Protein AF-0000000084366871 (afdb_homodimer)

Radius of gyration: 40.98 Å; Cα contacts (8 Å, |Δi|>4): 743; chains: 2; bounding box: 101×142×108 Å

Organism: Wickerhamomyces anomalus (strain ATCC 58044 / CBS 1984 / NCYC 433 / NRRL Y-366-8) (NCBI:txid683960)

pLDDT: mean 71.23, std 25.78, range [16.23, 96.81]

Nearest PDB structures (foldseek):
  8j7t-assembly1_B  TM=6.999E-01  e=4.103E-05  Homo sapiens
  8xn1-assembly1_A  TM=6.955E-01  e=6.854E-05  Homo sapiens
  8j7v-assembly1_A  TM=6.905E-01  e=1.093E-04  Homo sapiens
  8xn1-assembly1_B  TM=6.663E-01  e=1.093E-04  Homo sapiens
  8f6k-assembly1_D  TM=4.991E-01  e=4.637E-04  Shewanella oneidensis

InterPro domains:
  IPR027469 Cation efflux transmembrane domain superfamily [G3DSA:1.20.1510.10] (106-323)
  IPR058533 Cation efflux protein, transmembrane domain [PF01545] (113-322)

Solvent-accessible surface area (backbone atoms only — not comparable to full-atom values): 46893 Å² total; per-residue (Å²): 136,76,73,77,77,77,79,77,74,82,72,80,71,74,84,78,74,82,76,76,79,73,78,76,73,89,82,76,86,80,74,93,86,78,90,84,87,90,75,89,81,90,83,90,83,90,76,82,77,72,80,82,72,79,75,70,78,71,73,69,72,74,70,70,70,73,66,70,74,56,70,73,73,75,73,75,73,80,83,59,50,58,68,60,76,76,75,50,73,68,53,51,63,67,68,45,51,72,69,53,48,49,45,46,52,47,24,51,49,39,37,47,49,16,52,50,39,31,51,51,15,57,77,46,69,35,68,68,32,47,56,50,17,52,46,38,36,51,49,17,49,52,44,42,48,51,48,50,51,59,55,43,59,75,37,62,36,28,75,38,53,16,64,61,30,68,70,20,50,44,42,53,54,47,51,52,53,32,46,51,22,43,39,39,28,48,51,16,51,49,46,41,49,51,48,50,50,54,50,48,50,54,54,51,49,60,67,63,64,82,75,86,72,74,75,75,66,69,74,68,61,81,59,67,75,47,60,62,70,61,53,49,48,56,42,50,49,50,48,50,50,50,53,48,45,29,60,69,58,47,52,52,80,72,36,44,73,63,40,65,77,36,66,85,40,71,83,47,87,53,56,37,76,68,51,51,54,48,46,53,51,40,54,49,58,67,46,40,71,66,51,47,70,73,50,78,81,58,65,54,66,58,52,49,46,45,52,50,18,51,50,38,30,50,55,19,47,55,49,33,53,36,40,48,24,23,69,64,44,24,57,53,66,52,70,68,56,50,50,50,51,51,49,48,52,53,51,55,51,60,68,35,88,74,45,53,90,68,44,46,81,45,74,74,38,61,25,24,62,37,90,88,42,76,47,76,45,69,43,70,48,60,68,90,58,51,72,66,50,50,54,53,38,51,52,53,49,53,58,66,74,99,129,83,80,81,80,82,79,82,77,80,79,76,79,80,78,80,75,78,79,78,81,75,82,81,76,92,84,76,93,81,74,93,83,84,82,84,81,52,51,78,22,109,51,68,96,52,79,63,78,65,75,77,69,76,72,70,75,71,71,68,73,72,70,69,70,73,63,71,73,55,68,73,73,75,74,74,72,78,82,59,50,58,69,60,75,76,78,49,74,67,53,52,62,67,68,46,51,72,68,56,50,50,45,46,52,49,26,51,49,39,37,48,49,16,52,51,39,32,51,50,15,58,75,46,69,36,70,68,31,46,55,48,17,53,46,38,37,50,47,18,51,51,44,42,48,52,46,50,50,58,54,44,60,77,37,62,35,28,75,38,53,15,64,61,30,67,70,20,49,44,42,52,56,47,50,51,53,30,46,52,23,43,38,39,28,49,51,15,51,50,47,43,48,52,49,49,49,52,49,47,49,54,53,52,48,60,68,64,59,81,77,84,72,72,74,75,66,69,73,68,62,81,59,67,76,48,60,62,70,59,55,49,48,56,42,50,48,51,48,50,51,50,52,48,45,28,60,70,57,47,52,50,81,70,36,42,73,61,42,65,77,36,67,86,40,72,85,45,86,53,55,38,75,67,52,49,53,49,45,54,52,38,53,48,59,66,46,40,70,67,51,46,69,73,48,77,81,58,65,53,66,57,52,49,48,46,51,51,20,50,50,38,32,50,54,19,48,56,48,32,52,35,38,48,25,24,69,65,44,24,57,52,65,52,69,66,56,50,50,52,53,52,50,50,51,53,51,56,50,60,68,35,88,74,45,53,92,70,45,44,80,44,74,73,39,62,24,24,63,37,89,87,40,75,47,77,45,67,44,70,49,60,68,91,58,51,73,68,51,51,54,52,39,51,52,51,50,54,58,69,74,100

Foldseek 3Di:
DPPPDDPPDPPDDDPDDDDPDPPDDDDDDPDDDDDDDDDDDDDDDDPPCPDPPPPPPPPPPCPCPCVVPPVPDPPDPPCFAAAFDDDDPVRLVVLDDPLLVVLQVLLVVLQVLLVVLCVLCVVQVPPLSVLLSVLSNLLSLVLNLLSSLVSSVSGCQACPAHNVRRRGCQLVSLVSLLVSLVVLLVSLVVLVVVLVVVVVCVVVVVVVPDPDPPPPCPVPVPPRSDDPVVQLVSLVVNLVSLLCSQQSRDDLVLCVVVCVLVVVCVPDSGSDPSSVLSNVSSVCSNCVVVVCVVPVPDPVVSVSSNVSSVVSNVSSVLSNQQSVQLCVQAHRDDPVVVVVVQVVLVVVLCPDPLDDPPKDKDDWGWGHNHSPDIDIDIDIDDPPDDPVSVVVSVVVSVVSVD/DPDDDDPDDDPDDPDDPDPDDPPDDDDDDDDDDDDDDDDPCCHDSDDPHPPPPPPPPPPPPCPVPCVVPPVPDPPDPPPFAAAFDDDDPVRLVVLDDPLLVVLQVLLVVLQVLLVVLCVLCVVQVPPLSVLLSVLSNLLSQVLNLLSSLVSSVSGCQACPAHNVRRRGCQLVSLVSLLVSLVVLLVSLVVLVVVLVVVVVCVVVVVVVPDPDPPPPCPVPVPPRSDDLVVQLVSLVVNLVSLLCSQQSRDDLVLCVVVCVLVVVCPPPSGSDPSSVLSNVSSVCSNCVVVVCVVPVPDPVVSVSSNVSSVVSNVSSVLSNQQSVQLCVQAHRDDPVVVVVVQVVLVVVLCPDPLDDPPKDKDDWGWGHNHSPDIDIDIDIDDPPDDPVSVVVSVVVSVVSVD

Structure (mmCIF, N/CA/C/O backbone):
data_AF-0000000084366871-model_v1
#
loop_
_entity.id
_entity.type
_entity.pdbx_description
1 polymer 'Cation efflux protein cytoplasmic domain-containing protein'
#
loop_
_atom_site.group_PDB
_atom_site.id
_atom_site.type_symbol
_atom_site.label_atom_id
_atom_site.label_alt_id
_atom_site.label_comp_id
_atom_site.label_asym_id
_atom_site.label_entity_id
_atom_site.label_seq_id
_atom_site.pdbx_PDB_ins_code
_atom_site.Cartn_x
_atom_site.Cartn_y
_atom_site.Cartn_z
_atom_site.occupancy
_atom_site.B_iso_or_equiv
_atom_site.auth_seq_id
_atom_site.auth_comp_id
_atom_site.auth_asym_id
_atom_site.auth_atom_id
_atom_site.pdbx_PDB_model_num
ATOM 1 N N . TYR A 1 1 ? -26.156 22.266 -25.75 1 22.5 1 TYR A N 1
ATOM 2 C CA . TYR A 1 1 ? -26.969 23.438 -26.016 1 22.5 1 TYR A CA 1
ATOM 3 C C . TYR A 1 1 ? -28.141 23.531 -25.062 1 22.5 1 TYR A C 1
ATOM 5 O O . TYR A 1 1 ? -29.156 22.844 -25.25 1 22.5 1 TYR A O 1
ATOM 13 N N . VAL A 1 2 ? -27.781 23.609 -23.75 1 26.06 2 VAL A N 1
ATOM 14 C CA . VAL A 1 2 ? -28.516 23.859 -22.531 1 26.06 2 VAL A CA 1
ATOM 15 C C . VAL A 1 2 ? -29.266 25.188 -22.641 1 26.06 2 VAL A C 1
ATOM 17 O O . VAL A 1 2 ? -28.641 26.25 -22.812 1 26.06 2 VAL A O 1
ATOM 20 N N . PRO A 1 3 ? -30.406 25.047 -23.328 1 27.62 3 PRO A N 1
ATOM 21 C CA . PRO A 1 3 ? -31.094 26.328 -23.578 1 27.62 3 PRO A CA 1
ATOM 22 C C . PRO A 1 3 ? -31.188 27.203 -22.344 1 27.62 3 PRO A C 1
ATOM 24 O O . PRO A 1 3 ? -31.25 26.688 -21.219 1 27.62 3 PRO A O 1
ATOM 27 N N . PRO A 1 4 ? -30.578 28.406 -22.406 1 28.27 4 PRO A N 1
ATOM 28 C CA . PRO A 1 4 ? -30.391 29.328 -21.281 1 28.27 4 PRO A CA 1
ATOM 29 C C . PRO A 1 4 ? -31.703 29.781 -20.656 1 28.27 4 PRO A C 1
ATOM 31 O O . PRO A 1 4 ? -32.656 30.141 -21.375 1 28.27 4 PRO A O 1
ATOM 34 N N . PRO A 1 5 ? -32.156 29.016 -19.625 1 28.72 5 PRO A N 1
ATOM 35 C CA . PRO A 1 5 ? -33.5 29.203 -19.125 1 28.72 5 PRO A CA 1
ATOM 36 C C . PRO A 1 5 ? -33.906 30.672 -19.016 1 28.72 5 PRO A C 1
ATOM 38 O O . PRO A 1 5 ? -33.031 31.547 -18.953 1 28.72 5 PRO A O 1
ATOM 41 N N . SER A 1 6 ? -35.156 30.984 -19.328 1 26.25 6 SER A N 1
ATOM 42 C CA . SER A 1 6 ? -36 32.156 -19.578 1 26.25 6 SER A CA 1
ATOM 43 C C . SER A 1 6 ? -35.938 33.125 -18.422 1 26.25 6 SER A C 1
ATOM 45 O O . SER A 1 6 ? -35.812 32.75 -17.266 1 26.25 6 SER A O 1
ATOM 47 N N . ILE A 1 7 ? -35.594 34.406 -18.688 1 28.19 7 ILE A N 1
ATOM 48 C CA . ILE A 1 7 ? -35.281 35.625 -17.953 1 28.19 7 ILE A CA 1
ATOM 49 C C . ILE A 1 7 ? -36.469 36.031 -17.109 1 28.19 7 ILE A C 1
ATOM 51 O O . ILE A 1 7 ? -37.531 36.406 -17.656 1 28.19 7 ILE A O 1
ATOM 55 N N . PRO A 1 8 ? -36.906 35.094 -16.172 1 26.17 8 PRO A N 1
ATOM 56 C CA . PRO A 1 8 ? -38.219 35.438 -15.672 1 26.17 8 PRO A CA 1
ATOM 57 C C . PRO A 1 8 ? -38.375 36.938 -15.359 1 26.17 8 PRO A C 1
ATOM 59 O O . PRO A 1 8 ? -37.344 37.625 -15.141 1 26.17 8 PRO A O 1
ATOM 62 N N . MET A 1 9 ? -39.5 37.469 -15.742 1 23.47 9 MET A N 1
ATOM 63 C CA . MET A 1 9 ? -40.094 38.781 -15.828 1 23.47 9 MET A CA 1
ATOM 64 C C . MET A 1 9 ? -40 39.531 -14.492 1 23.47 9 MET A C 1
ATOM 66 O O . MET A 1 9 ? -40.094 38.906 -13.43 1 23.47 9 MET A O 1
ATOM 70 N N . ARG A 1 10 ? -39.594 40.781 -14.508 1 24.06 10 ARG A N 1
ATOM 71 C CA . ARG A 1 10 ? -39.188 41.812 -13.562 1 24.06 10 ARG A CA 1
ATOM 72 C C . ARG A 1 10 ? -40.344 42.156 -12.625 1 24.06 10 ARG A C 1
ATOM 74 O O . ARG A 1 10 ? -41.375 42.688 -13.055 1 24.06 10 ARG A O 1
ATOM 81 N N . ASN A 1 11 ? -40.688 41.062 -11.805 1 20.61 11 ASN A N 1
ATOM 82 C CA . ASN A 1 11 ? -41.844 41.312 -10.992 1 20.61 11 ASN A CA 1
ATOM 83 C C . ASN A 1 11 ? -41.875 42.75 -10.438 1 20.61 11 ASN A C 1
ATOM 85 O O . ASN A 1 11 ? -40.812 43.344 -10.211 1 20.61 11 ASN A O 1
ATOM 89 N N . LYS A 1 12 ? -43 43.375 -10.609 1 23.5 12 LYS A N 1
ATOM 90 C CA . LYS A 1 12 ? -43.531 44.719 -10.43 1 23.5 12 LYS A CA 1
ATOM 91 C C . LYS A 1 12 ? -43.406 45.188 -8.977 1 23.5 12 LYS A C 1
ATOM 93 O O . LYS A 1 12 ? -43.938 44.562 -8.07 1 23.5 12 LYS A O 1
ATOM 98 N N . SER A 1 13 ? -42.062 45.625 -8.742 1 21.17 13 SER A N 1
ATOM 99 C CA . SER A 1 13 ? -41.781 45.938 -7.348 1 21.17 13 SER A CA 1
ATOM 100 C C . SER A 1 13 ? -42.906 46.781 -6.719 1 21.17 13 SER A C 1
ATOM 102 O O . SER A 1 13 ? -43.75 47.344 -7.43 1 21.17 13 SER A O 1
ATOM 104 N N . PRO A 1 14 ? -42.625 47.438 -5.73 1 23.05 14 PRO A N 1
ATOM 105 C CA . PRO A 1 14 ? -43.156 47.531 -4.375 1 23.05 14 PRO A CA 1
ATOM 106 C C . PRO A 1 14 ? -44.094 48.75 -4.203 1 23.05 14 PRO A C 1
ATOM 108 O O . PRO A 1 14 ? -43.75 49.844 -4.613 1 23.05 14 PRO A O 1
ATOM 111 N N . VAL A 1 15 ? -45.406 48.594 -4.762 1 21.42 15 VAL A N 1
ATOM 112 C CA . VAL A 1 15 ? -46.219 49.812 -4.637 1 21.42 15 VAL A CA 1
ATOM 113 C C . VAL A 1 15 ? -45.875 50.531 -3.322 1 21.42 15 VAL A C 1
ATOM 115 O O . VAL A 1 15 ? -45.719 49.875 -2.285 1 21.42 15 VAL A O 1
ATOM 118 N N . ARG A 1 16 ? -45.594 51.812 -3.406 1 22.27 16 ARG A N 1
ATOM 119 C CA . ARG A 1 16 ? -44.906 52.75 -2.529 1 22.27 16 ARG A CA 1
ATOM 120 C C . ARG A 1 16 ? -45.688 53 -1.242 1 22.27 16 ARG A C 1
ATOM 122 O O . ARG A 1 16 ? -45.125 53.094 -0.164 1 22.27 16 ARG A O 1
ATOM 129 N N . SER A 1 17 ? -47.062 53 -1.399 1 19.09 17 SER A N 1
ATOM 130 C CA . SER A 1 17 ? -47.5 54.312 -0.878 1 19.09 17 SER A CA 1
ATOM 131 C C . SER A 1 17 ? -47.406 54.344 0.643 1 19.09 17 SER A C 1
ATOM 133 O O . SER A 1 17 ? -46.781 55.25 1.205 1 19.09 17 SER A O 1
ATOM 135 N N . SER A 1 18 ? -48.625 54.312 1.368 1 19.11 18 SER A N 1
ATOM 136 C CA . SER A 1 18 ? -49.188 55.438 2.117 1 19.11 18 SER A CA 1
ATOM 137 C C . SER A 1 18 ? -48.844 55.344 3.598 1 19.11 18 SER A C 1
ATOM 139 O O . SER A 1 18 ? -48.812 54.25 4.172 1 19.11 18 SER A O 1
ATOM 141 N N . SER A 1 19 ? -47.906 56.25 4.07 1 19.83 19 SER A N 1
ATOM 142 C CA . SER A 1 19 ? -47.281 56.469 5.379 1 19.83 19 SER A CA 1
ATOM 143 C C . SER A 1 19 ? -48.344 56.375 6.492 1 19.83 19 SER A C 1
ATOM 145 O O . SER A 1 19 ? -49.406 56.969 6.395 1 19.83 19 SER A O 1
ATOM 147 N N . PRO A 1 20 ? -48.469 55.156 7.043 1 20.03 20 PRO A N 1
ATOM 148 C CA . PRO A 1 20 ? -49.5 54.969 8.062 1 20.03 20 PRO A CA 1
ATOM 149 C C . PRO A 1 20 ? -49.625 56.125 9.016 1 20.03 20 PRO A C 1
ATOM 151 O O . PRO A 1 20 ? -48.688 56.906 9.203 1 20.03 20 PRO A O 1
ATOM 154 N N . ILE A 1 21 ? -50.875 56.531 9.195 1 19.83 21 ILE A N 1
ATOM 155 C CA . ILE A 1 21 ? -51.469 57.625 9.984 1 19.83 21 ILE A CA 1
ATOM 156 C C . ILE A 1 21 ? -50.906 57.594 11.406 1 19.83 21 ILE A C 1
ATOM 158 O O . ILE A 1 21 ? -50.969 56.531 12.07 1 19.83 21 ILE A O 1
ATOM 162 N N . ARG A 1 22 ? -50.031 58.562 11.703 1 22.14 22 ARG A N 1
ATOM 163 C CA . ARG A 1 22 ? -49.312 58.906 12.945 1 22.14 22 ARG A CA 1
ATOM 164 C C . ARG A 1 22 ? -50.312 59.062 14.094 1 22.14 22 ARG A C 1
ATOM 166 O O . ARG A 1 22 ? -50.906 60.125 14.25 1 22.14 22 ARG A O 1
ATOM 173 N N . SER A 1 23 ? -51.406 58.094 14.07 1 17.58 23 SER A N 1
ATOM 174 C CA . SER A 1 23 ? -52.312 58.594 15.07 1 17.58 23 SER A CA 1
ATOM 175 C C . SER A 1 23 ? -51.594 59.031 16.344 1 17.58 23 SER A C 1
ATOM 177 O O . SER A 1 23 ? -50.719 58.312 16.828 1 17.58 23 SER A O 1
ATOM 179 N N . ARG A 1 24 ? -51.688 60.406 16.578 1 19.83 24 ARG A N 1
ATOM 180 C CA . ARG A 1 24 ? -51.031 61.281 17.547 1 19.83 24 ARG A CA 1
ATOM 181 C C . ARG A 1 24 ? -51.25 60.75 18.969 1 19.83 24 ARG A C 1
ATOM 183 O O . ARG A 1 24 ? -50.312 60.781 19.797 1 19.83 24 ARG A O 1
ATOM 190 N N . SER A 1 25 ? -52.562 60.469 19.344 1 17.67 25 SER A N 1
ATOM 191 C CA . SER A 1 25 ? -52.875 61.375 20.438 1 17.67 25 SER A CA 1
ATOM 192 C C . SER A 1 25 ? -52.156 60.969 21.734 1 17.67 25 SER A C 1
ATOM 194 O O . SER A 1 25 ? -51.5 61.781 22.375 1 17.67 25 SER A O 1
ATOM 196 N N . PRO A 1 26 ? -52.906 60 22.578 1 17.81 26 PRO A N 1
ATOM 197 C CA . PRO A 1 26 ? -53.375 60.562 23.844 1 17.81 26 PRO A CA 1
ATOM 198 C C . PRO A 1 26 ? -52.312 60.594 24.922 1 17.81 26 PRO A C 1
ATOM 200 O O . PRO A 1 26 ? -51.344 59.844 24.859 1 17.81 26 PRO A O 1
ATOM 203 N N . SER A 1 27 ? -52.281 61.719 25.781 1 18.09 27 SER A N 1
ATOM 204 C CA . SER A 1 27 ? -51.406 62.281 26.797 1 18.09 27 SER A CA 1
ATOM 205 C C . SER A 1 27 ? -51.156 61.281 27.938 1 18.09 27 SER A C 1
ATOM 207 O O . SER A 1 27 ? -50.031 61.156 28.422 1 18.09 27 SER A O 1
ATOM 209 N N . PRO A 1 28 ? -52.25 60.781 28.469 1 18.41 28 PRO A N 1
ATOM 210 C CA . PRO A 1 28 ? -52.375 61.312 29.828 1 18.41 28 PRO A CA 1
ATOM 211 C C . PRO A 1 28 ? -51.531 60.5 30.844 1 18.41 28 PRO A C 1
ATOM 213 O O . PRO A 1 28 ? -50.781 61.062 31.594 1 18.41 28 PRO A O 1
ATOM 216 N N . ARG A 1 29 ? -52.188 59.312 31.359 1 19.92 29 ARG A N 1
ATOM 217 C CA . ARG A 1 29 ? -52.5 59.219 32.781 1 19.92 29 ARG A CA 1
ATOM 218 C C . ARG A 1 29 ? -51.375 58.5 33.531 1 19.92 29 ARG A C 1
ATOM 220 O O . ARG A 1 29 ? -50.969 57.406 33.156 1 19.92 29 ARG A O 1
ATOM 227 N N . ARG A 1 30 ? -50.688 59.25 34.344 1 19.97 30 ARG A N 1
ATOM 228 C CA . ARG A 1 30 ? -49.688 59.188 35.406 1 19.97 30 ARG A CA 1
ATOM 229 C C . ARG A 1 30 ? -50.125 58.219 36.5 1 19.97 30 ARG A C 1
ATOM 231 O O . ARG A 1 30 ? -49.531 58.188 37.594 1 19.97 30 ARG A O 1
ATOM 238 N N . TYR A 1 31 ? -50.969 57.25 36.25 1 16.48 31 TYR A N 1
ATOM 239 C CA . TYR A 1 31 ? -51.75 56.781 37.406 1 16.48 31 TYR A CA 1
ATOM 240 C C . TYR A 1 31 ? -50.875 56.375 38.562 1 16.48 31 TYR A C 1
ATOM 242 O O . TYR A 1 31 ? -49.688 56.031 38.344 1 16.48 31 TYR A O 1
ATOM 250 N N . GLN A 1 32 ? -51.438 55.469 39.531 1 16.23 32 GLN A N 1
ATOM 251 C CA . GLN A 1 32 ? -51.969 55.719 40.875 1 16.23 32 GLN A CA 1
ATOM 252 C C . GLN A 1 32 ? -50.906 55.344 41.938 1 16.23 32 GLN A C 1
ATOM 254 O O . GLN A 1 32 ? -49.906 54.688 41.594 1 16.23 32 GLN A O 1
ATOM 259 N N . PRO A 1 33 ? -51.469 54.594 43.125 1 17.48 33 PRO A N 1
ATOM 260 C CA . PRO A 1 33 ? -51.812 54.844 44.531 1 17.48 33 PRO A CA 1
ATOM 261 C C . PRO A 1 33 ? -50.812 54.25 45.531 1 17.48 33 PRO A C 1
ATOM 263 O O . PRO A 1 33 ? -50.281 54.938 46.406 1 17.48 33 PRO A O 1
ATOM 266 N N . PHE A 1 34 ? -51.062 52.969 46.281 1 17.45 34 PHE A N 1
ATOM 267 C CA . PHE A 1 34 ? -51.344 52.969 47.719 1 17.45 34 PHE A CA 1
ATOM 268 C C . PHE A 1 34 ? -50.125 52.5 48.5 1 17.45 34 PHE A C 1
ATOM 270 O O . PHE A 1 34 ? -49.75 53.156 49.469 1 17.45 34 PHE A O 1
ATOM 277 N N . ASN A 1 35 ? -49.844 51.156 48.719 1 18.44 35 ASN A N 1
ATOM 278 C CA . ASN A 1 35 ? -50.062 50.719 50.094 1 18.44 35 ASN A CA 1
ATOM 279 C C . ASN A 1 35 ? -49 51.188 51.031 1 18.44 35 ASN A C 1
ATOM 281 O O . ASN A 1 35 ? -47.875 51.5 50.625 1 18.44 35 ASN A O 1
ATOM 285 N N . PHE A 1 36 ? -48.906 50.656 52.438 1 17.86 36 PHE A N 1
ATOM 286 C CA . PHE A 1 36 ? -49.312 50.969 53.812 1 17.86 36 PHE A CA 1
ATOM 287 C C . PHE A 1 36 ? -48.062 51.312 54.656 1 17.86 36 PHE A C 1
ATOM 289 O O . PHE A 1 36 ? -46.938 51.062 54.25 1 17.86 36 PHE A O 1
ATOM 296 N N . ARG A 1 37 ? -47.781 50.5 55.844 1 19.41 37 ARG A N 1
ATOM 297 C CA . ARG A 1 37 ? -47.875 51.031 57.188 1 19.41 37 ARG A CA 1
ATOM 298 C C . ARG A 1 37 ? -46.625 51.844 57.531 1 19.41 37 ARG A C 1
ATOM 300 O O . ARG A 1 37 ? -45.562 51.656 56.938 1 19.41 37 ARG A O 1
ATOM 307 N N . SER A 1 38 ? -46.594 52.062 59.031 1 17.64 38 SER A N 1
ATOM 308 C CA . SER A 1 38 ? -46.625 53.219 59.906 1 17.64 38 SER A CA 1
ATOM 309 C C . SER A 1 38 ? -45.219 53.812 60.094 1 17.64 38 SER A C 1
ATOM 311 O O . SER A 1 38 ? -44.219 53.125 59.906 1 17.64 38 SER A O 1
ATOM 313 N N . THR A 1 39 ? -45.281 54.875 60.844 1 18.25 39 THR A N 1
ATOM 314 C CA . THR A 1 39 ? -44.688 56.219 61.062 1 18.25 39 THR A CA 1
ATOM 315 C C . THR A 1 39 ? -43.531 56.156 62.031 1 18.25 39 THR A C 1
ATOM 317 O O . THR A 1 39 ? -42.594 56.938 61.906 1 18.25 39 THR A O 1
ATOM 320 N N . ASN A 1 40 ? -43.406 55.438 63.188 1 18.23 40 ASN A N 1
ATOM 321 C CA . ASN A 1 40 ? -43.438 56.438 64.25 1 18.23 40 ASN A CA 1
ATOM 322 C C . ASN A 1 40 ? -42.156 57.281 64.25 1 18.23 40 ASN A C 1
ATOM 324 O O . ASN A 1 40 ? -41.094 56.781 63.844 1 18.23 40 ASN A O 1
ATOM 328 N N . LEU A 1 41 ? -42.094 58.406 65.125 1 18.75 41 LEU A N 1
ATOM 329 C CA . LEU A 1 41 ? -41.719 59.812 65.188 1 18.75 41 LEU A CA 1
ATOM 330 C C . LEU A 1 41 ? -40.25 59.969 65.562 1 18.75 41 LEU A C 1
ATOM 332 O O . LEU A 1 41 ? -39.5 60.688 64.875 1 18.75 41 LEU A O 1
ATOM 336 N N . SER A 1 42 ? -39.688 60.094 66.938 1 19.73 42 SER A N 1
ATOM 337 C CA . SER A 1 42 ? -39.625 61.438 67.438 1 19.73 42 SER A CA 1
ATOM 338 C C . SER A 1 42 ? -38.219 62.031 67.25 1 19.73 42 SER A C 1
ATOM 340 O O . SER A 1 42 ? -37.25 61.312 67.062 1 19.73 42 SER A O 1
ATOM 342 N N . THR A 1 43 ? -37.844 63.188 68.062 1 19.91 43 THR A N 1
ATOM 343 C CA . THR A 1 43 ? -37.312 64.562 67.938 1 19.91 43 THR A CA 1
ATOM 344 C C . THR A 1 43 ? -35.781 64.562 68.062 1 19.91 43 THR A C 1
ATOM 346 O O . THR A 1 43 ? -35.125 65.312 67.312 1 19.91 43 THR A O 1
ATOM 349 N N . PRO A 1 44 ? -34.938 64.25 69.125 1 22.59 44 PRO A N 1
ATOM 350 C CA . PRO A 1 44 ? -34.375 65.375 69.812 1 22.59 44 PRO A CA 1
ATOM 351 C C . PRO A 1 44 ? -33 65.812 69.25 1 22.59 44 PRO A C 1
ATOM 353 O O . PRO A 1 44 ? -32.344 65.062 68.562 1 22.59 44 PRO A O 1
ATOM 356 N N . SER A 1 45 ? -31.859 66.812 70 1 22.84 45 SER A N 1
ATOM 357 C CA . SER A 1 45 ? -31.844 68.25 70.188 1 22.84 45 SER A CA 1
ATOM 358 C C . SER A 1 45 ? -30.844 68.875 69.188 1 22.84 45 SER A C 1
ATOM 360 O O . SER A 1 45 ? -31.125 69.938 68.625 1 22.84 45 SER A O 1
ATOM 362 N N . LEU A 1 46 ? -29.312 68.688 69.25 1 25.69 46 LEU A N 1
ATOM 363 C CA . LEU A 1 46 ? -28.516 69.875 69 1 25.69 46 LEU A CA 1
ATOM 364 C C . LEU A 1 46 ? -28.453 70.188 67.5 1 25.69 46 LEU A C 1
ATOM 366 O O . LEU A 1 46 ? -28.25 69.312 66.688 1 25.69 46 LEU A O 1
ATOM 370 N N . ASN A 1 47 ? -28.984 71.375 66.875 1 25.86 47 ASN A N 1
ATOM 371 C CA . ASN A 1 47 ? -29.391 71.812 65.562 1 25.86 47 ASN A CA 1
ATOM 372 C C . ASN A 1 47 ? -28.219 71.875 64.562 1 25.86 47 ASN A C 1
ATOM 374 O O . ASN A 1 47 ? -28.312 72.5 63.5 1 25.86 47 ASN A O 1
ATOM 378 N N . ASN A 1 48 ? -26.828 71.562 64.875 1 25.52 48 ASN A N 1
ATOM 379 C CA . ASN A 1 48 ? -25.734 72.375 64.312 1 25.52 48 ASN A CA 1
ATOM 380 C C . ASN A 1 48 ? -25.75 72.312 62.781 1 25.52 48 ASN A C 1
ATOM 382 O O . ASN A 1 48 ? -25.75 71.188 62.188 1 25.52 48 ASN A O 1
ATOM 386 N N . ALA A 1 49 ? -26.188 73.438 61.969 1 26.81 49 ALA A N 1
ATOM 387 C CA . ALA A 1 49 ? -26.469 73.75 60.562 1 26.81 49 ALA A CA 1
ATOM 388 C C . ALA A 1 49 ? -25.266 73.438 59.656 1 26.81 49 ALA A C 1
ATOM 390 O O . ALA A 1 49 ? -24.266 74.125 59.688 1 26.81 49 ALA A O 1
ATOM 391 N N . ARG A 1 50 ? -24.703 72.312 59.562 1 28.38 50 ARG A N 1
ATOM 392 C CA . ARG A 1 50 ? -23.438 72.25 58.875 1 28.38 50 ARG A CA 1
ATOM 393 C C . ARG A 1 50 ? -23.578 72.688 57.406 1 28.38 50 ARG A C 1
ATOM 395 O O . ARG A 1 50 ? -24.562 72.375 56.75 1 28.38 50 ARG A O 1
ATOM 402 N N . ALA A 1 51 ? -22.922 73.75 56.938 1 26.84 51 ALA A N 1
ATOM 403 C CA . ALA A 1 51 ? -22.969 74.562 55.719 1 26.84 51 ALA A CA 1
ATOM 404 C C . ALA A 1 51 ? -22.969 73.688 54.469 1 26.84 51 ALA A C 1
ATOM 406 O O . ALA A 1 51 ? -22.422 72.562 54.469 1 26.84 51 ALA A O 1
ATOM 407 N N . SER A 1 52 ? -23.875 73.875 53.438 1 25.02 52 SER A N 1
ATOM 408 C CA . SER A 1 52 ? -24.25 73.188 52.219 1 25.02 52 SER A CA 1
ATOM 409 C C . SER A 1 52 ? -23.078 73.125 51.219 1 25.02 52 SER A C 1
ATOM 411 O O . SER A 1 52 ? -22.625 74.188 50.75 1 25.02 52 SER A O 1
ATOM 413 N N . HIS A 1 53 ? -21.953 72.625 51.438 1 25.19 53 HIS A N 1
ATOM 414 C CA . HIS A 1 53 ? -20.812 72.688 50.562 1 25.19 53 HIS A CA 1
ATOM 415 C C . HIS A 1 53 ? -21.203 72.312 49.125 1 25.19 53 HIS A C 1
ATOM 417 O O . HIS A 1 53 ? -21.953 71.375 48.906 1 25.19 53 HIS A O 1
ATOM 423 N N . ARG A 1 54 ? -21.234 73.312 48.219 1 26.41 54 ARG A N 1
ATOM 424 C CA . ARG A 1 54 ? -21.656 73.188 46.812 1 26.41 54 ARG A CA 1
ATOM 425 C C . ARG A 1 54 ? -21 72 46.125 1 26.41 54 ARG A C 1
ATOM 427 O O . ARG A 1 54 ? -19.797 71.812 46.281 1 26.41 54 ARG A O 1
ATOM 434 N N . LYS A 1 55 ? -21.672 70.938 45.906 1 29.41 55 LYS A N 1
ATOM 435 C CA . LYS A 1 55 ? -21.25 69.75 45.219 1 29.41 55 LYS A CA 1
ATOM 436 C C . LYS A 1 55 ? -20.703 70.062 43.844 1 29.41 55 LYS A C 1
ATOM 438 O O . LYS A 1 55 ? -21.391 70.625 43 1 29.41 55 LYS A O 1
ATOM 443 N N . GLY A 1 56 ? -19.531 70.625 43.75 1 26.09 56 GLY A N 1
ATOM 444 C CA . GLY A 1 56 ? -19 70.875 42.438 1 26.09 56 GLY A CA 1
ATOM 445 C C . GLY A 1 56 ? -19.188 69.688 41.469 1 26.09 56 GLY A C 1
ATOM 446 O O . GLY A 1 56 ? -19.172 68.562 41.875 1 26.09 56 GLY A O 1
ATOM 447 N N . HIS A 1 57 ? -20.078 69.938 40.5 1 27.86 57 HIS A N 1
ATOM 448 C CA . HIS A 1 57 ? -20.375 68.938 39.469 1 27.86 57 HIS A CA 1
ATOM 449 C C . HIS A 1 57 ? -19.094 68.312 38.906 1 27.86 57 HIS A C 1
ATOM 451 O O . HIS A 1 57 ? -18.203 69.062 38.469 1 27.86 57 HIS A O 1
ATOM 457 N N . ARG A 1 58 ? -18.438 67.5 39.562 1 30.16 58 ARG A N 1
ATOM 458 C CA . ARG A 1 58 ? -17.312 66.812 38.906 1 30.16 58 ARG A CA 1
ATOM 459 C C . ARG A 1 58 ? -17.688 66.312 37.531 1 30.16 58 ARG A C 1
ATOM 461 O O . ARG A 1 58 ? -18.672 65.562 37.375 1 30.16 58 ARG A O 1
ATOM 468 N N . TYR A 1 59 ? -17.531 67.188 36.562 1 26.45 59 TYR A N 1
ATOM 469 C CA . TYR A 1 59 ? -17.656 66.75 35.188 1 26.45 59 TYR A CA 1
ATOM 470 C C . TYR A 1 59 ? -16.875 65.438 34.969 1 26.45 59 TYR A C 1
ATOM 472 O O . TYR A 1 59 ? -15.688 65.375 35.312 1 26.45 59 TYR A O 1
ATOM 480 N N . LYS A 1 60 ? -17.5 64.375 35.375 1 29.88 60 LYS A N 1
ATOM 481 C CA . LYS A 1 60 ? -16.953 63.094 34.938 1 29.88 60 LYS A CA 1
ATOM 482 C C . LYS A 1 60 ? -16.375 63.156 33.531 1 29.88 60 LYS A C 1
ATOM 484 O O . LYS A 1 60 ? -17.062 63.562 32.594 1 29.88 60 LYS A O 1
ATOM 489 N N . HIS A 1 61 ? -15.203 63.719 33.469 1 27.77 61 HIS A N 1
ATOM 490 C CA . HIS A 1 61 ? -14.586 63.562 32.156 1 27.77 61 HIS A CA 1
ATOM 491 C C . HIS A 1 61 ? -14.852 62.188 31.578 1 27.77 61 HIS A C 1
ATOM 493 O O . HIS A 1 61 ? -14.57 61.188 32.25 1 27.77 61 HIS A O 1
ATOM 499 N N . SER A 1 62 ? -16.047 61.906 30.984 1 30.83 62 SER A N 1
ATOM 500 C CA . SER A 1 62 ? -16.25 60.781 30.078 1 30.83 62 SER A CA 1
ATOM 501 C C . SER A 1 62 ? -15.023 60.531 29.203 1 30.83 62 SER A C 1
ATOM 503 O O . SER A 1 62 ? -14.734 61.312 28.297 1 30.83 62 SER A O 1
ATOM 505 N N . SER A 1 63 ? -13.844 60.438 29.828 1 28.58 63 SER A N 1
ATOM 506 C CA . SER A 1 63 ? -12.805 59.938 28.938 1 28.58 63 SER A CA 1
ATOM 507 C C . SER A 1 63 ? -13.32 58.781 28.078 1 28.58 63 SER A C 1
ATOM 509 O O . SER A 1 63 ? -13.555 57.688 28.578 1 28.58 63 SER A O 1
ATOM 511 N N . VAL A 1 64 ? -14.312 59.031 27.219 1 31.34 64 VAL A N 1
ATOM 512 C CA . VAL A 1 64 ? -14.547 58.125 26.109 1 31.34 64 VAL A CA 1
ATOM 513 C C . VAL A 1 64 ? -13.211 57.625 25.562 1 31.34 64 VAL A C 1
ATOM 515 O O . VAL A 1 64 ? -12.445 58.375 24.984 1 31.34 64 VAL A O 1
ATOM 518 N N . SER A 1 65 ? -12.336 57.062 26.359 1 30 65 SER A N 1
ATOM 519 C CA . SER A 1 65 ? -11.328 56.25 25.688 1 30 65 SER A CA 1
ATOM 520 C C . SER A 1 65 ? -11.922 55.469 24.516 1 30 65 SER A C 1
ATOM 522 O O . SER A 1 65 ? -12.789 54.625 24.703 1 30 65 SER A O 1
ATOM 524 N N . MET A 1 66 ? -12.359 56.125 23.453 1 29.47 66 MET A N 1
ATOM 525 C CA . MET A 1 66 ? -12.602 55.438 22.188 1 29.47 66 MET A CA 1
ATOM 526 C C . MET A 1 66 ? -11.586 54.312 21.969 1 29.47 66 MET A C 1
ATOM 528 O O . MET A 1 66 ? -10.422 54.594 21.656 1 29.47 66 MET A O 1
ATOM 532 N N . ASN A 1 67 ? -11.453 53.406 22.875 1 32.09 67 ASN A N 1
ATOM 533 C CA . ASN A 1 67 ? -10.773 52.156 22.547 1 32.09 67 ASN A CA 1
ATOM 534 C C . ASN A 1 67 ? -11.117 51.719 21.125 1 32.09 67 ASN A C 1
ATOM 536 O O . ASN A 1 67 ? -12.141 51.062 20.906 1 32.09 67 ASN A O 1
ATOM 540 N N . PHE A 1 68 ? -10.977 52.594 20.141 1 33.88 68 PHE A N 1
ATOM 541 C CA . PHE A 1 68 ? -11.18 52.219 18.734 1 33.88 68 PHE A CA 1
ATOM 542 C C . PHE A 1 68 ? -10.602 50.844 18.438 1 33.88 68 PHE A C 1
ATOM 544 O O . PHE A 1 68 ? -10.953 50.25 17.422 1 33.88 68 PHE A O 1
ATOM 551 N N . PHE A 1 69 ? -9.328 50.75 18.891 1 35.72 69 PHE A N 1
ATOM 552 C CA . PHE A 1 69 ? -8.797 49.469 18.422 1 35.72 69 PHE A CA 1
ATOM 553 C C . PHE A 1 69 ? -9.422 48.312 19.172 1 35.72 69 PHE A C 1
ATOM 555 O O . PHE A 1 69 ? -9.094 48.062 20.328 1 35.72 69 PHE A O 1
ATOM 562 N N . GLN A 1 70 ? -10.695 48.25 19.172 1 33.84 70 GLN A N 1
ATOM 563 C CA . GLN A 1 70 ? -11.297 47 19.656 1 33.84 70 GLN A CA 1
ATOM 564 C C . GLN A 1 70 ? -10.391 45.812 19.344 1 33.84 70 GLN A C 1
ATOM 566 O O . GLN A 1 70 ? -9.867 45.688 18.234 1 33.84 70 GLN A O 1
ATOM 571 N N . GLU A 1 71 ? -9.625 45.406 20.281 1 37.88 71 GLU A N 1
ATOM 572 C CA . GLU A 1 71 ? -8.945 44.125 20.047 1 37.88 71 GLU A CA 1
ATOM 573 C C . GLU A 1 71 ? -9.797 43.188 19.219 1 37.88 71 GLU A C 1
ATOM 575 O O . GLU A 1 71 ? -11.016 43.125 19.391 1 37.88 71 GLU A O 1
ATOM 580 N N . PRO A 1 72 ? -9.5 42.969 17.969 1 40.25 72 PRO A N 1
ATOM 581 C CA . PRO A 1 72 ? -10.336 42.031 17.219 1 40.25 72 PRO A CA 1
ATOM 582 C C . PRO A 1 72 ? -10.883 40.906 18.094 1 40.25 72 PRO A C 1
ATOM 584 O O . PRO A 1 72 ? -10.258 40.531 19.078 1 40.25 72 PRO A O 1
ATOM 587 N N . LYS A 1 73 ? -12.172 40.812 18.297 1 41.84 73 LYS A N 1
ATOM 588 C CA . LYS A 1 73 ? -12.828 39.719 18.984 1 41.84 73 LYS A CA 1
ATOM 589 C C . LYS A 1 73 ? -12.055 38.406 18.797 1 41.84 73 LYS A C 1
ATOM 591 O O . LYS A 1 73 ? -11.57 38.125 17.703 1 41.84 73 LYS A O 1
ATOM 596 N N . ALA A 1 74 ? -11.484 37.906 19.812 1 44.75 74 ALA A N 1
ATOM 597 C CA . ALA A 1 74 ? -10.82 36.594 19.766 1 44.75 74 ALA A CA 1
ATOM 598 C C . ALA A 1 74 ? -11.594 35.594 18.906 1 44.75 74 ALA A C 1
ATOM 600 O O . ALA A 1 74 ? -12.812 35.469 19.062 1 44.75 74 ALA A O 1
ATOM 601 N N . ARG A 1 75 ? -11.258 35.406 17.719 1 45.81 75 ARG A N 1
ATOM 602 C CA . ARG A 1 75 ? -11.891 34.406 16.859 1 45.81 75 ARG A CA 1
ATOM 603 C C . ARG A 1 75 ? -12.297 33.188 17.672 1 45.81 75 ARG A C 1
ATOM 605 O O . ARG A 1 75 ? -11.586 32.75 18.594 1 45.81 75 ARG A O 1
ATOM 612 N N . ALA A 1 76 ? -13.633 32.875 17.812 1 44.75 76 ALA A N 1
ATOM 613 C CA . ALA A 1 76 ? -14.102 31.672 18.484 1 44.75 76 ALA A CA 1
ATOM 614 C C . ALA A 1 76 ? -13.297 30.453 18.062 1 44.75 76 ALA A C 1
ATOM 616 O O . ALA A 1 76 ? -13.016 30.266 16.875 1 44.75 76 ALA A O 1
ATOM 617 N N . PRO A 1 77 ? -12.625 29.734 18.922 1 48.38 77 PRO A N 1
ATOM 618 C CA . PRO A 1 77 ? -11.836 28.562 18.547 1 48.38 77 PRO A CA 1
ATOM 619 C C . PRO A 1 77 ? -12.648 27.531 17.75 1 48.38 77 PRO A C 1
ATOM 621 O O . PRO A 1 77 ? -13.852 27.406 17.953 1 48.38 77 PRO A O 1
ATOM 624 N N . LEU A 1 78 ? -12.391 27.375 16.516 1 53.03 78 LEU A N 1
ATOM 625 C CA . LEU A 1 78 ? -13.039 26.328 15.727 1 53.03 78 LEU A CA 1
ATOM 626 C C . LEU A 1 78 ? -13.312 25.094 16.578 1 53.03 78 LEU A C 1
ATOM 628 O O . LEU A 1 78 ? -12.398 24.562 17.219 1 53.03 78 LEU A O 1
ATOM 632 N N . LYS A 1 79 ? -14.555 24.984 17.047 1 60.16 79 LYS A N 1
ATOM 633 C CA . LYS A 1 79 ? -14.945 23.812 17.844 1 60.16 79 LYS A CA 1
ATOM 634 C C . LYS A 1 79 ? -14.789 22.531 17.031 1 60.16 79 LYS A C 1
ATOM 636 O O . LYS A 1 79 ? -15.664 22.172 16.234 1 60.16 79 LYS A O 1
ATOM 641 N N . ILE A 1 80 ? -13.641 22.031 16.859 1 65.94 80 ILE A N 1
ATOM 642 C CA . ILE A 1 80 ? -13.438 20.719 16.25 1 65.94 80 ILE A CA 1
ATOM 643 C C . ILE A 1 80 ? -13.656 19.641 17.297 1 65.94 80 ILE A C 1
ATOM 645 O O . ILE A 1 80 ? -13.023 19.656 18.359 1 65.94 80 ILE A O 1
ATOM 649 N N . PRO A 1 81 ? -14.773 18.891 17.031 1 69.88 81 PRO A N 1
ATOM 650 C CA . PRO A 1 81 ? -15 17.812 17.984 1 69.88 81 PRO A CA 1
ATOM 651 C C . PRO A 1 81 ? -13.773 16.922 18.172 1 69.88 81 PRO A C 1
ATOM 653 O O . PRO A 1 81 ? -12.93 16.828 17.281 1 69.88 81 PRO A O 1
ATOM 656 N N . ALA A 1 82 ? -13.719 16.422 19.297 1 70.31 82 ALA A N 1
ATOM 657 C CA . ALA A 1 82 ? -12.602 15.539 19.625 1 70.31 82 ALA A CA 1
ATOM 658 C C . ALA A 1 82 ? -12.594 14.297 18.734 1 70.31 82 ALA A C 1
ATOM 660 O O . ALA A 1 82 ? -11.555 13.906 18.219 1 70.31 82 ALA A O 1
ATOM 661 N N . SER A 1 83 ? -13.75 13.586 18.75 1 72.94 83 SER A N 1
ATOM 662 C CA . SER A 1 83 ? -13.836 12.406 17.891 1 72.94 83 SER A CA 1
ATOM 663 C C . SER A 1 83 ? -15.281 12.133 17.484 1 72.94 83 SER A C 1
ATOM 665 O O . SER A 1 83 ? -16.219 12.516 18.172 1 72.94 83 SER A O 1
ATOM 667 N N . PHE A 1 84 ? -15.453 11.734 16.312 1 79.06 84 PHE A N 1
ATOM 668 C CA . PHE A 1 84 ? -16.75 11.234 15.852 1 79.06 84 PHE A CA 1
ATOM 669 C C . PHE A 1 84 ? -16.828 9.719 16.031 1 79.06 84 PHE A C 1
ATOM 671 O O . PHE A 1 84 ? -15.82 9.016 15.906 1 79.06 84 PHE A O 1
ATOM 678 N N . PRO A 1 85 ? -17.984 9.305 16.406 1 81.25 85 PRO A N 1
ATOM 679 C CA . PRO A 1 85 ? -18.109 7.855 16.609 1 81.25 85 PRO A CA 1
ATOM 680 C C . PRO A 1 85 ? -17.938 7.07 15.305 1 81.25 85 PRO A C 1
ATOM 682 O O . PRO A 1 85 ? -18.406 7.512 14.25 1 81.25 85 PRO A O 1
ATOM 685 N N . ILE A 1 86 ? -17.266 6 15.383 1 82.56 86 ILE A N 1
ATOM 686 C CA . ILE A 1 86 ? -17.141 5.059 14.273 1 82.56 86 ILE A CA 1
ATOM 687 C C . ILE A 1 86 ? -18.344 4.117 14.258 1 82.56 86 ILE A C 1
ATOM 689 O O . ILE A 1 86 ? -18.688 3.525 15.281 1 82.56 86 ILE A O 1
ATOM 693 N N . PRO A 1 87 ? -19.016 4.039 13.133 1 87.56 87 PRO A N 1
ATOM 694 C CA . PRO A 1 87 ? -20.219 3.211 13.078 1 87.56 87 PRO A CA 1
ATOM 695 C C . PRO A 1 87 ? -19.922 1.731 13.32 1 87.56 87 PRO A C 1
ATOM 697 O O . PRO A 1 87 ? -18.844 1.245 12.984 1 87.56 87 PRO A O 1
ATOM 700 N N . THR A 1 88 ? -20.875 1.074 13.914 1 88.25 88 THR A N 1
ATOM 701 C CA . THR A 1 88 ? -20.828 -0.378 14.047 1 88.25 88 THR A CA 1
ATOM 702 C C . THR A 1 88 ? -21.281 -1.054 12.75 1 88.25 88 THR A C 1
ATOM 704 O O . THR A 1 88 ? -21.766 -0.39 11.836 1 88.25 88 THR A O 1
ATOM 707 N N . ILE A 1 89 ? -21.094 -2.293 12.719 1 90.5 89 ILE A N 1
ATOM 708 C CA . ILE A 1 89 ? -21.469 -3.039 11.523 1 90.5 89 ILE A CA 1
ATOM 709 C C . ILE A 1 89 ? -22.969 -2.918 11.297 1 90.5 89 ILE A C 1
ATOM 711 O O . ILE A 1 89 ? -23.422 -2.756 10.156 1 90.5 89 ILE A O 1
ATOM 715 N N . ASN A 1 90 ? -23.719 -2.988 12.367 1 91.62 90 ASN A N 1
ATOM 716 C CA . ASN A 1 90 ? -25.172 -2.857 12.234 1 91.62 90 ASN A CA 1
ATOM 717 C C . ASN A 1 90 ? -25.562 -1.468 11.742 1 91.62 90 ASN A C 1
ATOM 719 O O . ASN A 1 90 ? -26.438 -1.334 10.883 1 91.62 90 ASN A O 1
ATOM 723 N N . GLU A 1 91 ? -24.922 -0.467 12.289 1 92.5 91 GLU A N 1
ATOM 724 C CA . GLU A 1 91 ? -25.188 0.903 11.859 1 92.5 91 GLU A CA 1
ATOM 725 C C . GLU A 1 91 ? -24.797 1.111 10.406 1 92.5 91 GLU A C 1
ATOM 727 O O . GLU A 1 91 ? -25.453 1.865 9.68 1 92.5 91 GLU A O 1
ATOM 732 N N . PHE A 1 92 ? -23.797 0.454 10 1 92.62 92 PHE A N 1
ATOM 733 C CA . PHE A 1 92 ? -23.312 0.509 8.625 1 92.62 92 PHE A CA 1
ATOM 734 C C . PHE A 1 92 ? -24.391 0.022 7.656 1 92.62 92 PHE A C 1
ATOM 736 O O . PHE A 1 92 ? -24.75 0.729 6.715 1 92.62 92 PHE A O 1
ATOM 743 N N . PHE A 1 93 ? -25 -1.071 7.969 1 92.5 93 PHE A N 1
ATOM 744 C CA . PHE A 1 93 ? -25.969 -1.665 7.055 1 92.5 93 PHE A CA 1
ATOM 745 C C . PHE A 1 93 ? -27.312 -0.96 7.156 1 92.5 93 PHE A C 1
ATOM 747 O O . PHE A 1 93 ? -28.031 -0.837 6.164 1 92.5 93 PHE A O 1
ATOM 754 N N . THR A 1 94 ? -27.594 -0.43 8.297 1 92.38 94 THR A N 1
ATOM 755 C CA . THR A 1 94 ? -28.875 0.252 8.484 1 92.38 94 THR A CA 1
ATOM 756 C C . THR A 1 94 ? -28.844 1.636 7.844 1 92.38 94 THR A C 1
ATOM 758 O O . THR A 1 94 ? -29.891 2.166 7.453 1 92.38 94 THR A O 1
ATOM 761 N N . SER A 1 95 ? -27.703 2.188 7.734 1 92.5 95 SER A N 1
ATOM 762 C CA . SER A 1 95 ? -27.578 3.523 7.164 1 92.5 95 SER A CA 1
ATOM 763 C C . SER A 1 95 ? -27.688 3.488 5.645 1 92.5 95 SER A C 1
ATOM 765 O O . SER A 1 95 ? -27.859 4.527 5.004 1 92.5 95 SER A O 1
ATOM 767 N N . CYS A 1 96 ? -27.625 2.342 5.062 1 93.94 96 CYS A N 1
ATOM 768 C CA . CYS A 1 96 ? -27.578 2.199 3.611 1 93.94 96 CYS A CA 1
ATOM 769 C C . CYS A 1 96 ? -28.922 2.572 2.986 1 93.94 96 CYS A C 1
ATOM 771 O O . CYS A 1 96 ? -29.969 2.156 3.471 1 93.94 96 CYS A O 1
ATOM 773 N N . ASN A 1 97 ? -28.875 3.377 1.953 1 94 97 ASN A N 1
ATOM 774 C CA . ASN A 1 97 ? -30.047 3.586 1.107 1 94 97 ASN A CA 1
ATOM 775 C C . ASN A 1 97 ? -30.234 2.439 0.12 1 94 97 ASN A C 1
ATOM 777 O O . ASN A 1 97 ? -29.438 1.512 0.075 1 94 97 ASN A O 1
ATOM 781 N N . THR A 1 98 ? -31.281 2.426 -0.558 1 93.94 98 THR A N 1
ATOM 782 C CA . THR A 1 98 ? -31.625 1.332 -1.458 1 93.94 98 THR A CA 1
ATOM 783 C C . THR A 1 98 ? -30.594 1.197 -2.568 1 93.94 98 THR A C 1
ATOM 785 O O . THR A 1 98 ? -30.203 0.084 -2.934 1 93.94 98 THR A O 1
ATOM 788 N N . LEU A 1 99 ? -30.172 2.289 -3.146 1 92.88 99 LEU A N 1
ATOM 789 C CA . LEU A 1 99 ? -29.172 2.258 -4.211 1 92.88 99 LEU A CA 1
ATOM 790 C C . LEU A 1 99 ? -27.844 1.688 -3.705 1 92.88 99 LEU A C 1
ATOM 792 O O . LEU A 1 99 ? -27.203 0.899 -4.398 1 92.88 99 LEU A O 1
ATOM 796 N N . GLN A 1 100 ? -27.469 2.074 -2.516 1 94.25 100 GLN A N 1
ATOM 797 C CA . GLN A 1 100 ? -26.234 1.574 -1.911 1 94.25 100 GLN A CA 1
ATOM 798 C C . GLN A 1 100 ? -26.312 0.071 -1.663 1 94.25 100 GLN A C 1
ATOM 800 O O . GLN A 1 100 ? -25.328 -0.648 -1.854 1 94.25 100 GLN A O 1
ATOM 805 N N . LYS A 1 101 ? -27.438 -0.359 -1.253 1 94.94 101 LYS A N 1
ATOM 806 C CA . LYS A 1 101 ? -27.641 -1.791 -1.041 1 94.94 101 LYS A CA 1
ATOM 807 C C . LYS A 1 101 ? -27.5 -2.562 -2.35 1 94.94 101 LYS A C 1
ATOM 809 O O . LYS A 1 101 ? -26.922 -3.648 -2.381 1 94.94 101 LYS A O 1
ATOM 814 N N . GLN A 1 102 ? -28.016 -2.055 -3.377 1 95.06 102 GLN A N 1
ATOM 815 C CA . GLN A 1 102 ? -27.906 -2.688 -4.688 1 95.06 102 GLN A CA 1
ATOM 816 C C . GLN A 1 102 ? -26.453 -2.742 -5.16 1 95.06 102 GLN A C 1
ATOM 818 O O . GLN A 1 102 ? -26.016 -3.76 -5.695 1 95.06 102 GLN A O 1
ATOM 823 N N . LYS A 1 103 ? -25.828 -1.666 -5.027 1 95.19 103 LYS A N 1
ATOM 824 C CA . LYS A 1 103 ? -24.422 -1.62 -5.418 1 95.19 103 LYS A CA 1
ATOM 825 C C . LYS A 1 103 ? -23.594 -2.629 -4.625 1 95.19 103 LYS A C 1
ATOM 827 O O . LYS A 1 103 ? -22.703 -3.277 -5.172 1 95.19 103 LYS A O 1
ATOM 832 N N . LEU A 1 104 ? -23.922 -2.691 -3.367 1 95.31 104 LEU A N 1
ATOM 833 C CA . LEU A 1 104 ? -23.234 -3.637 -2.504 1 95.31 104 LEU A CA 1
ATOM 834 C C . LEU A 1 104 ? -23.5 -5.074 -2.943 1 95.31 104 LEU A C 1
ATOM 836 O O . LEU A 1 104 ? -22.562 -5.871 -3.072 1 95.31 104 LEU A O 1
ATOM 840 N N . ALA A 1 105 ? -24.719 -5.379 -3.164 1 95.81 105 ALA A N 1
ATOM 841 C CA . ALA A 1 105 ? -25.094 -6.711 -3.635 1 95.81 105 ALA A CA 1
ATOM 842 C C . ALA A 1 105 ? -24.406 -7.031 -4.961 1 95.81 105 ALA A C 1
ATOM 844 O O . ALA A 1 105 ? -23.906 -8.148 -5.156 1 95.81 105 ALA A O 1
ATOM 845 N N . TRP A 1 106 ? -24.391 -6.098 -5.812 1 96.06 106 TRP A N 1
ATOM 846 C CA . TRP A 1 106 ? -23.75 -6.301 -7.109 1 96.06 106 TRP A CA 1
ATOM 847 C C . TRP A 1 106 ? -22.25 -6.535 -6.949 1 96.06 106 TRP A C 1
ATOM 849 O O . TRP A 1 106 ? -21.672 -7.355 -7.66 1 96.06 106 TRP A O 1
ATOM 859 N N . SER A 1 107 ? -21.672 -5.785 -6.113 1 95.31 107 SER A N 1
ATOM 860 C CA . SER A 1 107 ? -20.234 -5.941 -5.895 1 95.31 107 SER A CA 1
ATOM 861 C C . SER A 1 107 ? -19.922 -7.328 -5.348 1 95.31 107 SER A C 1
ATOM 863 O O . SER A 1 107 ? -18.891 -7.918 -5.707 1 95.31 107 SER A O 1
ATOM 865 N N . PHE A 1 108 ? -20.797 -7.824 -4.551 1 96.25 108 PHE A N 1
ATOM 866 C CA . PHE A 1 108 ? -20.594 -9.18 -4.059 1 96.25 108 PHE A CA 1
ATOM 867 C C . PHE A 1 108 ? -20.797 -10.195 -5.176 1 96.25 108 PHE A C 1
ATOM 869 O O . PHE A 1 108 ? -20.109 -11.219 -5.23 1 96.25 108 PHE A O 1
ATOM 876 N N . PHE A 1 109 ? -21.719 -9.891 -5.984 1 96.75 109 PHE A N 1
ATOM 877 C CA . PHE A 1 109 ? -21.922 -10.75 -7.152 1 96.75 109 PHE A CA 1
ATOM 878 C C . PHE A 1 109 ? -20.688 -10.727 -8.047 1 96.75 109 PHE A C 1
ATOM 880 O O . PHE A 1 109 ? -20.297 -11.758 -8.594 1 96.75 109 PHE A O 1
ATOM 887 N N . HIS A 1 110 ? -20.141 -9.562 -8.227 1 96.19 110 HIS A N 1
ATOM 888 C CA . HIS A 1 110 ? -18.906 -9.414 -8.977 1 96.19 110 HIS A CA 1
ATOM 889 C C . HIS A 1 110 ? -17.781 -10.258 -8.375 1 96.19 110 HIS A C 1
ATOM 891 O O . HIS A 1 110 ? -17.047 -10.93 -9.102 1 96.19 110 HIS A O 1
ATOM 897 N N . LEU A 1 111 ? -17.703 -10.289 -7.082 1 96.12 111 LEU A N 1
ATOM 898 C CA . LEU A 1 111 ? -16.719 -11.102 -6.383 1 96.12 111 LEU A CA 1
ATOM 899 C C . LEU A 1 111 ? -17 -12.586 -6.582 1 96.12 111 LEU A C 1
ATOM 901 O O . LEU A 1 111 ? -16.078 -13.367 -6.824 1 96.12 111 LEU A O 1
ATOM 905 N N . LEU A 1 112 ? -18.234 -12.945 -6.535 1 96.56 112 LEU A N 1
ATOM 906 C CA . LEU A 1 112 ? -18.625 -14.336 -6.746 1 96.56 112 LEU A CA 1
ATOM 907 C C . LEU A 1 112 ? -18.266 -14.797 -8.148 1 96.56 112 LEU A C 1
ATOM 909 O O . LEU A 1 112 ? -17.875 -15.953 -8.344 1 96.56 112 LEU A O 1
ATOM 913 N N . THR A 1 113 ? -18.422 -13.914 -9.07 1 96.75 113 THR A N 1
ATOM 914 C CA . THR A 1 113 ? -18.047 -14.242 -10.445 1 96.75 113 THR A CA 1
ATOM 915 C C . THR A 1 113 ? -16.578 -14.617 -10.539 1 96.75 113 THR A C 1
ATOM 917 O O . THR A 1 113 ? -16.203 -15.539 -11.273 1 96.75 113 THR A O 1
ATOM 920 N N . SER A 1 114 ? -15.68 -13.922 -9.82 1 95 114 SER A N 1
ATOM 921 C CA . SER A 1 114 ? -14.258 -14.258 -9.82 1 95 114 SER A CA 1
ATOM 922 C C . SER A 1 114 ? -14.023 -15.672 -9.297 1 95 114 SER A C 1
ATOM 924 O O . SER A 1 114 ? -13.211 -16.422 -9.844 1 95 114 SER A O 1
ATOM 926 N N . ILE A 1 115 ? -14.789 -16.094 -8.297 1 90.62 115 ILE A N 1
ATOM 927 C CA . ILE A 1 115 ? -14.656 -17.406 -7.707 1 90.62 115 ILE A CA 1
ATOM 928 C C . ILE A 1 115 ? -15.156 -18.469 -8.688 1 90.62 115 ILE A C 1
ATOM 930 O O . ILE A 1 115 ? -14.516 -19.5 -8.875 1 90.62 115 ILE A O 1
ATOM 934 N N . ILE A 1 116 ? -16.234 -18.188 -9.328 1 94.31 116 ILE A N 1
ATOM 935 C CA . ILE A 1 116 ? -16.828 -19.109 -10.289 1 94.31 116 ILE A CA 1
ATOM 936 C C . ILE A 1 116 ? -15.844 -19.344 -11.438 1 94.31 116 ILE A C 1
ATOM 938 O O . ILE A 1 116 ? -15.586 -20.484 -11.82 1 94.31 116 ILE A O 1
ATOM 942 N N . ILE A 1 117 ? -15.297 -18.266 -11.961 1 94.5 117 ILE A N 1
ATOM 943 C CA . ILE A 1 117 ? -14.375 -18.375 -13.078 1 94.5 117 ILE A CA 1
ATOM 944 C C . ILE A 1 117 ? -13.125 -19.141 -12.648 1 94.5 117 ILE A C 1
ATOM 946 O O . ILE A 1 117 ? -12.578 -19.922 -13.422 1 94.5 117 ILE A O 1
ATOM 950 N N . PHE A 1 118 ? -12.695 -18.891 -11.469 1 89.56 118 PHE A N 1
ATOM 951 C CA . PHE A 1 118 ? -11.539 -19.594 -10.93 1 89.56 118 PHE A CA 1
ATOM 952 C C . PHE A 1 118 ? -11.805 -21.094 -10.859 1 89.56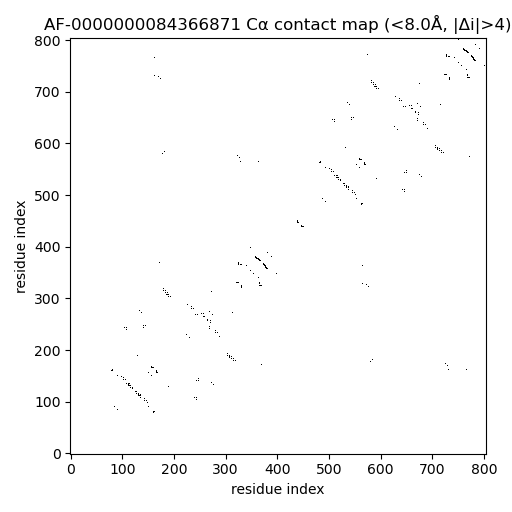 118 PHE A C 1
ATOM 954 O O . PHE A 1 118 ? -10.977 -21.906 -11.289 1 89.56 118 PHE A O 1
ATOM 961 N N . LEU A 1 119 ? -12.984 -21.5 -10.383 1 87.75 119 LEU A N 1
ATOM 962 C CA . LEU A 1 119 ? -13.352 -22.906 -10.219 1 87.75 119 LEU A CA 1
ATOM 963 C C . LEU A 1 119 ? -13.539 -23.578 -11.578 1 87.75 119 LEU A C 1
ATOM 965 O O . LEU A 1 119 ? -13.141 -24.734 -11.766 1 87.75 119 LEU A O 1
ATOM 969 N N . VAL A 1 120 ? -14.109 -22.875 -12.469 1 89.69 120 VAL A N 1
ATOM 970 C CA . VAL A 1 120 ? -14.281 -23.406 -13.812 1 89.69 120 VAL A CA 1
ATOM 971 C C . VAL A 1 120 ? -12.922 -23.609 -14.469 1 89.69 120 VAL A C 1
ATOM 973 O O . VAL A 1 120 ? -12.688 -24.641 -15.117 1 89.69 120 VAL A O 1
ATOM 976 N N . GLY A 1 121 ? -12.07 -22.609 -14.305 1 86.56 121 GLY A N 1
ATOM 977 C CA . GLY A 1 121 ? -10.719 -22.75 -14.82 1 86.56 121 GLY A CA 1
ATOM 978 C C . GLY A 1 121 ? -9.984 -23.938 -14.242 1 86.56 121 GLY A C 1
ATOM 979 O O . GLY A 1 121 ? -9.266 -24.641 -14.961 1 86.56 121 GLY A O 1
ATOM 980 N N . PHE A 1 122 ? -10.234 -24.172 -13.039 1 79.31 122 PHE A N 1
ATOM 981 C CA . PHE A 1 122 ? -9.594 -25.281 -12.359 1 79.31 122 PHE A CA 1
ATOM 982 C C . PHE A 1 122 ? -10.18 -26.609 -12.836 1 79.31 122 PHE A C 1
ATOM 984 O O . PHE A 1 122 ? -9.438 -27.547 -13.117 1 79.31 122 PHE A O 1
ATOM 991 N N . LYS A 1 123 ? -11.438 -26.719 -12.906 1 83.56 123 LYS A N 1
ATOM 992 C CA . LYS A 1 123 ? -12.125 -27.938 -13.297 1 83.56 123 LYS A CA 1
ATOM 993 C C . LYS A 1 123 ? -11.719 -28.375 -14.703 1 83.56 123 LYS A C 1
ATOM 995 O O . LYS A 1 123 ? -11.492 -29.562 -14.945 1 83.56 123 LYS A O 1
ATOM 1000 N N . TYR A 1 124 ? -11.555 -27.406 -15.594 1 84.56 124 TYR A N 1
ATOM 1001 C CA . TYR A 1 124 ? -11.297 -27.75 -16.984 1 84.56 124 TYR A CA 1
ATOM 1002 C C . TYR A 1 124 ? -9.844 -27.484 -17.359 1 84.56 124 TYR A C 1
ATOM 1004 O O . TYR A 1 124 ? -9.484 -27.484 -18.531 1 84.56 124 TYR A O 1
ATOM 1012 N N . SER A 1 125 ? -8.992 -27.109 -16.297 1 79.38 125 SER A N 1
ATOM 1013 C CA . SER A 1 125 ? -7.562 -26.891 -16.469 1 79.38 125 SER A CA 1
ATOM 1014 C C . SER A 1 125 ? -7.277 -25.812 -17.516 1 79.38 125 SER A C 1
ATOM 1016 O O . SER A 1 125 ? -6.465 -26.016 -18.422 1 79.38 125 SER A O 1
ATOM 1018 N N . ILE A 1 126 ? -8.062 -24.781 -17.453 1 82.69 126 ILE A N 1
ATOM 1019 C CA . ILE A 1 126 ? -7.852 -23.609 -18.312 1 82.69 126 ILE A CA 1
ATOM 1020 C C . ILE A 1 126 ? -6.996 -22.578 -17.578 1 82.69 126 ILE A C 1
ATOM 1022 O O . ILE A 1 126 ? -7.496 -21.844 -16.734 1 82.69 126 ILE A O 1
ATOM 1026 N N . SER A 1 127 ? -5.734 -22.438 -17.938 1 77.62 127 SER A N 1
ATOM 1027 C CA . SER A 1 127 ? -4.793 -21.547 -17.266 1 77.62 127 SER A CA 1
ATOM 1028 C C . SER A 1 127 ? -5.184 -20.094 -17.438 1 77.62 127 SER A C 1
ATOM 1030 O O . SER A 1 127 ? -4.992 -19.281 -16.516 1 77.62 127 SER A O 1
ATOM 1032 N N . SER A 1 128 ? -5.758 -19.734 -18.594 1 83.88 128 SER A N 1
ATOM 1033 C CA . SER A 1 128 ? -6.133 -18.344 -18.859 1 83.88 128 SER A CA 1
ATOM 1034 C C . SER A 1 128 ? -7.258 -17.891 -17.938 1 83.88 128 SER A C 1
ATOM 1036 O O . SER A 1 128 ? -7.348 -16.703 -17.609 1 83.88 128 SER A O 1
ATOM 1038 N N . PHE A 1 129 ? -8.062 -18.828 -17.469 1 89 129 PHE A N 1
ATOM 1039 C CA . PHE A 1 129 ? -9.156 -18.469 -16.562 1 89 129 PHE A CA 1
ATOM 1040 C C . PHE A 1 129 ? -8.625 -18.172 -15.164 1 89 129 PHE A C 1
ATOM 1042 O O . PHE A 1 129 ? -9.25 -17.438 -14.398 1 89 129 PHE A O 1
ATOM 1049 N N . SER A 1 130 ? -7.492 -18.703 -14.844 1 82.31 130 SER A N 1
ATOM 1050 C CA . SER A 1 130 ? -6.855 -18.344 -13.578 1 82.31 130 SER A CA 1
ATOM 1051 C C . SER A 1 130 ? -6.434 -16.875 -13.578 1 82.31 130 SER A C 1
ATOM 1053 O O . SER A 1 130 ? -6.703 -16.141 -12.617 1 82.31 130 SER A O 1
ATOM 1055 N N . THR A 1 131 ? -5.871 -16.484 -14.656 1 81.94 131 THR A N 1
ATOM 1056 C CA . THR A 1 131 ? -5.484 -15.086 -14.805 1 81.94 131 THR A CA 1
ATOM 1057 C C . THR A 1 131 ? -6.711 -14.18 -14.805 1 81.94 131 THR A C 1
ATOM 1059 O O . THR A 1 131 ? -6.734 -13.156 -14.109 1 81.94 131 THR A O 1
ATOM 1062 N N . LEU A 1 132 ? -7.648 -14.633 -15.555 1 90.19 132 LEU A N 1
ATOM 1063 C CA . LEU A 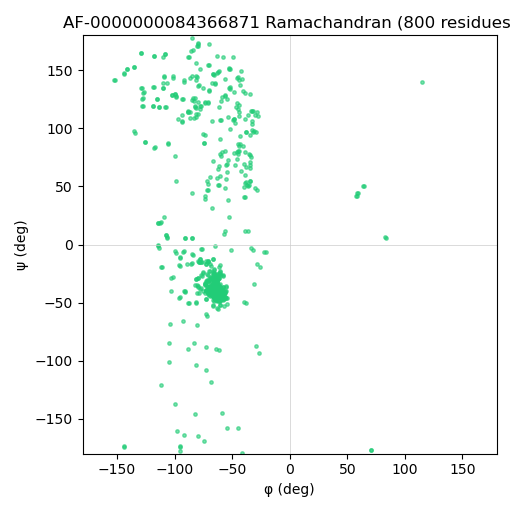1 132 ? -8.883 -13.859 -15.648 1 90.19 132 LEU A CA 1
ATOM 1064 C C . LEU A 1 132 ? -9.531 -13.711 -14.273 1 90.19 132 LEU A C 1
ATOM 1066 O O . LEU A 1 132 ? -9.984 -12.625 -13.914 1 90.19 132 LEU A O 1
ATOM 1070 N N . SER A 1 133 ? -9.562 -14.781 -13.555 1 90.56 133 SER A N 1
ATOM 1071 C CA . SER A 1 133 ? -10.188 -14.75 -12.234 1 90.56 133 SER A CA 1
ATOM 1072 C C . SER A 1 133 ? -9.469 -13.773 -11.305 1 90.56 133 SER A C 1
ATOM 1074 O O . SER A 1 133 ? -10.102 -13.094 -10.492 1 90.56 133 SER A O 1
ATOM 1076 N N . HIS A 1 134 ? -8.172 -13.641 -11.367 1 84.69 134 HIS A N 1
ATOM 1077 C CA . HIS A 1 134 ? -7.43 -12.68 -10.562 1 84.69 134 HIS A CA 1
ATOM 1078 C C . HIS A 1 134 ? -7.793 -11.25 -10.938 1 84.69 134 HIS A C 1
ATOM 1080 O O . HIS A 1 134 ? -7.941 -10.391 -10.055 1 84.69 134 HIS A O 1
ATOM 1086 N N . LEU A 1 135 ? -7.938 -11.047 -12.172 1 88.56 135 LEU A N 1
ATOM 1087 C CA . LEU A 1 135 ? -8.305 -9.711 -12.625 1 88.56 135 LEU A CA 1
ATOM 1088 C C . LEU A 1 135 ? -9.695 -9.328 -12.125 1 88.56 135 LEU A C 1
ATOM 1090 O O . LEU A 1 135 ? -9.891 -8.219 -11.625 1 88.56 135 LEU A O 1
ATOM 1094 N N . ILE A 1 136 ? -10.609 -10.266 -12.289 1 94 136 ILE A N 1
ATOM 1095 C CA . ILE A 1 136 ? -11.977 -10.016 -11.836 1 94 136 ILE A CA 1
ATOM 1096 C C . ILE A 1 136 ? -11.977 -9.805 -10.32 1 94 136 ILE A C 1
ATOM 1098 O O . ILE A 1 136 ? -12.719 -8.953 -9.812 1 94 136 ILE A O 1
ATOM 1102 N N . PHE A 1 137 ? -11.227 -10.57 -9.68 1 89.38 137 PHE A N 1
ATOM 1103 C CA . PHE A 1 137 ? -11.133 -10.445 -8.227 1 89.38 137 PHE A CA 1
ATOM 1104 C C . PHE A 1 137 ? -10.695 -9.047 -7.828 1 89.38 137 PHE A C 1
ATOM 1106 O O . PHE A 1 137 ? -11.305 -8.422 -6.961 1 89.38 137 PHE A O 1
ATOM 1113 N N . TYR A 1 138 ? -9.711 -8.57 -8.469 1 85.81 138 TYR A N 1
ATOM 1114 C CA . TYR A 1 138 ? -9.203 -7.23 -8.188 1 85.81 138 TYR A CA 1
ATOM 1115 C C . TYR A 1 138 ? -10.266 -6.176 -8.492 1 85.81 138 TYR A C 1
ATOM 1117 O O . TYR A 1 138 ? -10.461 -5.242 -7.711 1 85.81 138 TYR A O 1
ATOM 1125 N N . ASP A 1 139 ? -10.844 -6.309 -9.594 1 90.19 139 ASP A N 1
ATOM 1126 C CA . ASP A 1 139 ? -11.906 -5.379 -9.969 1 90.19 139 ASP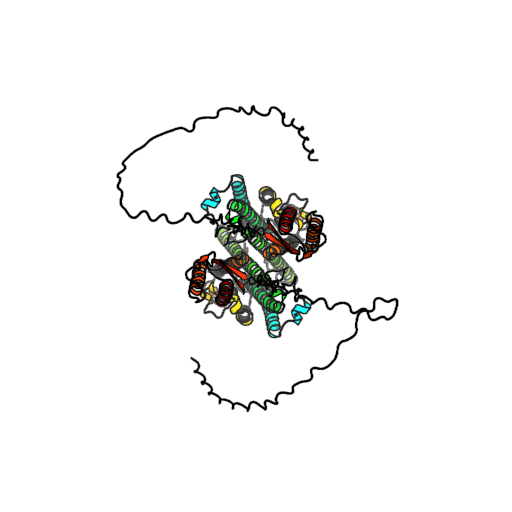 A CA 1
ATOM 1127 C C . ASP A 1 139 ? -13.023 -5.379 -8.938 1 90.19 139 ASP A C 1
ATOM 1129 O O . ASP A 1 139 ? -13.555 -4.324 -8.586 1 90.19 139 ASP A O 1
ATOM 1133 N N . SER A 1 140 ? -13.359 -6.562 -8.5 1 93.62 140 SER A N 1
ATOM 1134 C CA . SER A 1 140 ? -14.453 -6.672 -7.539 1 93.62 140 SER A CA 1
ATOM 1135 C C . SER A 1 140 ? -14.078 -6.039 -6.203 1 93.62 140 SER A C 1
ATOM 1137 O O . SER A 1 140 ? -14.922 -5.422 -5.547 1 93.62 140 SER A O 1
ATOM 1139 N N . LEU A 1 141 ? -12.844 -6.18 -5.84 1 89.88 141 LEU A N 1
ATOM 1140 C CA . LEU A 1 141 ? -12.391 -5.535 -4.613 1 89.88 141 LEU A CA 1
ATOM 1141 C C . LEU A 1 141 ? -12.43 -4.016 -4.754 1 89.88 141 LEU A C 1
ATOM 1143 O O . LEU A 1 141 ? -12.766 -3.309 -3.801 1 89.88 141 LEU A O 1
ATOM 1147 N N . GLY A 1 142 ? -12.023 -3.59 -5.91 1 88.38 142 GLY A N 1
ATOM 1148 C CA . GLY A 1 142 ? -12.148 -2.166 -6.184 1 88.38 142 GLY A CA 1
ATOM 1149 C C . GLY A 1 142 ? -13.578 -1.664 -6.082 1 88.38 142 GLY A C 1
ATOM 1150 O O . GLY A 1 142 ? -13.836 -0.63 -5.461 1 88.38 142 GLY A O 1
ATOM 1151 N N . SER A 1 143 ? -14.453 -2.389 -6.621 1 91.25 143 SER A N 1
ATOM 1152 C CA . SER A 1 143 ? -15.867 -2.025 -6.562 1 91.25 143 SER A CA 1
ATOM 1153 C C . SER A 1 143 ? -16.391 -2.047 -5.129 1 91.25 143 SER A C 1
ATOM 1155 O O . SER A 1 143 ? -17.109 -1.146 -4.715 1 91.25 143 SER A O 1
ATOM 1157 N N . LEU A 1 144 ? -16.016 -3 -4.418 1 92.5 144 LEU A N 1
ATOM 1158 C CA . LEU A 1 144 ? -16.438 -3.098 -3.023 1 92.5 144 LEU A CA 1
ATOM 1159 C C . LEU A 1 144 ? -15.922 -1.908 -2.219 1 92.5 144 LEU A C 1
ATOM 1161 O O . LEU A 1 144 ? -16.625 -1.386 -1.355 1 92.5 144 LEU A O 1
ATOM 1165 N N . THR A 1 145 ? -14.75 -1.505 -2.549 1 87.69 145 THR A N 1
ATOM 1166 C CA . THR A 1 145 ? -14.164 -0.364 -1.854 1 87.69 145 THR A CA 1
ATOM 1167 C C . THR A 1 145 ? -14.945 0.913 -2.162 1 87.69 145 THR A C 1
ATOM 1169 O O . THR A 1 145 ? -15.211 1.713 -1.265 1 87.69 145 THR A O 1
ATOM 1172 N N . VAL A 1 146 ? -15.258 1.082 -3.393 1 86.06 146 VAL A N 1
ATOM 1173 C CA . VAL A 1 146 ? -16 2.271 -3.791 1 86.06 146 VAL A CA 1
ATOM 1174 C C . VAL A 1 146 ? -17.344 2.311 -3.061 1 86.06 146 VAL A C 1
ATOM 1176 O O . VAL A 1 146 ? -17.75 3.357 -2.551 1 86.06 146 VAL A O 1
ATOM 1179 N N . VAL A 1 147 ? -17.984 1.2 -2.996 1 91.44 147 VAL A N 1
ATOM 1180 C CA . VAL A 1 147 ? -19.281 1.132 -2.334 1 91.44 147 VAL A CA 1
ATOM 1181 C C . VAL A 1 147 ? -19.109 1.349 -0.832 1 91.44 147 VAL A C 1
ATOM 1183 O O . VAL A 1 147 ? -19.906 2.043 -0.201 1 91.44 147 VAL A O 1
ATOM 1186 N N . PHE A 1 148 ? -18.125 0.788 -0.287 1 90.94 148 PHE A N 1
ATOM 1187 C CA . PHE A 1 148 ? -17.812 0.972 1.126 1 90.94 148 PHE A CA 1
ATOM 1188 C C . PHE A 1 148 ? -17.625 2.449 1.452 1 90.94 148 PHE A C 1
ATOM 1190 O O . PHE A 1 148 ? -18.172 2.945 2.436 1 90.94 148 PHE A O 1
ATOM 1197 N N . VAL A 1 149 ? -16.891 3.131 0.654 1 84.5 149 VAL A N 1
ATOM 1198 C CA . VAL A 1 149 ? -16.641 4.555 0.841 1 84.5 149 VAL A CA 1
ATOM 1199 C C . VAL A 1 149 ? -17.953 5.328 0.739 1 84.5 149 VAL A C 1
ATOM 1201 O O . VAL A 1 149 ? -18.203 6.246 1.527 1 84.5 149 VAL A O 1
ATOM 1204 N N . ASP A 1 150 ? -18.719 4.977 -0.231 1 86.75 150 ASP A N 1
ATOM 1205 C CA . ASP A 1 150 ? -20 5.625 -0.428 1 86.75 150 ASP A CA 1
ATOM 1206 C C . ASP A 1 150 ? -20.891 5.477 0.81 1 86.75 150 ASP A C 1
ATOM 1208 O O . ASP A 1 150 ? -21.516 6.441 1.257 1 86.75 150 ASP A O 1
ATOM 1212 N N . ILE A 1 151 ? -20.922 4.371 1.368 1 91.56 151 ILE A N 1
ATOM 1213 C CA . ILE A 1 151 ? -21.75 4.105 2.547 1 91.56 151 ILE A CA 1
ATOM 1214 C C . ILE A 1 151 ? -21.156 4.828 3.756 1 91.56 151 ILE A C 1
ATOM 1216 O O . ILE A 1 151 ? -21.891 5.406 4.562 1 91.56 151 ILE A O 1
ATOM 1220 N N . MET A 1 152 ? -19.859 4.828 3.873 1 89 152 MET A N 1
ATOM 1221 C CA . MET A 1 152 ? -19.188 5.477 5 1 89 152 MET A CA 1
ATOM 1222 C C . MET A 1 152 ? -19.391 6.988 4.949 1 89 152 MET A C 1
ATOM 1224 O O . MET A 1 152 ? -19.312 7.664 5.977 1 89 152 MET A O 1
ATOM 1228 N N . SER A 1 153 ? -19.625 7.469 3.791 1 85.44 153 SER A N 1
ATOM 1229 C CA . SER A 1 153 ? -19.859 8.906 3.629 1 85.44 153 SER A CA 1
ATOM 1230 C C . SER A 1 153 ? -21.156 9.336 4.293 1 85.44 153 SER A C 1
ATOM 1232 O O . SER A 1 153 ? -21.391 10.531 4.48 1 85.44 153 SER A O 1
ATOM 1234 N N . ASN A 1 154 ? -21.953 8.344 4.652 1 90.69 154 ASN A N 1
ATOM 1235 C CA . ASN A 1 154 ? -23.172 8.648 5.391 1 90.69 154 ASN A CA 1
ATOM 1236 C C . ASN A 1 154 ? -22.875 9.102 6.816 1 90.69 154 ASN A C 1
ATOM 1238 O O . ASN A 1 154 ? -23.734 9.656 7.496 1 90.69 154 ASN A O 1
ATOM 1242 N N . PHE A 1 155 ? -21.672 8.891 7.285 1 89.25 155 PHE A N 1
ATOM 1243 C CA . PHE A 1 155 ? -21.312 9.172 8.664 1 89.25 155 PHE A CA 1
ATOM 1244 C C . PHE A 1 155 ? -20.375 10.383 8.742 1 89.25 155 PHE A C 1
ATOM 1246 O O . PHE A 1 155 ? -19.469 10.516 7.922 1 89.25 155 PHE A O 1
ATOM 1253 N N . ASP A 1 156 ? -20.484 11.156 9.742 1 84.75 156 ASP A N 1
ATOM 1254 C CA . ASP A 1 156 ? -19.703 12.383 9.93 1 84.75 156 ASP A CA 1
ATOM 1255 C C . ASP A 1 156 ? -18.219 12.07 10.117 1 84.75 156 ASP A C 1
ATOM 1257 O O . ASP A 1 156 ? -17.359 12.867 9.734 1 84.75 156 ASP A O 1
ATOM 1261 N N . VAL A 1 157 ? -17.969 10.969 10.586 1 83.75 157 VAL A N 1
ATOM 1262 C CA . VAL A 1 157 ? -16.594 10.602 10.883 1 83.75 157 VAL A CA 1
ATOM 1263 C C . VAL A 1 157 ? -15.797 10.508 9.586 1 83.75 157 VAL A C 1
ATOM 1265 O O . VAL A 1 157 ? -14.57 10.664 9.594 1 83.75 157 VAL A O 1
ATOM 1268 N N . TRP A 1 158 ? -16.516 10.25 8.484 1 83.12 158 TRP A N 1
ATOM 1269 C CA . TRP A 1 158 ? -15.844 10.078 7.203 1 83.12 158 TRP A CA 1
ATOM 1270 C C . TRP A 1 158 ? -15.445 11.43 6.621 1 83.12 158 TRP A C 1
ATOM 1272 O O . TRP A 1 158 ? -14.328 11.586 6.117 1 83.12 158 TRP A O 1
ATOM 1282 N N . SER A 1 159 ? -16.234 12.445 6.75 1 78.56 159 SER A N 1
ATOM 1283 C CA . SER A 1 159 ? -16.062 13.68 5.992 1 78.56 159 SER A CA 1
ATOM 1284 C C . SER A 1 159 ? -15.633 14.828 6.898 1 78.56 159 SER A C 1
ATOM 1286 O O . SER A 1 159 ? -15.055 15.812 6.434 1 78.56 159 SER A O 1
ATOM 1288 N N . LYS A 1 160 ? -15.891 14.609 8.148 1 78.94 160 LYS A N 1
ATOM 1289 C CA . LYS A 1 160 ? -15.625 15.734 9.039 1 78.94 160 LYS A CA 1
ATOM 1290 C C . LYS A 1 160 ? -14.312 15.539 9.789 1 78.94 160 LYS A C 1
ATOM 1292 O O . LYS A 1 160 ? -13.938 14.414 10.117 1 78.94 160 LYS A O 1
ATOM 1297 N N . SER A 1 161 ? -13.695 16.609 9.977 1 73.88 161 SER A N 1
ATOM 1298 C CA . SER A 1 161 ? -12.43 16.609 10.695 1 73.88 161 SER A CA 1
ATOM 1299 C C . SER A 1 161 ? -12.648 16.547 12.203 1 73.88 161 SER A C 1
ATOM 1301 O O . SER A 1 161 ? -13.656 17.047 12.711 1 73.88 161 SER A O 1
ATOM 1303 N N . SER A 1 162 ? -11.898 15.758 12.828 1 73.25 162 SER A N 1
ATOM 1304 C CA . SER A 1 162 ? -11.859 15.672 14.281 1 73.25 162 SER A CA 1
ATOM 1305 C C . SER A 1 162 ? -10.43 15.766 14.805 1 73.25 162 SER A C 1
ATOM 1307 O O . SER A 1 162 ? -9.477 15.766 14.023 1 73.25 162 SER A O 1
ATOM 1309 N N . ILE A 1 163 ? -10.305 16 16 1 66.81 163 ILE A N 1
ATOM 1310 C CA . ILE A 1 163 ? -8.977 16.078 16.609 1 66.81 163 ILE A CA 1
ATOM 1311 C C . ILE A 1 163 ? -8.242 14.75 16.438 1 66.81 163 ILE A C 1
ATOM 1313 O O . ILE A 1 163 ? -7.047 14.727 16.141 1 66.81 163 ILE A O 1
ATOM 1317 N N . LYS A 1 164 ? -8.969 13.711 16.578 1 70.38 164 LYS A N 1
ATOM 1318 C CA . LYS A 1 164 ? -8.383 12.383 16.438 1 70.38 164 LYS A CA 1
ATOM 1319 C C . LYS A 1 164 ? -7.98 12.117 14.984 1 70.38 164 LYS A C 1
ATOM 1321 O O . LYS A 1 164 ? -6.934 11.516 14.727 1 70.38 164 LYS A O 1
ATOM 1326 N N . PHE A 1 165 ? -8.891 12.57 14.117 1 72.31 165 PHE A N 1
ATOM 1327 C CA . PHE A 1 165 ? -8.664 12.445 12.68 1 72.31 165 PHE A CA 1
ATOM 1328 C C . PHE A 1 165 ? -8.789 13.797 11.992 1 72.31 165 PHE A C 1
ATOM 1330 O O . PHE A 1 165 ? -9.859 14.156 11.508 1 72.31 165 PHE A O 1
ATOM 1337 N N . PRO A 1 166 ? -7.633 14.477 11.961 1 70.88 166 PRO A N 1
ATOM 1338 C CA . PRO A 1 166 ? -7.68 15.867 11.492 1 70.88 166 PRO A CA 1
ATOM 1339 C C . PRO A 1 166 ? -8.242 15.992 10.078 1 70.88 166 PRO A C 1
ATOM 1341 O O . PRO A 1 166 ? -8.805 17.031 9.727 1 70.88 166 PRO A O 1
ATOM 1344 N N . PHE A 1 167 ? -8.086 14.938 9.305 1 70.69 167 PHE A N 1
ATOM 1345 C CA . PHE A 1 167 ? -8.602 15.039 7.941 1 70.69 167 PHE A CA 1
ATOM 1346 C C . PHE A 1 167 ? -9.75 14.062 7.723 1 70.69 167 PHE A C 1
ATOM 1348 O O . PHE A 1 167 ? -10.133 13.797 6.582 1 70.69 167 PHE A O 1
ATOM 1355 N N . GLY A 1 168 ? -10.312 13.602 8.805 1 70.25 168 GLY A N 1
ATOM 1356 C CA . GLY A 1 168 ? -11.352 12.602 8.68 1 70.25 168 GLY A CA 1
ATOM 1357 C C . GLY A 1 168 ? -10.828 11.25 8.234 1 70.25 168 GLY A C 1
ATOM 1358 O O . GLY A 1 168 ? -9.617 11.07 8.07 1 70.25 168 GLY A O 1
ATOM 1359 N N . LEU A 1 169 ? -11.742 10.367 8.055 1 77.5 169 LEU A N 1
ATOM 1360 C CA . LEU A 1 169 ? -11.383 9.016 7.648 1 77.5 169 LEU A CA 1
ATOM 1361 C C . LEU A 1 169 ? -11.367 8.891 6.129 1 77.5 169 LEU A C 1
ATOM 1363 O O . LEU A 1 169 ? -11.125 7.809 5.59 1 77.5 169 LEU A O 1
ATOM 1367 N N . GLY A 1 170 ? -11.555 9.984 5.457 1 78.38 170 GLY A N 1
ATOM 1368 C CA . GLY A 1 170 ? -11.555 9.984 4.004 1 78.38 170 GLY A CA 1
ATOM 1369 C C . GLY A 1 170 ? -10.242 9.523 3.402 1 78.38 170 GLY A C 1
ATOM 1370 O O . GLY A 1 170 ? -10.219 8.992 2.291 1 78.38 170 GLY A O 1
ATOM 1371 N N . ARG A 1 171 ? -9.219 9.648 4.164 1 84.69 171 ARG A N 1
ATOM 1372 C CA . ARG A 1 171 ? -7.898 9.258 3.686 1 84.69 171 ARG A CA 1
ATOM 1373 C C . ARG A 1 171 ? -7.777 7.738 3.605 1 84.69 171 ARG A C 1
ATOM 1375 O O . ARG A 1 171 ? -6.895 7.215 2.92 1 84.69 171 ARG A O 1
ATOM 1382 N N . VAL A 1 172 ? -8.656 7.055 4.254 1 85.94 172 VAL A N 1
ATOM 1383 C CA . VAL A 1 172 ? -8.648 5.594 4.219 1 85.94 172 VAL A CA 1
ATOM 1384 C C . VAL A 1 172 ? -8.969 5.109 2.805 1 85.94 172 VAL A C 1
ATOM 1386 O O . VAL A 1 172 ? -8.477 4.062 2.375 1 85.94 172 VAL A O 1
ATOM 1389 N N . GLU A 1 173 ? -9.781 5.961 2.127 1 84.94 173 GLU A N 1
ATOM 1390 C CA . GLU A 1 173 ? -10.086 5.621 0.742 1 84.94 173 GLU A CA 1
ATOM 1391 C C . GLU A 1 173 ? -8.828 5.602 -0.116 1 84.94 173 GLU A C 1
ATOM 1393 O O . GLU A 1 173 ? -8.625 4.684 -0.916 1 84.94 173 GLU A O 1
ATOM 1398 N N . VAL A 1 174 ? -8.039 6.586 0.049 1 88 174 VAL A N 1
ATOM 1399 C CA . VAL A 1 174 ? -6.797 6.699 -0.71 1 88 174 VAL A CA 1
ATOM 1400 C C . VAL A 1 174 ? -5.852 5.559 -0.334 1 88 174 VAL A C 1
ATOM 1402 O O . VAL A 1 174 ? -5.207 4.969 -1.202 1 88 174 VAL A O 1
ATOM 1405 N N . LEU A 1 175 ? -5.863 5.25 0.892 1 88.69 175 LEU A N 1
ATOM 1406 C CA . LEU A 1 175 ? -5.008 4.176 1.385 1 88.69 175 LEU A CA 1
ATOM 1407 C C . LEU A 1 175 ? -5.434 2.834 0.804 1 88.69 175 LEU A C 1
ATOM 1409 O O . LEU A 1 175 ? -4.59 2.049 0.362 1 88.69 175 LEU A O 1
ATOM 1413 N N . PHE A 1 176 ? -6.703 2.539 0.759 1 87.81 176 PHE A N 1
ATOM 1414 C CA . PHE A 1 176 ? -7.223 1.305 0.183 1 87.81 176 PHE A CA 1
ATOM 1415 C C . PHE A 1 176 ? -6.922 1.235 -1.31 1 87.81 176 PHE A C 1
ATOM 1417 O O . PHE A 1 176 ? -6.531 0.184 -1.821 1 87.81 176 PHE A O 1
ATOM 1424 N N . GLY A 1 177 ? -7.211 2.391 -1.949 1 86.94 177 GLY A N 1
ATOM 1425 C CA . GLY A 1 177 ? -6.875 2.434 -3.363 1 86.94 177 GLY A CA 1
ATOM 1426 C C . GLY A 1 177 ? -5.41 2.154 -3.639 1 86.94 177 GLY A C 1
ATOM 1427 O O . GLY A 1 177 ? -5.074 1.43 -4.578 1 86.94 177 GLY A O 1
ATOM 1428 N N . PHE A 1 178 ? -4.566 2.705 -2.836 1 91.31 178 PHE A N 1
ATOM 1429 C CA . PHE A 1 178 ? -3.127 2.486 -2.949 1 91.31 178 PHE A CA 1
ATOM 1430 C C . PHE A 1 178 ? -2.787 1.016 -2.742 1 91.31 178 PHE A C 1
ATOM 1432 O O . PHE A 1 178 ? -2.021 0.437 -3.518 1 91.31 178 PHE A O 1
ATOM 1439 N N . ALA A 1 179 ? -3.322 0.444 -1.732 1 90.81 179 ALA A N 1
ATOM 1440 C CA . ALA A 1 179 ? -3.082 -0.965 -1.433 1 90.81 179 ALA A CA 1
ATOM 1441 C C . ALA A 1 179 ? -3.506 -1.854 -2.598 1 90.81 179 ALA A C 1
ATOM 1443 O O . ALA A 1 179 ? -2.777 -2.77 -2.988 1 90.81 179 ALA A O 1
ATOM 1444 N N . LEU A 1 180 ? -4.641 -1.582 -3.113 1 88.38 180 LEU A N 1
ATOM 1445 C CA . LEU A 1 180 ? -5.152 -2.373 -4.227 1 88.38 180 LEU A CA 1
ATOM 1446 C C . LEU A 1 180 ? -4.266 -2.219 -5.457 1 88.38 180 LEU A C 1
ATOM 1448 O O . LEU A 1 180 ? -4.039 -3.184 -6.191 1 88.38 180 LEU A O 1
ATOM 1452 N N . SER A 1 181 ? -3.801 -1.032 -5.684 1 90.5 181 SER A N 1
ATOM 1453 C CA . SER A 1 181 ? -2.947 -0.798 -6.844 1 90.5 181 SER A CA 1
ATOM 1454 C C . SER A 1 181 ? -1.601 -1.496 -6.691 1 90.5 181 SER A C 1
ATOM 1456 O O . SER A 1 181 ? -1.058 -2.029 -7.66 1 90.5 181 SER A O 1
ATOM 1458 N N . VAL A 1 182 ? -1.101 -1.471 -5.527 1 91.19 182 VAL A N 1
ATOM 1459 C CA . VAL A 1 182 ? 0.141 -2.189 -5.262 1 91.19 182 VAL A CA 1
ATOM 1460 C C . VAL A 1 182 ? -0.062 -3.682 -5.516 1 91.19 182 VAL A C 1
ATOM 1462 O O . VAL A 1 182 ? 0.774 -4.328 -6.152 1 91.19 182 VAL A O 1
ATOM 1465 N N . SER A 1 183 ? -1.107 -4.164 -5.02 1 87.62 183 SER A N 1
ATOM 1466 C CA . SER A 1 183 ? -1.421 -5.57 -5.23 1 87.62 183 SER A CA 1
ATOM 1467 C C . SER A 1 183 ? -1.559 -5.891 -6.715 1 87.62 183 SER A C 1
ATOM 1469 O O . SER A 1 183 ? -1.177 -6.977 -7.16 1 87.62 183 SER A O 1
ATOM 1471 N N . LEU A 1 184 ? -2.127 -4.973 -7.383 1 87.12 184 LEU A N 1
ATOM 1472 C CA . LEU A 1 184 ? -2.271 -5.148 -8.82 1 87.12 184 LEU A CA 1
ATOM 1473 C C . LEU A 1 184 ? -0.91 -5.289 -9.492 1 87.12 184 LEU A C 1
ATOM 1475 O O . LEU A 1 184 ? -0.721 -6.156 -10.352 1 87.12 184 LEU A O 1
ATOM 1479 N N . ILE A 1 185 ? -0.005 -4.492 -9.117 1 89.56 185 ILE A N 1
ATOM 1480 C CA . ILE A 1 185 ? 1.348 -4.555 -9.656 1 89.56 185 ILE A CA 1
ATOM 1481 C C . ILE A 1 185 ? 1.975 -5.906 -9.336 1 89.56 185 ILE A C 1
ATOM 1483 O O . ILE A 1 185 ? 2.615 -6.523 -10.188 1 89.56 185 ILE A O 1
ATOM 1487 N N . PHE A 1 186 ? 1.734 -6.348 -8.227 1 84.44 186 PHE A N 1
ATOM 1488 C CA . PHE A 1 186 ? 2.301 -7.625 -7.812 1 84.44 186 PHE A CA 1
ATOM 1489 C C . PHE A 1 186 ? 1.726 -8.766 -8.641 1 84.44 186 PHE A C 1
ATOM 1491 O O . PHE A 1 186 ? 2.447 -9.695 -9.016 1 84.44 186 PHE A O 1
ATOM 1498 N N . VAL A 1 187 ? 0.486 -8.703 -8.82 1 83.19 187 VAL A N 1
ATOM 1499 C CA . VAL A 1 187 ? -0.136 -9.711 -9.672 1 83.19 187 VAL A CA 1
ATOM 1500 C C . VAL A 1 187 ? 0.491 -9.664 -11.062 1 83.19 187 VAL A C 1
ATOM 1502 O O . VAL A 1 187 ? 0.77 -10.711 -11.656 1 83.19 187 VAL A O 1
ATOM 1505 N N . GLY A 1 188 ? 0.645 -8.438 -11.586 1 86.62 188 GLY A N 1
ATOM 1506 C CA . GLY A 1 188 ? 1.304 -8.297 -12.875 1 86.62 188 GLY A CA 1
ATOM 1507 C C . GLY A 1 188 ? 2.699 -8.891 -12.906 1 86.62 188 GLY A C 1
ATOM 1508 O O . GLY A 1 188 ? 3.057 -9.609 -13.844 1 86.62 188 GLY A O 1
ATOM 1509 N N . CYS A 1 189 ? 3.418 -8.68 -11.891 1 85.12 189 CYS A N 1
ATOM 1510 C CA . CYS A 1 189 ? 4.77 -9.211 -11.797 1 85.12 189 CYS A CA 1
ATOM 1511 C C . CYS A 1 189 ? 4.746 -10.734 -11.664 1 85.12 189 CYS A C 1
ATOM 1513 O O . CYS A 1 189 ? 5.598 -11.422 -12.234 1 85.12 189 CYS A O 1
ATOM 1515 N N . ASP A 1 190 ? 3.838 -11.211 -10.945 1 81.19 190 ASP A N 1
ATOM 1516 C CA . ASP A 1 190 ? 3.686 -12.656 -10.805 1 81.19 190 ASP A CA 1
ATOM 1517 C C . ASP A 1 190 ? 3.387 -13.312 -12.148 1 81.19 190 ASP A C 1
ATOM 1519 O O . ASP A 1 190 ? 3.941 -14.359 -12.469 1 81.19 190 ASP A O 1
ATOM 1523 N N . LEU A 1 191 ? 2.512 -12.688 -12.883 1 81.31 191 LEU A N 1
ATOM 1524 C CA . LEU A 1 191 ? 2.178 -13.195 -14.211 1 81.31 191 LEU A CA 1
ATOM 1525 C C . LEU A 1 191 ? 3.393 -13.156 -15.125 1 81.31 191 LEU A C 1
ATOM 1527 O O . LEU A 1 191 ? 3.596 -14.07 -15.938 1 81.31 191 LEU A O 1
ATOM 1531 N N . ILE A 1 192 ? 4.156 -12.18 -14.977 1 84.38 192 ILE A N 1
ATOM 1532 C CA . ILE A 1 192 ? 5.383 -12.078 -15.758 1 84.38 192 ILE A CA 1
ATOM 1533 C C . ILE A 1 192 ? 6.34 -13.203 -15.367 1 84.38 192 ILE A C 1
ATOM 1535 O O . ILE A 1 192 ? 6.988 -13.805 -16.219 1 84.38 192 ILE A O 1
ATOM 1539 N N . SER A 1 193 ? 6.402 -13.492 -14.109 1 77.5 193 SER A N 1
ATOM 1540 C CA . SER A 1 193 ? 7.266 -14.57 -13.633 1 77.5 193 SER A CA 1
ATOM 1541 C C . SER A 1 193 ? 6.82 -15.914 -14.195 1 77.5 193 SER A C 1
ATOM 1543 O O . SER A 1 193 ? 7.656 -16.75 -14.562 1 77.5 193 SER A O 1
ATOM 1545 N N . HIS A 1 194 ? 5.562 -16.109 -14.203 1 74.19 194 HIS A N 1
ATOM 1546 C CA . HIS A 1 194 ? 5.035 -17.344 -14.781 1 74.19 194 HIS A CA 1
ATOM 1547 C C . HIS A 1 194 ? 5.371 -17.438 -16.266 1 74.19 194 HIS A C 1
ATOM 1549 O O . HIS A 1 194 ? 5.695 -18.516 -16.766 1 74.19 194 HIS A O 1
ATOM 1555 N N . PHE A 1 195 ? 5.258 -16.344 -16.906 1 76.56 195 PHE A N 1
ATOM 1556 C CA . PHE A 1 195 ? 5.645 -16.297 -18.312 1 76.56 195 PHE A CA 1
ATOM 1557 C C . PHE A 1 195 ? 7.117 -16.656 -18.484 1 76.56 195 PHE A C 1
ATOM 1559 O O . PHE A 1 195 ? 7.48 -17.438 -19.375 1 76.56 195 PHE A O 1
ATOM 1566 N N . ALA A 1 196 ? 7.91 -16.141 -17.625 1 76.38 196 ALA A N 1
ATOM 1567 C CA . ALA A 1 196 ? 9.344 -16.422 -17.672 1 76.38 196 ALA A CA 1
ATOM 1568 C C . ALA A 1 196 ? 9.625 -17.891 -17.422 1 76.38 196 ALA A C 1
ATOM 1570 O O . ALA A 1 196 ? 10.492 -18.484 -18.062 1 76.38 196 ALA A O 1
ATOM 1571 N N . GLU A 1 197 ? 8.914 -18.453 -16.531 1 74.5 197 GLU A N 1
ATOM 1572 C CA . GLU A 1 197 ? 9.047 -19.875 -16.25 1 74.5 197 GLU A CA 1
ATOM 1573 C C . GLU A 1 197 ? 8.703 -20.719 -17.469 1 74.5 197 GLU A C 1
ATOM 1575 O O . GLU A 1 197 ? 9.445 -21.641 -17.828 1 74.5 197 GLU A O 1
ATOM 1580 N N . GLU A 1 198 ? 7.598 -20.391 -18.047 1 73.38 198 GLU A N 1
ATOM 1581 C CA . GLU A 1 198 ? 7.172 -21.141 -19.234 1 73.38 198 GLU A CA 1
ATOM 1582 C C . GLU A 1 198 ? 8.164 -20.969 -20.375 1 73.38 198 GLU A C 1
ATOM 1584 O O . GLU A 1 198 ? 8.422 -21.906 -21.125 1 73.38 198 GLU A O 1
ATOM 1589 N N . PHE A 1 199 ? 8.648 -19.812 -20.469 1 74.5 199 PHE A N 1
ATOM 1590 C CA . PHE A 1 199 ? 9.641 -19.531 -21.5 1 74.5 199 PHE A CA 1
ATOM 1591 C C . PHE A 1 199 ? 10.906 -20.344 -21.266 1 74.5 199 PHE A C 1
ATOM 1593 O O . PHE A 1 199 ? 11.5 -20.859 -22.219 1 74.5 199 PHE A O 1
ATOM 1600 N N . MET A 1 200 ? 11.289 -20.484 -20.031 1 74.56 200 MET A N 1
ATOM 1601 C CA . MET A 1 200 ? 12.484 -21.266 -19.688 1 74.56 200 MET A CA 1
ATOM 1602 C C . MET A 1 200 ? 12.266 -22.75 -19.938 1 74.56 200 MET A C 1
ATOM 1604 O O . MET A 1 200 ? 13.164 -23.438 -20.438 1 74.56 200 MET A O 1
ATOM 1608 N N . VAL A 1 201 ? 11.125 -23.234 -19.656 1 73 201 VAL A N 1
ATOM 1609 C CA . VAL A 1 201 ? 10.797 -24.625 -19.922 1 73 201 VAL A CA 1
ATOM 1610 C C . VAL A 1 201 ? 10.867 -24.906 -21.422 1 73 201 VAL A C 1
ATOM 1612 O O . VAL A 1 201 ? 11.43 -25.906 -21.844 1 73 201 VAL A O 1
ATOM 1615 N N . SER A 1 202 ? 10.305 -24.016 -22.156 1 73.19 202 SER A N 1
ATOM 1616 C CA . SER A 1 202 ? 10.312 -24.188 -23.609 1 73.19 202 SER A CA 1
ATOM 1617 C C . SER A 1 202 ? 11.727 -24.125 -24.156 1 73.19 202 SER A C 1
ATOM 1619 O O . SER A 1 202 ? 12.062 -24.844 -25.094 1 73.19 202 SER A O 1
ATOM 1621 N N . PHE A 1 203 ? 12.445 -23.266 -23.484 1 69.56 203 PHE A N 1
ATOM 1622 C CA . PHE A 1 203 ? 13.82 -23.062 -23.938 1 69.56 203 PHE A CA 1
ATOM 1623 C C . PHE A 1 203 ? 14.68 -24.266 -23.594 1 69.56 203 PHE A C 1
ATOM 1625 O O . PHE A 1 203 ? 15.484 -24.719 -24.406 1 69.56 203 PHE A O 1
ATOM 1632 N N . PHE A 1 204 ? 14.5 -24.844 -22.438 1 66.69 204 PHE A N 1
ATOM 1633 C CA . PHE A 1 204 ? 15.305 -25.969 -21.984 1 66.69 204 PHE A CA 1
ATOM 1634 C C . PHE A 1 204 ? 14.82 -27.266 -22.609 1 66.69 204 PHE A C 1
ATOM 1636 O O . PHE A 1 204 ? 15.609 -28.188 -22.828 1 66.69 204 PHE A O 1
ATOM 1643 N N . ASN A 1 205 ? 13.562 -27.375 -22.781 1 63.69 205 ASN A N 1
ATOM 1644 C CA . ASN A 1 205 ? 13.047 -28.562 -23.469 1 63.69 205 ASN A CA 1
ATOM 1645 C C . ASN A 1 205 ? 13.477 -28.578 -24.938 1 63.69 205 ASN A C 1
ATOM 1647 O O . ASN A 1 205 ? 13.695 -29.656 -25.5 1 63.69 205 ASN A O 1
ATOM 1651 N N . ASP A 1 206 ? 13.477 -27.484 -25.547 1 58.72 206 ASP A N 1
ATOM 1652 C CA . ASP A 1 206 ? 13.953 -27.438 -26.938 1 58.72 206 ASP A CA 1
ATOM 1653 C C . ASP A 1 206 ? 15.43 -27.812 -27.016 1 58.72 206 ASP A C 1
ATOM 1655 O O . ASP A 1 206 ? 15.867 -28.422 -27.984 1 58.72 206 ASP A O 1
ATOM 1659 N N . GLU A 1 207 ? 16.172 -27.484 -26.062 1 54.09 207 GLU A N 1
ATOM 1660 C CA . GLU A 1 207 ? 17.578 -27.859 -26.078 1 54.09 207 GLU A CA 1
ATOM 1661 C C . GLU A 1 207 ? 17.75 -29.344 -25.797 1 54.09 207 GLU A C 1
ATOM 1663 O O . GLU A 1 207 ? 18.734 -29.953 -26.234 1 54.09 207 GLU A O 1
ATOM 1668 N N . GLU A 1 208 ? 17.062 -29.953 -24.891 1 49.09 208 GLU A N 1
ATOM 1669 C CA . GLU A 1 208 ? 17.062 -31.406 -24.75 1 49.09 208 GLU A CA 1
ATOM 1670 C C . GLU A 1 208 ? 16.297 -32.062 -25.891 1 49.09 208 GLU A C 1
ATOM 1672 O O . GLU A 1 208 ? 15.07 -32.062 -25.906 1 49.09 208 GLU A O 1
ATOM 1677 N N . GLY A 1 209 ? 16.469 -31.75 -27.078 1 38.28 209 GLY A N 1
ATOM 1678 C CA . GLY A 1 209 ? 15.953 -32.375 -28.281 1 38.28 209 GLY A CA 1
ATOM 1679 C C . GLY A 1 209 ? 15.656 -33.844 -28.125 1 38.28 209 GLY A C 1
ATOM 1680 O O . GLY A 1 209 ? 14.586 -34.312 -28.516 1 38.28 209 GLY A O 1
ATOM 1681 N N . HIS A 1 210 ? 16.844 -34.812 -28.547 1 36.31 210 HIS A N 1
ATOM 1682 C CA . HIS A 1 210 ? 16.828 -36.094 -29.219 1 36.31 210 HIS A CA 1
ATOM 1683 C C . HIS A 1 210 ? 16.109 -37.156 -28.375 1 36.31 210 HIS A C 1
ATOM 1685 O O . HIS A 1 210 ? 15.289 -37.906 -28.906 1 36.31 210 HIS A O 1
ATOM 1691 N N . ASP A 1 211 ? 16.859 -37.938 -27.438 1 33.31 211 ASP A N 1
ATOM 1692 C CA . ASP A 1 211 ? 16.469 -39.312 -27.125 1 33.31 211 ASP A CA 1
ATOM 1693 C C . ASP A 1 211 ? 15.211 -39.344 -26.266 1 33.31 211 ASP A C 1
ATOM 1695 O O . ASP A 1 211 ? 14.492 -40.344 -26.25 1 33.31 211 ASP A O 1
ATOM 1699 N N . HIS A 1 212 ? 15.25 -38.719 -25.062 1 30.64 212 HIS A N 1
ATOM 1700 C CA . HIS A 1 212 ? 14.234 -39.312 -24.188 1 30.64 212 HIS A CA 1
ATOM 1701 C C . HIS A 1 212 ? 12.844 -38.844 -24.594 1 30.64 212 HIS A C 1
ATOM 1703 O O . HIS A 1 212 ? 12.57 -37.625 -24.609 1 30.64 212 HIS A O 1
ATOM 1709 N N . THR A 1 213 ? 12.172 -39.531 -25.547 1 29.73 213 THR A N 1
ATOM 1710 C CA . THR A 1 213 ? 10.789 -39.75 -25.938 1 29.73 213 THR A CA 1
ATOM 1711 C C . THR A 1 213 ? 9.859 -39.625 -24.734 1 29.73 213 THR A C 1
ATOM 1713 O O . THR A 1 213 ? 8.68 -39.969 -24.812 1 29.73 213 THR A O 1
ATOM 1716 N N . SER A 1 214 ? 10.414 -39.688 -23.484 1 28.03 214 SER A N 1
ATOM 1717 C CA . SER A 1 214 ? 9.383 -39.938 -22.484 1 28.03 214 SER A CA 1
ATOM 1718 C C . SER A 1 214 ? 8.281 -38.906 -22.531 1 28.03 214 SER A C 1
ATOM 1720 O O . SER A 1 214 ? 8.523 -37.75 -22.922 1 28.03 214 SER A O 1
ATOM 1722 N N . GLY A 1 215 ? 7.012 -39.281 -22.625 1 26.66 215 GLY A N 1
ATOM 1723 C CA . GLY A 1 215 ? 5.609 -38.906 -22.656 1 26.66 215 GLY A CA 1
ATOM 1724 C C . GLY A 1 215 ? 5.266 -37.781 -21.688 1 26.66 215 GLY A C 1
ATOM 1725 O O . GLY A 1 215 ? 4.473 -37.969 -20.766 1 26.66 215 GLY A O 1
ATOM 1726 N N . HIS A 1 216 ? 6.266 -37.156 -21.156 1 28.53 216 HIS A N 1
ATOM 1727 C CA . HIS A 1 216 ? 5.613 -36.219 -20.25 1 28.53 216 HIS A CA 1
ATOM 1728 C C . HIS A 1 216 ? 4.609 -35.344 -20.984 1 28.53 216 HIS A C 1
ATOM 1730 O O . HIS A 1 216 ? 4.988 -34.562 -21.875 1 28.53 216 HIS A O 1
ATOM 1736 N N . ASN A 1 217 ? 3.537 -35.875 -21.453 1 25.86 217 ASN A N 1
ATOM 1737 C CA . ASN A 1 217 ? 2.338 -35.188 -21.922 1 25.86 217 ASN A CA 1
ATOM 1738 C C . ASN A 1 217 ? 1.992 -34 -21.047 1 25.86 217 ASN A C 1
ATOM 1740 O O . ASN A 1 217 ? 1.468 -34.156 -19.938 1 25.86 217 ASN A O 1
ATOM 1744 N N . HIS A 1 218 ? 2.922 -33.25 -20.625 1 31.97 218 HIS A N 1
ATOM 1745 C CA . HIS A 1 218 ? 2.289 -32 -20.234 1 31.97 218 HIS A CA 1
ATOM 1746 C C . HIS A 1 218 ? 1.121 -31.672 -21.156 1 31.97 218 HIS A C 1
ATOM 1748 O O . HIS A 1 218 ? 1.298 -31.547 -22.375 1 31.97 218 HIS A O 1
ATOM 1754 N N . HIS A 1 219 ? 0.083 -32.344 -21.094 1 28.69 219 HIS A N 1
ATOM 1755 C CA . HIS A 1 219 ? -1.132 -31.953 -21.812 1 28.69 219 HIS A CA 1
ATOM 1756 C C . HIS A 1 219 ? -1.219 -30.438 -21.969 1 28.69 219 HIS A C 1
ATOM 1758 O O . HIS A 1 219 ? -1.554 -29.719 -21.016 1 28.69 219 HIS A O 1
ATOM 1764 N N . ASN A 1 220 ? -0.317 -29.766 -22.359 1 33.94 220 ASN A N 1
ATOM 1765 C CA . ASN A 1 220 ? -0.518 -28.562 -23.172 1 33.94 220 ASN A CA 1
ATOM 1766 C C . ASN A 1 220 ? -1.752 -28.688 -24.062 1 33.94 220 ASN A C 1
ATOM 1768 O O . ASN A 1 220 ? -1.756 -28.203 -25.203 1 33.94 220 ASN A O 1
ATOM 1772 N N . SER A 1 221 ? -2.402 -29.797 -24.094 1 35.22 221 SER A N 1
ATOM 1773 C CA . SER A 1 221 ? -3.535 -29.766 -25.016 1 35.22 221 SER A CA 1
ATOM 1774 C C . SER A 1 221 ? -4.336 -28.469 -24.859 1 35.22 221 SER A C 1
ATOM 1776 O O . SER A 1 221 ? -4.887 -28.203 -23.797 1 35.22 221 SER A O 1
ATOM 1778 N N . ASN A 1 222 ? -3.898 -27.391 -25.438 1 43.09 222 ASN A N 1
ATOM 1779 C CA . ASN A 1 222 ? -4.738 -26.266 -25.859 1 43.09 222 ASN A CA 1
ATOM 1780 C C . ASN A 1 222 ? -6.195 -26.688 -26.016 1 43.09 222 ASN A C 1
ATOM 1782 O O . ASN A 1 222 ? -6.969 -26 -26.688 1 43.09 222 ASN A O 1
ATOM 1786 N N . SER A 1 223 ? -6.422 -27.922 -25.891 1 49.44 223 SER A N 1
ATOM 1787 C CA . SER A 1 223 ? -7.816 -28.297 -26.109 1 49.44 223 SER A CA 1
ATOM 1788 C C . SER A 1 223 ? -8.688 -27.906 -24.922 1 49.44 223 SER A C 1
ATOM 1790 O O . SER A 1 223 ? -8.375 -28.234 -23.781 1 49.44 223 SER A O 1
ATOM 1792 N N . ILE A 1 224 ? -9.258 -26.781 -25.062 1 58.56 224 ILE A N 1
ATOM 1793 C CA . ILE A 1 224 ? -10.305 -26.375 -24.141 1 58.56 224 ILE A CA 1
ATOM 1794 C C . ILE A 1 224 ? -11.258 -27.531 -23.891 1 58.56 224 ILE A C 1
ATOM 1796 O O . ILE A 1 224 ? -11.977 -27.953 -24.797 1 58.56 224 ILE A O 1
ATOM 1800 N N . ASP A 1 225 ? -10.859 -28.438 -22.875 1 68.88 225 ASP A N 1
ATOM 1801 C CA . ASP A 1 225 ? -11.719 -29.578 -22.531 1 68.88 225 ASP A CA 1
ATOM 1802 C C . ASP A 1 225 ? -13.117 -29.109 -22.141 1 68.88 225 ASP A C 1
ATOM 1804 O O . ASP A 1 225 ? -13.867 -29.844 -21.5 1 68.88 225 ASP A O 1
ATOM 1808 N N . ILE A 1 226 ? -13.312 -27.891 -22.422 1 76.38 226 ILE A N 1
ATOM 1809 C CA . ILE A 1 226 ? -14.633 -27.359 -22.125 1 76.38 226 ILE A CA 1
ATOM 1810 C C . ILE A 1 226 ? -15.375 -27.094 -23.438 1 76.38 226 ILE A C 1
ATOM 1812 O O . ILE A 1 226 ? -14.758 -26.766 -24.453 1 76.38 226 ILE A O 1
ATOM 1816 N N . ASN A 1 227 ? -16.703 -27.469 -23.391 1 88.75 227 ASN A N 1
ATOM 1817 C CA . ASN A 1 227 ? -17.531 -27.109 -24.531 1 88.75 227 ASN A CA 1
ATOM 1818 C C . ASN A 1 227 ? -17.453 -25.625 -24.859 1 88.75 227 ASN A C 1
ATOM 1820 O O . ASN A 1 227 ? -17.453 -24.781 -23.953 1 88.75 227 ASN A O 1
ATOM 1824 N N . LEU A 1 228 ? -17.312 -25.328 -26.094 1 88.75 228 LEU A N 1
ATOM 1825 C CA . LEU A 1 228 ? -17.094 -23.969 -26.578 1 88.75 228 LEU A CA 1
ATOM 1826 C C . LEU A 1 228 ? -18.203 -23.031 -26.125 1 88.75 228 LEU A C 1
ATOM 1828 O O . LEU A 1 228 ? -17.938 -21.922 -25.641 1 88.75 228 LEU A O 1
ATOM 1832 N N . PRO A 1 229 ? -19.453 -23.453 -26.25 1 90.88 229 PRO A N 1
ATOM 1833 C CA . PRO A 1 229 ? -20.516 -22.547 -25.797 1 90.88 229 PRO A CA 1
ATOM 1834 C C . PRO A 1 229 ? -20.406 -22.219 -24.297 1 90.88 229 PRO A C 1
ATOM 1836 O O . PRO A 1 229 ? -20.703 -21.094 -23.891 1 90.88 229 PRO A O 1
ATOM 1839 N N . LEU A 1 230 ? -20.031 -23.172 -23.531 1 91.88 230 LEU A N 1
ATOM 1840 C CA . LEU A 1 230 ? -19.875 -22.938 -22.094 1 91.88 230 LEU A CA 1
ATOM 1841 C C . LEU A 1 230 ? -18.688 -22 -21.828 1 91.88 230 LEU A C 1
ATOM 1843 O O . LEU A 1 230 ? -18.781 -21.125 -20.969 1 91.88 230 LEU A O 1
ATOM 1847 N N . TYR A 1 231 ? -17.594 -22.234 -22.531 1 93.06 231 TYR A N 1
ATOM 1848 C CA . TYR A 1 231 ? -16.438 -21.375 -22.469 1 93.06 231 TYR A CA 1
ATOM 1849 C C . TYR A 1 231 ? -16.812 -19.922 -22.781 1 93.06 231 TYR A C 1
ATOM 1851 O O . TYR A 1 231 ? -16.5 -19.016 -22.016 1 93.06 231 TYR A O 1
ATOM 1859 N N . GLU A 1 232 ? -17.594 -19.766 -23.844 1 93.81 232 GLU A N 1
ATOM 1860 C CA . GLU A 1 232 ? -17.984 -18.438 -24.281 1 93.81 232 GLU A CA 1
ATOM 1861 C C . GLU A 1 232 ? -18.984 -17.812 -23.312 1 93.81 232 GLU A C 1
ATOM 1863 O O . GLU A 1 232 ? -18.984 -16.594 -23.109 1 93.81 232 GLU A O 1
ATOM 1868 N N . PHE A 1 233 ? -19.75 -18.625 -22.734 1 95.06 233 PHE A N 1
ATOM 1869 C CA . PHE A 1 233 ? -20.719 -18.141 -21.75 1 95.06 233 PHE A CA 1
ATOM 1870 C C . PHE A 1 233 ? -20 -17.453 -20.578 1 95.06 233 PHE A C 1
ATOM 1872 O O . PHE A 1 233 ? -20.391 -16.359 -20.172 1 95.06 233 PHE A O 1
ATOM 1879 N N . PHE A 1 234 ? -18.969 -18.094 -20.062 1 95.69 234 PHE A N 1
ATOM 1880 C CA . PHE A 1 234 ? -18.281 -17.547 -18.906 1 95.69 234 PHE A CA 1
ATOM 1881 C C . PHE A 1 234 ? -17.516 -16.281 -19.281 1 95.69 234 PHE A C 1
ATOM 1883 O O . PHE A 1 234 ? -17.391 -15.359 -18.469 1 95.69 234 PHE A O 1
ATOM 1890 N N . VAL A 1 235 ? -16.969 -16.234 -20.469 1 96 235 VAL A N 1
ATOM 1891 C CA . VAL A 1 235 ? -16.281 -15.031 -20.922 1 96 235 VAL A CA 1
ATOM 1892 C C . VAL A 1 235 ? -17.281 -13.875 -21.047 1 96 235 VAL A C 1
ATOM 1894 O O . VAL A 1 235 ? -17 -12.766 -20.594 1 96 235 VAL A O 1
ATOM 1897 N N . LEU A 1 236 ? -18.422 -14.18 -21.609 1 95.94 236 LEU A N 1
ATOM 1898 C CA . LEU A 1 236 ? -19.453 -13.164 -21.766 1 95.94 236 LEU A CA 1
ATOM 1899 C C . LEU A 1 236 ? -19.969 -12.703 -20.406 1 95.94 236 LEU A C 1
ATOM 1901 O O . LEU A 1 236 ? -20.297 -11.531 -20.219 1 95.94 236 LEU A O 1
ATOM 1905 N N . LEU A 1 237 ? -20.109 -13.633 -19.531 1 96.56 237 LEU A N 1
ATOM 1906 C CA . LEU A 1 237 ? -20.5 -13.289 -18.172 1 96.56 237 LEU A CA 1
ATOM 1907 C C . LEU A 1 237 ? -19.531 -12.289 -17.547 1 96.56 237 LEU A C 1
ATOM 1909 O O . LEU A 1 237 ? -19.953 -11.305 -16.938 1 96.56 237 LEU A O 1
ATOM 1913 N N . THR A 1 238 ? -18.281 -12.508 -17.703 1 96.12 238 THR A N 1
ATOM 1914 C CA . THR A 1 238 ? -17.234 -11.625 -17.188 1 96.12 238 THR A CA 1
ATOM 1915 C C . THR A 1 238 ? -17.359 -10.234 -17.781 1 96.12 238 THR A C 1
ATOM 1917 O O . THR A 1 238 ? -17.297 -9.234 -17.078 1 96.12 238 THR A O 1
ATOM 1920 N N . VAL A 1 239 ? -17.578 -10.18 -19.078 1 95.56 239 VAL A N 1
ATOM 1921 C CA . VAL A 1 239 ? -17.688 -8.906 -19.781 1 95.56 239 VAL A CA 1
ATOM 1922 C C . VAL A 1 239 ? -18.906 -8.133 -19.266 1 95.56 239 VAL A C 1
ATOM 1924 O O . VAL A 1 239 ? -18.812 -6.949 -18.938 1 95.56 239 VAL A O 1
ATOM 1927 N N . THR A 1 240 ? -19.938 -8.836 -19.125 1 95.31 240 THR A N 1
ATOM 1928 C CA . THR A 1 240 ? -21.188 -8.195 -18.688 1 95.31 240 THR A CA 1
ATOM 1929 C C . THR A 1 240 ? -21.047 -7.68 -17.25 1 95.31 240 THR A C 1
ATOM 1931 O O . THR A 1 240 ? -21.391 -6.527 -16.969 1 95.31 240 THR A O 1
ATOM 1934 N N . VAL A 1 241 ? -20.547 -8.5 -16.406 1 95.75 241 VAL A N 1
ATOM 1935 C CA . VAL A 1 241 ? -20.438 -8.133 -15 1 95.75 241 VAL A CA 1
ATOM 1936 C C . VAL A 1 241 ? -19.469 -6.961 -14.852 1 95.75 241 VAL A C 1
ATOM 1938 O O . VAL A 1 241 ? -19.719 -6.023 -14.094 1 95.75 241 VAL A O 1
ATOM 1941 N N . THR A 1 242 ? -18.359 -6.957 -15.547 1 94.25 242 THR A N 1
ATOM 1942 C CA . THR A 1 242 ? -17.359 -5.902 -15.469 1 94.25 242 THR A CA 1
ATOM 1943 C C . THR A 1 242 ? -17.922 -4.59 -16.016 1 94.25 242 THR A C 1
ATOM 1945 O O . THR A 1 242 ? -17.688 -3.525 -15.438 1 94.25 242 THR A O 1
ATOM 1948 N N . LEU A 1 243 ? -18.672 -4.68 -17.094 1 92.31 243 LEU A N 1
ATOM 1949 C CA . LEU A 1 243 ? -19.25 -3.482 -17.688 1 92.31 243 LEU A CA 1
ATOM 1950 C C . LEU A 1 243 ? -20.297 -2.865 -16.766 1 92.31 243 LEU A C 1
ATOM 1952 O O . LEU A 1 243 ? -20.328 -1.647 -16.578 1 92.31 243 LEU A O 1
ATOM 1956 N N . VAL A 1 244 ? -21.094 -3.662 -16.234 1 92.12 244 VAL A N 1
ATOM 1957 C CA . VAL A 1 244 ? -22.125 -3.164 -15.328 1 92.12 244 VAL A CA 1
ATOM 1958 C C . VAL A 1 244 ? -21.484 -2.559 -14.086 1 92.12 244 VAL A C 1
ATOM 1960 O O . VAL A 1 244 ? -21.906 -1.496 -13.617 1 92.12 244 VAL A O 1
ATOM 1963 N N . SER A 1 245 ? -20.5 -3.232 -13.523 1 92.5 245 SER A N 1
ATOM 1964 C CA . SER A 1 245 ? -19.812 -2.705 -12.359 1 92.5 245 SER A CA 1
ATOM 1965 C C . SER A 1 245 ? -19.156 -1.361 -12.664 1 92.5 245 SER A C 1
ATOM 1967 O O . SER A 1 245 ? -19.188 -0.448 -11.836 1 92.5 245 SER A O 1
ATOM 1969 N N . SER A 1 246 ? -18.609 -1.188 -13.812 1 87.56 246 SER A N 1
ATOM 1970 C CA . SER A 1 246 ? -17.922 0.041 -14.211 1 87.56 246 SER A CA 1
ATOM 1971 C C . SER A 1 246 ? -18.906 1.205 -14.32 1 87.56 246 SER A C 1
ATOM 1973 O O . SER A 1 246 ? -18.562 2.346 -14.008 1 87.56 246 SER A O 1
ATOM 1975 N N . ASN A 1 247 ? -20.094 0.918 -14.625 1 86.12 247 ASN A N 1
ATOM 1976 C CA . ASN A 1 247 ? -21.047 1.991 -14.875 1 86.12 247 ASN A CA 1
ATOM 1977 C C . ASN A 1 247 ? -21.984 2.193 -13.688 1 86.12 247 ASN A C 1
ATOM 1979 O O . ASN A 1 247 ? -22.453 3.307 -13.445 1 86.12 247 ASN A O 1
ATOM 1983 N N . MET A 1 248 ? -22.188 1.198 -13.023 1 85.69 248 MET A N 1
ATOM 1984 C CA . MET A 1 248 ? -23.141 1.299 -11.93 1 85.69 248 MET A CA 1
ATOM 1985 C C . MET A 1 248 ? -22.453 1.688 -10.625 1 85.69 248 MET A C 1
ATOM 1987 O O . MET A 1 248 ? -22.969 2.502 -9.859 1 85.69 248 MET A O 1
ATOM 1991 N N . VAL A 1 249 ? -21.359 1.186 -10.375 1 85.94 249 VAL A N 1
ATOM 1992 C CA . VAL A 1 249 ? -20.734 1.327 -9.062 1 85.94 249 VAL A CA 1
ATOM 1993 C C . VAL A 1 249 ? -19.75 2.498 -9.086 1 85.94 249 VAL A C 1
ATOM 1995 O O . VAL A 1 249 ? -19.766 3.336 -8.18 1 85.94 249 VAL A O 1
ATOM 1998 N N . VAL A 1 250 ? -18.984 2.549 -10.078 1 78 250 VAL A N 1
ATOM 1999 C CA . VAL A 1 250 ? -17.906 3.535 -10.117 1 78 250 VAL A CA 1
ATOM 2000 C C . VAL A 1 250 ? -18.453 4.879 -10.586 1 78 250 VAL A C 1
ATOM 2002 O O . VAL A 1 250 ? -19.125 4.957 -11.625 1 78 250 VAL A O 1
ATOM 2005 N N . ASN A 1 251 ? -18.312 5.766 -9.703 1 71.56 251 ASN A N 1
ATOM 2006 C CA . ASN A 1 251 ? -18.734 7.129 -10.023 1 71.56 251 ASN A CA 1
ATOM 2007 C C . ASN A 1 251 ? -17.625 7.887 -10.758 1 71.56 251 ASN A C 1
ATOM 2009 O O . ASN A 1 251 ? -16.531 8.086 -10.211 1 71.56 251 ASN A O 1
ATOM 2013 N N . LYS A 1 252 ? -17.984 8.344 -11.836 1 70.19 252 LYS A N 1
ATOM 2014 C CA . LYS A 1 252 ? -17.016 9.039 -12.664 1 70.19 252 LYS A CA 1
ATOM 2015 C C . LYS A 1 252 ? -16.484 10.297 -11.969 1 70.19 252 LYS A C 1
ATOM 2017 O O . LYS A 1 252 ? -15.312 10.633 -12.094 1 70.19 252 LYS A O 1
ATOM 2022 N N . GLU A 1 253 ? -17.281 10.898 -11.203 1 68.12 253 GLU A N 1
ATOM 2023 C CA . GLU A 1 253 ? -16.875 12.133 -10.547 1 68.12 253 GLU A CA 1
ATOM 2024 C C . GLU A 1 253 ? -15.789 11.875 -9.508 1 68.12 253 GLU A C 1
ATOM 2026 O O . GLU A 1 253 ? -14.93 12.727 -9.273 1 68.12 253 GLU A O 1
ATOM 2031 N N . ARG A 1 254 ? -15.828 10.734 -9 1 67.75 254 ARG A N 1
ATOM 2032 C CA . ARG A 1 254 ? -14.883 10.414 -7.938 1 67.75 254 ARG A CA 1
ATOM 2033 C C . ARG A 1 254 ? -13.531 10.023 -8.508 1 67.75 254 ARG A C 1
ATOM 2035 O O . ARG A 1 254 ? -12.492 10.273 -7.891 1 67.75 254 ARG A O 1
ATOM 2042 N N . VAL A 1 255 ? -13.688 9.461 -9.703 1 69.44 255 VAL A N 1
ATOM 2043 C CA . VAL A 1 255 ? -12.438 8.938 -10.234 1 69.44 255 VAL A CA 1
ATOM 2044 C C . VAL A 1 255 ? -11.945 9.828 -11.375 1 69.44 255 VAL A C 1
ATOM 2046 O O . VAL A 1 255 ? -10.969 9.508 -12.055 1 69.44 255 VAL A O 1
ATOM 2049 N N . ASN A 1 256 ? -12.578 10.961 -11.578 1 68.06 256 ASN A N 1
ATOM 2050 C CA . ASN A 1 256 ? -12.297 11.844 -12.703 1 68.06 256 ASN A CA 1
ATOM 2051 C C . ASN A 1 256 ? -10.836 12.281 -12.727 1 68.06 256 ASN A C 1
ATOM 2053 O O . ASN A 1 256 ? -10.195 12.281 -13.773 1 68.06 256 ASN A O 1
ATOM 2057 N N . ASN A 1 257 ? -10.344 12.531 -11.555 1 69.81 257 ASN A N 1
ATOM 2058 C CA . ASN A 1 257 ? -8.969 13.008 -11.531 1 69.81 257 ASN A CA 1
ATOM 2059 C C . ASN A 1 257 ? -7.98 11.898 -11.875 1 69.81 257 ASN A C 1
ATOM 2061 O O . ASN A 1 257 ? -6.957 12.148 -12.516 1 69.81 257 ASN A O 1
ATOM 2065 N N . MET A 1 258 ? -8.367 10.766 -11.531 1 73 258 MET A N 1
ATOM 2066 C CA . MET A 1 258 ? -7.512 9.625 -11.852 1 73 258 MET A CA 1
ATOM 2067 C C . MET A 1 258 ? -7.566 9.297 -13.336 1 73 258 MET A C 1
ATOM 2069 O O . MET A 1 258 ? -6.551 8.953 -13.938 1 73 258 MET A O 1
ATOM 2073 N N . ILE A 1 259 ? -8.719 9.523 -13.906 1 72.94 259 ILE A N 1
ATOM 2074 C CA . ILE A 1 259 ? -8.961 9.203 -15.312 1 72.94 259 ILE A CA 1
ATOM 2075 C C . ILE A 1 259 ? -8.164 10.156 -16.203 1 72.94 259 ILE A C 1
ATOM 2077 O O . ILE A 1 259 ? -7.672 9.758 -17.266 1 72.94 259 ILE A O 1
ATOM 2081 N N . THR A 1 260 ? -7.953 11.328 -15.711 1 71.62 260 THR A N 1
ATOM 2082 C CA . THR A 1 260 ? -7.188 12.305 -16.469 1 71.62 260 THR A CA 1
ATOM 2083 C C . THR A 1 260 ? -5.766 11.805 -16.719 1 71.62 260 THR A C 1
ATOM 2085 O O . THR A 1 260 ? -5.141 12.148 -17.719 1 71.62 260 THR A O 1
ATOM 2088 N N . ASN A 1 261 ? -5.375 10.992 -15.875 1 74.44 261 ASN A N 1
ATOM 2089 C CA . ASN A 1 261 ? -4.039 10.414 -16 1 74.44 261 ASN A CA 1
ATOM 2090 C C . ASN A 1 261 ? -4.008 9.297 -17.047 1 74.44 261 ASN A C 1
ATOM 2092 O O . ASN A 1 261 ? -2.936 8.875 -17.484 1 74.44 261 ASN A O 1
ATOM 2096 N N . PHE A 1 262 ? -5.281 8.93 -17.328 1 77.12 262 PHE A N 1
ATOM 2097 C CA . PHE A 1 262 ? -5.449 7.906 -18.359 1 77.12 262 PHE A CA 1
ATOM 2098 C C . PHE A 1 262 ? -6.23 8.461 -19.547 1 77.12 262 PHE A C 1
ATOM 2100 O O . PHE A 1 262 ? -7.422 8.172 -19.703 1 77.12 262 PHE A O 1
ATOM 2107 N N . SER A 1 263 ? -5.559 9.141 -20.453 1 77.06 263 SER A N 1
ATOM 2108 C CA . SER A 1 263 ? -6.191 9.906 -21.531 1 77.06 263 SER A CA 1
ATOM 2109 C C . SER A 1 263 ? -6.988 8.992 -22.453 1 77.06 263 SER A C 1
ATOM 2111 O O . SER A 1 263 ? -8.023 9.398 -22.984 1 77.06 263 SER A O 1
ATOM 2113 N N . PHE A 1 264 ? -6.574 7.758 -22.594 1 74.44 264 PHE A N 1
ATOM 2114 C CA . PHE A 1 264 ? -7.223 6.836 -23.516 1 74.44 264 PHE A CA 1
ATOM 2115 C C . PHE A 1 264 ? -8.602 6.426 -23 1 74.44 264 PHE A C 1
ATOM 2117 O O . PHE A 1 264 ? -9.43 5.934 -23.766 1 74.44 264 PHE A O 1
ATOM 2124 N N . LEU A 1 265 ? -8.891 6.68 -21.75 1 74.88 265 LEU A N 1
ATOM 2125 C CA . LEU A 1 265 ? -10.156 6.266 -21.141 1 74.88 265 LEU A CA 1
ATOM 2126 C C . LEU A 1 265 ? -11.172 7.402 -21.188 1 74.88 265 LEU A C 1
ATOM 2128 O O . LEU A 1 265 ? -12.367 7.184 -20.969 1 74.88 265 LEU A O 1
ATOM 2132 N N . LYS A 1 266 ? -10.812 8.656 -21.516 1 74.5 266 LYS A N 1
ATOM 2133 C CA . LYS A 1 266 ? -11.656 9.836 -21.391 1 74.5 266 LYS A CA 1
ATOM 2134 C C . LYS A 1 266 ? -12.906 9.719 -22.25 1 74.5 266 LYS A C 1
ATOM 2136 O O . LYS A 1 266 ? -13.992 10.133 -21.844 1 74.5 266 LYS A O 1
ATOM 2141 N N . ASN A 1 267 ? -12.75 8.984 -23.312 1 73.94 267 ASN A N 1
ATOM 2142 C CA . ASN A 1 267 ? -13.867 8.93 -24.234 1 73.94 267 ASN A CA 1
ATOM 2143 C C . ASN A 1 267 ? -14.508 7.539 -24.25 1 73.94 267 ASN A C 1
ATOM 2145 O O . ASN A 1 267 ? -15.234 7.199 -25.188 1 73.94 267 ASN A O 1
ATOM 2149 N N . THR A 1 268 ? -14.25 6.801 -23.234 1 73.94 268 THR A N 1
ATOM 2150 C CA . THR A 1 268 ? -14.805 5.453 -23.203 1 73.94 268 THR A CA 1
ATOM 2151 C C . THR A 1 268 ? -15.914 5.344 -22.172 1 73.94 268 THR A C 1
ATOM 2153 O O . THR A 1 268 ? -16.078 6.23 -21.312 1 73.94 268 THR A O 1
ATOM 2156 N N . ILE A 1 269 ? -16.656 4.297 -22.328 1 74.25 269 ILE A N 1
ATOM 2157 C CA . ILE A 1 269 ? -17.734 4.012 -21.391 1 74.25 269 ILE A CA 1
ATOM 2158 C C . ILE A 1 269 ? -17.156 3.455 -20.094 1 74.25 269 ILE A C 1
ATOM 2160 O O . ILE A 1 269 ? -17.859 3.395 -19.078 1 74.25 269 ILE A O 1
ATOM 2164 N N . ILE A 1 270 ? -15.914 3.266 -20.062 1 75.19 270 ILE A N 1
ATOM 2165 C CA . ILE A 1 270 ? -15.273 2.648 -18.906 1 75.19 270 ILE A CA 1
ATOM 2166 C C . ILE A 1 270 ? -14.781 3.732 -17.953 1 75.19 270 ILE A C 1
ATOM 2168 O O . ILE A 1 270 ? -14.008 4.609 -18.344 1 75.19 270 ILE A O 1
ATOM 2172 N N . ASN A 1 271 ? -15.219 3.629 -16.719 1 76.12 271 ASN A N 1
ATOM 2173 C CA . ASN A 1 271 ? -14.906 4.664 -15.734 1 76.12 271 ASN A CA 1
ATOM 2174 C C . ASN A 1 271 ? -13.742 4.25 -14.836 1 76.12 271 ASN A C 1
ATOM 2176 O O . ASN A 1 271 ? -13.281 5.039 -14.008 1 76.12 271 ASN A O 1
ATOM 2180 N N . ASN A 1 272 ? -13.312 3.027 -15.023 1 79.62 272 ASN A N 1
ATOM 2181 C CA . ASN A 1 272 ? -12.227 2.527 -14.188 1 79.62 272 ASN A CA 1
ATOM 2182 C C . ASN A 1 272 ? -11.102 1.927 -15.031 1 79.62 272 ASN A C 1
ATOM 2184 O O . ASN A 1 272 ? -11.336 1.012 -15.828 1 79.62 272 ASN A O 1
ATOM 2188 N N . PRO A 1 273 ? -9.984 2.387 -14.836 1 79.62 273 PRO A N 1
ATOM 2189 C CA . PRO A 1 273 ? -8.875 1.901 -15.648 1 79.62 273 PRO A CA 1
ATOM 2190 C C . PRO A 1 273 ? -8.633 0.402 -15.492 1 79.62 273 PRO A C 1
ATOM 2192 O O . PRO A 1 273 ? -8.25 -0.273 -16.453 1 79.62 273 PRO A O 1
ATOM 2195 N N . THR A 1 274 ? -8.852 -0.112 -14.359 1 82.5 274 THR A N 1
ATOM 2196 C CA . THR A 1 274 ? -8.586 -1.532 -14.156 1 82.5 274 THR A CA 1
ATOM 2197 C C . THR A 1 274 ? -9.633 -2.385 -14.859 1 82.5 274 THR A C 1
ATOM 2199 O O . THR A 1 274 ? -9.344 -3.496 -15.312 1 82.5 274 THR A O 1
ATOM 2202 N N . HIS A 1 275 ? -10.812 -1.838 -14.922 1 88.62 275 HIS A N 1
ATOM 2203 C CA . HIS A 1 275 ? -11.852 -2.549 -15.656 1 88.62 275 HIS A CA 1
ATOM 2204 C C . HIS A 1 275 ? -11.508 -2.654 -17.141 1 88.62 275 HIS A C 1
ATOM 2206 O O . HIS A 1 275 ? -11.883 -3.627 -17.797 1 88.62 275 HIS A O 1
ATOM 2212 N N . PHE A 1 276 ? -10.828 -1.754 -17.562 1 88 276 PHE A N 1
ATOM 2213 C CA . PHE A 1 276 ? -10.414 -1.732 -18.969 1 88 276 PHE A CA 1
ATOM 2214 C C . PHE A 1 276 ? -9.523 -2.926 -19.281 1 88 276 PHE A C 1
ATOM 2216 O O . PHE A 1 276 ? -9.672 -3.559 -20.328 1 88 276 PHE A O 1
ATOM 2223 N N . ILE A 1 277 ? -8.633 -3.279 -18.438 1 89 277 ILE A N 1
ATOM 2224 C CA . ILE A 1 277 ? -7.711 -4.398 -18.625 1 89 277 ILE A CA 1
ATOM 2225 C C . ILE A 1 277 ? -8.492 -5.707 -18.672 1 89 277 ILE A C 1
ATOM 2227 O O . ILE A 1 277 ? -8.25 -6.559 -19.516 1 89 277 ILE A O 1
ATOM 2231 N N . THR A 1 278 ? -9.375 -5.805 -17.734 1 92.44 278 THR A N 1
ATOM 2232 C CA . THR A 1 278 ? -10.188 -7.016 -17.672 1 92.44 278 THR A CA 1
ATOM 2233 C C . THR A 1 278 ? -11.016 -7.172 -18.953 1 92.44 278 THR A C 1
ATOM 2235 O O . THR A 1 278 ? -11.125 -8.273 -19.5 1 92.44 278 THR A O 1
ATOM 2238 N N . LEU A 1 279 ? -11.516 -6.086 -19.484 1 93.19 279 LEU A N 1
ATOM 2239 C CA . LEU A 1 279 ? -12.328 -6.129 -20.688 1 93.19 279 LEU A CA 1
ATOM 2240 C C . LEU A 1 279 ? -11.469 -6.465 -21.906 1 93.19 279 LEU A C 1
ATOM 2242 O O . LEU A 1 279 ? -11.891 -7.23 -22.781 1 93.19 279 LEU A O 1
ATOM 2246 N N . ILE A 1 280 ? -10.297 -5.953 -21.984 1 91.06 280 ILE A N 1
ATOM 2247 C CA . ILE A 1 280 ? -9.375 -6.25 -23.078 1 91.06 280 ILE A CA 1
ATOM 2248 C C . ILE A 1 280 ? -9 -7.73 -23.047 1 91.06 280 ILE A C 1
ATOM 2250 O O . ILE A 1 280 ? -9.016 -8.398 -24.078 1 91.06 280 ILE A O 1
ATOM 2254 N N . PHE A 1 281 ? -8.68 -8.242 -21.891 1 91 281 PHE A N 1
ATOM 2255 C CA . PHE A 1 281 ? -8.297 -9.641 -21.766 1 91 281 PHE A CA 1
ATOM 2256 C C . PHE A 1 281 ? -9.477 -10.555 -22.094 1 91 281 PHE A C 1
ATOM 2258 O O . PHE A 1 281 ? -9.297 -11.602 -22.719 1 91 281 PHE A O 1
ATOM 2265 N N . SER A 1 282 ? -10.641 -10.148 -21.656 1 93.44 282 SER A N 1
ATOM 2266 C CA . SER A 1 282 ? -11.828 -10.93 -21.969 1 93.44 282 SER A CA 1
ATOM 2267 C C . SER A 1 282 ? -12.109 -10.938 -23.469 1 93.44 282 SER A C 1
ATOM 2269 O O . SER A 1 282 ? -12.539 -11.953 -24.031 1 93.44 282 SER A O 1
ATOM 2271 N N . ALA A 1 283 ? -11.906 -9.836 -24.125 1 91.44 283 ALA A N 1
ATOM 2272 C CA . ALA A 1 283 ? -12.062 -9.766 -25.578 1 91.44 283 ALA A CA 1
ATOM 2273 C C . ALA A 1 283 ? -11.094 -10.719 -26.281 1 91.44 283 ALA A C 1
ATOM 2275 O O . ALA A 1 283 ? -11.469 -11.406 -27.234 1 91.44 283 ALA A O 1
ATOM 2276 N N . TYR A 1 284 ? -9.906 -10.781 -25.781 1 90.31 284 TYR A N 1
ATOM 2277 C CA . TYR A 1 284 ? -8.922 -11.719 -26.328 1 90.31 284 TYR A CA 1
ATOM 2278 C C . TYR A 1 284 ? -9.383 -13.156 -26.141 1 90.31 284 TYR A C 1
ATOM 2280 O O . TYR A 1 284 ? -9.297 -13.969 -27.062 1 90.31 284 TYR A O 1
ATOM 2288 N N . LEU A 1 285 ? -9.836 -13.453 -24.922 1 91.12 285 LEU A N 1
ATOM 2289 C CA . LEU A 1 285 ? -10.266 -14.812 -24.641 1 91.12 285 LEU A CA 1
ATOM 2290 C C . LEU A 1 285 ? -11.469 -15.203 -25.484 1 91.12 285 LEU A C 1
ATOM 2292 O O . LEU A 1 285 ? -11.625 -16.375 -25.844 1 91.12 285 LEU A O 1
ATOM 2296 N N . PHE A 1 286 ? -12.297 -14.227 -25.812 1 90.94 286 PHE A N 1
ATOM 2297 C CA . PHE A 1 286 ? -13.469 -14.469 -26.641 1 90.94 286 PHE A CA 1
ATOM 2298 C C . PHE A 1 286 ? -13.062 -14.906 -28.047 1 90.94 286 PHE A C 1
ATOM 2300 O O . PHE A 1 286 ? -13.711 -15.758 -28.641 1 90.94 286 PHE A O 1
ATOM 2307 N N . VAL A 1 287 ? -11.961 -14.438 -28.578 1 88.75 287 VAL A N 1
ATOM 2308 C CA . VAL A 1 287 ? -11.531 -14.688 -29.953 1 88.75 287 VAL A CA 1
ATOM 2309 C C . VAL A 1 287 ? -10.555 -15.859 -29.984 1 88.75 287 VAL A C 1
ATOM 2311 O O . VAL A 1 287 ? -10.367 -16.484 -31.031 1 88.75 287 VAL A O 1
ATOM 2314 N N . TYR A 1 288 ? -9.984 -16.203 -28.828 1 85.88 288 TYR A N 1
ATOM 2315 C CA . TYR A 1 288 ? -8.883 -17.156 -28.734 1 85.88 288 TYR A CA 1
ATOM 2316 C C . TYR A 1 288 ? -9.273 -18.5 -29.328 1 85.88 288 TYR A C 1
ATOM 2318 O O . TYR A 1 288 ? -8.539 -19.078 -30.125 1 85.88 288 TYR A O 1
ATOM 2326 N N . PRO A 1 289 ? -10.406 -19.078 -29.016 1 83 289 PRO A N 1
ATOM 2327 C CA . PRO A 1 289 ? -10.758 -20.391 -29.562 1 83 289 PRO A CA 1
ATOM 2328 C C . PRO A 1 289 ? -10.875 -20.391 -31.078 1 83 289 PRO A C 1
ATOM 2330 O O . PRO A 1 289 ? -10.602 -21.406 -31.734 1 83 289 PRO A O 1
ATOM 2333 N N . PHE A 1 290 ? -11.18 -19.281 -31.625 1 80.88 290 PHE A N 1
ATOM 2334 C CA . PHE A 1 290 ? -11.328 -19.172 -33.094 1 80.88 290 PHE A CA 1
ATOM 2335 C C . PHE A 1 290 ? -9.969 -19.031 -33.75 1 80.88 290 PHE A C 1
ATOM 2337 O O . PHE A 1 290 ? -9.758 -19.547 -34.844 1 80.88 290 PHE A O 1
ATOM 2344 N N . VAL A 1 291 ? -9.094 -18.391 -33.156 1 77.12 291 VAL A N 1
ATOM 2345 C CA . VAL A 1 291 ? -7.762 -18.156 -33.719 1 77.12 291 VAL A CA 1
ATOM 2346 C C . VAL A 1 291 ? -6.898 -19.406 -33.5 1 77.12 291 VAL A C 1
ATOM 2348 O O . VAL A 1 291 ? -6.09 -19.75 -34.375 1 77.12 291 VAL A O 1
ATOM 2351 N N . ALA A 1 292 ? -6.977 -20.047 -32.312 1 72.75 292 ALA A N 1
ATOM 2352 C CA . ALA A 1 292 ? -6.199 -21.25 -31.984 1 72.75 292 ALA A CA 1
ATOM 2353 C C . ALA A 1 292 ? -6.52 -22.375 -32.938 1 72.75 292 ALA A C 1
ATOM 2355 O O . ALA A 1 292 ? -5.684 -23.25 -33.188 1 72.75 292 ALA A O 1
ATOM 2356 N N . SER A 1 293 ? -7.672 -22.344 -33.5 1 68.06 293 SER A N 1
ATOM 2357 C CA . SER A 1 293 ? -8.047 -23.375 -34.469 1 68.06 293 SER A CA 1
ATOM 2358 C C . SER A 1 293 ? -7.281 -23.203 -35.781 1 68.06 293 SER A C 1
ATOM 2360 O O . SER A 1 293 ? -7.074 -24.172 -36.5 1 68.06 293 SER A O 1
ATOM 2362 N N . PHE A 1 294 ? -6.891 -22 -36 1 63.12 294 PHE A N 1
ATOM 2363 C CA . PHE A 1 294 ? -6.215 -21.766 -37.281 1 63.12 294 PHE A CA 1
ATOM 2364 C C . PHE A 1 294 ? -4.75 -22.172 -37.219 1 63.12 294 PHE A C 1
ATOM 2366 O O . PHE A 1 294 ? -4.203 -22.734 -38.156 1 63.12 294 PHE A O 1
ATOM 2373 N N . ASP A 1 295 ? -3.918 -21.703 -36.156 1 59.28 295 ASP A N 1
ATOM 2374 C CA . ASP A 1 295 ? -2.496 -22.016 -36.062 1 59.28 295 ASP A CA 1
ATOM 2375 C C . ASP A 1 295 ? -2.133 -22.438 -34.625 1 59.28 295 ASP A C 1
ATOM 2377 O O . ASP A 1 295 ? -2.043 -21.594 -33.75 1 59.28 295 ASP A O 1
ATOM 2381 N N . SER A 1 296 ? -2.117 -23.781 -34.406 1 58.12 296 SER A N 1
ATOM 2382 C CA . SER A 1 296 ? -1.92 -24.453 -33.125 1 58.12 296 SER A CA 1
ATOM 2383 C C . SER A 1 296 ? -0.562 -24.109 -32.531 1 58.12 296 SER A C 1
ATOM 2385 O O . SER A 1 296 ? -0.377 -24.188 -31.297 1 58.12 296 SER A O 1
ATOM 2387 N N . ASP A 1 297 ? 0.405 -23.562 -33.406 1 52.19 297 ASP A N 1
ATOM 2388 C CA . ASP A 1 297 ? 1.79 -23.469 -32.969 1 52.19 297 ASP A CA 1
ATOM 2389 C C . ASP A 1 297 ? 2.029 -22.172 -32.188 1 52.19 297 ASP A C 1
ATOM 2391 O O . ASP A 1 297 ? 3.074 -22 -31.562 1 52.19 297 ASP A O 1
ATOM 2395 N N . LEU A 1 298 ? 1.108 -21.312 -32.375 1 52.72 298 LEU A N 1
ATOM 2396 C CA . LEU A 1 298 ? 1.398 -19.984 -31.859 1 52.72 298 LEU A CA 1
ATOM 2397 C C . LEU A 1 298 ? 1.07 -19.906 -30.359 1 52.72 298 LEU A C 1
ATOM 2399 O O . LEU A 1 298 ? -0.01 -20.328 -29.938 1 52.72 298 LEU A O 1
ATOM 2403 N N . LYS A 1 299 ? 2.221 -19.828 -29.578 1 66.75 299 LYS A N 1
ATOM 2404 C CA . LYS A 1 299 ? 2.094 -19.609 -28.141 1 66.75 299 LYS A CA 1
ATOM 2405 C C . LYS A 1 299 ? 1.414 -18.266 -27.859 1 66.75 299 LYS A C 1
ATOM 2407 O O . LYS A 1 299 ? 1.981 -17.406 -27.172 1 66.75 299 LYS A O 1
ATOM 2412 N N . ILE A 1 300 ? 0.206 -18.078 -28.547 1 69.88 300 ILE A N 1
ATOM 2413 C CA . ILE A 1 300 ? -0.53 -16.812 -28.469 1 69.88 300 ILE A CA 1
ATOM 2414 C C . ILE A 1 300 ? -0.994 -16.578 -27.031 1 69.88 300 ILE A C 1
ATOM 2416 O O . ILE A 1 300 ? -1.032 -15.438 -26.562 1 69.88 300 ILE A O 1
ATOM 2420 N N . ASN A 1 301 ? -1.176 -17.641 -26.344 1 72.69 301 ASN A N 1
ATOM 2421 C CA . ASN A 1 301 ? -1.646 -17.5 -24.969 1 72.69 301 ASN A CA 1
ATOM 2422 C C . ASN A 1 301 ? -0.577 -16.891 -24.078 1 72.69 301 ASN A C 1
ATOM 2424 O O . ASN A 1 301 ? -0.874 -16.016 -23.25 1 72.69 301 ASN A O 1
ATOM 2428 N N . GLU A 1 302 ? 0.614 -17.328 -24.359 1 75.12 302 GLU A N 1
ATOM 2429 C CA . GLU A 1 302 ? 1.701 -16.812 -23.531 1 75.12 302 GLU A CA 1
ATOM 2430 C C . GLU A 1 302 ? 1.991 -15.352 -23.844 1 75.12 302 GLU A C 1
ATOM 2432 O O . GLU A 1 302 ? 2.203 -14.547 -22.938 1 75.12 302 GLU A O 1
ATOM 2437 N N . ALA A 1 303 ? 1.929 -15.062 -25.094 1 78.19 303 ALA A N 1
ATOM 2438 C CA . ALA A 1 303 ? 2.178 -13.68 -25.5 1 78.19 303 ALA A CA 1
ATOM 2439 C C . ALA A 1 303 ? 1.086 -12.75 -24.969 1 78.19 303 ALA A C 1
ATOM 2441 O O . ALA A 1 303 ? 1.366 -11.625 -24.562 1 78.19 303 ALA A O 1
ATOM 2442 N N . SER A 1 304 ? -0.116 -13.242 -25.031 1 81.12 304 SER A N 1
ATOM 2443 C CA . SER A 1 304 ? -1.224 -12.438 -24.531 1 81.12 304 SER A CA 1
ATOM 2444 C C . SER A 1 304 ? -1.111 -12.219 -23.031 1 81.12 304 SER A C 1
ATOM 2446 O O . SER A 1 304 ? -1.398 -11.133 -22.531 1 81.12 304 SER A O 1
ATOM 2448 N N . THR A 1 305 ? -0.665 -13.219 -22.359 1 81.12 305 THR A N 1
ATOM 2449 C CA . THR A 1 305 ? -0.494 -13.094 -20.922 1 81.12 305 THR A CA 1
ATOM 2450 C C . THR A 1 305 ? 0.609 -12.094 -20.578 1 81.12 305 THR A C 1
ATOM 2452 O O . THR A 1 305 ? 0.472 -11.297 -19.656 1 81.12 305 THR A O 1
ATOM 2455 N N . LEU A 1 306 ? 1.641 -12.141 -21.328 1 87 306 LEU A N 1
ATOM 2456 C CA . LEU A 1 306 ? 2.725 -11.188 -21.109 1 87 306 LEU A CA 1
ATOM 2457 C C . LEU A 1 306 ? 2.26 -9.766 -21.391 1 87 306 LEU A C 1
ATOM 2459 O O . LEU A 1 306 ? 2.566 -8.844 -20.625 1 87 306 LEU A O 1
ATOM 2463 N N . PHE A 1 307 ? 1.521 -9.656 -22.469 1 88.94 307 PHE A N 1
ATOM 2464 C CA . PHE A 1 307 ? 1.01 -8.344 -22.828 1 88.94 307 PHE A CA 1
ATOM 2465 C C . PHE A 1 307 ? 0.119 -7.785 -21.719 1 88.94 307 PHE A C 1
ATOM 2467 O O . PHE A 1 307 ? 0.295 -6.645 -21.297 1 88.94 307 PHE A O 1
ATOM 2474 N N . ILE A 1 308 ? -0.774 -8.57 -21.234 1 87.38 308 ILE A N 1
ATOM 2475 C CA . ILE A 1 308 ? -1.713 -8.125 -20.219 1 87.38 308 ILE A CA 1
ATOM 2476 C C . ILE A 1 308 ? -0.963 -7.84 -18.922 1 87.38 308 ILE A C 1
ATOM 2478 O O . ILE A 1 308 ? -1.29 -6.891 -18.203 1 87.38 308 ILE A O 1
ATOM 2482 N N . SER A 1 309 ? -0.009 -8.688 -18.672 1 90.75 309 SER A N 1
ATOM 2483 C CA . SER A 1 309 ? 0.747 -8.5 -17.438 1 90.75 309 SER A CA 1
ATOM 2484 C C . SER A 1 309 ? 1.505 -7.18 -17.453 1 90.75 309 SER A C 1
ATOM 2486 O O . SER A 1 309 ? 1.554 -6.477 -16.438 1 90.75 309 SER A O 1
ATOM 2488 N N . VAL A 1 310 ? 2.014 -6.789 -18.547 1 92.62 310 VAL A N 1
ATOM 2489 C CA . VAL A 1 310 ? 2.727 -5.523 -18.672 1 92.62 310 VAL A CA 1
ATOM 2490 C C . VAL A 1 310 ? 1.744 -4.363 -18.547 1 92.62 310 VAL A C 1
ATOM 2492 O O . VAL A 1 310 ? 2.041 -3.355 -17.891 1 92.62 310 VAL A O 1
ATOM 2495 N N . MET A 1 311 ? 0.619 -4.512 -19.125 1 90.62 311 MET A N 1
ATOM 2496 C CA . MET A 1 311 ? -0.413 -3.484 -19.016 1 90.62 311 MET A CA 1
ATOM 2497 C C . MET A 1 311 ? -0.859 -3.303 -17.578 1 90.62 311 MET A C 1
ATOM 2499 O O . MET A 1 311 ? -1.057 -2.176 -17.109 1 90.62 311 MET A O 1
ATOM 2503 N N . ILE A 1 312 ? -1.016 -4.418 -16.906 1 91.06 312 ILE A N 1
ATOM 2504 C CA . ILE A 1 312 ? -1.412 -4.395 -15.5 1 91.06 312 ILE A CA 1
ATOM 2505 C C . ILE A 1 312 ? -0.36 -3.652 -14.68 1 91.06 312 ILE A C 1
ATOM 2507 O O . ILE A 1 312 ? -0.695 -2.805 -13.852 1 91.06 312 ILE A O 1
ATOM 2511 N N . CYS A 1 313 ? 0.86 -3.906 -14.938 1 92.25 313 CYS A N 1
ATOM 2512 C CA . CYS A 1 313 ? 1.944 -3.258 -14.203 1 92.25 313 CYS A CA 1
ATOM 2513 C C . CYS A 1 313 ? 1.99 -1.766 -14.508 1 92.25 313 CYS A C 1
ATOM 2515 O O . CYS A 1 313 ? 2.195 -0.951 -13.609 1 92.25 313 CYS A O 1
ATOM 2517 N N . TYR A 1 314 ? 1.731 -1.438 -15.75 1 92.25 314 TYR A N 1
ATOM 2518 C CA . TYR A 1 314 ? 1.758 -0.038 -16.156 1 92.25 314 TYR A CA 1
ATOM 2519 C C . TYR A 1 314 ? 0.634 0.746 -15.492 1 92.25 314 TYR A C 1
ATOM 2521 O O . TYR A 1 314 ? 0.875 1.783 -14.875 1 92.25 314 TYR A O 1
ATOM 2529 N N . ILE A 1 315 ? -0.543 0.265 -15.617 1 89 315 ILE A N 1
ATOM 2530 C CA . ILE A 1 315 ? -1.7 0.941 -15.047 1 89 315 ILE A CA 1
ATOM 2531 C C . ILE A 1 315 ? -1.565 0.994 -13.523 1 89 315 ILE A C 1
ATOM 2533 O O . ILE A 1 315 ? -1.835 2.025 -12.906 1 89 315 ILE A O 1
ATOM 2537 N N . GLY A 1 316 ? -1.194 -0.158 -12.969 1 90.5 316 GLY A N 1
ATOM 2538 C CA . GLY A 1 316 ? -0.958 -0.183 -11.531 1 90.5 316 GLY A CA 1
ATOM 2539 C C . GLY A 1 316 ? 0.055 0.85 -11.078 1 90.5 316 GLY A C 1
ATOM 2540 O O . GLY A 1 316 ? -0.151 1.525 -10.07 1 90.5 316 GLY A O 1
ATOM 2541 N N . TRP A 1 317 ? 1.084 1.004 -11.852 1 91.62 317 TRP A N 1
ATOM 2542 C CA . TRP A 1 317 ? 2.135 1.956 -11.508 1 91.62 317 TRP A CA 1
ATOM 2543 C C . TRP A 1 317 ? 1.612 3.387 -11.562 1 91.62 317 TRP A C 1
ATOM 2545 O O . TRP A 1 317 ? 1.91 4.199 -10.688 1 91.62 317 TRP A O 1
ATOM 2555 N N . LYS A 1 318 ? 0.869 3.707 -12.539 1 90.12 318 LYS A N 1
ATOM 2556 C CA . LYS A 1 318 ? 0.307 5.051 -12.672 1 90.12 318 LYS A CA 1
ATOM 2557 C C . LYS A 1 318 ? -0.625 5.371 -11.508 1 90.12 318 LYS A C 1
ATOM 2559 O O . LYS A 1 318 ? -0.603 6.484 -10.977 1 90.12 318 LYS A O 1
ATOM 2564 N N . ILE A 1 319 ? -1.376 4.395 -11.125 1 89.56 319 ILE A N 1
ATOM 2565 C CA . ILE A 1 319 ? -2.314 4.609 -10.031 1 89.56 319 ILE A CA 1
ATOM 2566 C C . ILE A 1 319 ? -1.549 4.73 -8.711 1 89.56 319 ILE A C 1
ATOM 2568 O O . ILE A 1 319 ? -1.86 5.59 -7.883 1 89.56 319 ILE A O 1
ATOM 2572 N N . VAL A 1 320 ? -0.539 3.934 -8.516 1 91.44 320 VAL A N 1
ATOM 2573 C CA . VAL A 1 320 ? 0.268 3.963 -7.297 1 91.44 320 VAL A CA 1
ATOM 2574 C C . VAL A 1 320 ? 0.947 5.324 -7.16 1 91.44 320 VAL A C 1
ATOM 2576 O O . VAL A 1 320 ? 0.982 5.898 -6.07 1 91.44 320 VAL A O 1
ATOM 2579 N N . ARG A 1 321 ? 1.457 5.82 -8.211 1 88.56 321 ARG A N 1
ATOM 2580 C CA . ARG A 1 321 ? 2.123 7.121 -8.18 1 88.56 321 ARG A CA 1
ATOM 2581 C C . ARG A 1 321 ? 1.139 8.234 -7.828 1 88.56 321 ARG A C 1
ATOM 2583 O O . ARG A 1 321 ? 1.437 9.094 -7.004 1 88.56 321 ARG A O 1
ATOM 2590 N N . TYR A 1 322 ? 0.021 8.203 -8.453 1 88.62 322 TYR A N 1
ATOM 2591 C CA . TYR A 1 322 ? -1.012 9.203 -8.219 1 88.62 322 TYR A CA 1
ATOM 2592 C C . TYR A 1 322 ? -1.47 9.195 -6.766 1 88.62 322 TYR A C 1
ATOM 2594 O O . TYR A 1 322 ? -1.466 10.227 -6.098 1 88.62 322 TYR A O 1
ATOM 2602 N N . LEU A 1 323 ? -1.828 8.062 -6.246 1 88.75 323 LEU A N 1
ATOM 2603 C CA . LEU A 1 323 ? -2.336 7.941 -4.883 1 88.75 323 LEU A CA 1
ATOM 2604 C C . LEU A 1 323 ? -1.216 8.133 -3.865 1 88.75 323 LEU A C 1
ATOM 2606 O O . LEU A 1 323 ? -1.447 8.664 -2.775 1 88.75 323 LEU A O 1
ATOM 2610 N N . GLY A 1 324 ? -0.04 7.668 -4.203 1 88 324 GLY A N 1
ATOM 2611 C CA . GLY A 1 324 ? 1.1 7.891 -3.326 1 88 324 GLY A CA 1
ATOM 2612 C C . GLY A 1 324 ? 1.395 9.359 -3.088 1 88 324 GLY A C 1
ATOM 2613 O O . GLY A 1 324 ? 1.691 9.758 -1.961 1 88 324 GLY A O 1
ATOM 2614 N N . CYS A 1 325 ? 1.268 10.117 -4.086 1 85.06 325 CYS A N 1
ATOM 2615 C CA . CYS A 1 325 ? 1.471 11.555 -3.951 1 85.06 325 CYS A CA 1
ATOM 2616 C C . CYS A 1 325 ? 0.427 12.172 -3.025 1 85.06 325 CYS A C 1
ATOM 2618 O O . CYS A 1 325 ? 0.745 13.047 -2.221 1 85.06 325 CYS A O 1
ATOM 2620 N N . ILE A 1 326 ? -0.746 11.711 -3.146 1 85.94 326 ILE A N 1
ATOM 2621 C CA . ILE A 1 326 ? -1.817 12.219 -2.295 1 85.94 326 ILE A CA 1
ATOM 2622 C C . ILE A 1 326 ? -1.528 11.859 -0.838 1 85.94 326 ILE A C 1
ATOM 2624 O O . ILE A 1 326 ? -1.706 12.695 0.055 1 85.94 326 ILE A O 1
ATOM 2628 N N . ILE A 1 327 ? -1.062 10.695 -0.665 1 85.56 327 ILE A N 1
ATOM 2629 C CA . ILE A 1 327 ? -0.765 10.227 0.686 1 85.56 327 ILE A CA 1
ATOM 2630 C C . ILE A 1 327 ? 0.369 11.055 1.28 1 85.56 327 ILE A C 1
ATOM 2632 O O . ILE A 1 327 ? 0.36 11.367 2.475 1 85.56 327 ILE A O 1
ATOM 2636 N N . LEU A 1 328 ? 1.303 11.492 0.469 1 81.12 328 LEU A N 1
ATOM 2637 C CA . LEU A 1 328 ? 2.438 12.297 0.915 1 81.12 328 LEU A CA 1
ATOM 2638 C C . LEU A 1 328 ? 2.07 13.773 0.976 1 81.12 328 LEU A C 1
ATOM 2640 O O . LEU A 1 328 ? 2.934 14.625 1.206 1 81.12 328 LEU A O 1
ATOM 2644 N N . LEU A 1 329 ? 0.867 14.031 0.756 1 80.94 329 LEU A N 1
ATOM 2645 C CA . LEU A 1 329 ? 0.375 15.406 0.773 1 80.94 329 LEU A CA 1
ATOM 2646 C C . LEU A 1 329 ? 1.111 16.266 -0.253 1 80.94 329 LEU A C 1
ATOM 2648 O O . LEU A 1 329 ? 1.608 17.344 0.073 1 80.94 329 LEU A O 1
ATOM 2652 N N . SER A 1 330 ? 1.28 15.75 -1.406 1 78.5 330 SER A N 1
ATOM 2653 C CA . SER A 1 330 ? 1.852 16.438 -2.559 1 78.5 330 SER A CA 1
ATOM 2654 C C . SER A 1 330 ? 0.845 16.531 -3.699 1 78.5 330 SER A C 1
ATOM 2656 O O . SER A 1 330 ? -0.219 15.914 -3.65 1 78.5 330 SER A O 1
ATOM 2658 N N . TYR A 1 331 ? 1.107 17.406 -4.594 1 78.5 331 TYR A N 1
ATOM 2659 C CA . TYR A 1 331 ? 0.252 17.5 -5.77 1 78.5 331 TYR A CA 1
ATOM 2660 C C . TYR A 1 331 ? 0.444 16.312 -6.691 1 78.5 331 TYR A C 1
ATOM 2662 O O . TYR A 1 331 ? 1.561 16.031 -7.137 1 78.5 331 TYR A O 1
ATOM 2670 N N . PRO A 1 332 ? -0.636 15.547 -7.012 1 76.12 332 PRO A N 1
ATOM 2671 C CA . PRO A 1 332 ? -0.492 14.242 -7.664 1 76.12 332 PRO A CA 1
ATOM 2672 C C . PRO A 1 332 ? -0.238 14.359 -9.164 1 76.12 332 PRO A C 1
ATOM 2674 O O . PRO A 1 332 ? 0.208 13.398 -9.797 1 76.12 332 PRO A O 1
ATOM 2677 N N . ASN A 1 333 ? -0.44 15.445 -9.789 1 77.25 333 ASN A N 1
ATOM 2678 C CA . ASN A 1 333 ? -0.301 15.539 -11.234 1 77.25 333 ASN A CA 1
ATOM 2679 C C . ASN A 1 333 ? 1.081 16.047 -11.633 1 77.25 333 ASN A C 1
ATOM 2681 O O . ASN A 1 333 ? 1.998 16.078 -10.812 1 77.25 333 ASN A O 1
ATOM 2685 N N . THR A 1 334 ? 1.297 16.281 -12.82 1 76.69 334 THR A N 1
ATOM 2686 C CA . THR A 1 334 ? 2.598 16.641 -13.375 1 76.69 334 THR A CA 1
ATOM 2687 C C . THR A 1 334 ? 3.01 18.047 -12.922 1 76.69 334 THR A C 1
ATOM 2689 O O . THR A 1 334 ? 2.172 18.828 -12.477 1 76.69 334 THR A O 1
ATOM 2692 N N . LYS A 1 335 ? 4.305 18.266 -12.906 1 77.88 335 LYS A N 1
ATOM 2693 C CA . LYS A 1 335 ? 4.836 19.578 -12.57 1 77.88 335 LYS A CA 1
ATOM 2694 C C . LYS A 1 335 ? 4.242 20.656 -13.484 1 77.88 335 LYS A C 1
ATOM 2696 O O . LYS A 1 335 ? 3.975 21.781 -13.031 1 77.88 335 LYS A O 1
ATOM 2701 N N . LYS A 1 336 ? 4.043 20.234 -14.734 1 80.38 336 LYS A N 1
ATOM 2702 C CA . LYS A 1 336 ? 3.451 21.172 -15.68 1 80.38 336 LYS A CA 1
ATOM 2703 C C . LYS A 1 336 ? 2.041 21.578 -15.258 1 80.38 336 LYS A C 1
ATOM 2705 O O . LYS A 1 336 ? 1.687 22.75 -15.297 1 80.38 336 LYS A O 1
ATOM 2710 N N . SER A 1 337 ? 1.305 20.547 -14.82 1 82 337 SER A N 1
ATOM 2711 C CA . SER A 1 337 ? -0.053 20.812 -14.359 1 82 337 SER A CA 1
ATOM 2712 C C . SER A 1 337 ? -0.045 21.641 -13.078 1 82 337 SER A C 1
ATOM 2714 O O . SER A 1 337 ? -0.881 22.531 -12.906 1 82 337 SER A O 1
ATOM 2716 N N . TYR A 1 338 ? 0.88 21.375 -12.227 1 84.19 338 TYR A N 1
ATOM 2717 C CA . TYR A 1 338 ? 1.033 22.125 -10.984 1 84.19 338 TYR A CA 1
ATOM 2718 C C . TYR A 1 338 ? 1.311 23.594 -11.273 1 84.19 338 TYR A C 1
ATOM 2720 O O . TYR A 1 338 ? 0.667 24.484 -10.703 1 84.19 338 TYR A O 1
ATOM 2728 N N . ASN A 1 339 ? 2.254 23.844 -12.164 1 86.25 339 ASN A N 1
ATOM 2729 C CA . ASN A 1 339 ? 2.623 25.219 -12.5 1 86.25 339 ASN A CA 1
ATOM 2730 C C . ASN A 1 339 ? 1.477 25.953 -13.195 1 86.25 339 ASN A C 1
ATOM 2732 O O . ASN A 1 339 ? 1.25 27.141 -12.945 1 86.25 339 ASN A O 1
ATOM 2736 N N . ALA A 1 340 ? 0.829 25.25 -13.977 1 88.12 340 ALA A N 1
ATOM 2737 C CA . ALA A 1 340 ? -0.297 25.859 -14.688 1 88.12 340 ALA A CA 1
ATOM 2738 C C . ALA A 1 340 ? -1.384 26.297 -13.711 1 88.12 340 ALA A C 1
ATOM 2740 O O . ALA A 1 340 ? -1.876 27.438 -13.789 1 88.12 340 ALA A O 1
ATOM 2741 N N . ILE A 1 341 ? -1.705 25.438 -12.82 1 87.38 341 ILE A N 1
ATOM 2742 C CA . ILE A 1 341 ? -2.768 25.75 -11.859 1 87.38 341 ILE A CA 1
ATOM 2743 C C . ILE A 1 341 ? -2.295 26.828 -10.891 1 87.38 341 ILE A C 1
ATOM 2745 O O . ILE A 1 341 ? -3.059 27.734 -10.539 1 87.38 341 ILE A O 1
ATOM 2749 N N . SER A 1 342 ? -1.078 26.703 -10.414 1 89 342 SER A N 1
ATOM 2750 C CA . SER A 1 342 ? -0.519 27.703 -9.5 1 89 342 SER A CA 1
ATOM 2751 C C . SER A 1 342 ? -0.5 29.078 -10.141 1 89 342 SER A C 1
ATOM 2753 O O . SER A 1 342 ? -0.899 30.062 -9.508 1 89 342 SER A O 1
ATOM 2755 N N . ASN A 1 343 ? -0.102 29.141 -11.344 1 90.81 343 ASN A N 1
ATOM 2756 C CA . ASN A 1 343 ? -0.06 30.422 -12.047 1 90.81 343 ASN A CA 1
ATOM 2757 C C . ASN A 1 343 ? -1.46 30.969 -12.281 1 90.81 343 ASN A C 1
ATOM 2759 O O . ASN A 1 343 ? -1.675 32.188 -12.195 1 90.81 343 ASN A O 1
ATOM 2763 N N . ALA A 1 344 ? -2.354 30.125 -12.578 1 92.06 344 ALA A N 1
ATOM 2764 C CA . ALA A 1 344 ? -3.734 30.547 -12.789 1 92.06 344 ALA A CA 1
ATOM 2765 C C . ALA A 1 344 ? -4.316 31.156 -11.516 1 92.06 344 ALA A C 1
ATOM 2767 O O . ALA A 1 344 ? -4.988 32.188 -11.562 1 92.06 344 ALA A O 1
ATOM 2768 N N . ILE A 1 345 ? -4.062 30.562 -10.398 1 92.44 345 ILE A N 1
ATOM 2769 C CA . ILE A 1 345 ? -4.562 31.031 -9.117 1 92.44 345 ILE A CA 1
ATOM 2770 C C . ILE A 1 345 ? -3.936 32.375 -8.789 1 92.44 345 ILE A C 1
ATOM 2772 O O . ILE A 1 345 ? -4.629 33.312 -8.375 1 92.44 345 ILE A O 1
ATOM 2776 N N . VAL A 1 346 ? -2.658 32.5 -8.977 1 92.88 346 VAL A N 1
ATOM 2777 C CA . VAL A 1 346 ? -1.946 33.75 -8.68 1 92.88 346 VAL A CA 1
ATOM 2778 C C . VAL A 1 346 ? -2.471 34.875 -9.57 1 92.88 346 VAL A C 1
ATOM 2780 O O . VAL A 1 346 ? -2.707 35.969 -9.094 1 92.88 346 VAL A O 1
ATOM 2783 N N . LYS A 1 347 ? -2.662 34.562 -10.836 1 93.44 347 LYS A N 1
ATOM 2784 C CA . LYS A 1 347 ? -3.189 35.531 -11.766 1 93.44 347 LYS A CA 1
ATOM 2785 C C . LYS A 1 347 ? -4.59 36 -11.359 1 93.44 347 LYS A C 1
ATOM 2787 O O . LYS A 1 347 ? -4.891 37.188 -11.359 1 93.44 347 LYS A O 1
ATOM 2792 N N . ASP A 1 348 ? -5.41 35.031 -11 1 94.44 348 ASP A N 1
ATOM 2793 C CA . ASP A 1 348 ? -6.781 35.344 -10.602 1 94.44 348 ASP A CA 1
ATOM 2794 C C . ASP A 1 348 ? -6.801 36.188 -9.32 1 94.44 348 ASP A C 1
ATOM 2796 O O . ASP A 1 348 ? -7.656 37.062 -9.156 1 94.44 348 ASP A O 1
ATOM 2800 N N . ILE A 1 349 ? -5.891 35.938 -8.414 1 94.19 349 ILE A N 1
ATOM 2801 C CA . ILE A 1 349 ? -5.812 36.688 -7.164 1 94.19 349 ILE A CA 1
ATOM 2802 C C . ILE A 1 349 ? -5.336 38.094 -7.445 1 94.19 349 ILE A C 1
ATOM 2804 O O . ILE A 1 349 ? -5.871 39.062 -6.891 1 94.19 349 ILE A O 1
ATOM 2808 N N . LYS A 1 350 ? -4.41 38.25 -8.328 1 93.5 350 LYS A N 1
ATOM 2809 C CA . LYS A 1 350 ? -3.867 39.562 -8.656 1 93.5 350 LYS A CA 1
ATOM 2810 C C . LYS A 1 350 ? -4.891 40.406 -9.406 1 93.5 350 LYS A C 1
ATOM 2812 O O . LYS A 1 350 ? -4.836 41.625 -9.367 1 93.5 350 LYS A O 1
ATOM 2817 N N . ASP A 1 351 ? -5.844 39.75 -10.031 1 93.38 351 ASP A N 1
ATOM 2818 C CA . ASP A 1 351 ? -6.867 40.438 -10.797 1 93.38 351 ASP A CA 1
ATOM 2819 C C . ASP A 1 351 ? -8.016 40.906 -9.898 1 93.38 351 ASP A C 1
ATOM 2821 O O . ASP A 1 351 ? -8.914 41.625 -10.344 1 93.38 351 ASP A O 1
ATOM 2825 N N . LEU A 1 352 ? -7.988 40.469 -8.664 1 93.44 352 LEU A N 1
ATOM 2826 C CA . LEU A 1 352 ? -9.016 40.906 -7.73 1 93.44 352 LEU A CA 1
ATOM 2827 C C . LEU A 1 352 ? -8.898 42.406 -7.441 1 93.44 352 LEU A C 1
ATOM 2829 O O . LEU A 1 352 ? -7.789 42.938 -7.344 1 93.44 352 LEU A O 1
ATOM 2833 N N . ASP A 1 353 ? -10.008 43.125 -7.199 1 91.69 353 ASP A N 1
ATOM 2834 C CA . ASP A 1 353 ? -10.023 44.562 -6.871 1 91.69 353 ASP A CA 1
ATOM 2835 C C . ASP A 1 353 ? -9.398 44.812 -5.504 1 91.69 353 ASP A C 1
ATOM 2837 O O . ASP A 1 353 ? -8.812 45.875 -5.273 1 91.69 353 ASP A O 1
ATOM 2841 N N . GLN A 1 354 ? -9.562 43.812 -4.66 1 91.19 354 GLN A N 1
ATOM 2842 C CA . GLN A 1 354 ? -9.094 43.938 -3.285 1 91.19 354 GLN A CA 1
ATOM 2843 C C . GLN A 1 354 ? -7.582 43.781 -3.199 1 91.19 354 GLN A C 1
ATOM 2845 O O . GLN A 1 354 ? -6.973 44.094 -2.18 1 91.19 354 GLN A O 1
ATOM 2850 N N . PHE A 1 355 ? -6.949 43.281 -4.215 1 93.56 355 PHE A N 1
ATOM 2851 C CA . PHE A 1 355 ? -5.508 43.094 -4.211 1 93.56 355 PHE A CA 1
ATOM 2852 C C . PHE A 1 355 ? -4.785 44.344 -4.699 1 93.56 355 PHE A C 1
ATOM 2854 O O . PHE A 1 355 ? -4.852 44.688 -5.883 1 93.56 355 PHE A O 1
ATOM 2861 N N . LYS A 1 356 ? -4.078 44.906 -3.844 1 91.19 356 LYS A N 1
ATOM 2862 C CA . LYS A 1 356 ? -3.369 46.125 -4.176 1 91.19 356 LYS A CA 1
ATOM 2863 C C . LYS A 1 356 ? -1.996 45.844 -4.773 1 91.19 356 LYS A C 1
ATOM 2865 O O . LYS A 1 356 ? -1.468 44.719 -4.609 1 91.19 356 LYS A O 1
ATOM 2870 N N . SER A 1 357 ? -1.412 46.812 -5.445 1 89.19 357 SER A N 1
ATOM 2871 C CA . SER A 1 357 ? -0.165 46.656 -6.184 1 89.19 357 SER A CA 1
ATOM 2872 C C . SER A 1 357 ? 1.012 46.438 -5.238 1 89.19 357 SER A C 1
ATOM 2874 O O . SER A 1 357 ? 2.025 45.844 -5.621 1 89.19 357 SER A O 1
ATOM 2876 N N . ASN A 1 358 ? 0.853 46.781 -3.961 1 90.62 358 ASN A N 1
ATOM 2877 C CA . ASN A 1 358 ? 1.944 46.656 -3 1 90.62 358 ASN A CA 1
ATOM 2878 C C . ASN A 1 358 ? 1.913 45.312 -2.297 1 90.62 358 ASN A C 1
ATOM 2880 O O . ASN A 1 358 ? 2.803 45 -1.503 1 90.62 358 ASN A O 1
ATOM 2884 N N . TYR A 1 359 ? 0.824 44.562 -2.607 1 93.06 359 TYR A N 1
ATOM 2885 C CA . TYR A 1 359 ? 0.737 43.25 -1.991 1 93.06 359 TYR A CA 1
ATOM 2886 C C . TYR A 1 359 ? 1.581 42.25 -2.752 1 93.06 359 TYR A C 1
ATOM 2888 O O . TYR A 1 359 ? 1.769 42.375 -3.965 1 93.06 359 TYR A O 1
ATOM 2896 N N . THR A 1 360 ? 2.205 41.281 -2.018 1 92.44 360 THR A N 1
ATOM 2897 C CA . THR A 1 360 ? 3.008 40.219 -2.65 1 92.44 360 THR A CA 1
ATOM 2898 C C . THR A 1 360 ? 2.578 38.844 -2.168 1 92.44 360 THR A C 1
ATOM 2900 O O . THR A 1 360 ? 2.252 38.656 -0.992 1 92.44 360 THR A O 1
ATOM 2903 N N . ILE A 1 361 ? 2.457 38 -3.137 1 92.19 361 ILE A N 1
ATOM 2904 C CA . ILE A 1 361 ? 2.125 36.594 -2.836 1 92.19 361 ILE A CA 1
ATOM 2905 C C . ILE A 1 361 ? 3.391 35.75 -2.871 1 92.19 361 ILE A C 1
ATOM 2907 O O . ILE A 1 361 ? 4.18 35.844 -3.814 1 92.19 361 ILE A O 1
ATOM 2911 N N . SER A 1 362 ? 3.58 34.969 -1.773 1 86.44 362 SER A N 1
ATOM 2912 C CA . SER A 1 362 ? 4.738 34.094 -1.74 1 86.44 362 SER A CA 1
ATOM 2913 C C . SER A 1 362 ? 4.355 32.688 -1.241 1 86.44 362 SER A C 1
ATOM 2915 O O . SER A 1 362 ? 3.338 32.531 -0.562 1 86.44 362 SER A O 1
ATOM 2917 N N . ASN A 1 363 ? 5.023 31.656 -1.59 1 81.88 363 ASN A N 1
ATOM 2918 C CA . ASN A 1 363 ? 4.969 30.297 -1.062 1 81.88 363 ASN A CA 1
ATOM 2919 C C . ASN A 1 363 ? 3.604 29.656 -1.31 1 81.88 363 ASN A C 1
ATOM 2921 O O . ASN A 1 363 ? 2.98 29.141 -0.382 1 81.88 363 ASN A O 1
ATOM 2925 N N . LEU A 1 364 ? 3.182 29.734 -2.525 1 86.19 364 LEU A N 1
ATOM 2926 C CA . LEU A 1 364 ? 1.938 29.047 -2.863 1 86.19 364 LEU A CA 1
ATOM 2927 C C . LEU A 1 364 ? 2.166 27.547 -3.021 1 86.19 364 LEU A C 1
ATOM 2929 O O . LEU A 1 364 ? 3.021 27.125 -3.805 1 86.19 364 LEU A O 1
ATOM 2933 N N . ILE A 1 365 ? 1.47 26.781 -2.182 1 85.06 365 ILE A N 1
ATOM 2934 C CA . ILE A 1 365 ? 1.597 25.328 -2.229 1 85.06 365 ILE A CA 1
ATOM 2935 C C . ILE A 1 365 ? 0.214 24.688 -2.352 1 85.06 365 ILE A C 1
ATOM 2937 O O . ILE A 1 365 ? -0.715 25.062 -1.633 1 85.06 365 ILE A O 1
ATOM 2941 N N . ILE A 1 366 ? 0.175 23.844 -3.279 1 85.5 366 ILE A N 1
ATOM 2942 C CA . ILE A 1 366 ? -1.07 23.125 -3.494 1 85.5 366 ILE A CA 1
ATOM 2943 C C . ILE A 1 366 ? -0.854 21.641 -3.207 1 85.5 366 ILE A C 1
ATOM 2945 O O . ILE A 1 366 ? 0.106 21.031 -3.697 1 85.5 366 ILE A O 1
ATOM 2949 N N . PHE A 1 367 ? -1.601 21.062 -2.383 1 82.5 367 PHE A N 1
ATOM 2950 C CA . PHE A 1 367 ? -1.506 19.625 -2.16 1 82.5 367 PHE A CA 1
ATOM 2951 C C . PHE A 1 367 ? -2.889 19.016 -1.966 1 82.5 367 PHE A C 1
ATOM 2953 O O . PHE A 1 367 ? -3.842 19.719 -1.632 1 82.5 367 PHE A O 1
ATOM 2960 N N . ARG A 1 368 ? -3.002 17.844 -2.318 1 81.69 368 ARG A N 1
ATOM 2961 C CA . ARG A 1 368 ? -4.246 17.094 -2.176 1 81.69 368 ARG A CA 1
ATOM 2962 C C . ARG A 1 368 ? -4.215 16.203 -0.931 1 81.69 368 ARG A C 1
ATOM 2964 O O . ARG A 1 368 ? -3.26 15.461 -0.717 1 81.69 368 ARG A O 1
ATOM 2971 N N . VAL A 1 369 ? -5.234 16.328 -0.073 1 77.69 369 VAL A N 1
ATOM 2972 C CA . VAL A 1 369 ? -5.293 15.562 1.172 1 77.69 369 VAL A CA 1
ATOM 2973 C C . VAL A 1 369 ? -5.957 14.211 0.921 1 77.69 369 VAL A C 1
ATOM 2975 O O . VAL A 1 369 ? -5.477 13.18 1.392 1 77.69 369 VAL A O 1
ATOM 2978 N N . HIS A 1 370 ? -7.098 14.164 0.288 1 77.38 370 HIS A N 1
ATOM 2979 C CA . HIS A 1 370 ? -7.773 12.961 -0.189 1 77.38 370 HIS A CA 1
ATOM 2980 C C . HIS A 1 370 ? -8.477 13.211 -1.52 1 77.38 370 HIS A C 1
ATOM 2982 O O . HIS A 1 370 ? -8.25 14.242 -2.16 1 77.38 370 HIS A O 1
ATOM 2988 N N . LEU A 1 371 ? -9.18 12.352 -2.016 1 73.94 371 LEU A N 1
ATOM 2989 C CA . LEU A 1 371 ? -9.641 12.391 -3.398 1 73.94 371 LEU A CA 1
ATOM 2990 C C . LEU A 1 371 ? -10.586 13.57 -3.619 1 73.94 371 LEU A C 1
ATOM 2992 O O . LEU A 1 371 ? -10.68 14.102 -4.73 1 73.94 371 LEU A O 1
ATOM 2996 N N . LYS A 1 372 ? -11.203 14.094 -2.621 1 74.56 372 LYS A N 1
ATOM 2997 C CA . LYS A 1 372 ? -12.211 15.141 -2.805 1 74.56 372 LYS A CA 1
ATOM 2998 C C . LYS A 1 372 ? -11.734 16.469 -2.217 1 74.56 372 LYS A C 1
ATOM 3000 O O . LYS A 1 372 ? -12.438 17.469 -2.303 1 74.56 372 LYS A O 1
ATOM 3005 N N . LEU A 1 373 ? -10.602 16.469 -1.626 1 76.94 373 LEU A N 1
ATOM 3006 C CA . LEU A 1 373 ? -10.188 17.688 -0.921 1 76.94 373 LEU A CA 1
ATOM 3007 C C . LEU A 1 373 ? -8.805 18.125 -1.372 1 76.94 373 LEU A C 1
ATOM 3009 O O . LEU A 1 373 ? -7.844 17.359 -1.297 1 76.94 373 LEU A O 1
ATOM 3013 N N . LEU A 1 374 ? -8.844 19.344 -1.921 1 83 374 LEU A N 1
ATOM 3014 C CA . LEU A 1 374 ? -7.605 20.031 -2.281 1 83 374 LEU A CA 1
ATOM 3015 C C . LEU A 1 374 ? -7.355 21.219 -1.355 1 83 374 LEU A C 1
ATOM 3017 O O . LEU A 1 374 ? -8.289 21.938 -0.996 1 83 374 LEU A O 1
ATOM 3021 N N . THR A 1 375 ? -6.137 21.359 -0.888 1 83 375 THR A N 1
ATOM 3022 C CA . THR A 1 375 ? -5.781 22.453 0.004 1 83 375 THR A CA 1
ATOM 3023 C C . THR A 1 375 ? -4.703 23.328 -0.622 1 83 375 THR A C 1
ATOM 3025 O O . THR A 1 375 ? -3.758 22.812 -1.23 1 83 375 THR A O 1
ATOM 3028 N N . VAL A 1 376 ? -4.918 24.609 -0.507 1 88.31 376 VAL A N 1
ATOM 3029 C CA . VAL A 1 376 ? -3.975 25.594 -1.035 1 88.31 376 VAL A CA 1
ATOM 3030 C C . VAL A 1 376 ? -3.434 26.453 0.102 1 88.31 376 VAL A C 1
ATOM 3032 O O . VAL A 1 376 ? -4.207 27.047 0.861 1 88.31 376 VAL A O 1
ATOM 3035 N N . PHE A 1 377 ? -2.102 26.375 0.25 1 85.56 377 PHE A N 1
ATOM 3036 C CA . PHE A 1 377 ? -1.419 27.25 1.2 1 85.56 377 PHE A CA 1
ATOM 3037 C C . PHE A 1 377 ? -0.724 28.406 0.48 1 85.56 377 PHE A C 1
ATOM 3039 O O . PHE A 1 377 ? -0.093 28.203 -0.559 1 85.56 377 PHE A O 1
ATOM 3046 N N . MET A 1 378 ? -0.985 29.609 0.943 1 88.5 378 MET A N 1
ATOM 3047 C CA . MET A 1 378 ? -0.278 30.75 0.369 1 88.5 378 MET A CA 1
ATOM 3048 C C . MET A 1 378 ? 0.031 31.797 1.438 1 88.5 378 MET A C 1
ATOM 3050 O O . MET A 1 378 ? -0.651 31.859 2.463 1 88.5 378 MET A O 1
ATOM 3054 N N . ASN A 1 379 ? 1.124 32.469 1.308 1 88.88 379 ASN A N 1
ATOM 3055 C CA . ASN A 1 379 ? 1.512 33.594 2.15 1 88.88 379 ASN A CA 1
ATOM 3056 C C . ASN A 1 379 ? 1.405 34.938 1.401 1 88.88 379 ASN A C 1
ATOM 3058 O O . ASN A 1 379 ? 2.01 35.094 0.341 1 88.88 379 ASN A O 1
ATOM 3062 N N . ILE A 1 380 ? 0.569 35.812 1.869 1 91.88 380 ILE A N 1
ATOM 3063 C CA . ILE A 1 380 ? 0.4 37.125 1.242 1 91.88 380 ILE A CA 1
ATOM 3064 C C . ILE A 1 380 ? 0.901 38.219 2.184 1 91.88 380 ILE A C 1
ATOM 3066 O O . ILE A 1 380 ? 0.427 38.344 3.316 1 91.88 380 ILE A O 1
ATOM 3070 N N . LYS A 1 381 ? 1.863 38.938 1.794 1 91.81 381 LYS A N 1
ATOM 3071 C CA . LYS A 1 381 ? 2.344 40.094 2.52 1 91.81 381 LYS A CA 1
ATOM 3072 C C . LYS A 1 381 ? 1.588 41.344 2.096 1 91.81 381 LYS A C 1
ATOM 3074 O O . LYS A 1 381 ? 1.644 41.75 0.931 1 91.81 381 LYS A O 1
ATOM 3079 N N . MET A 1 382 ? 0.842 41.875 3.031 1 92.44 382 MET A N 1
ATOM 3080 C CA . MET A 1 382 ? 0.039 43.062 2.766 1 92.44 382 MET A CA 1
ATOM 3081 C C . MET A 1 382 ? 0.657 44.312 3.418 1 92.44 382 MET A C 1
ATOM 3083 O O . MET A 1 382 ? 0.242 44.719 4.504 1 92.44 382 MET A O 1
ATOM 3087 N N . VAL A 1 383 ? 1.543 44.906 2.691 1 89.56 383 VAL A N 1
ATOM 3088 C CA . VAL A 1 383 ? 2.184 46.125 3.213 1 89.56 383 VAL A CA 1
ATOM 3089 C C . VAL A 1 383 ? 1.206 47.281 3.156 1 89.56 383 VAL A C 1
ATOM 3091 O O . VAL A 1 383 ? 0.679 47.625 2.09 1 89.56 383 VAL A O 1
ATOM 3094 N N . GLY A 1 384 ? 0.912 47.938 4.27 1 86.38 384 GLY A N 1
ATOM 3095 C CA . GLY A 1 384 ? 0.04 49.094 4.32 1 86.38 384 GLY A CA 1
ATOM 3096 C C . GLY A 1 384 ? -1.433 48.75 4.379 1 86.38 384 GLY A C 1
ATOM 3097 O O . GLY A 1 384 ? -2.295 49.625 4.309 1 86.38 384 GLY A O 1
ATOM 3098 N N . GLY A 1 385 ? -1.698 47.531 4.488 1 84.06 385 GLY A N 1
ATOM 3099 C CA . GLY A 1 385 ? -3.084 47.094 4.523 1 84.06 385 GLY A CA 1
ATOM 3100 C C . GLY A 1 385 ? -3.689 47.125 5.914 1 84.06 385 GLY A C 1
ATOM 3101 O O . GLY A 1 385 ? -2.982 46.969 6.914 1 84.06 385 GLY A O 1
ATOM 3102 N N . SER A 1 386 ? -4.973 47.5 5.949 1 85.06 386 SER A N 1
ATOM 3103 C CA . SER A 1 386 ? -5.715 47.5 7.207 1 85.06 386 SER A CA 1
ATOM 3104 C C . SER A 1 386 ? -6.27 46.094 7.527 1 85.06 386 SER A C 1
ATOM 3106 O O . SER A 1 386 ? -6.211 45.188 6.691 1 85.06 386 SER A O 1
ATOM 3108 N N . ASP A 1 387 ? -6.711 45.906 8.695 1 88 387 ASP A N 1
ATOM 3109 C CA . ASP A 1 387 ? -7.328 44.625 9.102 1 88 387 ASP A CA 1
ATOM 3110 C C . ASP A 1 387 ? -8.57 44.344 8.273 1 88 387 ASP A C 1
ATOM 3112 O O . ASP A 1 387 ? -8.852 43.188 7.973 1 88 387 ASP A O 1
ATOM 3116 N N . ASP A 1 388 ? -9.25 45.375 7.961 1 87 388 ASP A N 1
ATOM 3117 C CA . ASP A 1 388 ? -10.43 45.188 7.121 1 87 388 ASP A CA 1
ATOM 3118 C C . ASP A 1 388 ? -10.039 44.75 5.719 1 87 388 ASP A C 1
ATOM 3120 O O . ASP A 1 388 ? -10.734 43.906 5.109 1 87 388 ASP A O 1
ATOM 3124 N N . ASP A 1 389 ? -8.914 45.25 5.293 1 90.38 389 ASP A N 1
ATOM 3125 C CA . ASP A 1 389 ? -8.414 44.844 3.982 1 90.38 389 ASP A CA 1
ATOM 3126 C C . ASP A 1 389 ? -8.055 43.344 3.977 1 90.38 389 ASP A C 1
ATOM 3128 O O . ASP A 1 389 ? -8.32 42.656 3.002 1 90.38 389 ASP A O 1
ATOM 3132 N N . GLU A 1 390 ? -7.418 42.938 5.02 1 91.88 390 GLU A N 1
ATOM 3133 C CA . GLU A 1 390 ? -7.016 41.531 5.137 1 91.88 390 GLU A CA 1
ATOM 3134 C C . GLU A 1 390 ? -8.227 40.594 5.113 1 91.88 390 GLU A C 1
ATOM 3136 O O . GLU A 1 390 ? -8.219 39.594 4.418 1 91.88 390 GLU A O 1
ATOM 3141 N N . LEU A 1 391 ? -9.242 40.938 5.887 1 90.62 391 LEU A N 1
ATOM 3142 C CA . LEU A 1 391 ? -10.438 40.125 5.969 1 90.62 391 LEU A CA 1
ATOM 3143 C C . LEU A 1 391 ? -11.141 40.031 4.617 1 90.62 391 LEU A C 1
ATOM 3145 O O . LEU A 1 391 ? -11.578 38.969 4.199 1 90.62 391 LEU A O 1
ATOM 3149 N N . ASN A 1 392 ? -11.227 41.156 3.988 1 91.25 392 ASN A N 1
ATOM 3150 C CA . ASN A 1 392 ? -11.883 41.188 2.688 1 91.25 392 ASN A CA 1
ATOM 3151 C C . ASN A 1 392 ? -11.117 40.375 1.646 1 91.25 392 ASN A C 1
ATOM 3153 O O . ASN A 1 392 ? -11.711 39.625 0.873 1 91.25 392 ASN A O 1
ATOM 3157 N N . LEU A 1 393 ? -9.844 40.562 1.611 1 92.5 393 LEU A N 1
ATOM 3158 C CA . LEU A 1 393 ? -9.016 39.844 0.662 1 92.5 393 LEU A CA 1
ATOM 3159 C C . LEU A 1 393 ? -9.055 38.344 0.943 1 92.5 393 LEU A C 1
ATOM 3161 O O . LEU A 1 393 ? -9.141 37.531 0.016 1 92.5 393 LEU A O 1
ATOM 3165 N N . ARG A 1 394 ? -9 37.969 2.168 1 92.69 394 ARG A N 1
ATOM 3166 C CA . ARG A 1 394 ? -9.047 36.562 2.564 1 92.69 394 ARG A CA 1
ATOM 3167 C C . ARG A 1 394 ? -10.359 35.938 2.117 1 92.69 394 ARG A C 1
ATOM 3169 O O . ARG A 1 394 ? -10.359 34.781 1.642 1 92.69 394 ARG A O 1
ATOM 3176 N N . TYR A 1 395 ? -11.406 36.594 2.281 1 90.81 395 TYR A N 1
ATOM 3177 C CA . TYR A 1 395 ? -12.711 36.094 1.88 1 90.81 395 TYR A CA 1
ATOM 3178 C C . TYR A 1 395 ? -12.773 35.875 0.371 1 90.81 395 TYR A C 1
ATOM 3180 O O . TYR A 1 395 ? -13.25 34.844 -0.101 1 90.81 395 TYR A O 1
ATOM 3188 N N . GLN A 1 396 ? -12.297 36.844 -0.357 1 91.88 396 GLN A N 1
ATOM 3189 C CA . GLN A 1 396 ? -12.344 36.75 -1.812 1 91.88 396 GLN A CA 1
ATOM 3190 C C . GLN A 1 396 ? -11.438 35.625 -2.314 1 91.88 396 GLN A C 1
ATOM 3192 O O . GLN A 1 396 ? -11.797 34.906 -3.252 1 91.88 396 GLN A O 1
ATOM 3197 N N . ILE A 1 397 ? -10.312 35.438 -1.674 1 92.25 397 ILE A N 1
ATOM 3198 C CA . ILE A 1 397 ? -9.375 34.375 -2.076 1 92.25 397 ILE A CA 1
ATOM 3199 C C . ILE A 1 397 ? -9.984 33.031 -1.791 1 92.25 397 ILE A C 1
ATOM 3201 O O . ILE A 1 397 ? -9.867 32.094 -2.605 1 92.25 397 ILE A O 1
ATOM 3205 N N . ASN A 1 398 ? -10.656 32.875 -0.69 1 90.31 398 ASN A N 1
ATOM 3206 C CA . ASN A 1 398 ? -11.297 31.609 -0.341 1 90.31 398 ASN A CA 1
ATOM 3207 C C . ASN A 1 398 ? -12.383 31.234 -1.347 1 90.31 398 ASN A C 1
ATOM 3209 O O . ASN A 1 398 ? -12.523 30.062 -1.708 1 90.31 398 ASN A O 1
ATOM 3213 N N . GLU A 1 399 ? -13.055 32.25 -1.785 1 89.5 399 GLU A N 1
ATOM 3214 C CA . GLU A 1 399 ? -14.102 32 -2.773 1 89.5 399 GLU A CA 1
ATOM 3215 C C . GLU A 1 399 ? -13.5 31.641 -4.133 1 89.5 399 GLU A C 1
ATOM 3217 O O . GLU A 1 399 ? -14.047 30.812 -4.852 1 89.5 399 GLU A O 1
ATOM 3222 N N . LEU A 1 400 ? -12.438 32.344 -4.414 1 89.56 400 LEU A N 1
ATOM 3223 C CA . LEU A 1 400 ? -11.773 32.125 -5.688 1 89.56 400 LEU A CA 1
ATOM 3224 C C . LEU A 1 400 ? -11.211 30.688 -5.742 1 89.56 400 LEU A C 1
ATOM 3226 O O . LEU A 1 400 ? -11.32 30.016 -6.77 1 89.56 400 LEU A O 1
ATOM 3230 N N . VAL A 1 401 ? -10.633 30.203 -4.645 1 88.19 401 VAL A N 1
ATOM 3231 C CA . VAL A 1 401 ? -9.984 28.906 -4.609 1 88.19 401 VAL A CA 1
ATOM 3232 C C . VAL A 1 401 ? -11.039 27.797 -4.617 1 88.19 401 VAL A C 1
ATOM 3234 O O . VAL A 1 401 ? -10.852 26.75 -5.246 1 88.19 401 VAL A O 1
ATOM 3237 N N . LYS A 1 402 ? -12.141 28.125 -3.959 1 83.25 402 LYS A N 1
ATOM 3238 C CA . LYS A 1 402 ? -13.227 27.156 -3.955 1 83.25 402 LYS A CA 1
ATOM 3239 C C . LYS A 1 402 ? -13.836 27 -5.348 1 83.25 402 LYS A C 1
ATOM 3241 O O . LYS A 1 402 ? -14.188 25.891 -5.762 1 83.25 402 LYS A O 1
ATOM 3246 N N . TYR B 1 1 ? 27.344 -4.75 35.781 1 21.97 1 TYR B N 1
ATOM 3247 C CA . TYR B 1 1 ? 27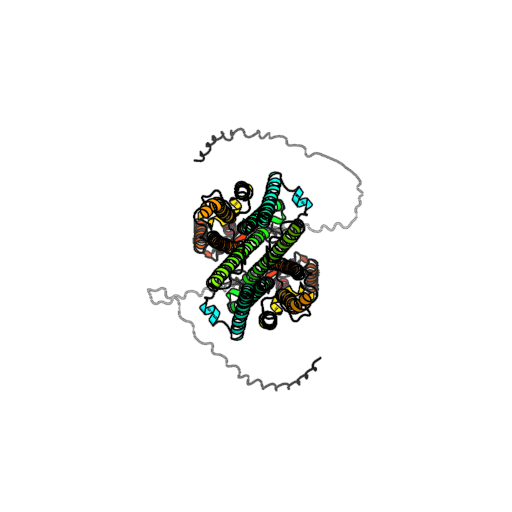.719 -3.932 36.906 1 21.97 1 TYR B CA 1
ATOM 3248 C C . TYR B 1 1 ? 29.078 -3.275 36.719 1 21.97 1 TYR B C 1
ATOM 3250 O O . TYR B 1 1 ? 30.062 -3.688 37.312 1 21.97 1 TYR B O 1
ATOM 3258 N N . VAL B 1 2 ? 29.5 -2.975 35.531 1 26.28 2 VAL B N 1
ATOM 3259 C CA . VAL B 1 2 ? 30.906 -2.578 35.438 1 26.28 2 VAL B CA 1
ATOM 3260 C C . VAL B 1 2 ? 31.156 -1.396 36.375 1 26.28 2 VAL B C 1
ATOM 3262 O O . VAL B 1 2 ? 30.266 -0.556 36.594 1 26.28 2 VAL B O 1
ATOM 3265 N N . PRO B 1 3 ? 32.406 -1.407 37.031 1 25.78 3 PRO B N 1
ATOM 3266 C CA . PRO B 1 3 ? 32.844 -0.651 38.188 1 25.78 3 PRO B CA 1
ATOM 3267 C C . PRO B 1 3 ? 32.75 0.86 38 1 25.78 3 PRO B C 1
ATOM 3269 O O . PRO B 1 3 ? 32.688 1.334 36.875 1 25.78 3 PRO B O 1
ATOM 3272 N N . PRO B 1 4 ? 32.75 1.71 39.094 1 27 4 PRO B N 1
ATOM 3273 C CA . PRO B 1 4 ? 32.281 3.021 39.562 1 27 4 PRO B CA 1
ATOM 3274 C C . PRO B 1 4 ? 33.219 4.152 39.188 1 27 4 PRO B C 1
ATOM 3276 O O . PRO B 1 4 ? 33.031 5.293 39.594 1 27 4 PRO B O 1
ATOM 3279 N N . PRO B 1 5 ? 33.812 4.277 37.875 1 27.25 5 PRO B N 1
ATOM 3280 C CA . PRO B 1 5 ? 35.125 4.922 37.938 1 27.25 5 PRO B CA 1
ATOM 3281 C C . PRO B 1 5 ? 35.125 6.211 38.75 1 27.25 5 PRO B C 1
ATOM 3283 O O . PRO B 1 5 ? 34.062 6.805 38.969 1 27.25 5 PRO B O 1
ATOM 3286 N N . SER B 1 6 ? 36.375 6.695 39.219 1 25.3 6 SER B N 1
ATOM 3287 C CA . SER B 1 6 ? 37 7.48 40.281 1 25.3 6 SER B CA 1
ATOM 3288 C C . SER B 1 6 ? 36.75 8.977 40.094 1 25.3 6 SER B C 1
ATOM 3290 O O . SER B 1 6 ? 36.594 9.445 38.969 1 25.3 6 SER B O 1
ATOM 3292 N N . ILE B 1 7 ? 36.375 9.75 41.125 1 27.59 7 ILE B N 1
ATOM 3293 C CA . ILE B 1 7 ? 35.844 11.078 41.469 1 27.59 7 ILE B CA 1
ATOM 3294 C C . ILE B 1 7 ? 36.938 12.133 41.188 1 27.59 7 ILE B C 1
ATOM 3296 O O . ILE B 1 7 ? 37.938 12.188 41.844 1 27.59 7 ILE B O 1
ATOM 3300 N N . PRO B 1 8 ? 37.438 12.234 39.938 1 25.14 8 PRO B N 1
ATOM 3301 C CA . PRO B 1 8 ? 38.688 12.992 39.906 1 25.14 8 PRO B CA 1
ATOM 3302 C C . PRO B 1 8 ? 38.625 14.266 40.75 1 25.14 8 PRO B C 1
ATOM 3304 O O . PRO B 1 8 ? 37.531 14.797 41 1 25.14 8 PRO B O 1
ATOM 3307 N N . MET B 1 9 ? 39.781 14.625 41.406 1 22.3 9 MET B N 1
ATOM 3308 C CA . MET B 1 9 ? 40.25 15.516 42.438 1 22.3 9 MET B CA 1
ATOM 3309 C C . MET B 1 9 ? 40.031 16.969 42.094 1 22.3 9 MET B C 1
ATOM 3311 O O . MET B 1 9 ? 40.031 17.328 40.906 1 22.3 9 MET B O 1
ATOM 3315 N N . ARG B 1 10 ? 39.812 17.906 43.062 1 24.33 10 ARG B N 1
ATOM 3316 C CA . ARG B 1 10 ? 39.375 19.266 43.344 1 24.33 10 ARG B CA 1
ATOM 3317 C C . ARG B 1 10 ? 40.375 20.297 42.875 1 24.33 10 ARG B C 1
ATOM 3319 O O . ARG B 1 10 ? 41.438 20.453 43.5 1 24.33 10 ARG B O 1
ATOM 3326 N N . ASN B 1 11 ? 40.844 20.109 41.594 1 19.41 11 ASN B N 1
ATOM 3327 C CA . ASN B 1 11 ? 42 20.953 41.406 1 19.41 11 ASN B CA 1
ATOM 3328 C C . ASN B 1 11 ? 41.812 22.344 42 1 19.41 11 ASN B C 1
ATOM 3330 O O . ASN B 1 11 ? 40.688 22.812 42.094 1 19.41 11 ASN B O 1
ATOM 3334 N N . LYS B 1 12 ? 42.938 22.984 42.469 1 21.83 12 LYS B N 1
ATOM 3335 C CA . LYS B 1 12 ? 43.375 24.078 43.312 1 21.83 12 LYS B CA 1
ATOM 3336 C C . LYS B 1 12 ? 43 25.438 42.719 1 21.83 12 LYS B C 1
ATOM 3338 O O . LYS B 1 12 ? 42.875 25.547 41.5 1 21.83 12 LYS B O 1
ATOM 3343 N N . SER B 1 13 ? 42.562 26.359 43.562 1 21.22 13 SER B N 1
ATOM 3344 C CA . SER B 1 13 ? 41.938 27.672 43.562 1 21.22 13 SER B CA 1
ATOM 3345 C C . SER B 1 13 ? 42.844 28.688 42.875 1 21.22 13 SER B C 1
ATOM 3347 O O . SER B 1 13 ? 43.969 28.953 43.312 1 21.22 13 SER B O 1
ATOM 3349 N N . PRO B 1 14 ? 43.062 28.547 41.5 1 21.33 14 PRO B N 1
ATOM 3350 C CA . PRO B 1 14 ? 44.156 29.422 41.062 1 21.33 14 PRO B CA 1
ATOM 3351 C C . PRO B 1 14 ? 44.062 30.828 41.656 1 21.33 14 PRO B C 1
ATOM 3353 O O . PRO B 1 14 ? 42.969 31.266 42 1 21.33 14 PRO B O 1
ATOM 3356 N N . VAL B 1 15 ? 45.188 31.359 42 1 20.84 15 VAL B N 1
ATOM 3357 C CA . VAL B 1 15 ? 45.688 32.562 42.688 1 20.84 15 VAL B CA 1
ATOM 3358 C C . VAL B 1 15 ? 45.25 33.812 41.969 1 20.84 15 VAL B C 1
ATOM 3360 O O . VAL B 1 15 ? 45.281 33.844 40.719 1 20.84 15 VAL B O 1
ATOM 3363 N N . ARG B 1 16 ? 44.562 34.75 42.594 1 21.98 16 ARG B N 1
ATOM 3364 C CA . ARG B 1 16 ? 43.875 36.031 42.406 1 21.98 16 ARG B CA 1
ATOM 3365 C C . ARG B 1 16 ? 44.781 37.062 41.781 1 21.98 16 ARG B C 1
ATOM 3367 O O . ARG B 1 16 ? 45.781 37.5 42.406 1 21.98 16 ARG B O 1
ATOM 3374 N N . SER B 1 17 ? 45.25 36.781 40.5 1 19.66 17 SER B N 1
ATOM 3375 C CA . SER B 1 17 ? 46.25 37.719 40.031 1 19.66 17 SER B CA 1
ATOM 3376 C C . SER B 1 17 ? 45.844 39.156 40.312 1 19.66 17 SER B C 1
ATOM 3378 O O . SER B 1 17 ? 44.625 39.469 40.406 1 19.66 17 SER B O 1
ATOM 3380 N N . SER B 1 18 ? 46.781 40 40.656 1 18.88 18 SER B N 1
ATOM 3381 C CA . SER B 1 18 ? 46.938 41.344 41.219 1 18.88 18 SER B CA 1
ATOM 3382 C C . SER B 1 18 ? 46.438 42.406 40.25 1 18.88 18 SER B C 1
ATOM 3384 O O . SER B 1 18 ? 46.719 42.344 39.031 1 18.88 18 SER B O 1
ATOM 3386 N N . SER B 1 19 ? 45.281 43.031 40.5 1 19.8 19 SER B N 1
ATOM 3387 C CA . SER B 1 19 ? 44.406 44.031 39.844 1 19.8 19 SER B CA 1
ATOM 3388 C C . SER B 1 19 ? 45.219 45.219 39.375 1 19.8 19 SER B C 1
ATOM 3390 O O . SER B 1 19 ? 45.875 45.875 40.188 1 19.8 19 SER B O 1
ATOM 3392 N N . PRO B 1 20 ? 45.938 45.031 38.188 1 20.52 20 PRO B N 1
ATOM 3393 C CA . PRO B 1 20 ? 46.844 46.156 37.938 1 20.52 20 PRO B CA 1
ATOM 3394 C C . PRO B 1 20 ? 46.219 47.531 38.25 1 20.52 20 PRO B C 1
ATOM 3396 O O . PRO B 1 20 ? 45 47.625 38.344 1 20.52 20 PRO B O 1
ATOM 3399 N N . ILE B 1 21 ? 47.062 48.594 38 1 20.5 21 ILE B N 1
ATOM 3400 C CA . ILE B 1 21 ? 47.344 49.969 38.438 1 20.5 21 ILE B CA 1
ATOM 3401 C C . ILE B 1 21 ? 46.375 50.938 37.812 1 20.5 21 ILE B C 1
ATOM 3403 O O . ILE B 1 21 ? 46.188 50.938 36.594 1 20.5 21 ILE B O 1
ATOM 3407 N N . ARG B 1 22 ? 45.562 51.781 38.562 1 20.33 22 ARG B N 1
ATOM 3408 C CA . ARG B 1 22 ? 44.438 52.719 38.469 1 20.33 22 ARG B CA 1
ATOM 3409 C C . ARG B 1 22 ? 44.844 53.969 37.688 1 20.33 22 ARG B C 1
ATOM 3411 O O . ARG B 1 22 ? 44.062 54.906 37.594 1 20.33 22 ARG B O 1
ATOM 3418 N N . SER B 1 23 ? 45.812 53.875 36.656 1 19.03 23 SER B N 1
ATOM 3419 C CA . SER B 1 23 ? 46.281 55.25 36.531 1 19.03 23 SER B CA 1
ATOM 3420 C C . SER B 1 23 ? 45.156 56.219 36.25 1 19.03 23 SER B C 1
ATOM 3422 O O . SER B 1 23 ? 44.25 55.938 35.469 1 19.03 23 SER B O 1
ATOM 3424 N N . ARG B 1 24 ? 45.031 57.344 37.031 1 19.34 24 ARG B N 1
ATOM 3425 C CA . ARG B 1 24 ? 44.125 58.438 37.406 1 19.34 24 ARG B CA 1
ATOM 3426 C C . ARG B 1 24 ? 43.719 59.25 36.188 1 19.34 24 ARG B C 1
ATOM 3428 O O . ARG B 1 24 ? 44.344 59.156 35.125 1 19.34 24 ARG B O 1
ATOM 3435 N N . SER B 1 25 ? 43.531 60.656 36.344 1 18.88 25 SER B N 1
ATOM 3436 C CA . SER B 1 25 ? 42.406 61.594 36.438 1 18.88 25 SER B CA 1
ATOM 3437 C C . SER B 1 25 ? 42.406 62.531 35.219 1 18.88 25 SER B C 1
ATOM 3439 O O . SER B 1 25 ? 41.438 63.25 35 1 18.88 25 SER B O 1
ATOM 3441 N N . PRO B 1 26 ? 43.281 62.656 34.062 1 18.69 26 PRO B N 1
ATOM 3442 C CA . PRO B 1 26 ? 43.562 64.062 33.844 1 18.69 26 PRO B CA 1
ATOM 3443 C C . PRO B 1 26 ? 42.344 64.875 33.438 1 18.69 26 PRO B C 1
ATOM 3445 O O . PRO B 1 26 ? 41.406 64.312 32.844 1 18.69 26 PRO B O 1
ATOM 3448 N N . SER B 1 27 ? 42.125 66.25 33.812 1 18.69 27 SER B N 1
ATOM 3449 C CA . SER B 1 27 ? 41.188 67.312 34.156 1 18.69 27 SER B CA 1
ATOM 3450 C C . SER B 1 27 ? 40.562 67.938 32.906 1 18.69 27 SER B C 1
ATOM 3452 O O . SER B 1 27 ? 39.344 68 32.781 1 18.69 27 SER B O 1
ATOM 3454 N N . PRO B 1 28 ? 41 69.188 32.469 1 18.94 28 PRO B N 1
ATOM 3455 C CA . PRO B 1 28 ? 40.25 70.438 32.562 1 18.94 28 PRO B CA 1
ATOM 3456 C C . PRO B 1 28 ? 39.625 70.875 31.203 1 18.94 28 PRO B C 1
ATOM 3458 O O . PRO B 1 28 ? 38.531 71.438 31.156 1 18.94 28 PRO B O 1
ATOM 3461 N N . ARG B 1 29 ? 40.312 70.75 29.953 1 21.89 29 ARG B N 1
ATOM 3462 C CA . ARG B 1 29 ? 40.406 72 29.266 1 21.89 29 ARG B CA 1
ATOM 3463 C C . ARG B 1 29 ? 39.125 72.312 28.516 1 21.89 29 ARG B C 1
ATOM 3465 O O . ARG B 1 29 ? 38.656 71.562 27.703 1 21.89 29 ARG B O 1
ATOM 3472 N N . ARG B 1 30 ? 38.312 73.5 28.859 1 20.97 30 ARG B N 1
ATOM 3473 C CA . ARG B 1 30 ? 37.062 74.25 28.734 1 20.97 30 ARG B CA 1
ATOM 3474 C C . ARG B 1 30 ? 36.906 74.812 27.344 1 20.97 30 ARG B C 1
ATOM 3476 O O . ARG B 1 30 ? 35.812 75.188 26.938 1 20.97 30 ARG B O 1
ATOM 3483 N N . TYR B 1 31 ? 37.938 75.188 26.391 1 18.56 31 TYR B N 1
ATOM 3484 C CA . TYR B 1 31 ? 38.062 76.562 25.969 1 18.56 31 TYR B CA 1
ATOM 3485 C C . TYR B 1 31 ? 37.062 76.938 24.891 1 18.56 31 TYR B C 1
ATOM 3487 O O . TYR B 1 31 ? 36.406 78 24.938 1 18.56 31 TYR B O 1
ATOM 3495 N N . GLN B 1 32 ? 37.031 76.5 23.562 1 18.11 32 GLN B N 1
ATOM 3496 C CA . GLN B 1 32 ? 37.031 77.562 22.578 1 18.11 32 GLN B CA 1
ATOM 3497 C C . GLN B 1 32 ? 35.594 78.125 22.391 1 18.11 32 GLN B C 1
ATOM 3499 O O . GLN B 1 32 ? 34.625 77.312 22.438 1 18.11 32 GLN B O 1
ATOM 3504 N N . PRO B 1 33 ? 35.438 79.5 21.875 1 20.16 33 PRO B N 1
ATOM 3505 C CA . PRO B 1 33 ? 34.844 80.812 21.906 1 20.16 33 PRO B CA 1
ATOM 3506 C C . PRO B 1 33 ? 33.656 81 20.969 1 20.16 33 PRO B C 1
ATOM 3508 O O . PRO B 1 33 ? 33.469 80.125 20.062 1 20.16 33 PRO B O 1
ATOM 3511 N N . PHE B 1 34 ? 32.938 82.125 20.766 1 22.7 34 PHE B N 1
ATOM 3512 C CA . PHE B 1 34 ? 31.641 82.75 20.578 1 22.7 34 PHE B CA 1
ATOM 3513 C C . PHE B 1 34 ? 31.375 83 19.094 1 22.7 34 PHE B C 1
ATOM 3515 O O . PHE B 1 34 ? 31.922 83.938 18.5 1 22.7 34 PHE B O 1
ATOM 3522 N N . ASN B 1 35 ? 31.453 82 18.188 1 20.94 35 ASN B N 1
ATOM 3523 C CA . ASN B 1 35 ? 31.406 82.438 16.781 1 20.94 35 ASN B CA 1
ATOM 3524 C C . ASN B 1 35 ? 30.219 83.312 16.5 1 20.94 35 ASN B C 1
ATOM 3526 O O . ASN B 1 35 ? 29.125 83.125 17.047 1 20.94 35 ASN B O 1
ATOM 3530 N N . PHE B 1 36 ? 30.312 84.188 15.547 1 21.31 36 PHE B N 1
ATOM 3531 C CA . PHE B 1 36 ? 29.938 85.5 15.055 1 21.31 36 PHE B CA 1
ATOM 3532 C C . PHE B 1 36 ? 28.516 85.5 14.492 1 21.31 36 PHE B C 1
ATOM 3534 O O . PHE B 1 36 ? 28.062 84.5 13.961 1 21.31 36 PHE B O 1
ATOM 3541 N N . ARG B 1 37 ? 27.891 86.562 14.562 1 22.27 37 ARG B N 1
ATOM 3542 C CA . ARG B 1 37 ? 26.656 87.312 14.695 1 22.27 37 ARG B CA 1
ATOM 3543 C C . ARG B 1 37 ? 25.938 87.438 13.359 1 22.27 37 ARG B C 1
ATOM 3545 O O . ARG B 1 37 ? 26.547 87.188 12.305 1 22.27 37 ARG B O 1
ATOM 3552 N N . SER B 1 38 ? 25.156 88.562 12.906 1 22.33 38 SER B N 1
ATOM 3553 C CA . SER B 1 38 ? 23.766 88.688 12.477 1 22.33 38 SER B CA 1
ATOM 3554 C C . SER B 1 38 ? 23.688 88.938 10.969 1 22.33 38 SER B C 1
ATOM 3556 O O . SER B 1 38 ? 22.594 89 10.398 1 22.33 38 SER B O 1
ATOM 3558 N N . THR B 1 39 ? 24.531 88.688 9.781 1 22.25 39 THR B N 1
ATOM 3559 C CA . THR B 1 39 ? 24.609 89.812 8.836 1 22.25 39 THR B CA 1
ATOM 3560 C C . THR B 1 39 ? 23.453 89.75 7.836 1 22.25 39 THR B C 1
ATOM 3562 O O . THR B 1 39 ? 23.219 88.688 7.223 1 22.25 39 THR B O 1
ATOM 3565 N N . ASN B 1 40 ? 22.469 90.5 7.781 1 22.53 40 ASN B N 1
ATOM 3566 C CA . ASN B 1 40 ? 21.531 90.312 6.68 1 22.53 40 ASN B CA 1
ATOM 3567 C C . ASN B 1 40 ? 22.109 90.812 5.367 1 22.53 40 ASN B C 1
ATOM 3569 O O . ASN B 1 40 ? 21.375 91.062 4.395 1 22.53 40 ASN B O 1
ATOM 3573 N N . LEU B 1 41 ? 23.203 90.875 4.668 1 18.17 41 LEU B N 1
ATOM 3574 C CA . LEU B 1 41 ? 23.656 91.688 3.555 1 18.17 41 LEU B CA 1
ATOM 3575 C C . LEU B 1 41 ? 22.891 91.375 2.279 1 18.17 41 LEU B C 1
ATOM 3577 O O . LEU B 1 41 ? 22.469 90.25 2.098 1 18.17 41 LEU B O 1
ATOM 3581 N N . SER B 1 42 ? 22.594 90.938 0.867 1 26.09 42 SER B N 1
ATOM 3582 C CA . SER B 1 42 ? 23.844 90.25 0.555 1 26.09 42 SER B CA 1
ATOM 3583 C C . SER B 1 42 ? 25.016 90.875 1.306 1 26.09 42 SER B C 1
ATOM 3585 O O . SER B 1 42 ? 26.031 90.25 1.532 1 26.09 42 SER B O 1
ATOM 3587 N N . THR B 1 43 ? 24.938 92.188 1.496 1 27.2 43 THR B N 1
ATOM 3588 C CA . THR B 1 43 ? 24.562 93.625 1.561 1 27.2 43 THR B CA 1
ATOM 3589 C C . THR B 1 43 ? 24.391 94.062 3.01 1 27.2 43 THR B C 1
ATOM 3591 O O . THR B 1 43 ? 23.719 93.375 3.795 1 27.2 43 THR B O 1
ATOM 3594 N N . PRO B 1 44 ? 24.781 95.312 3.744 1 27 44 PRO B N 1
ATOM 3595 C CA . PRO B 1 44 ? 26.219 95.562 3.824 1 27 44 PRO B CA 1
ATOM 3596 C C . PRO B 1 44 ? 26.969 94.5 4.602 1 27 44 PRO B C 1
ATOM 3598 O O . PRO B 1 44 ? 26.375 93.75 5.41 1 27 44 PRO B O 1
ATOM 3601 N N . SER B 1 45 ? 28.094 94 4.836 1 25.38 45 SER B N 1
ATOM 3602 C CA . SER B 1 45 ? 28.766 92.875 5.539 1 25.38 45 SER B CA 1
ATOM 3603 C C . SER B 1 45 ? 28.281 92.812 6.98 1 25.38 45 SER B C 1
ATOM 3605 O O . SER B 1 45 ? 28.891 92.062 7.789 1 25.38 45 SER B O 1
ATOM 3607 N N . LEU B 1 46 ? 27.391 93.625 7.855 1 24.11 46 LEU B N 1
ATOM 3608 C CA . LEU B 1 46 ? 27.141 94.562 8.914 1 24.11 46 LEU B CA 1
ATOM 3609 C C . LEU B 1 46 ? 26.516 93.938 10.133 1 24.11 46 LEU B C 1
ATOM 3611 O O . LEU B 1 46 ? 25.781 92.938 10 1 24.11 46 LEU B O 1
ATOM 3615 N N . ASN B 1 47 ? 26.469 94.5 11.57 1 23.64 47 ASN B N 1
ATOM 3616 C CA . ASN B 1 47 ? 26.578 94.312 13.008 1 23.64 47 ASN B CA 1
ATOM 3617 C C . ASN B 1 47 ? 25.234 93.938 13.633 1 23.64 47 ASN B C 1
ATOM 3619 O O . ASN B 1 47 ? 25.094 94 14.859 1 23.64 47 ASN B O 1
ATOM 3623 N N . ASN B 1 48 ? 23.953 94.062 13.102 1 24.66 48 ASN B N 1
ATOM 3624 C CA . ASN B 1 48 ? 22.734 94.188 13.898 1 24.66 48 ASN B CA 1
ATOM 3625 C C . ASN B 1 48 ? 22.531 93 14.805 1 24.66 48 ASN B C 1
ATOM 3627 O O . ASN B 1 48 ? 22.359 91.875 14.32 1 24.66 48 ASN B O 1
ATOM 3631 N N . ALA B 1 49 ? 22.703 93.062 16.125 1 24.81 49 ALA B N 1
ATOM 3632 C CA . ALA B 1 49 ? 22.797 92.125 17.203 1 24.81 49 ALA B CA 1
ATOM 3633 C C . ALA B 1 49 ? 21.469 91.375 17.438 1 24.81 49 ALA B C 1
ATOM 3635 O O . ALA B 1 49 ? 20.469 92.062 17.781 1 24.81 49 ALA B O 1
ATOM 3636 N N . ARG B 1 50 ? 21.047 90.5 16.641 1 28.61 50 ARG B N 1
ATOM 3637 C CA . ARG B 1 50 ? 19.922 89.562 16.688 1 28.61 50 ARG B CA 1
ATOM 3638 C C . ARG B 1 50 ? 19.656 89.062 18.109 1 28.61 50 ARG B C 1
ATOM 3640 O O . ARG B 1 50 ? 20.547 88.5 18.75 1 28.61 50 ARG B O 1
ATOM 3647 N N . ALA B 1 51 ? 18.781 89.688 18.781 1 25.56 51 ALA B N 1
ATOM 3648 C CA . ALA B 1 51 ? 18.5 89.438 20.188 1 25.56 51 ALA B CA 1
ATOM 3649 C C . ALA B 1 51 ? 18.391 87.938 20.453 1 25.56 51 ALA B C 1
ATOM 3651 O O . ALA B 1 51 ? 17.906 87.188 19.609 1 25.56 51 ALA B O 1
ATOM 3652 N N . SER B 1 52 ? 19.188 87.375 21.328 1 23.31 52 SER B N 1
ATOM 3653 C CA . SER B 1 52 ? 19.406 86 21.781 1 23.31 52 SER B CA 1
ATOM 3654 C C . SER B 1 52 ? 18.109 85.375 22.297 1 23.31 52 SER B C 1
ATOM 3656 O O . SER B 1 52 ? 17.609 85.75 23.344 1 23.31 52 SER B O 1
ATOM 3658 N N . HIS B 1 53 ? 16.969 85.438 21.594 1 24.31 53 HIS B N 1
ATOM 3659 C CA . HIS B 1 53 ? 15.766 84.812 22.156 1 24.31 53 HIS B CA 1
ATOM 3660 C C . HIS B 1 53 ? 16.078 83.562 22.891 1 24.31 53 HIS B C 1
ATOM 3662 O O . HIS B 1 53 ? 16.828 82.688 22.391 1 24.31 53 HIS B O 1
ATOM 3668 N N . ARG B 1 54 ? 15.898 83.625 24.203 1 25.17 54 ARG B N 1
ATOM 3669 C CA . ARG B 1 54 ? 16.188 82.5 25.078 1 25.17 54 ARG B CA 1
ATOM 3670 C C . ARG B 1 54 ? 15.5 81.25 24.578 1 25.17 54 ARG B C 1
ATOM 3672 O O . ARG B 1 54 ? 14.328 81.25 24.203 1 25.17 54 ARG B O 1
ATOM 3679 N N . LYS B 1 55 ? 16.188 80.438 23.922 1 28.34 55 LYS B N 1
ATOM 3680 C CA . LYS B 1 55 ? 15.766 79.062 23.5 1 28.34 55 LYS B CA 1
ATOM 3681 C C . LYS B 1 55 ? 14.984 78.375 24.609 1 28.34 55 LYS B C 1
ATOM 3683 O O . LYS B 1 55 ? 15.508 78.188 25.719 1 28.34 55 LYS B O 1
ATOM 3688 N N . GLY B 1 56 ? 13.75 78.875 24.875 1 23.95 56 GLY B N 1
ATOM 3689 C CA . GLY B 1 56 ? 13.023 78.125 25.859 1 23.95 56 GLY B CA 1
ATOM 3690 C C . GLY B 1 56 ? 13.25 76.625 25.703 1 23.95 56 GLY B C 1
ATOM 3691 O O . GLY B 1 56 ? 13.422 76.125 24.594 1 23.95 56 GLY B O 1
ATOM 3692 N N . HIS B 1 57 ? 14 76.125 26.656 1 26.41 57 HIS B N 1
ATOM 3693 C CA . HIS B 1 57 ? 14.258 74.688 26.703 1 26.41 57 HIS B CA 1
ATOM 3694 C C . HIS B 1 57 ? 12.977 73.875 26.531 1 26.41 57 HIS B C 1
ATOM 3696 O O . HIS B 1 57 ? 12.008 74.062 27.266 1 26.41 57 HIS B O 1
ATOM 3702 N N . ARG B 1 58 ? 12.344 73.875 25.344 1 29.55 58 ARG B N 1
ATOM 3703 C CA . ARG B 1 58 ? 11.242 72.938 25.203 1 29.55 58 ARG B CA 1
ATOM 3704 C C . ARG B 1 58 ? 11.578 71.625 25.844 1 29.55 58 ARG B C 1
ATOM 3706 O O . ARG B 1 58 ? 12.602 71 25.516 1 29.55 58 ARG B O 1
ATOM 3713 N N . TYR B 1 59 ? 11.32 71.625 27.109 1 25.59 59 TYR B N 1
ATOM 3714 C CA . TYR B 1 59 ? 11.375 70.312 27.734 1 25.59 59 TYR B CA 1
ATOM 3715 C C . TYR B 1 59 ? 10.641 69.25 26.875 1 25.59 59 TYR B C 1
ATOM 3717 O O . TYR B 1 59 ? 9.477 69.438 26.516 1 25.59 59 TYR B O 1
ATOM 3725 N N . LYS B 1 60 ? 11.305 68.812 25.844 1 28.92 60 LYS B N 1
ATOM 3726 C CA . LYS B 1 60 ? 10.766 67.625 25.188 1 28.92 60 LYS B CA 1
ATOM 3727 C C . LYS B 1 60 ? 10.133 66.688 26.203 1 28.92 60 LYS B C 1
ATOM 3729 O O . LYS B 1 60 ? 10.773 66.312 27.188 1 28.92 60 LYS B O 1
ATOM 3734 N N . HIS B 1 61 ? 8.945 67.062 26.625 1 27.44 61 HIS B N 1
ATOM 3735 C CA . HIS B 1 61 ? 8.273 65.938 27.344 1 27.44 61 HIS B CA 1
ATOM 3736 C C . HIS B 1 61 ? 8.633 64.625 26.75 1 27.44 61 HIS B C 1
ATOM 3738 O O . HIS B 1 61 ? 8.438 64.375 25.562 1 27.44 61 HIS B O 1
ATOM 3744 N N . SER B 1 62 ? 9.836 64.125 27 1 29.98 62 SER B N 1
ATOM 3745 C CA . SER B 1 62 ? 10.102 62.688 26.766 1 29.98 62 SER B CA 1
ATOM 3746 C C . SER B 1 62 ? 8.906 61.812 27.188 1 29.98 62 SER B C 1
ATOM 3748 O O . SER B 1 62 ? 8.633 61.688 28.375 1 29.98 62 SER B O 1
ATOM 3750 N N . SER B 1 63 ? 7.699 62.188 26.734 1 28.47 63 SER B N 1
ATOM 3751 C CA . SER B 1 63 ? 6.723 61.125 26.922 1 28.47 63 SER B CA 1
ATOM 3752 C C . SER B 1 63 ? 7.348 59.75 26.641 1 28.47 63 SER B C 1
ATOM 3754 O O . SER B 1 63 ? 7.613 59.406 25.484 1 28.47 63 SER B O 1
ATOM 3756 N N . VAL B 1 64 ? 8.375 59.375 27.375 1 30.91 64 VAL B N 1
ATOM 3757 C CA . VAL B 1 64 ? 8.711 57.969 27.406 1 30.91 64 VAL B CA 1
ATOM 3758 C C . VAL B 1 64 ? 7.434 57.125 27.422 1 30.91 64 VAL B C 1
ATOM 3760 O O . VAL B 1 64 ? 6.691 57.156 28.406 1 30.91 64 VAL B O 1
ATOM 3763 N N . SER B 1 65 ? 6.496 57.281 26.531 1 29.81 65 SER B N 1
ATOM 3764 C CA . SER B 1 65 ? 5.57 56.188 26.359 1 29.81 65 SER B CA 1
ATOM 3765 C C . SER B 1 65 ? 6.273 54.844 26.562 1 29.81 65 SER B C 1
ATOM 3767 O O . SER B 1 65 ? 7.172 54.469 25.797 1 29.81 65 SER B O 1
ATOM 3769 N N . MET B 1 66 ? 6.754 54.531 27.781 1 29.19 66 MET B N 1
ATOM 3770 C CA . MET B 1 66 ? 7.098 53.156 28.094 1 29.19 66 MET B CA 1
ATOM 3771 C C . MET B 1 66 ? 6.152 52.188 27.406 1 29.19 66 MET B C 1
ATOM 3773 O O . MET B 1 66 ? 4.988 52.062 27.797 1 29.19 66 MET B O 1
ATOM 3777 N N . ASN B 1 67 ? 6.012 52.281 26.125 1 32 67 ASN B N 1
ATOM 3778 C CA . ASN B 1 67 ? 5.426 51.125 25.422 1 32 67 ASN B CA 1
ATOM 3779 C C . ASN B 1 67 ? 5.855 49.812 26.047 1 32 67 ASN B C 1
ATOM 3781 O O . ASN B 1 67 ? 6.93 49.281 25.734 1 32 67 ASN B O 1
ATOM 3785 N N . PHE B 1 68 ? 5.691 49.688 27.375 1 34.12 68 PHE B N 1
ATOM 3786 C CA . PHE B 1 68 ? 5.973 48.438 28.047 1 34.12 68 PHE B CA 1
ATOM 3787 C C . PHE B 1 68 ? 5.539 47.25 27.203 1 34.12 68 PHE B C 1
ATOM 3789 O O . PHE B 1 68 ? 5.973 46.094 27.438 1 34.12 68 PHE B O 1
ATOM 3796 N N . PHE B 1 69 ? 4.27 47.406 26.781 1 35.16 69 PHE B N 1
ATOM 3797 C CA . PHE B 1 69 ? 3.867 46.188 26.109 1 35.16 69 PHE B CA 1
ATOM 3798 C C . PHE B 1 69 ? 4.59 46.062 24.781 1 35.16 69 PHE B C 1
ATOM 3800 O O . PHE B 1 69 ? 4.262 46.75 23.812 1 35.16 69 PHE B O 1
ATOM 3807 N N . GLN B 1 70 ? 5.871 46.188 24.828 1 33.97 70 GLN B N 1
ATOM 3808 C CA . GLN B 1 70 ? 6.562 45.781 23.609 1 33.97 70 GLN B CA 1
ATOM 3809 C C . GLN B 1 70 ? 5.797 44.688 22.875 1 33.97 70 GLN B C 1
ATOM 3811 O O . GLN B 1 70 ? 5.34 43.719 23.484 1 33.97 70 GLN B O 1
ATOM 3816 N N . GLU B 1 71 ? 5.039 45.031 21.922 1 37.88 71 GLU B N 1
ATOM 3817 C CA . GLU B 1 71 ? 4.508 43.938 21.109 1 37.88 71 GLU B CA 1
ATOM 3818 C C . GLU B 1 71 ? 5.496 42.781 21.016 1 37.88 71 GLU B C 1
ATOM 3820 O O . GLU B 1 71 ? 6.707 43 20.891 1 37.88 71 GLU B O 1
ATOM 3825 N N . PRO B 1 72 ? 5.277 41.719 21.734 1 41.16 72 PRO B N 1
ATOM 3826 C CA . PRO B 1 72 ? 6.25 40.625 21.578 1 41.16 72 PRO B CA 1
ATOM 3827 C C . PRO B 1 72 ? 6.879 40.625 20.188 1 41.16 72 PRO B C 1
ATOM 3829 O O . PRO B 1 72 ? 6.258 41.062 19.203 1 41.16 72 PRO B O 1
ATOM 3832 N N . LYS B 1 73 ? 8.133 40.875 20.078 1 42.66 73 LYS B N 1
ATOM 3833 C CA . LYS B 1 73 ? 8.875 40.75 18.828 1 42.66 73 LYS B CA 1
ATOM 3834 C C . LYS B 1 73 ? 8.242 39.719 17.906 1 42.66 73 LYS B C 1
ATOM 3836 O O . LYS B 1 73 ? 7.859 38.625 18.344 1 42.66 73 LYS B O 1
ATOM 3841 N N . ALA B 1 74 ? 7.68 40.125 16.844 1 44.72 74 ALA B N 1
ATOM 3842 C CA . ALA B 1 74 ? 7.148 39.219 15.844 1 44.72 74 ALA B CA 1
ATOM 3843 C C . ALA B 1 74 ? 8.062 38 15.672 1 44.72 74 ALA B C 1
ATOM 3845 O O . ALA B 1 74 ? 9.281 38.156 15.516 1 44.72 74 ALA B O 1
ATOM 3846 N N . ARG B 1 75 ? 7.844 36.906 16.266 1 45.78 75 ARG B N 1
ATOM 3847 C CA . ARG B 1 75 ? 8.609 35.656 16.047 1 45.78 75 ARG B CA 1
ATOM 3848 C C . ARG B 1 75 ? 9.086 35.562 14.609 1 45.78 75 ARG B C 1
ATOM 3850 O O . ARG B 1 75 ? 8.359 35.938 13.68 1 45.78 75 ARG B O 1
ATOM 3857 N N . ALA B 1 76 ? 10.453 35.594 14.359 1 45.31 76 ALA B N 1
ATOM 3858 C CA . ALA B 1 76 ? 10.984 35.406 13.016 1 45.31 76 ALA B CA 1
ATOM 3859 C C . ALA B 1 76 ? 10.281 34.219 12.312 1 45.31 76 ALA B C 1
ATOM 3861 O O . ALA B 1 76 ? 10.062 33.188 12.922 1 45.31 76 ALA B O 1
ATOM 3862 N N . PRO B 1 77 ? 9.602 34.469 11.273 1 48.56 77 PRO B N 1
ATOM 3863 C CA . PRO B 1 77 ? 8.922 33.375 10.555 1 48.56 77 PRO B CA 1
ATOM 3864 C C . PRO B 1 77 ? 9.836 32.188 10.305 1 48.56 77 PRO B C 1
ATOM 3866 O O . PRO B 1 77 ? 11.047 32.344 10.117 1 48.56 77 PRO B O 1
ATOM 3869 N N . LEU B 1 78 ? 9.664 31.125 10.953 1 53.31 78 LEU B N 1
ATOM 3870 C CA . LEU B 1 78 ? 10.414 29.891 10.664 1 53.31 78 LEU B CA 1
ATOM 3871 C C . LEU B 1 78 ? 10.742 29.797 9.18 1 53.31 78 LEU B C 1
ATOM 3873 O O . LEU B 1 78 ? 9.852 29.891 8.336 1 53.31 78 LEU B O 1
ATOM 3877 N N . LYS B 1 79 ? 11.961 30.219 8.836 1 59.88 79 LYS B N 1
ATOM 3878 C CA . LYS B 1 79 ? 12.406 30.125 7.453 1 59.88 79 LYS B CA 1
ATOM 3879 C C . LYS B 1 79 ? 12.391 28.672 6.961 1 59.88 79 LYS B C 1
A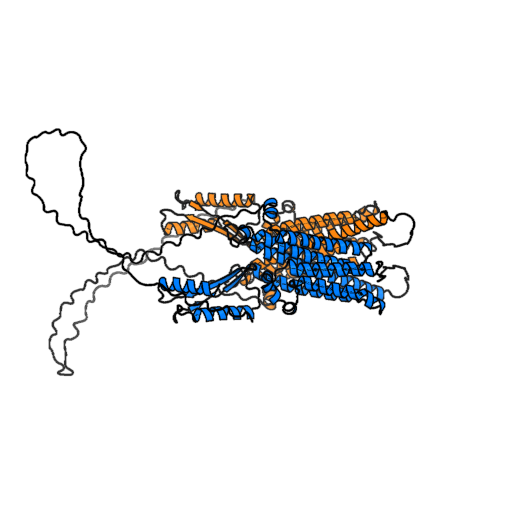TOM 3881 O O . LYS B 1 79 ? 13.328 27.922 7.211 1 59.88 79 LYS B O 1
ATOM 3886 N N . ILE B 1 80 ? 11.297 28.141 6.668 1 65.38 80 ILE B N 1
ATOM 3887 C CA . ILE B 1 80 ? 11.234 26.844 6.027 1 65.38 80 ILE B CA 1
ATOM 3888 C C . ILE B 1 80 ? 11.5 26.984 4.531 1 65.38 80 ILE B C 1
ATOM 3890 O O . ILE B 1 80 ? 10.828 27.766 3.85 1 65.38 80 ILE B O 1
ATOM 3894 N N . PRO B 1 81 ? 12.68 26.406 4.168 1 70 81 PRO B N 1
ATOM 3895 C CA . PRO B 1 81 ? 12.961 26.484 2.732 1 70 81 PRO B CA 1
ATOM 3896 C C . PRO B 1 81 ? 11.805 25.953 1.877 1 70 81 PRO B C 1
ATOM 3898 O O . PRO B 1 81 ? 11 25.156 2.346 1 70 81 PRO B O 1
ATOM 3901 N N . ALA B 1 82 ? 11.75 26.5 0.779 1 69.94 82 ALA B N 1
ATOM 3902 C CA . ALA B 1 82 ? 10.688 26.125 -0.151 1 69.94 82 ALA B CA 1
ATOM 3903 C C . ALA B 1 82 ? 10.82 24.656 -0.557 1 69.94 82 ALA B C 1
ATOM 3905 O O . ALA B 1 82 ? 9.828 23.922 -0.573 1 69.94 82 ALA B O 1
ATOM 3906 N N . SER B 1 83 ? 12.039 24.312 -1.061 1 72.81 83 SER B N 1
ATOM 3907 C CA . SER B 1 83 ? 12.25 22.922 -1.437 1 72.81 83 SER B CA 1
ATOM 3908 C C . SER B 1 83 ? 13.719 22.531 -1.324 1 72.81 83 SER B C 1
ATOM 3910 O O . SER B 1 83 ? 14.602 23.391 -1.434 1 72.81 83 SER B O 1
ATOM 3912 N N . PHE B 1 84 ? 13.961 21.391 -0.893 1 78.88 84 PHE B N 1
ATOM 3913 C CA . PHE B 1 84 ? 15.297 20.812 -0.938 1 78.88 84 PHE B CA 1
ATOM 3914 C C . PHE B 1 84 ? 15.5 20.016 -2.221 1 78.88 84 PHE B C 1
ATOM 3916 O O . PHE B 1 84 ? 14.562 19.406 -2.73 1 78.88 84 PHE B O 1
ATOM 3923 N N . PRO B 1 85 ? 16.656 20.156 -2.74 1 80.94 85 PRO B N 1
ATOM 3924 C CA . PRO B 1 85 ? 16.891 19.422 -3.979 1 80.94 85 PRO B CA 1
ATOM 3925 C C . PRO B 1 85 ? 16.844 17.906 -3.773 1 80.94 85 PRO B C 1
ATOM 3927 O O . PRO B 1 85 ? 17.297 17.391 -2.748 1 80.94 85 PRO B O 1
ATOM 3930 N N . ILE B 1 86 ? 16.234 17.234 -4.676 1 82.06 86 ILE B N 1
ATOM 3931 C CA . ILE B 1 86 ? 16.25 15.773 -4.711 1 82.06 86 ILE B CA 1
ATOM 3932 C C . ILE B 1 86 ? 17.516 15.273 -5.375 1 82.06 86 ILE B C 1
ATOM 3934 O O . ILE B 1 86 ? 17.875 15.719 -6.469 1 82.06 86 ILE B O 1
ATOM 3938 N N . PRO B 1 87 ? 18.25 14.414 -4.699 1 87.44 87 PRO B N 1
ATOM 3939 C CA . PRO B 1 87 ? 19.516 13.953 -5.254 1 87.44 87 PRO B CA 1
ATOM 3940 C C . PRO B 1 87 ? 19.359 13.188 -6.562 1 87.44 87 PRO B C 1
ATOM 3942 O O . PRO B 1 87 ? 18.328 12.531 -6.773 1 87.44 87 PRO B O 1
ATOM 3945 N N . THR B 1 88 ? 20.328 13.305 -7.398 1 88.12 88 THR B N 1
ATOM 3946 C CA . THR B 1 88 ? 20.406 12.5 -8.609 1 88.12 88 THR B CA 1
ATOM 3947 C C . THR B 1 88 ? 20.938 11.109 -8.297 1 88.12 88 THR B C 1
ATOM 3949 O O . THR B 1 88 ? 21.406 10.852 -7.184 1 88.12 88 THR B O 1
ATOM 3952 N N . ILE B 1 89 ? 20.875 10.289 -9.242 1 90.44 89 ILE B N 1
ATOM 3953 C CA . ILE B 1 89 ? 21.344 8.922 -9.047 1 90.44 89 ILE B CA 1
ATOM 3954 C C . ILE B 1 89 ? 22.844 8.945 -8.75 1 90.44 89 ILE B C 1
ATOM 3956 O O . ILE B 1 89 ? 23.312 8.195 -7.887 1 90.44 89 ILE B O 1
ATOM 3960 N N . ASN B 1 90 ? 23.578 9.797 -9.453 1 91.5 90 ASN B N 1
ATOM 3961 C CA . ASN B 1 90 ? 25.016 9.891 -9.211 1 91.5 90 ASN B CA 1
ATOM 3962 C C . ASN B 1 90 ? 25.312 10.414 -7.809 1 91.5 90 ASN B C 1
ATOM 3964 O O . ASN B 1 90 ? 26.203 9.906 -7.125 1 91.5 90 ASN B O 1
ATOM 3968 N N . GLU B 1 91 ? 24.562 11.414 -7.402 1 92.5 91 GLU B N 1
ATOM 3969 C CA . GLU B 1 91 ? 24.719 11.961 -6.059 1 92.5 91 GLU B CA 1
ATOM 3970 C C . GLU B 1 91 ? 24.375 10.93 -4.992 1 92.5 91 GLU B C 1
ATOM 3972 O O . GLU B 1 91 ? 24.984 10.891 -3.926 1 92.5 91 GLU B O 1
ATOM 3977 N N . PHE B 1 92 ? 23.453 10.125 -5.285 1 92.5 92 PHE B N 1
ATOM 3978 C CA . PHE B 1 92 ? 23.016 9.055 -4.395 1 92.5 92 PHE B CA 1
ATOM 3979 C C . PHE B 1 92 ? 24.156 8.086 -4.113 1 92.5 92 PHE B C 1
ATOM 3981 O O . PHE B 1 92 ? 24.484 7.828 -2.955 1 92.5 92 PHE B O 1
ATOM 3988 N N . PHE B 1 93 ? 24.844 7.684 -5.129 1 92.44 93 PHE B N 1
ATOM 3989 C CA . PHE B 1 93 ? 25.906 6.684 -4.969 1 92.44 93 PHE B CA 1
ATOM 3990 C C . PHE B 1 93 ? 27.172 7.316 -4.434 1 92.44 93 PHE B C 1
ATOM 3992 O O . PHE B 1 93 ? 27.922 6.688 -3.68 1 92.44 93 PHE B O 1
ATOM 3999 N N . THR B 1 94 ? 27.375 8.562 -4.738 1 92.31 94 THR B N 1
ATOM 4000 C CA . THR B 1 94 ? 28.578 9.25 -4.273 1 92.31 94 THR B CA 1
ATOM 4001 C C . THR B 1 94 ? 28.453 9.609 -2.795 1 92.31 94 THR B C 1
ATOM 4003 O O . THR B 1 94 ? 29.453 9.727 -2.094 1 92.31 94 THR B O 1
ATOM 4006 N N . SER B 1 95 ? 27.25 9.773 -2.346 1 92.44 95 SER B N 1
ATOM 4007 C CA . SER B 1 95 ? 27.031 10.156 -0.955 1 92.44 95 SER B CA 1
ATOM 4008 C C . SER B 1 95 ? 27.203 8.961 -0.02 1 92.44 95 SER B C 1
ATOM 4010 O O . SER B 1 95 ? 27.312 9.125 1.196 1 92.44 95 SER B O 1
ATOM 4012 N N . CYS B 1 96 ? 27.266 7.785 -0.543 1 93.88 96 CYS B N 1
ATOM 4013 C CA . CYS B 1 96 ? 27.297 6.562 0.257 1 93.88 96 CYS B CA 1
ATOM 4014 C C . CYS B 1 96 ? 28.609 6.422 0.996 1 93.88 96 CYS B C 1
ATOM 4016 O O . CYS B 1 96 ? 29.688 6.621 0.411 1 93.88 96 CYS B O 1
ATOM 4018 N N . ASN B 1 97 ? 28.547 6.125 2.256 1 94 97 ASN B N 1
ATOM 4019 C CA . ASN B 1 97 ? 29.734 5.695 3 1 94 97 ASN B CA 1
ATOM 4020 C C . ASN B 1 97 ? 30.047 4.227 2.74 1 94 97 ASN B C 1
ATOM 4022 O O . ASN B 1 97 ? 29.312 3.545 2.018 1 94 97 ASN B O 1
ATOM 4026 N N . THR B 1 98 ? 31.109 3.754 3.205 1 93.88 98 THR B N 1
ATOM 4027 C CA . THR B 1 98 ? 31.578 2.398 2.936 1 93.88 98 THR B CA 1
ATOM 4028 C C . THR B 1 98 ? 30.609 1.368 3.486 1 93.88 98 THR B C 1
ATOM 4030 O O . THR B 1 98 ? 30.328 0.359 2.836 1 93.88 98 THR B O 1
ATOM 4033 N N . LEU B 1 99 ? 30.109 1.569 4.684 1 93 99 LEU B N 1
ATOM 4034 C CA . LEU B 1 99 ? 29.156 0.642 5.289 1 93 99 LEU B CA 1
ATOM 4035 C C . LEU B 1 99 ? 27.859 0.573 4.473 1 93 99 LEU B C 1
ATOM 4037 O O . LEU B 1 99 ? 27.312 -0.509 4.27 1 93 99 LEU B O 1
ATOM 4041 N N . GLN B 1 100 ? 27.406 1.716 4.008 1 94.25 100 GLN B N 1
ATOM 4042 C CA . GLN B 1 100 ? 26.203 1.772 3.189 1 94.25 100 GLN B CA 1
ATOM 4043 C C . GLN B 1 100 ? 26.391 1.032 1.868 1 94.25 100 GLN B C 1
ATOM 4045 O O . GLN B 1 100 ? 25.484 0.356 1.389 1 94.25 100 GLN B O 1
ATOM 4050 N N . LYS B 1 101 ? 27.547 1.168 1.335 1 94.94 101 LYS B N 1
ATOM 4051 C CA . LYS B 1 101 ? 27.844 0.452 0.098 1 94.94 101 LYS B CA 1
ATOM 4052 C C . LYS B 1 101 ? 27.828 -1.058 0.317 1 94.94 101 LYS B C 1
ATOM 4054 O O . LYS B 1 101 ? 27.328 -1.806 -0.53 1 94.94 101 LYS B O 1
ATOM 4059 N N . GLN B 1 102 ? 28.328 -1.493 1.378 1 95.19 102 GLN B N 1
ATOM 4060 C CA . GLN B 1 102 ? 28.328 -2.914 1.708 1 95.19 102 GLN B CA 1
ATOM 4061 C C . GLN B 1 102 ? 26.906 -3.432 1.902 1 95.19 102 GLN B C 1
ATOM 4063 O O . GLN B 1 102 ? 26.562 -4.516 1.427 1 95.19 102 GLN B O 1
ATOM 4068 N N . LYS B 1 103 ? 26.188 -2.717 2.619 1 95.31 103 LYS B N 1
ATOM 4069 C CA . LYS B 1 103 ? 24.797 -3.102 2.842 1 95.31 103 LYS B CA 1
ATOM 4070 C C . LYS B 1 103 ? 24.031 -3.18 1.524 1 95.31 103 LYS B C 1
ATOM 4072 O O . LYS B 1 103 ? 23.219 -4.082 1.329 1 95.31 103 LYS B O 1
ATOM 4077 N N . LEU B 1 104 ? 24.312 -2.211 0.703 1 95.38 104 LEU B N 1
ATOM 4078 C CA . LEU B 1 104 ? 23.656 -2.188 -0.603 1 95.38 104 LEU B CA 1
ATOM 4079 C C . LEU B 1 104 ? 24.062 -3.406 -1.43 1 95.38 104 LEU B C 1
ATOM 4081 O O . LEU B 1 104 ? 23.203 -4.078 -2.006 1 95.38 104 LEU B O 1
ATOM 4085 N N . ALA B 1 105 ? 25.312 -3.666 -1.479 1 95.88 105 ALA B N 1
ATOM 4086 C CA . ALA B 1 105 ? 25.797 -4.836 -2.203 1 95.88 105 ALA B CA 1
ATOM 4087 C C . ALA B 1 105 ? 25.188 -6.121 -1.646 1 95.88 105 ALA B C 1
ATOM 4089 O O . ALA B 1 105 ? 24.797 -7.008 -2.404 1 95.88 105 ALA B O 1
ATOM 4090 N N . TRP B 1 106 ? 25.141 -6.199 -0.382 1 96.12 106 TRP B N 1
ATOM 4091 C CA . TRP B 1 106 ? 24.562 -7.383 0.256 1 96.12 106 TRP B CA 1
ATOM 4092 C C . TRP B 1 106 ? 23.094 -7.527 -0.087 1 96.12 106 TRP B C 1
ATOM 4094 O O . TRP B 1 106 ? 22.594 -8.641 -0.303 1 96.12 106 TRP B O 1
ATOM 4104 N N . SER B 1 107 ? 22.422 -6.461 -0.06 1 95.38 107 SER B N 1
ATOM 4105 C CA . SER B 1 107 ? 20.984 -6.504 -0.38 1 95.38 107 SER B CA 1
ATOM 4106 C C . SER B 1 107 ? 20.766 -6.969 -1.814 1 95.38 107 SER B C 1
ATOM 4108 O O . SER B 1 107 ? 19.812 -7.695 -2.09 1 95.38 107 SER B O 1
ATOM 4110 N N . PHE B 1 108 ? 21.656 -6.578 -2.668 1 96.31 108 PHE B N 1
ATOM 4111 C CA . PHE B 1 108 ? 21.547 -7.059 -4.043 1 96.31 108 PHE B CA 1
ATOM 4112 C C . PHE B 1 108 ? 21.875 -8.547 -4.117 1 96.31 108 PHE B C 1
ATOM 4114 O O . PHE B 1 108 ? 21.266 -9.273 -4.906 1 96.31 108 PHE B O 1
ATOM 4121 N N . PHE B 1 109 ? 22.797 -8.906 -3.334 1 96.81 109 PHE B N 1
ATOM 4122 C CA . PHE B 1 109 ? 23.109 -10.336 -3.262 1 96.81 109 PHE B CA 1
ATOM 4123 C C . PHE B 1 109 ? 21.906 -11.117 -2.734 1 96.81 109 PHE B C 1
ATOM 4125 O O . PHE B 1 109 ? 21.625 -12.219 -3.211 1 96.81 109 PHE B O 1
ATOM 4132 N N . HIS B 1 110 ? 21.281 -10.578 -1.743 1 96.25 110 HIS B N 1
ATOM 4133 C CA . HIS B 1 110 ? 20.047 -11.164 -1.204 1 96.25 110 HIS B CA 1
ATOM 4134 C C . HIS B 1 110 ? 18.984 -11.312 -2.287 1 96.25 110 HIS B C 1
ATOM 4136 O O . HIS B 1 110 ? 18.328 -12.352 -2.381 1 96.25 110 HIS B O 1
ATOM 4142 N N . LEU B 1 111 ? 18.875 -10.336 -3.127 1 96.25 111 LEU B N 1
ATOM 4143 C CA . LEU B 1 111 ? 17.922 -10.375 -4.238 1 96.25 111 LEU B CA 1
ATOM 4144 C C . LEU B 1 111 ? 18.328 -11.438 -5.254 1 96.25 111 LEU B C 1
ATOM 4146 O O . LEU B 1 111 ? 17.484 -12.188 -5.75 1 96.25 111 LEU B O 1
ATOM 4150 N N . LEU B 1 112 ? 19.594 -11.523 -5.512 1 96.69 112 LEU B N 1
ATOM 4151 C CA . LEU B 1 112 ? 20.109 -12.523 -6.438 1 96.69 112 LEU B CA 1
ATOM 4152 C C . LEU B 1 112 ? 19.828 -13.93 -5.93 1 96.69 112 LEU B C 1
ATOM 4154 O O . LEU B 1 112 ? 19.531 -14.836 -6.719 1 96.69 112 LEU B O 1
ATOM 4158 N N . THR B 1 113 ? 19.953 -14.086 -4.652 1 96.81 113 THR B N 1
ATOM 4159 C CA . THR B 1 113 ? 19.656 -15.383 -4.059 1 96.81 113 THR B CA 1
ATOM 4160 C C . THR B 1 113 ? 18.234 -15.812 -4.348 1 96.81 113 THR B C 1
ATOM 4162 O O . THR B 1 113 ? 17.969 -16.984 -4.617 1 96.81 113 THR B O 1
ATOM 4165 N N . SER B 1 114 ? 17.25 -14.891 -4.305 1 95.12 114 SER B N 1
ATOM 4166 C CA . SER B 1 114 ? 15.867 -15.211 -4.617 1 95.12 114 SER B CA 1
ATOM 4167 C C . SER B 1 114 ? 15.727 -15.703 -6.055 1 95.12 114 SER B C 1
ATOM 4169 O O . SER B 1 114 ? 15 -16.672 -6.32 1 95.12 114 SER B O 1
ATOM 4171 N N . ILE B 1 115 ? 16.484 -15.133 -6.973 1 90.75 115 ILE B N 1
ATOM 4172 C CA . ILE B 1 115 ? 16.438 -15.508 -8.383 1 90.75 115 ILE B CA 1
ATOM 4173 C C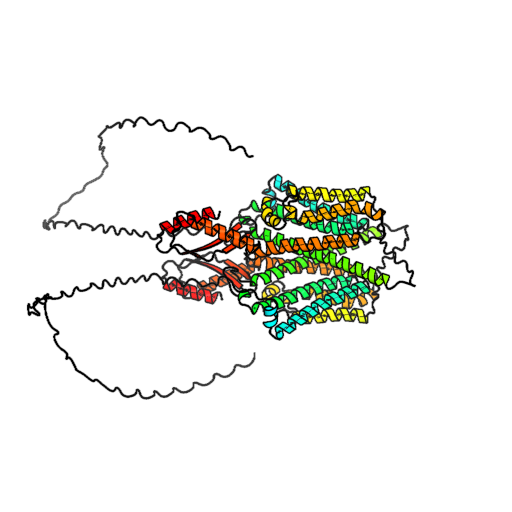 . ILE B 1 115 ? 17.062 -16.891 -8.562 1 90.75 115 ILE B C 1
ATOM 4175 O O . ILE B 1 115 ? 16.516 -17.734 -9.273 1 90.75 115 ILE B O 1
ATOM 4179 N N . ILE B 1 116 ? 18.141 -17.109 -7.895 1 94.5 116 ILE B N 1
ATOM 4180 C CA . ILE B 1 116 ? 18.828 -18.391 -7.98 1 94.5 116 ILE B CA 1
ATOM 4181 C C . ILE B 1 116 ? 17.906 -19.516 -7.48 1 94.5 116 ILE B C 1
ATOM 4183 O O . ILE B 1 116 ? 17.766 -20.547 -8.141 1 94.5 116 ILE B O 1
ATOM 4187 N N . ILE B 1 117 ? 17.297 -19.281 -6.336 1 94.62 117 ILE B N 1
ATOM 4188 C CA . ILE B 1 117 ? 16.422 -20.297 -5.75 1 94.62 117 ILE B CA 1
ATOM 4189 C C . ILE B 1 117 ? 15.227 -20.547 -6.668 1 94.62 117 ILE B C 1
ATOM 4191 O O . ILE B 1 117 ? 14.781 -21.688 -6.82 1 94.62 117 ILE B O 1
ATOM 4195 N N . PHE B 1 118 ? 14.734 -19.5 -7.234 1 89.69 118 PHE B N 1
ATOM 4196 C CA . PHE B 1 118 ? 13.625 -19.609 -8.164 1 89.69 118 PHE B CA 1
ATOM 4197 C C . PHE B 1 118 ? 14.008 -20.469 -9.367 1 89.69 118 PHE B C 1
ATOM 4199 O O . PHE B 1 118 ? 13.266 -21.375 -9.75 1 89.69 118 PHE B O 1
ATOM 4206 N N . LEU B 1 119 ? 15.203 -20.266 -9.945 1 87.88 119 LEU B N 1
ATOM 4207 C CA . LEU B 1 119 ? 15.672 -20.984 -11.117 1 87.88 119 LEU B CA 1
ATOM 4208 C C . LEU B 1 119 ? 15.969 -22.453 -10.781 1 87.88 119 LEU B C 1
ATOM 4210 O O . LEU B 1 119 ? 15.672 -23.344 -11.578 1 87.88 119 LEU B O 1
ATOM 4214 N N . VAL B 1 120 ? 16.516 -22.656 -9.641 1 89.81 120 VAL B N 1
ATOM 4215 C CA . VAL B 1 120 ? 16.781 -24.016 -9.195 1 89.81 120 VAL B CA 1
ATOM 4216 C C . VAL B 1 120 ? 15.469 -24.766 -9.008 1 89.81 120 VAL B C 1
ATOM 4218 O O . VAL B 1 120 ? 15.344 -25.922 -9.406 1 89.81 120 VAL B O 1
ATOM 4221 N N . GLY B 1 121 ? 14.531 -24.078 -8.359 1 86.69 121 GLY B N 1
ATOM 4222 C CA . GLY B 1 121 ? 13.211 -24.672 -8.203 1 86.69 121 GLY B CA 1
ATOM 4223 C C . GLY B 1 121 ? 12.555 -25.031 -9.523 1 86.69 121 GLY B C 1
ATOM 4224 O O . GLY B 1 121 ? 11.93 -26.094 -9.641 1 86.69 121 GLY B O 1
ATOM 4225 N N . PHE B 1 122 ? 12.781 -24.219 -10.445 1 79.56 122 PHE B N 1
ATOM 4226 C CA . PHE B 1 122 ? 12.211 -24.438 -11.766 1 79.56 122 PHE B CA 1
ATOM 4227 C C . PHE B 1 122 ? 12.922 -25.594 -12.469 1 79.56 122 PHE B C 1
ATOM 4229 O O . PHE B 1 122 ? 12.273 -26.469 -13.047 1 79.56 122 PHE B O 1
ATOM 4236 N N . LYS B 1 123 ? 14.188 -25.609 -12.453 1 83.75 123 LYS B N 1
ATOM 4237 C CA . LYS B 1 123 ? 14.992 -26.625 -13.133 1 83.75 123 LYS B CA 1
ATOM 4238 C C . LYS B 1 123 ? 14.672 -28.031 -12.602 1 83.75 123 LYS B C 1
ATOM 4240 O O . LYS B 1 123 ? 14.555 -28.969 -13.375 1 83.75 123 LYS B O 1
ATOM 4245 N N . TYR B 1 124 ? 14.461 -28.125 -11.297 1 84.88 124 TYR B N 1
ATOM 4246 C CA . TYR B 1 124 ? 14.281 -29.438 -10.688 1 84.88 124 TYR B CA 1
ATOM 4247 C C . TYR B 1 124 ? 12.828 -29.672 -10.312 1 84.88 124 TYR B C 1
ATOM 4249 O O . TYR B 1 124 ? 12.516 -30.609 -9.578 1 84.88 124 TYR B O 1
ATOM 4257 N N . SER B 1 125 ? 11.914 -28.688 -10.711 1 79.5 125 SER B N 1
ATOM 4258 C CA . SER B 1 125 ? 10.477 -28.797 -10.5 1 79.5 125 SER B CA 1
ATOM 4259 C C . SER B 1 125 ? 10.141 -28.953 -9.023 1 79.5 125 SER B C 1
ATOM 4261 O O . SER B 1 125 ? 9.383 -29.844 -8.641 1 79.5 125 SER B O 1
ATOM 4263 N N . ILE B 1 126 ? 10.82 -28.203 -8.227 1 82.81 126 ILE B N 1
ATOM 4264 C CA . ILE B 1 126 ? 10.547 -28.156 -6.793 1 82.81 126 ILE B CA 1
ATOM 4265 C C . ILE B 1 126 ? 9.586 -27.016 -6.488 1 82.81 126 ILE B C 1
ATOM 4267 O O . ILE B 1 126 ? 9.992 -25.844 -6.434 1 82.81 126 ILE B O 1
ATOM 4271 N N . SER B 1 127 ? 8.336 -27.297 -6.195 1 77.69 127 SER B N 1
ATOM 4272 C CA . SER B 1 127 ? 7.301 -26.297 -5.98 1 77.69 127 SER B CA 1
ATOM 4273 C C . SER B 1 127 ? 7.578 -25.484 -4.719 1 77.69 127 SER B C 1
ATOM 4275 O O . SER B 1 127 ? 7.285 -24.281 -4.668 1 77.69 127 SER B O 1
ATOM 4277 N N . SER B 1 128 ? 8.156 -26.109 -3.688 1 83.88 128 SER B N 1
ATOM 4278 C CA . SER B 1 128 ? 8.422 -25.422 -2.428 1 83.88 128 SER B CA 1
ATOM 4279 C C . SER B 1 128 ? 9.477 -24.344 -2.605 1 83.88 128 SER B C 1
ATOM 4281 O O . SER B 1 128 ? 9.461 -23.328 -1.893 1 83.88 128 SER B O 1
ATOM 4283 N N . PHE B 1 129 ? 10.344 -24.484 -3.598 1 89 129 PHE B N 1
ATOM 4284 C CA . PHE B 1 129 ? 11.375 -23.484 -3.85 1 89 129 PHE B CA 1
ATOM 4285 C C . PHE B 1 129 ? 10.773 -22.25 -4.52 1 89 129 PHE B C 1
ATOM 4287 O O . PHE B 1 129 ? 11.312 -21.141 -4.406 1 89 129 PHE B O 1
ATOM 4294 N N . SER B 1 130 ? 9.672 -22.422 -5.184 1 82.44 130 SER B N 1
ATOM 4295 C CA . SER B 1 130 ? 8.961 -21.25 -5.719 1 82.44 130 SER B CA 1
ATOM 4296 C C . SER B 1 130 ? 8.422 -20.375 -4.598 1 82.44 130 SER B C 1
ATOM 4298 O O . SER B 1 130 ? 8.594 -19.156 -4.625 1 82.44 130 SER B O 1
ATOM 4300 N N . THR B 1 131 ? 7.871 -21.016 -3.641 1 82.06 131 THR B N 1
ATOM 4301 C CA . THR B 1 131 ? 7.375 -20.297 -2.479 1 82.06 131 THR B CA 1
ATOM 4302 C C . THR B 1 131 ? 8.523 -19.625 -1.727 1 82.06 131 THR B C 1
ATOM 4304 O O . THR B 1 131 ? 8.438 -18.453 -1.369 1 82.06 131 THR B O 1
ATOM 4307 N N . LEU B 1 132 ? 9.516 -20.422 -1.567 1 90.25 132 LEU B N 1
ATOM 4308 C CA . LEU B 1 132 ? 10.68 -19.906 -0.861 1 90.25 132 LEU B CA 1
ATOM 4309 C C . LEU B 1 132 ? 11.266 -18.703 -1.584 1 90.25 132 LEU B C 1
ATOM 4311 O O . LEU B 1 132 ? 11.617 -17.703 -0.951 1 90.25 132 LEU B O 1
ATOM 4315 N N . SER B 1 133 ? 11.367 -18.797 -2.865 1 90.69 133 SER B N 1
ATOM 4316 C CA . SER B 1 133 ? 11.93 -17.703 -3.646 1 90.69 133 SER B CA 1
ATOM 4317 C C . SER B 1 133 ? 11.102 -16.422 -3.502 1 90.69 133 SER B C 1
ATOM 4319 O O . SER B 1 133 ? 11.648 -15.32 -3.465 1 90.69 133 SER B O 1
ATOM 4321 N N . HIS B 1 134 ? 9.805 -16.5 -3.412 1 84.94 134 HIS B N 1
ATOM 4322 C CA . HIS B 1 134 ? 8.945 -15.328 -3.205 1 84.94 134 HIS B CA 1
ATOM 4323 C C . HIS B 1 134 ? 9.211 -14.695 -1.843 1 84.94 134 HIS B C 1
ATOM 4325 O O . HIS B 1 134 ? 9.25 -13.469 -1.725 1 84.94 134 HIS B O 1
ATOM 4331 N N . LEU B 1 135 ? 9.391 -15.523 -0.905 1 88.62 135 LEU B N 1
ATOM 4332 C CA . LEU B 1 135 ? 9.664 -15.016 0.434 1 88.62 135 LEU B CA 1
ATOM 4333 C C . LEU B 1 135 ? 10.992 -14.273 0.47 1 88.62 135 LEU B C 1
ATOM 4335 O O . LEU B 1 135 ? 11.078 -13.172 1.024 1 88.62 135 LEU B O 1
ATOM 4339 N N . ILE B 1 136 ? 11.992 -14.906 -0.116 1 94.19 136 ILE B N 1
ATOM 4340 C CA . ILE B 1 136 ? 13.312 -14.289 -0.156 1 94.19 136 ILE B CA 1
ATOM 4341 C C . ILE B 1 136 ? 13.242 -12.984 -0.943 1 94.19 136 ILE B C 1
ATOM 4343 O O . ILE B 1 136 ? 13.891 -12 -0.577 1 94.19 136 ILE B O 1
ATOM 4347 N N . PHE B 1 137 ? 12.539 -13.016 -1.975 1 89.5 137 PHE B N 1
ATOM 4348 C CA . PHE B 1 137 ? 12.375 -11.82 -2.797 1 89.5 137 PHE B CA 1
ATOM 4349 C C . PHE B 1 137 ? 11.805 -10.672 -1.977 1 89.5 137 PHE B C 1
ATOM 4351 O O . PHE B 1 137 ? 12.336 -9.555 -2.012 1 89.5 137 PHE B O 1
ATOM 4358 N N . TYR B 1 138 ? 10.828 -10.953 -1.242 1 86.06 138 TYR B N 1
ATOM 4359 C CA . TYR B 1 138 ? 10.203 -9.938 -0.4 1 86.06 138 TYR B CA 1
ATOM 4360 C C . TYR B 1 138 ? 11.18 -9.438 0.657 1 86.06 138 TYR B C 1
ATOM 4362 O O . TYR B 1 138 ? 11.266 -8.227 0.902 1 86.06 138 TYR B O 1
ATOM 4370 N N . ASP B 1 139 ? 11.797 -10.328 1.27 1 90.5 139 ASP B N 1
ATOM 4371 C CA . ASP B 1 139 ? 12.789 -9.953 2.273 1 90.5 139 ASP B CA 1
ATOM 4372 C C . ASP B 1 139 ? 13.875 -9.062 1.668 1 90.5 139 ASP B C 1
ATOM 4374 O O . ASP B 1 139 ? 14.305 -8.094 2.289 1 90.5 139 ASP B O 1
ATOM 4378 N N . SER B 1 140 ? 14.289 -9.438 0.483 1 93.75 140 SER B N 1
ATOM 4379 C CA . SER B 1 140 ? 15.352 -8.672 -0.161 1 93.75 140 SER B CA 1
ATOM 4380 C C . SER B 1 140 ? 14.883 -7.27 -0.529 1 93.75 140 SER B C 1
ATOM 4382 O O . SER B 1 140 ? 15.648 -6.309 -0.43 1 93.75 140 SER B O 1
ATOM 4384 N N . LEU B 1 141 ? 13.648 -7.18 -0.912 1 90.06 141 LEU B N 1
ATOM 4385 C CA . LEU B 1 141 ? 13.102 -5.859 -1.201 1 90.06 141 LEU B CA 1
ATOM 4386 C C . LEU B 1 141 ? 13.016 -5.016 0.066 1 90.06 141 LEU B C 1
ATOM 4388 O O . LEU B 1 141 ? 13.266 -3.807 0.031 1 90.06 141 LEU B O 1
ATOM 4392 N N . GLY B 1 142 ? 12.609 -5.68 1.103 1 88.62 142 GLY B N 1
ATOM 4393 C CA . GLY B 1 142 ? 12.625 -4.996 2.385 1 88.62 142 GLY B CA 1
ATOM 4394 C C . GLY B 1 142 ? 14 -4.488 2.771 1 88.62 142 GLY B C 1
ATOM 4395 O O . GLY B 1 142 ? 14.148 -3.34 3.197 1 88.62 142 GLY B O 1
ATOM 4396 N N . SER B 1 143 ? 14.961 -5.285 2.588 1 91.44 143 SER B N 1
ATOM 4397 C CA . SER B 1 143 ? 16.344 -4.906 2.895 1 91.44 143 SER B CA 1
ATOM 4398 C C . SER B 1 143 ? 16.812 -3.764 1.998 1 91.44 143 SER B C 1
ATOM 4400 O O . SER B 1 143 ? 17.453 -2.822 2.467 1 91.44 143 SER B O 1
ATOM 4402 N N . LEU B 1 144 ? 16.5 -3.836 0.793 1 92.56 144 LEU B N 1
ATOM 4403 C CA . LEU B 1 144 ? 16.875 -2.781 -0.143 1 92.56 144 LEU B CA 1
ATOM 4404 C C . LEU B 1 144 ? 16.234 -1.453 0.251 1 92.56 144 LEU B C 1
ATOM 4406 O O . LEU B 1 144 ? 16.875 -0.399 0.14 1 92.56 144 LEU B O 1
ATOM 4410 N N . THR B 1 145 ? 15.047 -1.553 0.718 1 87.75 145 THR B N 1
ATOM 4411 C CA . THR B 1 145 ? 14.344 -0.346 1.144 1 87.75 145 THR B CA 1
ATOM 4412 C C . THR B 1 145 ? 15.031 0.277 2.357 1 87.75 145 THR B C 1
ATOM 4414 O O . THR B 1 145 ? 15.203 1.495 2.42 1 87.75 145 THR B O 1
ATOM 4417 N N . VAL B 1 146 ? 15.383 -0.552 3.283 1 86.31 146 VAL B N 1
ATOM 4418 C CA . VAL B 1 146 ? 16.031 -0.057 4.488 1 86.31 146 VAL B CA 1
ATOM 4419 C C . VAL B 1 146 ? 17.344 0.638 4.113 1 86.31 146 VAL B C 1
ATOM 4421 O O . VAL B 1 146 ? 17.641 1.721 4.621 1 86.31 146 VAL B O 1
ATOM 4424 N N . VAL B 1 147 ? 18.062 0.044 3.234 1 91.5 147 VAL B N 1
ATOM 4425 C CA . VAL B 1 147 ? 19.344 0.616 2.818 1 91.5 147 VAL B CA 1
ATOM 4426 C C . VAL B 1 147 ? 19.094 1.902 2.031 1 91.5 147 VAL B C 1
ATOM 4428 O O . VAL B 1 147 ? 19.828 2.889 2.205 1 91.5 147 VAL B O 1
ATOM 4431 N N . PHE B 1 148 ? 18.156 1.899 1.227 1 91 148 PHE B N 1
ATOM 4432 C CA . PHE B 1 148 ? 17.781 3.084 0.465 1 91 148 PHE B CA 1
ATOM 4433 C C . PHE B 1 148 ? 17.469 4.25 1.396 1 91 148 PHE B C 1
ATOM 4435 O O . PHE B 1 148 ? 17.938 5.367 1.183 1 91 148 PHE B O 1
ATOM 4442 N N . VAL B 1 149 ? 16.703 4.004 2.391 1 84.75 149 VAL B N 1
ATOM 4443 C CA . VAL B 1 149 ? 16.328 5.02 3.367 1 84.75 149 VAL B CA 1
ATOM 4444 C C . VAL B 1 149 ? 17.578 5.531 4.086 1 84.75 149 VAL B C 1
ATOM 4446 O O . VAL B 1 149 ? 17.719 6.734 4.309 1 84.75 149 VAL B O 1
ATOM 4449 N N . ASP B 1 150 ? 18.391 4.617 4.457 1 86.94 150 ASP B N 1
ATOM 4450 C CA . ASP B 1 150 ? 19.625 4.973 5.137 1 86.94 150 ASP B CA 1
ATOM 4451 C C . ASP B 1 150 ? 20.484 5.906 4.281 1 86.94 150 ASP B C 1
ATOM 4453 O O . ASP B 1 150 ? 21 6.91 4.773 1 86.94 150 ASP B O 1
ATOM 4457 N N . ILE B 1 151 ? 20.594 5.645 3.076 1 91.62 151 ILE B N 1
ATOM 4458 C CA . ILE B 1 151 ? 21.391 6.457 2.162 1 91.62 151 ILE B CA 1
ATOM 4459 C C . ILE B 1 151 ? 20.703 7.801 1.937 1 91.62 151 ILE B C 1
ATOM 4461 O O . ILE B 1 151 ? 21.359 8.844 1.911 1 91.62 151 ILE B O 1
ATOM 4465 N N . MET B 1 152 ? 19.391 7.785 1.801 1 89 152 MET B N 1
ATOM 4466 C CA . MET B 1 152 ? 18.641 9.008 1.565 1 89 152 MET B CA 1
ATOM 4467 C C . MET B 1 152 ? 18.703 9.93 2.777 1 89 152 MET B C 1
ATOM 4469 O O . MET B 1 152 ? 18.531 11.148 2.65 1 89 152 MET B O 1
ATOM 4473 N N . SER B 1 153 ? 18.938 9.359 3.895 1 85.44 153 SER B N 1
ATOM 4474 C CA . SER B 1 153 ? 19.047 10.141 5.117 1 85.44 153 SER B CA 1
ATOM 4475 C C . SER B 1 153 ? 20.281 11.039 5.094 1 85.44 153 SER B C 1
ATOM 4477 O O . SER B 1 153 ? 20.406 11.953 5.91 1 85.44 153 SER B O 1
ATOM 4479 N N . ASN B 1 154 ? 21.156 10.766 4.129 1 90.62 154 ASN B N 1
ATOM 4480 C CA . ASN B 1 154 ? 22.312 11.625 3.953 1 90.62 154 ASN B CA 1
ATOM 4481 C C . ASN B 1 154 ? 21.922 12.992 3.396 1 90.62 154 ASN B C 1
ATOM 4483 O O . ASN B 1 154 ? 22.719 13.93 3.43 1 90.62 154 ASN B O 1
ATOM 4487 N N . PHE B 1 155 ? 20.734 13.125 2.883 1 89.06 155 PHE B N 1
ATOM 4488 C CA . PHE B 1 155 ? 20.281 14.344 2.219 1 89.06 155 PHE B CA 1
ATOM 4489 C C . PHE B 1 155 ? 19.25 15.078 3.064 1 89.06 155 PHE B C 1
ATOM 4491 O O . PHE B 1 155 ? 18.359 14.461 3.648 1 89.06 155 PHE B O 1
ATOM 4498 N N . ASP B 1 156 ? 19.266 16.359 3.041 1 84.62 156 ASP B N 1
ATOM 4499 C CA . ASP B 1 156 ? 18.375 17.203 3.836 1 84.62 156 ASP B CA 1
ATOM 4500 C C . ASP B 1 156 ? 16.922 17.031 3.412 1 84.62 156 ASP B C 1
ATOM 4502 O O . ASP B 1 156 ? 16.016 17.172 4.23 1 84.62 156 ASP B O 1
ATOM 4506 N N . VAL B 1 157 ? 16.75 16.688 2.244 1 83.56 157 VAL B N 1
ATOM 4507 C CA . VAL B 1 157 ? 15.398 16.578 1.711 1 83.56 157 VAL B CA 1
ATOM 4508 C C . VAL B 1 157 ? 14.656 15.445 2.426 1 83.56 157 VAL B C 1
ATOM 4510 O O . VAL B 1 157 ? 13.422 15.445 2.484 1 83.56 157 VAL B O 1
ATOM 4513 N N . TRP B 1 158 ? 15.43 14.477 2.938 1 82.94 158 TRP B N 1
ATOM 4514 C CA . TRP B 1 158 ? 14.812 13.328 3.586 1 82.94 158 TRP B CA 1
ATOM 4515 C C . TRP B 1 158 ? 14.328 13.688 4.984 1 82.94 158 TRP B C 1
ATOM 4517 O O . TRP B 1 158 ? 13.227 13.305 5.383 1 82.94 158 TRP B O 1
ATOM 4527 N N . SER B 1 159 ? 15.023 14.492 5.715 1 78.31 159 SER B N 1
ATOM 4528 C CA . SER B 1 159 ? 14.773 14.656 7.145 1 78.31 159 SER B CA 1
ATOM 4529 C C . SER B 1 159 ? 14.227 16.047 7.449 1 78.31 159 SER B C 1
ATOM 4531 O O . SER B 1 159 ? 13.578 16.25 8.477 1 78.31 159 SER B O 1
ATOM 4533 N N . LYS B 1 160 ? 14.469 16.906 6.516 1 78.75 160 LYS B N 1
ATOM 4534 C CA . LYS B 1 160 ? 14.07 18.281 6.812 1 78.75 160 LYS B CA 1
ATOM 4535 C C . LYS B 1 160 ? 12.758 18.641 6.129 1 78.75 160 LYS B C 1
ATOM 4537 O O . LYS B 1 160 ? 12.469 18.156 5.031 1 78.75 160 LYS B O 1
ATOM 4542 N N . SER B 1 161 ? 12.039 19.391 6.828 1 73.69 161 SER B N 1
ATOM 4543 C CA . SER B 1 161 ? 10.75 19.844 6.316 1 73.69 161 SER B CA 1
ATOM 4544 C C . SER B 1 161 ? 10.922 20.984 5.32 1 73.69 161 SER B C 1
ATOM 4546 O O . SER B 1 161 ? 11.867 21.781 5.426 1 73.69 161 SER B O 1
ATOM 4548 N N . SER B 1 162 ? 10.219 20.922 4.285 1 73.12 162 SER B N 1
ATOM 4549 C CA . SER B 1 162 ? 10.133 22 3.303 1 73.12 162 SER B CA 1
ATOM 4550 C C . SER B 1 162 ? 8.68 22.344 2.988 1 73.12 162 SER B C 1
ATOM 4552 O O . SER B 1 162 ? 7.762 21.672 3.441 1 73.12 162 SER B O 1
ATOM 4554 N N . ILE B 1 163 ? 8.492 23.422 2.408 1 66.56 163 ILE B N 1
ATOM 4555 C CA . ILE B 1 163 ? 7.141 23.828 2.045 1 66.56 163 ILE B CA 1
ATOM 4556 C C . ILE B 1 163 ? 6.523 22.812 1.09 1 66.56 163 ILE B C 1
ATOM 4558 O O . ILE B 1 163 ? 5.34 22.484 1.207 1 66.56 163 ILE B O 1
ATOM 4562 N N . LYS B 1 164 ? 7.324 22.328 0.213 1 69.94 164 LYS B N 1
ATOM 4563 C CA . LYS B 1 164 ? 6.848 21.328 -0.749 1 69.94 164 LYS B CA 1
ATOM 4564 C C . LYS B 1 164 ? 6.52 20.016 -0.06 1 69.94 164 LYS B C 1
ATOM 4566 O O . LYS B 1 164 ? 5.535 19.359 -0.404 1 69.94 164 LYS B O 1
ATOM 4571 N N . PHE B 1 165 ? 7.422 19.688 0.879 1 72.19 165 PHE B N 1
ATOM 4572 C CA . PHE B 1 165 ? 7.262 18.484 1.677 1 72.19 165 PHE B CA 1
ATOM 4573 C C . PHE B 1 165 ? 7.301 18.812 3.166 1 72.19 165 PHE B C 1
ATOM 4575 O O . PHE B 1 165 ? 8.359 18.734 3.795 1 72.19 165 PHE B O 1
ATOM 4582 N N . PRO B 1 166 ? 6.105 19.125 3.658 1 70.5 166 PRO B N 1
ATOM 4583 C CA . PRO B 1 166 ? 6.059 19.625 5.031 1 70.5 166 PRO B CA 1
ATOM 4584 C C . PRO B 1 166 ? 6.652 18.656 6.043 1 70.5 166 PRO B C 1
ATOM 4586 O O . PRO B 1 166 ? 7.137 19.062 7.098 1 70.5 166 PRO B O 1
ATOM 4589 N N . PHE B 1 167 ? 6.617 17.375 5.711 1 70.5 167 PHE B N 1
ATOM 4590 C CA . PHE B 1 167 ? 7.168 16.422 6.668 1 70.5 167 PHE B CA 1
ATOM 4591 C C . PHE B 1 167 ? 8.398 15.734 6.09 1 70.5 167 PHE B C 1
ATOM 4593 O O . PHE B 1 167 ? 8.836 14.711 6.613 1 70.5 167 PHE B O 1
ATOM 4600 N N . GLY B 1 168 ? 8.961 16.328 5.078 1 70.19 168 GLY B N 1
ATOM 4601 C CA . GLY B 1 168 ? 10.086 15.688 4.418 1 70.19 168 GLY B CA 1
ATOM 4602 C C . GLY B 1 168 ? 9.688 14.461 3.625 1 70.19 168 GLY B C 1
ATOM 4603 O O . GLY B 1 168 ? 8.5 14.125 3.541 1 70.19 168 GLY B O 1
ATOM 4604 N N . LEU B 1 169 ? 10.672 13.844 3.088 1 77.31 169 LEU B N 1
ATOM 4605 C CA . LEU B 1 169 ? 10.438 12.656 2.281 1 77.31 169 LEU B CA 1
ATOM 4606 C C . LEU B 1 169 ? 10.492 11.398 3.141 1 77.31 169 LEU B C 1
ATOM 4608 O O . LEU B 1 169 ? 10.359 10.281 2.627 1 77.31 169 LEU B O 1
ATOM 4612 N N . GLY B 1 170 ? 10.617 11.562 4.418 1 78.25 170 GLY B N 1
ATOM 4613 C CA . GLY B 1 170 ? 10.672 10.438 5.336 1 78.25 170 GLY B CA 1
ATOM 4614 C C . GLY B 1 170 ? 9.43 9.578 5.301 1 78.25 170 GLY B C 1
ATOM 4615 O O . GLY B 1 170 ? 9.484 8.375 5.578 1 78.25 170 GLY B O 1
ATOM 4616 N N . ARG B 1 171 ? 8.367 10.156 4.879 1 84.69 171 ARG B N 1
ATOM 4617 C CA . ARG B 1 171 ? 7.102 9.43 4.824 1 84.69 171 ARG B CA 1
ATOM 4618 C C . ARG B 1 171 ? 7.102 8.414 3.689 1 84.69 171 ARG B C 1
ATOM 4620 O O . ARG B 1 171 ? 6.289 7.484 3.68 1 84.69 171 ARG B O 1
ATOM 4627 N N . VAL B 1 172 ? 8.008 8.562 2.787 1 85.88 172 VAL B N 1
ATOM 4628 C CA . VAL B 1 172 ? 8.125 7.621 1.678 1 85.88 172 VAL B CA 1
ATOM 4629 C C . VAL B 1 172 ? 8.531 6.246 2.205 1 85.88 172 VAL B C 1
ATOM 4631 O O . VAL B 1 172 ? 8.141 5.219 1.646 1 85.88 172 VAL B O 1
ATOM 4634 N N . GLU B 1 173 ? 9.305 6.316 3.318 1 85.06 173 GLU B N 1
ATOM 4635 C CA . GLU B 1 173 ? 9.695 5.055 3.941 1 85.06 173 GLU B CA 1
ATOM 4636 C C . GLU B 1 173 ? 8.469 4.277 4.422 1 85.06 173 GLU B C 1
ATOM 4638 O O . GLU B 1 173 ? 8.375 3.066 4.203 1 85.06 173 GLU B O 1
ATOM 4643 N N . VAL B 1 174 ? 7.598 4.965 5.055 1 88.06 174 VAL B N 1
ATOM 4644 C CA . VAL B 1 174 ? 6.383 4.348 5.578 1 88.06 174 VAL B CA 1
ATOM 4645 C C . VAL B 1 174 ? 5.516 3.85 4.422 1 88.06 174 VAL B C 1
ATOM 4647 O O . VAL B 1 174 ? 4.957 2.754 4.484 1 88.06 174 VAL B O 1
ATOM 4650 N N . LEU B 1 175 ? 5.496 4.602 3.414 1 88.75 175 LEU B N 1
ATOM 4651 C CA . LEU B 1 175 ? 4.707 4.246 2.24 1 88.75 175 LEU B CA 1
ATOM 4652 C C . LEU B 1 175 ? 5.258 2.99 1.575 1 88.75 175 LEU B C 1
ATOM 4654 O O . LEU B 1 175 ? 4.5 2.09 1.21 1 88.75 175 LEU B O 1
ATOM 4658 N N . PHE B 1 176 ? 6.543 2.871 1.41 1 88 176 PHE B N 1
ATOM 4659 C CA . PHE B 1 176 ? 7.18 1.694 0.831 1 88 176 PHE B CA 1
ATOM 4660 C C . PHE B 1 176 ? 6.945 0.468 1.704 1 88 176 PHE B C 1
ATOM 4662 O O . PHE B 1 176 ? 6.66 -0.618 1.195 1 88 176 PHE B O 1
ATOM 4669 N N . GLY B 1 177 ? 7.184 0.713 3.018 1 87.19 177 GLY B N 1
ATOM 4670 C CA . GLY B 1 177 ? 6.902 -0.386 3.928 1 87.19 177 GLY B CA 1
ATOM 4671 C C . GLY B 1 177 ? 5.473 -0.888 3.832 1 87.19 177 GLY B C 1
ATOM 4672 O O . GLY B 1 177 ? 5.23 -2.098 3.846 1 87.19 177 GLY B O 1
ATOM 4673 N N . PHE B 1 178 ? 4.559 0.008 3.729 1 91.38 178 PHE B N 1
ATOM 4674 C CA . PHE B 1 178 ? 3.148 -0.332 3.578 1 91.38 178 PHE B CA 1
ATOM 4675 C C . PHE B 1 178 ? 2.914 -1.12 2.295 1 91.38 178 PHE B C 1
ATOM 4677 O O . PHE B 1 178 ? 2.229 -2.145 2.305 1 91.38 178 PHE B O 1
ATOM 4684 N N . ALA B 1 179 ? 3.455 -0.649 1.234 1 90.88 179 ALA B N 1
ATOM 4685 C CA . ALA B 1 179 ? 3.316 -1.318 -0.057 1 90.88 179 ALA B CA 1
ATOM 4686 C C . ALA B 1 179 ? 3.855 -2.744 0.004 1 90.88 179 ALA B C 1
ATOM 4688 O O . ALA B 1 179 ? 3.217 -3.678 -0.488 1 90.88 179 ALA B O 1
ATOM 4689 N N . LEU B 1 180 ? 4.984 -2.887 0.587 1 88.44 180 LEU B N 1
ATOM 4690 C CA . LEU B 1 180 ? 5.598 -4.207 0.693 1 88.44 180 LEU B CA 1
ATOM 4691 C C . LEU B 1 180 ? 4.75 -5.133 1.557 1 88.44 180 LEU B C 1
ATOM 4693 O O . LEU B 1 180 ? 4.629 -6.324 1.26 1 88.44 180 LEU B O 1
ATOM 4697 N N . SER B 1 181 ? 4.203 -4.594 2.592 1 90.56 181 SER B N 1
ATOM 4698 C CA . SER B 1 181 ? 3.379 -5.418 3.473 1 90.56 181 SER B CA 1
ATOM 4699 C C . SER B 1 181 ? 2.086 -5.844 2.783 1 90.56 181 SER B C 1
ATOM 4701 O O . SER B 1 181 ? 1.626 -6.973 2.959 1 90.56 181 SER B O 1
ATOM 4703 N N . VAL B 1 182 ? 1.538 -4.973 2.053 1 91.12 182 VAL B N 1
ATOM 4704 C CA . VAL B 1 182 ? 0.349 -5.316 1.279 1 91.12 182 VAL B CA 1
ATOM 4705 C C . VAL B 1 182 ? 0.681 -6.43 0.289 1 91.12 182 VAL B C 1
ATOM 4707 O O . VAL B 1 182 ? -0.074 -7.398 0.156 1 91.12 182 VAL B O 1
ATOM 4710 N N . SER B 1 183 ? 1.741 -6.258 -0.366 1 87.69 183 SER B N 1
ATOM 4711 C CA . SER B 1 183 ? 2.178 -7.277 -1.312 1 87.69 183 SER B CA 1
ATOM 4712 C C . SER B 1 183 ? 2.393 -8.617 -0.62 1 87.69 183 SER B C 1
ATOM 4714 O O . SER B 1 183 ? 2.113 -9.672 -1.194 1 87.69 183 SER B O 1
ATOM 4716 N N . LEU B 1 184 ? 2.924 -8.516 0.536 1 87.12 184 LEU B N 1
ATOM 4717 C CA . LEU B 1 184 ? 3.137 -9.727 1.312 1 87.12 184 LEU B CA 1
ATOM 4718 C C . LEU B 1 184 ? 1.816 -10.445 1.574 1 87.12 184 LEU B C 1
ATOM 4720 O O . LEU B 1 184 ? 1.729 -11.672 1.432 1 87.12 184 LEU B O 1
ATOM 4724 N N . ILE B 1 185 ? 0.831 -9.734 1.92 1 89.62 185 ILE B N 1
ATOM 4725 C CA . ILE B 1 185 ? -0.49 -10.305 2.164 1 89.62 185 ILE B CA 1
ATOM 4726 C C . ILE B 1 185 ? -1.018 -10.953 0.884 1 89.62 185 ILE B C 1
ATOM 4728 O O . ILE B 1 185 ? -1.572 -12.055 0.919 1 89.62 185 ILE B O 1
ATOM 4732 N N . PHE B 1 186 ? -0.785 -10.344 -0.145 1 84.44 186 PHE B N 1
ATOM 4733 C CA . PHE B 1 186 ? -1.26 -10.867 -1.421 1 84.44 186 PHE B CA 1
ATOM 4734 C C . PHE B 1 186 ? -0.565 -12.18 -1.759 1 84.44 186 PHE B C 1
ATOM 4736 O O . PHE B 1 186 ? -1.196 -13.109 -2.266 1 84.44 186 PHE B O 1
ATOM 4743 N N . VAL B 1 187 ? 0.67 -12.188 -1.551 1 83.19 187 VAL B N 1
ATOM 4744 C CA . VAL B 1 187 ? 1.4 -13.43 -1.771 1 83.19 187 VAL B CA 1
ATOM 4745 C C . VAL B 1 187 ? 0.826 -14.531 -0.883 1 83.19 187 VAL B C 1
ATOM 4747 O O . VAL B 1 187 ? 0.654 -15.672 -1.327 1 83.19 187 VAL B O 1
ATOM 4750 N N . GLY B 1 188 ? 0.599 -14.172 0.401 1 86.5 188 GLY B N 1
ATOM 4751 C CA . GLY B 1 188 ? -0.018 -15.141 1.299 1 86.5 188 GLY B CA 1
ATOM 4752 C C . GLY B 1 188 ? -1.36 -15.641 0.802 1 86.5 188 GLY B C 1
ATOM 4753 O O . GLY B 1 188 ? -1.624 -16.844 0.825 1 86.5 188 GLY B O 1
ATOM 4754 N N . CYS B 1 189 ? -2.133 -14.781 0.3 1 84.81 189 CYS B N 1
ATOM 4755 C CA . CYS B 1 189 ? -3.441 -15.156 -0.224 1 84.81 189 CYS B CA 1
ATOM 4756 C C . CYS B 1 189 ? -3.305 -16 -1.479 1 84.81 189 CYS B C 1
ATOM 4758 O O . CYS B 1 189 ? -4.074 -16.938 -1.685 1 84.81 189 CYS B O 1
ATOM 4760 N N . ASP B 1 190 ? -2.391 -15.68 -2.275 1 81.19 190 ASP B N 1
ATOM 4761 C CA . ASP B 1 190 ? -2.127 -16.469 -3.477 1 81.19 190 ASP B CA 1
ATOM 4762 C C . ASP B 1 190 ? -1.729 -17.891 -3.119 1 81.19 190 ASP B C 1
ATOM 4764 O O . ASP B 1 190 ? -2.186 -18.844 -3.752 1 81.19 190 ASP B O 1
ATOM 4768 N N . LEU B 1 191 ? -0.868 -18 -2.141 1 81.31 191 LEU B N 1
ATOM 4769 C CA . LEU B 1 191 ? -0.443 -19.328 -1.688 1 81.31 191 LEU B CA 1
ATOM 4770 C C . LEU B 1 191 ? -1.621 -20.109 -1.119 1 81.31 191 LEU B C 1
ATOM 4772 O O . LEU B 1 191 ? -1.721 -21.312 -1.322 1 81.31 191 LEU B O 1
ATOM 4776 N N . ILE B 1 192 ? -2.479 -19.438 -0.493 1 84.19 192 ILE B N 1
ATOM 4777 C CA . ILE B 1 192 ? -3.68 -20.078 0.034 1 84.19 192 ILE B CA 1
ATOM 4778 C C . ILE B 1 192 ? -4.559 -20.547 -1.12 1 84.19 192 ILE B C 1
ATOM 4780 O O . ILE B 1 192 ? -5.125 -21.641 -1.065 1 84.19 192 ILE B O 1
ATOM 4784 N N . SER B 1 193 ? -4.648 -19.766 -2.137 1 77.38 193 SER B N 1
ATOM 4785 C CA . SER B 1 193 ? -5.441 -20.141 -3.301 1 77.38 193 SER B CA 1
ATOM 4786 C C . SER B 1 193 ? -4.867 -21.391 -3.975 1 77.38 193 SER B C 1
ATOM 4788 O O . SER B 1 193 ? -5.617 -22.266 -4.418 1 77.38 193 SER B O 1
ATOM 4790 N N . HIS B 1 194 ? -3.598 -21.422 -4.074 1 74.25 194 HIS B N 1
ATOM 4791 C CA . HIS B 1 194 ? -2.953 -22.594 -4.641 1 74.25 194 HIS B CA 1
ATOM 4792 C C . HIS B 1 194 ? -3.223 -23.828 -3.791 1 74.25 194 HIS B C 1
ATOM 4794 O O . HIS B 1 194 ? -3.438 -24.922 -4.328 1 74.25 194 HIS B O 1
ATOM 4800 N N . PHE B 1 195 ? -3.18 -23.641 -2.533 1 76.31 195 PHE B N 1
ATOM 4801 C CA . PHE B 1 195 ? -3.518 -24.734 -1.629 1 76.31 195 PHE B CA 1
ATOM 4802 C C . PHE B 1 195 ? -4.949 -25.203 -1.857 1 76.31 195 PHE B C 1
ATOM 4804 O O . PHE B 1 195 ? -5.215 -26.406 -1.907 1 76.31 195 PHE B O 1
ATOM 4811 N N . ALA B 1 196 ? -5.805 -24.266 -2.016 1 76 196 ALA B N 1
ATOM 4812 C CA . ALA B 1 196 ? -7.207 -24.609 -2.252 1 76 196 ALA B CA 1
ATOM 4813 C C . ALA B 1 196 ? -7.379 -25.359 -3.572 1 76 196 ALA B C 1
ATOM 4815 O O . ALA B 1 196 ? -8.172 -26.297 -3.662 1 76 196 ALA B O 1
ATOM 4816 N N . GLU B 1 197 ? -6.66 -24.953 -4.531 1 74.38 197 GLU B N 1
ATOM 4817 C CA . GLU B 1 197 ? -6.691 -25.641 -5.82 1 74.38 197 GLU B CA 1
ATOM 4818 C C . GLU B 1 197 ? -6.234 -27.078 -5.691 1 74.38 197 GLU B C 1
ATOM 4820 O O . GLU B 1 197 ? -6.883 -28 -6.211 1 74.38 197 GLU B O 1
ATOM 4825 N N . GLU B 1 198 ? -5.145 -27.25 -5.027 1 73.19 198 GLU B N 1
ATOM 4826 C CA . GLU B 1 198 ? -4.613 -28.594 -4.844 1 73.19 198 GLU B CA 1
ATOM 4827 C C . GLU B 1 198 ? -5.57 -29.453 -4.027 1 73.19 198 GLU B C 1
ATOM 4829 O O . GLU B 1 198 ? -5.723 -30.656 -4.297 1 73.19 198 GLU B O 1
ATOM 4834 N N . PHE B 1 199 ? -6.133 -28.844 -3.102 1 74.12 199 PHE B N 1
ATOM 4835 C CA . PHE B 1 199 ? -7.105 -29.547 -2.27 1 74.12 199 PHE B CA 1
ATOM 4836 C C . PHE B 1 199 ? -8.312 -29.984 -3.092 1 74.12 199 PHE B C 1
ATOM 4838 O O . PHE B 1 199 ? -8.82 -31.094 -2.92 1 74.12 199 PHE B O 1
ATOM 4845 N N . MET B 1 200 ? -8.727 -29.141 -4 1 74.38 200 MET B N 1
ATOM 4846 C CA . MET B 1 200 ? -9.859 -29.453 -4.867 1 74.38 200 MET B CA 1
ATOM 4847 C C . MET B 1 200 ? -9.516 -30.578 -5.844 1 74.38 200 MET B C 1
ATOM 4849 O O . MET B 1 200 ? -10.336 -31.453 -6.102 1 74.38 200 MET B O 1
ATOM 4853 N N . VAL B 1 201 ? -8.352 -30.562 -6.352 1 72.81 201 VAL B N 1
ATOM 4854 C CA . VAL B 1 201 ? -7.902 -31.609 -7.258 1 72.81 201 VAL B CA 1
ATOM 4855 C C . VAL B 1 201 ? -7.895 -32.938 -6.523 1 72.81 201 VAL B C 1
ATOM 4857 O O . VAL B 1 201 ? -8.352 -33.969 -7.059 1 72.81 201 VAL B O 1
ATOM 4860 N N . SER B 1 202 ? -7.375 -32.906 -5.344 1 72.88 202 SER B N 1
ATOM 4861 C CA . SER B 1 202 ? -7.309 -34.125 -4.562 1 72.88 202 SER B CA 1
ATOM 4862 C C . SER B 1 202 ? -8.703 -34.656 -4.219 1 72.88 202 SER B C 1
ATOM 4864 O O . SER B 1 202 ? -8.945 -35.844 -4.207 1 72.88 202 SER B O 1
ATOM 4866 N N . PHE B 1 203 ? -9.508 -33.625 -4.012 1 69.44 203 PHE B N 1
ATOM 4867 C CA . PHE B 1 203 ? -10.875 -33.969 -3.637 1 69.44 203 PHE B CA 1
ATOM 4868 C C . PHE B 1 203 ? -11.641 -34.531 -4.828 1 69.44 203 PHE B C 1
ATOM 4870 O O . PHE B 1 203 ? -12.375 -35.5 -4.695 1 69.44 203 PHE B O 1
ATOM 4877 N N . PHE B 1 204 ? -11.461 -34 -6 1 66.19 204 PHE B N 1
ATOM 4878 C CA . PHE B 1 204 ? -12.18 -34.406 -7.195 1 66.19 204 PHE B CA 1
ATOM 4879 C C . PHE B 1 204 ? -11.562 -35.688 -7.785 1 66.19 204 PHE B C 1
ATOM 4881 O O . PHE B 1 204 ? -12.258 -36.5 -8.391 1 66.19 204 PHE B O 1
ATOM 4888 N N . ASN B 1 205 ? -10.297 -35.781 -7.711 1 63.44 205 ASN B N 1
ATOM 4889 C CA . ASN B 1 205 ? -9.656 -37 -8.164 1 63.44 205 ASN B CA 1
ATOM 4890 C C . ASN B 1 205 ? -10.023 -38.188 -7.273 1 63.44 205 ASN B C 1
ATOM 4892 O O . ASN B 1 205 ? -10.125 -39.312 -7.75 1 63.44 205 ASN B O 1
ATOM 4896 N N . ASP B 1 206 ? -10.07 -37.969 -6.039 1 58.75 206 ASP B N 1
ATOM 4897 C CA . ASP B 1 206 ? -10.492 -39.062 -5.148 1 58.75 206 ASP B CA 1
ATOM 4898 C C . ASP B 1 206 ? -11.93 -39.469 -5.449 1 58.75 206 ASP B C 1
ATOM 4900 O O . ASP B 1 206 ? -12.273 -40.656 -5.316 1 58.75 206 ASP B O 1
ATOM 4904 N N . GLU B 1 207 ? -12.711 -38.594 -5.84 1 54.38 207 GLU B N 1
ATOM 4905 C CA . GLU B 1 207 ? -14.078 -38.969 -6.184 1 54.38 207 GLU B CA 1
ATOM 4906 C C . GLU B 1 207 ? -14.141 -39.688 -7.52 1 54.38 207 GLU B C 1
ATOM 4908 O O . GLU B 1 207 ? -15.023 -40.531 -7.742 1 54.38 207 GLU B O 1
ATOM 4913 N N . GLU B 1 208 ? -13.414 -39.312 -8.539 1 49.12 208 GLU B N 1
ATOM 4914 C CA . GLU B 1 208 ? -13.297 -40.125 -9.75 1 49.12 208 GLU B CA 1
ATOM 4915 C C . GLU B 1 208 ? -12.422 -41.344 -9.523 1 49.12 208 GLU B C 1
ATOM 4917 O O . GLU B 1 208 ? -11.195 -41.25 -9.469 1 49.12 208 GLU B O 1
ATOM 4922 N N . GLY B 1 209 ? -12.477 -42.031 -8.516 1 38 209 GLY B N 1
ATOM 4923 C CA . GLY B 1 209 ? -11.828 -43.312 -8.211 1 38 209 GLY B CA 1
ATOM 4924 C C . GLY B 1 209 ? -11.578 -44.156 -9.438 1 38 209 GLY B C 1
ATOM 4925 O O . GLY B 1 209 ? -10.5 -44.719 -9.594 1 38 209 GLY B O 1
ATOM 4926 N N . HIS B 1 210 ? -12.75 -45.094 -9.867 1 36.5 210 HIS B N 1
ATOM 4927 C CA . HIS B 1 210 ? -12.633 -46.438 -10.43 1 36.5 210 HIS B CA 1
ATOM 4928 C C . HIS B 1 210 ? -11.883 -46.406 -11.75 1 36.5 210 HIS B C 1
ATOM 4930 O O . HIS B 1 210 ? -11.016 -47.25 -11.992 1 36.5 210 HIS B O 1
ATOM 4936 N N . ASP B 1 211 ? -12.609 -46.25 -12.984 1 33.62 211 ASP B N 1
ATOM 4937 C CA . ASP B 1 211 ? -12.141 -46.844 -14.227 1 33.62 211 ASP B CA 1
ATOM 4938 C C . ASP B 1 211 ? -10.906 -46.125 -14.758 1 33.62 211 ASP B C 1
ATOM 4940 O O . ASP B 1 211 ? -10.102 -46.719 -15.492 1 33.62 211 ASP B O 1
ATOM 4944 N N . HIS B 1 212 ? -11.016 -44.812 -15.078 1 30.88 212 HIS B N 1
ATOM 4945 C CA . HIS B 1 212 ? -9.977 -44.438 -16.047 1 30.88 212 HIS B CA 1
ATOM 4946 C C . HIS B 1 212 ? -8.609 -44.344 -15.367 1 30.88 212 HIS B C 1
ATOM 4948 O O . HIS B 1 212 ? -8.43 -43.594 -14.422 1 30.88 212 HIS B O 1
ATOM 4954 N N . THR B 1 213 ? -7.867 -45.469 -15.266 1 29.78 213 THR B N 1
ATOM 4955 C CA . THR B 1 213 ? -6.457 -45.844 -15.156 1 29.78 213 THR B CA 1
ATOM 4956 C C . THR B 1 213 ? -5.578 -44.75 -15.773 1 29.78 213 THR B C 1
ATOM 4958 O O . THR B 1 213 ? -4.371 -44.938 -15.938 1 29.78 213 THR B O 1
ATOM 4961 N N . SER B 1 214 ? -6.148 -43.875 -16.641 1 27.91 214 SER B N 1
ATOM 4962 C CA . SER B 1 214 ? -5.133 -43.219 -17.438 1 27.91 214 SER B CA 1
ATOM 4963 C C . SER B 1 214 ? -4.125 -42.469 -16.562 1 27.91 214 SER B C 1
ATOM 4965 O O . SER B 1 214 ? -4.453 -42.062 -15.445 1 27.91 214 SER B O 1
ATOM 4967 N N . GLY B 1 215 ? -2.824 -42.719 -16.734 1 26.5 215 GLY B N 1
ATOM 4968 C CA . GLY B 1 215 ? -1.459 -42.375 -16.359 1 26.5 215 GLY B CA 1
ATOM 4969 C C . GLY B 1 215 ? -1.247 -40.906 -16.109 1 26.5 215 GLY B C 1
ATOM 4970 O O . GLY B 1 215 ? -0.481 -40.25 -16.828 1 26.5 215 GLY B O 1
ATOM 4971 N N . HIS B 1 216 ? -2.324 -40.188 -16.031 1 28.44 216 HIS B N 1
ATOM 4972 C CA . HIS B 1 216 ? -1.79 -38.812 -15.867 1 28.44 216 HIS B CA 1
ATOM 4973 C C . HIS B 1 216 ? -0.838 -38.75 -14.68 1 28.44 216 HIS B C 1
ATOM 4975 O O . HIS B 1 216 ? -1.245 -38.969 -13.531 1 28.44 216 HIS B O 1
ATOM 4981 N N . ASN B 1 217 ? 0.298 -39.344 -14.75 1 25.69 217 ASN B N 1
ATOM 4982 C CA . ASN B 1 217 ? 1.456 -39.156 -13.883 1 25.69 217 ASN B CA 1
ATOM 4983 C C . ASN B 1 217 ? 1.653 -37.719 -13.508 1 25.69 217 ASN B C 1
ATOM 4985 O O . ASN B 1 217 ? 2.125 -36.906 -14.32 1 25.69 217 ASN B O 1
ATOM 4989 N N . HIS B 1 218 ? 0.639 -37.031 -13.234 1 31.73 218 HIS B N 1
ATOM 4990 C CA . HIS B 1 218 ? 1.141 -35.875 -12.484 1 31.73 218 HIS B CA 1
ATOM 4991 C C . HIS B 1 218 ? 2.326 -36.25 -11.609 1 31.73 218 HIS B C 1
ATOM 4993 O O . HIS B 1 218 ? 2.203 -37.125 -10.742 1 31.73 218 HIS B O 1
ATOM 4999 N N . HIS B 1 219 ? 3.404 -36.562 -12.133 1 28.53 219 HIS B N 1
ATOM 5000 C CA . HIS B 1 219 ? 4.625 -36.719 -11.352 1 28.53 219 HIS B CA 1
ATOM 5001 C C . HIS B 1 219 ? 4.609 -35.844 -10.102 1 28.53 219 HIS B C 1
ATOM 5003 O O . HIS B 1 219 ? 4.855 -34.656 -10.18 1 28.53 219 HIS B O 1
ATOM 5009 N N . ASN B 1 220 ? 3.676 -35.781 -9.359 1 33.72 220 ASN B N 1
ATOM 5010 C CA . ASN B 1 220 ? 3.828 -35.594 -7.922 1 33.72 220 ASN B CA 1
ATOM 5011 C C . ASN B 1 220 ? 5.098 -36.281 -7.406 1 33.72 220 ASN B C 1
ATOM 5013 O O . ASN B 1 220 ? 5.074 -36.938 -6.363 1 33.72 220 ASN B O 1
ATOM 5017 N N . SER B 1 221 ? 5.836 -36.969 -8.195 1 35.03 221 SER B N 1
ATOM 5018 C CA . SER B 1 221 ? 7.004 -37.562 -7.543 1 35.03 221 SER B CA 1
ATOM 5019 C C . SER B 1 221 ? 7.684 -36.531 -6.613 1 35.03 221 SER B C 1
ATOM 5021 O O . SER B 1 221 ? 8.164 -35.5 -7.062 1 35.03 221 SER B O 1
ATOM 5023 N N . ASN B 1 222 ? 7.164 -36.344 -5.434 1 43 222 ASN B N 1
ATOM 5024 C CA . ASN B 1 222 ? 7.914 -35.875 -4.27 1 43 222 ASN B CA 1
ATOM 5025 C C . ASN B 1 222 ? 9.406 -36.156 -4.414 1 43 222 ASN B C 1
ATOM 5027 O O . ASN B 1 222 ? 10.133 -36.188 -3.422 1 43 222 ASN B O 1
ATOM 5031 N N . SER B 1 223 ? 9.742 -36.844 -5.422 1 49.62 223 SER B N 1
ATOM 5032 C CA . SER B 1 223 ? 11.172 -37.156 -5.512 1 49.62 223 SER B CA 1
ATOM 5033 C C . SER B 1 223 ? 11.969 -35.906 -5.918 1 49.62 223 SER B C 1
ATOM 5035 O O . SER B 1 223 ? 11.648 -35.25 -6.91 1 49.62 223 SER B O 1
ATOM 5037 N N . ILE B 1 224 ? 12.445 -35.25 -4.93 1 58.66 224 ILE B N 1
ATOM 5038 C CA . ILE B 1 224 ? 13.422 -34.219 -5.164 1 58.66 224 ILE B CA 1
ATOM 5039 C C . ILE B 1 224 ? 14.461 -34.688 -6.184 1 58.66 224 ILE B C 1
ATOM 5041 O O . ILE B 1 224 ? 15.242 -35.594 -5.906 1 58.66 224 ILE B O 1
ATOM 5045 N N . ASP B 1 225 ? 14.109 -34.469 -7.535 1 69.12 225 ASP B N 1
ATOM 5046 C CA . ASP B 1 225 ? 15.039 -34.844 -8.594 1 69.12 225 ASP B CA 1
ATOM 5047 C C . ASP B 1 225 ? 16.391 -34.156 -8.414 1 69.12 225 ASP B C 1
ATOM 5049 O O . ASP B 1 225 ? 17.188 -34.094 -9.352 1 69.12 225 ASP B O 1
ATOM 5053 N N . ILE B 1 226 ? 16.469 -33.562 -7.305 1 76.5 226 ILE B N 1
ATOM 5054 C CA . ILE B 1 226 ? 17.734 -32.906 -7.016 1 76.5 226 ILE B CA 1
ATOM 5055 C C . ILE B 1 226 ? 18.5 -33.719 -5.957 1 76.5 226 ILE B C 1
ATOM 5057 O O . ILE B 1 226 ? 17.891 -34.344 -5.086 1 76.5 226 ILE B O 1
ATOM 5061 N N . ASN B 1 227 ? 19.859 -33.812 -6.223 1 88.81 227 ASN B N 1
ATOM 5062 C CA . ASN B 1 227 ? 20.703 -34.406 -5.199 1 88.81 227 ASN B CA 1
ATOM 5063 C C . ASN B 1 227 ? 20.5 -33.75 -3.842 1 88.81 227 ASN B C 1
ATOM 5065 O O . ASN B 1 227 ? 20.422 -32.5 -3.762 1 88.81 227 ASN B O 1
ATOM 5069 N N . LEU B 1 228 ? 20.406 -34.531 -2.834 1 88.81 228 LEU B N 1
ATOM 5070 C CA . LEU B 1 228 ? 20.078 -34.062 -1.483 1 88.81 228 LEU B CA 1
ATOM 5071 C C . LEU B 1 228 ? 21.109 -33.031 -1.006 1 88.81 228 LEU B C 1
ATOM 5073 O O . LEU B 1 228 ? 20.734 -32 -0.464 1 88.81 228 LEU B O 1
ATOM 5077 N N . PRO B 1 229 ? 22.391 -33.312 -1.198 1 91 229 PRO B N 1
ATOM 5078 C CA . PRO B 1 229 ? 23.359 -32.281 -0.741 1 91 229 PRO B CA 1
ATOM 5079 C C . PRO B 1 229 ? 23.172 -30.938 -1.431 1 91 229 PRO B C 1
ATOM 5081 O O . PRO B 1 229 ? 23.359 -29.891 -0.808 1 91 229 PRO B O 1
ATOM 5084 N N . LEU B 1 230 ? 22.844 -30.969 -2.682 1 91.94 230 LEU B N 1
ATOM 5085 C CA . LEU B 1 230 ? 22.609 -29.719 -3.404 1 91.94 230 LEU B CA 1
ATOM 5086 C C . LEU B 1 230 ? 21.359 -29.031 -2.898 1 91.94 230 LEU B C 1
ATOM 5088 O O . LEU B 1 230 ? 21.328 -27.812 -2.746 1 91.94 230 LEU B O 1
ATOM 5092 N N . TYR B 1 231 ? 20.312 -29.812 -2.682 1 93.12 231 TYR B N 1
ATOM 5093 C CA . TYR B 1 231 ? 19.078 -29.297 -2.096 1 93.12 231 TYR B CA 1
ATOM 5094 C C . TYR B 1 231 ? 19.344 -28.609 -0.764 1 93.12 231 TYR B C 1
ATOM 5096 O O . TYR B 1 231 ? 18.938 -27.469 -0.553 1 93.12 231 TYR B O 1
ATOM 5104 N N . GLU B 1 232 ? 20.141 -29.281 0.066 1 93.94 232 GLU B N 1
ATOM 5105 C CA . GLU B 1 232 ? 20.438 -28.75 1.392 1 93.94 232 GLU B CA 1
ATOM 5106 C C . GLU B 1 232 ? 21.344 -27.531 1.302 1 93.94 232 GLU B C 1
ATOM 5108 O O . GLU B 1 232 ? 21.25 -26.609 2.117 1 93.94 232 GLU B O 1
ATOM 5113 N N . PHE B 1 233 ? 22.156 -27.531 0.331 1 95.19 233 PHE B N 1
ATOM 5114 C CA . PHE B 1 233 ? 23.047 -26.391 0.134 1 95.19 233 PHE B CA 1
ATOM 5115 C C . PHE B 1 233 ? 22.234 -25.125 -0.104 1 95.19 233 PHE B C 1
ATOM 5117 O O . PHE B 1 233 ? 22.516 -24.078 0.497 1 95.19 233 PHE B O 1
ATOM 5124 N N . PHE B 1 234 ? 21.234 -25.172 -0.967 1 95.81 234 PHE B N 1
ATOM 5125 C CA . PHE B 1 234 ? 20.453 -23.984 -1.299 1 95.81 234 PHE B CA 1
ATOM 5126 C C . PHE B 1 234 ? 19.594 -23.547 -0.116 1 95.81 234 PHE B C 1
ATOM 5128 O O . PHE B 1 234 ? 19.375 -22.359 0.091 1 95.81 234 PHE B O 1
ATOM 5135 N N . VAL B 1 235 ? 19.109 -24.484 0.652 1 96.12 235 VAL B N 1
ATOM 5136 C CA . VAL B 1 235 ? 18.344 -24.156 1.848 1 96.12 235 VAL B CA 1
ATOM 5137 C C . VAL B 1 235 ? 19.25 -23.453 2.859 1 96.12 235 VAL B C 1
ATOM 5139 O O . VAL B 1 235 ? 18.875 -22.422 3.434 1 96.12 235 VAL B O 1
ATOM 5142 N N . LEU B 1 236 ? 20.422 -23.984 3.033 1 96 236 LEU B N 1
ATOM 5143 C CA . LEU B 1 236 ? 21.375 -23.375 3.963 1 96 236 LEU B CA 1
ATOM 5144 C C . LEU B 1 236 ? 21.812 -22 3.484 1 96 236 LEU B C 1
ATOM 5146 O O . LEU B 1 236 ? 22.031 -21.094 4.297 1 96 236 LEU B O 1
ATOM 5150 N N . LEU B 1 237 ? 22 -21.875 2.203 1 96.62 237 LEU B N 1
ATOM 5151 C CA . LEU B 1 237 ? 22.312 -20.578 1.634 1 96.62 237 LEU B CA 1
ATOM 5152 C C . LEU B 1 237 ? 21.234 -19.547 1.985 1 96.62 237 LEU B C 1
ATOM 5154 O O . LEU B 1 237 ? 21.547 -18.422 2.373 1 96.62 237 LEU B O 1
ATOM 5158 N N . THR B 1 238 ? 20 -19.922 1.861 1 96.25 238 THR B N 1
ATOM 5159 C CA . THR B 1 238 ? 18.875 -19.047 2.178 1 96.25 238 THR B CA 1
ATOM 5160 C C . THR B 1 238 ? 18.906 -18.625 3.646 1 96.25 238 THR B C 1
ATOM 5162 O O . THR B 1 238 ? 18.734 -17.453 3.969 1 96.25 238 THR B O 1
ATOM 5165 N N . VAL B 1 239 ? 19.172 -19.578 4.5 1 95.69 239 VAL B N 1
ATOM 5166 C CA . VAL B 1 239 ? 19.203 -19.328 5.938 1 95.69 239 VAL B CA 1
ATOM 5167 C C . VAL B 1 239 ? 20.344 -18.344 6.258 1 95.69 239 VAL B C 1
ATOM 5169 O O . VAL B 1 239 ? 20.125 -17.359 6.973 1 95.69 239 VAL B O 1
ATOM 5172 N N . THR B 1 240 ? 21.422 -18.594 5.68 1 95.56 240 THR B N 1
ATOM 5173 C CA . THR B 1 240 ? 22.594 -17.75 5.953 1 95.56 240 THR B CA 1
ATOM 5174 C C . THR B 1 240 ? 22.359 -16.328 5.449 1 95.56 240 THR B C 1
ATOM 5176 O O . THR B 1 240 ? 22.594 -15.367 6.18 1 95.56 240 THR B O 1
ATOM 5179 N N . VAL B 1 241 ? 21.906 -16.234 4.246 1 95.81 241 VAL B N 1
ATOM 5180 C CA . VAL B 1 241 ? 21.703 -14.914 3.641 1 95.81 241 VAL B CA 1
ATOM 5181 C C . VAL B 1 241 ? 20.641 -14.148 4.41 1 95.81 241 VAL B C 1
ATOM 5183 O O . VAL B 1 241 ? 20.781 -12.953 4.676 1 95.81 241 VAL B O 1
ATOM 5186 N N . THR B 1 242 ? 19.562 -14.766 4.805 1 94.44 242 THR B N 1
ATOM 5187 C CA . THR B 1 242 ? 18.484 -14.133 5.535 1 94.44 242 THR B CA 1
ATOM 5188 C C . THR B 1 242 ? 18.938 -13.695 6.922 1 94.44 242 THR B C 1
ATOM 5190 O O . THR B 1 242 ? 18.594 -12.594 7.375 1 94.44 242 THR B O 1
ATOM 5193 N N . LEU B 1 243 ? 19.734 -14.523 7.574 1 92.38 243 LEU B N 1
ATOM 5194 C CA . LEU B 1 243 ? 20.234 -14.188 8.906 1 92.38 243 LEU B CA 1
ATOM 5195 C C . LEU B 1 243 ? 21.188 -13.008 8.852 1 92.38 243 LEU B C 1
ATOM 5197 O O . LEU B 1 243 ? 21.109 -12.094 9.68 1 92.38 243 LEU B O 1
ATOM 5201 N N . VAL B 1 244 ? 22.031 -13.016 7.914 1 92.31 244 VAL B N 1
ATOM 5202 C CA . VAL B 1 244 ? 23 -11.922 7.777 1 92.31 244 VAL B CA 1
ATOM 5203 C C . VAL B 1 244 ? 22.25 -10.625 7.438 1 92.31 244 VAL B C 1
ATOM 5205 O O . VAL B 1 244 ? 22.562 -9.57 7.988 1 92.31 244 VAL B O 1
ATOM 5208 N N . SER B 1 245 ? 21.297 -10.703 6.527 1 92.75 245 SER B N 1
ATOM 5209 C CA . SER B 1 245 ? 20.516 -9.523 6.172 1 92.75 245 SER B CA 1
ATOM 5210 C C . SER B 1 245 ? 19.766 -8.977 7.379 1 92.75 245 SER B C 1
ATOM 5212 O O . SER B 1 245 ? 19.688 -7.758 7.57 1 92.75 245 SER B O 1
ATOM 5214 N N . SER B 1 246 ? 19.25 -9.797 8.203 1 87.94 246 SER B N 1
ATOM 5215 C CA . SER B 1 246 ? 18.484 -9.391 9.375 1 87.94 246 SER B CA 1
ATOM 5216 C C . SER B 1 246 ? 19.375 -8.664 10.391 1 87.94 246 SER B C 1
ATOM 5218 O O . SER B 1 246 ? 18.922 -7.73 11.055 1 87.94 246 SER B O 1
ATOM 5220 N N . ASN B 1 247 ? 20.578 -9 10.43 1 86.5 247 ASN B N 1
ATOM 5221 C CA . ASN B 1 247 ? 21.453 -8.445 11.461 1 86.5 247 ASN B CA 1
ATOM 5222 C C . ASN B 1 247 ? 22.328 -7.332 10.914 1 86.5 247 ASN B C 1
ATOM 5224 O O . ASN B 1 247 ? 22.688 -6.406 11.641 1 86.5 247 ASN B O 1
ATOM 5228 N N . MET B 1 248 ? 22.594 -7.41 9.719 1 85.88 248 MET B N 1
ATOM 5229 C CA . MET B 1 248 ? 23.516 -6.422 9.156 1 85.88 248 MET B CA 1
ATOM 5230 C C . MET B 1 248 ? 22.75 -5.227 8.602 1 85.88 248 MET B C 1
ATOM 5232 O O . MET B 1 248 ? 23.172 -4.082 8.766 1 85.88 248 MET B O 1
ATOM 5236 N N . VAL B 1 249 ? 21.688 -5.441 8 1 86.31 249 VAL B N 1
ATOM 5237 C CA . VAL B 1 249 ? 21.016 -4.391 7.254 1 86.31 249 VAL B CA 1
ATOM 5238 C C . VAL B 1 249 ? 19.938 -3.742 8.125 1 86.31 249 VAL B C 1
ATOM 5240 O O . VAL B 1 249 ? 19.844 -2.514 8.203 1 86.31 249 VAL B O 1
ATOM 5243 N N . VAL B 1 250 ? 19.203 -4.539 8.766 1 78.62 250 VAL B N 1
ATOM 5244 C CA . VAL B 1 250 ? 18.062 -4.027 9.5 1 78.62 250 VAL B CA 1
ATOM 5245 C C . VAL B 1 250 ? 18.516 -3.498 10.859 1 78.62 250 VAL B C 1
ATOM 5247 O O . VAL B 1 250 ? 19.219 -4.191 11.602 1 78.62 250 VAL B O 1
ATOM 5250 N N . ASN B 1 251 ? 18.266 -2.27 10.977 1 71.75 251 ASN B N 1
ATOM 5251 C CA . ASN B 1 251 ? 18.562 -1.621 12.25 1 71.75 251 ASN B CA 1
ATOM 5252 C C . ASN B 1 251 ? 17.438 -1.813 13.258 1 71.75 251 ASN B C 1
ATOM 5254 O O . ASN B 1 251 ? 16.312 -1.363 13.031 1 71.75 251 ASN B O 1
ATOM 5258 N N . LYS B 1 252 ? 17.812 -2.334 14.305 1 70.38 252 LYS B N 1
ATOM 5259 C CA . LYS B 1 252 ? 16.812 -2.629 15.328 1 70.38 252 LYS B CA 1
ATOM 5260 C C . LYS B 1 252 ? 16.156 -1.351 15.844 1 70.38 252 LYS B C 1
ATOM 5262 O O . LYS B 1 252 ? 14.961 -1.336 16.141 1 70.38 252 LYS B O 1
ATOM 5267 N N . GLU B 1 253 ? 16.859 -0.307 15.867 1 68.5 253 GLU B N 1
ATOM 5268 C CA . GLU B 1 253 ? 16.328 0.94 16.406 1 68.5 253 GLU B CA 1
ATOM 5269 C C . GLU B 1 253 ? 15.219 1.493 15.5 1 68.5 253 GLU B C 1
ATOM 5271 O O . GLU B 1 253 ? 14.281 2.125 15.984 1 68.5 253 GLU B O 1
ATOM 5276 N N . ARG B 1 254 ? 15.336 1.185 14.297 1 68 254 ARG B N 1
ATOM 5277 C CA . ARG B 1 254 ? 14.375 1.733 13.344 1 68 254 ARG B CA 1
ATOM 5278 C C . ARG B 1 254 ? 13.078 0.932 13.344 1 68 254 ARG B C 1
ATOM 5280 O O . ARG B 1 254 ? 12 1.484 13.117 1 68 254 ARG B O 1
ATOM 5287 N N . VAL B 1 255 ? 13.336 -0.33 13.664 1 69.62 255 VAL B N 1
ATOM 5288 C CA . VAL B 1 255 ? 12.156 -1.178 13.539 1 69.62 255 VAL B CA 1
ATOM 5289 C C . VAL B 1 255 ? 11.648 -1.551 14.93 1 69.62 255 VAL B C 1
ATOM 5291 O O . VAL B 1 255 ? 10.719 -2.355 15.062 1 69.62 255 VAL B O 1
ATOM 5294 N N . ASN B 1 256 ? 12.203 -0.957 15.969 1 68.25 256 ASN B N 1
ATOM 5295 C CA . ASN B 1 256 ? 11.898 -1.309 17.344 1 68.25 256 ASN B CA 1
ATOM 5296 C C . ASN B 1 256 ? 10.406 -1.165 17.641 1 68.25 256 ASN B C 1
ATOM 5298 O O . ASN B 1 256 ? 9.805 -2.037 18.281 1 68.25 256 ASN B O 1
ATOM 5302 N N . ASN B 1 257 ? 9.852 -0.131 17.109 1 70 257 ASN B N 1
ATOM 5303 C CA . ASN B 1 257 ? 8.438 0.076 17.406 1 70 257 ASN B CA 1
ATOM 5304 C C . ASN B 1 257 ? 7.562 -0.966 16.719 1 70 257 ASN B C 1
ATOM 5306 O O . ASN B 1 257 ? 6.547 -1.391 17.281 1 70 257 ASN B O 1
ATOM 5310 N N . MET B 1 258 ? 8.016 -1.373 15.633 1 73.19 258 MET B N 1
ATOM 5311 C CA . MET B 1 258 ? 7.266 -2.398 14.922 1 73.19 258 MET B CA 1
ATOM 5312 C C . MET B 1 258 ? 7.406 -3.756 15.602 1 73.19 258 MET B C 1
ATOM 5314 O O . MET B 1 258 ? 6.441 -4.516 15.688 1 73.19 258 MET B O 1
ATOM 5318 N N . ILE B 1 259 ? 8.562 -3.98 16.156 1 72.62 259 ILE B N 1
ATOM 5319 C CA . ILE B 1 259 ? 8.883 -5.25 16.812 1 72.62 259 ILE B CA 1
ATOM 5320 C C . ILE B 1 259 ? 8.055 -5.406 18.078 1 72.62 259 ILE B C 1
ATOM 5322 O O . ILE B 1 259 ? 7.633 -6.516 18.422 1 72.62 259 ILE B O 1
ATOM 5326 N N . THR B 1 260 ? 7.762 -4.309 18.688 1 71.69 260 THR B N 1
ATOM 5327 C CA . THR B 1 260 ? 6.957 -4.352 19.906 1 71.69 260 THR B CA 1
ATOM 5328 C C . THR B 1 260 ? 5.578 -4.945 19.609 1 71.69 260 THR B C 1
ATOM 5330 O O . THR B 1 260 ? 4.969 -5.555 20.5 1 71.69 260 THR B O 1
ATOM 5333 N N . ASN B 1 261 ? 5.211 -4.836 18.438 1 74.25 261 ASN B N 1
ATOM 5334 C CA . ASN B 1 261 ? 3.92 -5.383 18.031 1 74.25 261 ASN B CA 1
ATOM 5335 C C . ASN B 1 261 ? 3.996 -6.891 17.812 1 74.25 261 ASN B C 1
ATOM 5337 O O . ASN B 1 261 ? 2.967 -7.562 17.719 1 74.25 261 ASN B O 1
ATOM 5341 N N . PHE B 1 262 ? 5.297 -7.262 17.75 1 76.75 262 PHE B N 1
ATOM 5342 C CA . PHE B 1 262 ? 5.562 -8.688 17.609 1 76.75 262 PHE B CA 1
ATOM 5343 C C . PHE B 1 262 ? 6.32 -9.227 18.812 1 76.75 262 PHE B C 1
ATOM 5345 O O . PHE B 1 262 ? 7.535 -9.414 18.75 1 76.75 262 PHE B O 1
ATOM 5352 N N . SER B 1 263 ? 5.617 -9.578 19.875 1 76.81 263 SER B N 1
ATOM 5353 C CA . SER B 1 263 ? 6.203 -9.906 21.172 1 76.81 263 SER B CA 1
ATOM 5354 C C . SER B 1 263 ? 7.109 -11.133 21.078 1 76.81 263 SER B C 1
ATOM 5356 O O . SER B 1 263 ? 8.125 -11.219 21.766 1 76.81 263 SER B O 1
ATOM 5358 N N . PHE B 1 264 ? 6.801 -12.016 20.156 1 73.94 264 PHE B N 1
ATOM 5359 C CA . PHE B 1 264 ? 7.555 -13.258 20.047 1 73.94 264 PHE B CA 1
ATOM 5360 C C . PHE B 1 264 ? 8.938 -13 19.469 1 73.94 264 PHE B C 1
ATOM 5362 O O . PHE B 1 264 ? 9.836 -13.844 19.594 1 73.94 264 PHE B O 1
ATOM 5369 N N . LEU B 1 265 ? 9.18 -11.836 18.891 1 74.5 265 LEU B N 1
ATOM 5370 C CA . LEU B 1 265 ? 10.453 -11.523 18.266 1 74.5 265 LEU B CA 1
ATOM 5371 C C . LEU B 1 265 ? 11.367 -10.773 19.219 1 74.5 265 LEU B C 1
ATOM 5373 O O . LEU B 1 265 ? 12.57 -10.648 18.969 1 74.5 265 LEU B O 1
ATOM 5377 N N . LYS B 1 266 ? 10.922 -10.289 20.375 1 74.12 266 LYS B N 1
ATOM 5378 C CA . LYS B 1 266 ? 11.656 -9.398 21.266 1 74.12 266 LYS B CA 1
ATOM 5379 C C . LYS B 1 266 ? 12.945 -10.055 21.766 1 74.12 266 LYS B C 1
ATOM 5381 O O . LYS B 1 266 ? 13.977 -9.391 21.875 1 74.12 266 LYS B O 1
ATOM 5386 N N . ASN B 1 267 ? 12.875 -11.344 21.828 1 73.56 267 ASN B N 1
ATOM 5387 C CA . ASN B 1 267 ? 14.031 -12.023 22.422 1 73.56 267 ASN B CA 1
ATOM 5388 C C . ASN B 1 267 ? 14.781 -12.844 21.375 1 73.56 267 ASN B C 1
ATOM 5390 O O . ASN B 1 267 ? 15.57 -13.727 21.719 1 73.56 267 ASN B O 1
ATOM 5394 N N . THR B 1 268 ? 14.531 -12.508 20.141 1 73.62 268 THR B N 1
ATOM 5395 C CA . THR B 1 268 ? 15.203 -13.273 19.094 1 73.62 268 THR B CA 1
ATOM 5396 C C . THR B 1 268 ? 16.281 -12.438 18.438 1 73.62 268 THR B C 1
ATOM 5398 O O . THR B 1 268 ? 16.344 -11.219 18.609 1 73.62 268 THR B O 1
ATOM 5401 N N . ILE B 1 269 ? 17.109 -13.148 17.75 1 74 269 ILE B N 1
ATOM 5402 C CA . ILE B 1 269 ? 18.203 -12.508 17.016 1 74 269 ILE B CA 1
ATOM 5403 C C . ILE B 1 269 ? 17.641 -11.875 15.734 1 74 269 ILE B C 1
ATOM 5405 O O . ILE B 1 269 ? 18.328 -11.078 15.086 1 74 269 ILE B O 1
ATOM 5409 N N . ILE B 1 270 ? 16.422 -12.07 15.5 1 74.94 270 ILE B N 1
ATOM 5410 C CA . ILE B 1 270 ? 15.805 -11.602 14.258 1 74.94 270 ILE B CA 1
ATOM 5411 C C . ILE B 1 270 ? 15.203 -10.211 14.477 1 74.94 270 ILE B C 1
ATOM 5413 O O . ILE B 1 270 ? 14.375 -10.023 15.367 1 74.94 270 ILE B O 1
ATOM 5417 N N . ASN B 1 271 ? 15.617 -9.297 13.641 1 76.12 271 ASN B N 1
ATOM 5418 C CA . ASN B 1 271 ? 15.188 -7.906 13.805 1 76.12 271 ASN B CA 1
ATOM 5419 C C . ASN B 1 271 ? 14.031 -7.559 12.883 1 76.12 271 ASN B C 1
ATOM 5421 O O . ASN B 1 271 ? 13.469 -6.465 12.961 1 76.12 271 ASN B O 1
ATOM 5425 N N . ASN B 1 272 ? 13.719 -8.484 12.023 1 79.62 272 ASN B N 1
ATOM 5426 C CA . ASN B 1 272 ? 12.641 -8.234 11.07 1 79.62 272 ASN B CA 1
ATOM 5427 C C . ASN B 1 272 ? 11.602 -9.352 11.094 1 79.62 272 ASN B C 1
ATOM 5429 O O . ASN B 1 272 ? 11.938 -10.523 10.891 1 79.62 272 ASN B O 1
ATOM 5433 N N . PRO B 1 273 ? 10.461 -9.008 11.273 1 79.69 273 PRO B N 1
ATOM 5434 C CA . PRO B 1 273 ? 9.422 -10.031 11.375 1 79.69 273 PRO B CA 1
ATOM 5435 C C . PRO B 1 273 ? 9.297 -10.867 10.094 1 79.69 273 PRO B C 1
ATOM 5437 O O . PRO B 1 273 ? 9.008 -12.062 10.164 1 79.69 273 PRO B O 1
ATOM 5440 N N . THR B 1 274 ? 9.492 -10.297 8.992 1 82.56 274 THR B N 1
ATOM 5441 C CA . THR B 1 274 ? 9.328 -11.047 7.754 1 82.56 274 THR B CA 1
ATOM 5442 C C . THR B 1 274 ? 10.461 -12.047 7.574 1 82.56 274 THR B C 1
ATOM 5444 O O . THR B 1 274 ? 10.273 -13.109 6.98 1 82.56 274 THR B O 1
ATOM 5447 N N . HIS B 1 275 ? 11.609 -11.664 8.086 1 88.75 275 HIS B N 1
ATOM 5448 C CA . HIS B 1 275 ? 12.727 -12.602 8.031 1 88.75 275 HIS B CA 1
ATOM 5449 C C . HIS B 1 275 ? 12.453 -13.844 8.867 1 88.75 275 HIS B C 1
ATOM 5451 O O . HIS B 1 275 ? 12.93 -14.938 8.539 1 88.75 275 HIS B O 1
ATOM 5457 N N . PHE B 1 276 ? 11.703 -13.672 9.805 1 88 276 PHE B N 1
ATOM 5458 C CA . PHE B 1 276 ? 11.344 -14.773 10.688 1 88 276 PHE B CA 1
ATOM 5459 C C . PHE B 1 276 ? 10.562 -15.844 9.922 1 88 276 PHE B C 1
ATOM 5461 O O . PHE B 1 276 ? 10.797 -17.031 10.102 1 88 276 PHE B O 1
ATOM 5468 N N . ILE B 1 277 ? 9.672 -15.484 9.086 1 88.94 277 ILE B N 1
ATOM 5469 C CA . ILE B 1 277 ? 8.859 -16.406 8.297 1 88.94 277 ILE B CA 1
ATOM 5470 C C . ILE B 1 277 ? 9.742 -17.188 7.336 1 88.94 277 ILE B C 1
ATOM 5472 O O . ILE B 1 277 ? 9.602 -18.406 7.203 1 88.94 277 ILE B O 1
ATOM 5476 N N . THR B 1 278 ? 10.594 -16.453 6.707 1 92.5 278 THR B N 1
ATOM 5477 C CA . THR B 1 278 ? 11.492 -17.094 5.766 1 92.5 278 THR B CA 1
ATOM 5478 C C . THR B 1 278 ? 12.375 -18.125 6.477 1 92.5 278 THR B C 1
ATOM 5480 O O . THR B 1 278 ? 12.602 -19.219 5.969 1 92.5 278 THR B O 1
ATOM 5483 N N . LEU B 1 279 ? 12.82 -17.812 7.676 1 93.19 279 LEU B N 1
ATOM 5484 C CA . LEU B 1 279 ? 13.672 -18.719 8.445 1 93.19 279 LEU B CA 1
ATOM 5485 C C . LEU B 1 279 ? 12.898 -19.938 8.906 1 93.19 279 LEU B C 1
ATOM 5487 O O . LEU B 1 279 ? 13.414 -21.062 8.875 1 93.19 279 LEU B O 1
ATOM 5491 N N . ILE B 1 280 ? 11.688 -19.781 9.305 1 91.12 280 ILE B N 1
ATOM 5492 C CA . ILE B 1 280 ? 10.836 -20.891 9.727 1 91.12 280 ILE B CA 1
ATOM 5493 C C . ILE B 1 280 ? 10.578 -21.812 8.539 1 91.12 280 ILE B C 1
ATOM 5495 O O . ILE B 1 280 ? 10.688 -23.031 8.672 1 91.12 280 ILE B O 1
ATOM 5499 N N . PHE B 1 281 ? 10.258 -21.266 7.414 1 91 281 PHE B N 1
ATOM 5500 C CA . PHE B 1 281 ? 9.992 -22.078 6.23 1 91 281 PHE B CA 1
ATOM 5501 C C . PHE B 1 281 ? 11.25 -22.812 5.773 1 91 281 PHE B C 1
ATOM 5503 O O . PHE B 1 281 ? 11.18 -23.953 5.344 1 91 281 PHE B O 1
ATOM 5510 N N . SER B 1 282 ? 12.367 -22.125 5.863 1 93.5 282 SER B N 1
ATOM 5511 C CA . SER B 1 282 ? 13.625 -22.766 5.508 1 93.5 282 SER B CA 1
ATOM 5512 C C . SER B 1 282 ? 13.953 -23.906 6.457 1 93.5 282 SER B C 1
ATOM 5514 O O . SER B 1 282 ? 14.484 -24.938 6.035 1 93.5 282 SER B O 1
ATOM 5516 N N . ALA B 1 283 ? 13.695 -23.75 7.703 1 91.38 283 ALA B N 1
ATOM 5517 C CA . ALA B 1 283 ? 13.898 -24.812 8.672 1 91.38 283 ALA B CA 1
ATOM 5518 C C . ALA B 1 283 ? 13.039 -26.031 8.344 1 91.38 283 ALA B C 1
ATOM 5520 O O . ALA B 1 283 ? 13.5 -27.172 8.422 1 91.38 283 ALA B O 1
ATOM 5521 N N . TYR B 1 284 ? 11.836 -25.781 7.934 1 90.38 284 TYR B N 1
ATOM 5522 C CA . TYR B 1 284 ? 10.953 -26.859 7.504 1 90.38 284 TYR B CA 1
ATOM 5523 C C . TYR B 1 284 ? 11.523 -27.578 6.285 1 90.38 284 TYR B C 1
ATOM 5525 O O . TYR B 1 284 ? 11.539 -28.812 6.234 1 90.38 284 TYR B O 1
ATOM 5533 N N . LEU B 1 285 ? 11.945 -26.781 5.32 1 91.19 285 LEU B N 1
ATOM 5534 C CA . LEU B 1 285 ? 12.477 -27.375 4.098 1 91.19 285 LEU B CA 1
ATOM 5535 C C . LEU B 1 285 ? 13.734 -28.188 4.379 1 91.19 285 LEU B C 1
ATOM 5537 O O . LEU B 1 285 ? 14 -29.188 3.711 1 91.19 285 LEU B O 1
ATOM 5541 N N . PHE B 1 286 ? 14.492 -27.766 5.375 1 91 286 PHE B N 1
ATOM 5542 C CA . PHE B 1 286 ? 15.719 -28.453 5.754 1 91 286 PHE B CA 1
ATOM 5543 C C . PHE B 1 286 ? 15.398 -29.859 6.285 1 91 286 PHE B C 1
ATOM 5545 O O . PHE B 1 286 ? 16.141 -30.812 6.02 1 91 286 PHE B O 1
ATOM 5552 N N . VAL B 1 287 ? 14.289 -30.047 6.938 1 88.88 287 VAL B N 1
ATOM 5553 C CA . VAL B 1 287 ? 13.93 -31.297 7.598 1 88.88 287 VAL B CA 1
ATOM 5554 C C . VAL B 1 287 ? 13.055 -32.156 6.668 1 88.88 287 VAL B C 1
ATOM 5556 O O . VAL B 1 287 ? 12.961 -33.375 6.832 1 88.88 287 VAL B O 1
ATOM 5559 N N . TYR B 1 288 ? 12.469 -31.531 5.656 1 86 288 TYR B N 1
ATOM 5560 C CA . TYR B 1 288 ? 11.445 -32.156 4.82 1 86 288 TYR B CA 1
ATOM 5561 C C . TYR B 1 288 ? 11.969 -33.406 4.156 1 86 288 TYR B C 1
ATOM 5563 O O . TYR B 1 288 ? 11.312 -34.469 4.188 1 86 288 TYR B O 1
ATOM 5571 N N . PRO B 1 289 ? 13.141 -33.438 3.559 1 83.19 289 PRO B N 1
ATOM 5572 C CA . PRO B 1 289 ? 13.609 -34.656 2.889 1 83.19 289 PRO B CA 1
ATOM 5573 C C . PRO B 1 289 ? 13.797 -35.812 3.852 1 83.19 289 PRO B C 1
ATOM 5575 O O . PRO B 1 289 ? 13.625 -36.969 3.459 1 83.19 289 PRO B O 1
ATOM 5578 N N . PHE B 1 290 ? 14.023 -35.531 5.074 1 81.12 290 PHE B N 1
ATOM 5579 C CA . PHE B 1 290 ? 14.227 -36.594 6.066 1 81.12 290 PHE B CA 1
ATOM 5580 C C . PHE B 1 290 ? 12.883 -37.125 6.551 1 81.12 290 PHE B C 1
ATOM 5582 O O . PHE B 1 290 ? 12.758 -38.312 6.828 1 81.12 290 PHE B O 1
ATOM 5589 N N . VAL B 1 291 ? 11.938 -36.312 6.648 1 77.5 291 VAL B N 1
ATOM 5590 C CA . VAL B 1 291 ? 10.617 -36.719 7.117 1 77.5 291 VAL B CA 1
ATOM 5591 C C . VAL B 1 291 ? 9.852 -37.406 5.992 1 77.5 291 VAL B C 1
ATOM 5593 O O . VAL B 1 291 ? 9.109 -38.375 6.23 1 77.5 291 VAL B O 1
ATOM 5596 N N . ALA B 1 292 ? 9.93 -36.875 4.723 1 73 292 ALA B N 1
ATOM 5597 C CA . ALA B 1 292 ? 9.25 -37.438 3.562 1 73 292 ALA B CA 1
ATOM 5598 C C . ALA B 1 292 ? 9.695 -38.875 3.297 1 73 292 ALA B C 1
ATOM 5600 O O . ALA B 1 292 ? 8.945 -39.656 2.732 1 73 292 ALA B O 1
ATOM 5601 N N . SER B 1 293 ? 10.867 -39.156 3.723 1 69.06 293 SER B N 1
ATOM 5602 C CA . SER B 1 293 ? 11.367 -40.531 3.543 1 69.06 293 SER B CA 1
ATOM 5603 C C . SER B 1 293 ? 10.648 -41.5 4.465 1 69.06 293 SER B C 1
ATOM 5605 O O . SER B 1 293 ? 10.555 -42.688 4.164 1 69.06 293 SER B O 1
ATOM 5607 N N . PHE B 1 294 ? 10.172 -40.969 5.539 1 63.91 294 PHE B N 1
ATOM 5608 C CA . PHE B 1 294 ? 9.539 -41.875 6.496 1 63.91 294 PHE B CA 1
ATOM 5609 C C . PHE B 1 294 ? 8.102 -42.188 6.074 1 63.91 294 PHE B C 1
ATOM 5611 O O . PHE B 1 294 ? 7.645 -43.312 6.211 1 63.91 294 PHE B O 1
ATOM 5618 N N . ASP B 1 295 ? 7.195 -41.156 5.727 1 59.75 295 ASP B N 1
ATOM 5619 C CA . ASP B 1 295 ? 5.805 -41.406 5.34 1 59.75 295 ASP B CA 1
ATOM 5620 C C . ASP B 1 295 ? 5.43 -40.562 4.113 1 59.75 295 ASP B C 1
ATOM 5622 O O . ASP B 1 295 ? 5.242 -39.344 4.215 1 59.75 295 ASP B O 1
ATOM 5626 N N . SER B 1 296 ? 5.508 -41.219 2.934 1 58.78 296 SER B N 1
ATOM 5627 C CA . SER B 1 296 ? 5.316 -40.656 1.61 1 58.78 296 SER B CA 1
ATOM 5628 C C . SER B 1 296 ? 3.904 -40.094 1.452 1 58.78 296 SER B C 1
ATOM 5630 O O . SER B 1 296 ? 3.668 -39.188 0.627 1 58.78 296 SER B O 1
ATOM 5632 N N . ASP B 1 297 ? 2.945 -40.562 2.375 1 52.84 297 ASP B N 1
ATOM 5633 C CA . ASP B 1 297 ? 1.538 -40.25 2.121 1 52.84 297 ASP B CA 1
ATOM 5634 C C . ASP B 1 297 ? 1.161 -38.875 2.654 1 52.84 297 ASP B C 1
ATOM 5636 O O . ASP B 1 297 ? 0.081 -38.375 2.355 1 52.84 297 ASP B O 1
ATOM 5640 N N . LEU B 1 298 ? 2.016 -38.438 3.475 1 53.06 298 LEU B N 1
ATOM 5641 C CA . LEU B 1 298 ? 1.604 -37.219 4.168 1 53.06 298 LEU B CA 1
ATOM 5642 C C . LEU B 1 298 ? 1.848 -35.969 3.305 1 53.06 298 LEU B C 1
ATOM 5644 O O . LEU B 1 298 ? 2.932 -35.812 2.74 1 53.06 298 LEU B O 1
ATOM 5648 N N . LYS B 1 299 ? 0.656 -35.406 2.863 1 67.62 299 LYS B N 1
ATOM 5649 C CA . LYS B 1 299 ? 0.697 -34.125 2.145 1 67.62 299 LYS B CA 1
ATOM 5650 C C . LYS B 1 299 ? 1.253 -33.031 3.029 1 67.62 299 LYS B C 1
ATOM 5652 O O . LYS B 1 299 ? 0.588 -32 3.252 1 67.62 299 LYS B O 1
ATOM 5657 N N . ILE B 1 300 ? 2.473 -33.344 3.635 1 70.31 300 ILE B N 1
ATOM 5658 C CA . ILE B 1 300 ? 3.1 -32.438 4.586 1 70.31 300 ILE B CA 1
ATOM 5659 C C . ILE B 1 300 ? 3.484 -31.125 3.885 1 70.31 300 ILE B C 1
ATOM 5661 O O . ILE B 1 300 ? 3.414 -30.047 4.48 1 70.31 300 ILE B O 1
ATOM 5665 N N . ASN B 1 301 ? 3.727 -31.234 2.639 1 72.94 301 ASN B N 1
ATOM 5666 C CA . ASN B 1 301 ? 4.129 -30.047 1.898 1 72.94 301 ASN B CA 1
ATOM 5667 C C . ASN B 1 301 ? 2.977 -29.062 1.771 1 72.94 301 ASN B C 1
ATOM 5669 O O . ASN B 1 301 ? 3.168 -27.844 1.94 1 72.94 301 ASN B O 1
ATOM 5673 N N . GLU B 1 302 ? 1.834 -29.656 1.575 1 75.25 302 GLU B N 1
ATOM 5674 C CA . GLU B 1 302 ? 0.675 -28.781 1.41 1 75.25 302 GLU B CA 1
ATOM 5675 C C . GLU B 1 302 ? 0.28 -28.141 2.734 1 75.25 302 GLU B C 1
ATOM 5677 O O . GLU B 1 302 ? -0.036 -26.953 2.779 1 75.25 302 GLU B O 1
ATOM 5682 N N . ALA B 1 303 ? 0.37 -28.906 3.742 1 78.25 303 ALA B N 1
ATOM 5683 C CA . ALA B 1 303 ? 0.028 -28.391 5.059 1 78.25 303 ALA B CA 1
ATOM 5684 C C . ALA B 1 303 ? 1.019 -27.312 5.492 1 78.25 303 ALA B C 1
ATOM 5686 O O . ALA B 1 303 ? 0.63 -26.297 6.098 1 78.25 303 ALA B O 1
ATOM 5687 N N . SER B 1 304 ? 2.26 -27.562 5.199 1 81 304 SER B N 1
ATOM 5688 C CA . SER B 1 304 ? 3.277 -26.578 5.555 1 81 304 SER B CA 1
ATOM 5689 C C . SER B 1 304 ? 3.088 -25.281 4.77 1 81 304 SER B C 1
ATOM 5691 O O . SER B 1 304 ? 3.266 -24.188 5.312 1 81 304 SER B O 1
ATOM 5693 N N . THR B 1 305 ? 2.701 -25.422 3.549 1 81 305 THR B N 1
ATOM 5694 C CA . THR B 1 305 ? 2.465 -24.234 2.73 1 81 305 THR B CA 1
ATOM 5695 C C . THR B 1 305 ? 1.269 -23.438 3.254 1 81 305 THR B C 1
ATOM 5697 O O . THR B 1 305 ? 1.303 -22.203 3.295 1 81 305 THR B O 1
ATOM 5700 N N . LEU B 1 306 ? 0.285 -24.141 3.65 1 86.94 306 LEU B N 1
ATOM 5701 C CA . LEU B 1 306 ? -0.881 -23.469 4.215 1 86.94 306 LEU B CA 1
ATOM 5702 C C . LEU B 1 306 ? -0.523 -22.766 5.512 1 86.94 306 LEU B C 1
ATOM 5704 O O . LEU B 1 306 ? -0.941 -21.625 5.734 1 86.94 306 LEU B O 1
ATOM 5708 N N . PHE B 1 307 ? 0.243 -23.484 6.301 1 89.06 307 PHE B N 1
ATOM 5709 C CA . PHE B 1 307 ? 0.658 -22.891 7.57 1 89.06 307 PHE B CA 1
ATOM 5710 C C . PHE B 1 307 ? 1.454 -21.609 7.34 1 89.06 307 PHE B C 1
ATOM 5712 O O . PHE B 1 307 ? 1.167 -20.578 7.945 1 89.06 307 PHE B O 1
ATOM 5719 N N . ILE B 1 308 ? 2.396 -21.625 6.453 1 87.44 308 ILE B N 1
ATOM 5720 C CA . ILE B 1 308 ? 3.254 -20.484 6.188 1 87.44 308 ILE B CA 1
ATOM 5721 C C . ILE B 1 308 ? 2.434 -19.359 5.559 1 87.44 308 ILE B C 1
ATOM 5723 O O . ILE B 1 308 ? 2.654 -18.188 5.852 1 87.44 308 ILE B O 1
ATOM 5727 N N . SER B 1 309 ? 1.536 -19.766 4.711 1 90.62 309 SER B N 1
ATOM 5728 C CA . SER B 1 309 ? 0.72 -18.75 4.047 1 90.62 309 SER B CA 1
ATOM 5729 C C . SER B 1 309 ? -0.141 -18 5.051 1 90.62 309 SER B C 1
ATOM 5731 O O . SER B 1 309 ? -0.286 -16.781 4.957 1 90.62 309 SER B O 1
ATOM 5733 N N . VAL B 1 310 ? -0.631 -18.641 6.027 1 92.5 310 VAL B N 1
ATOM 5734 C CA . VAL B 1 310 ? -1.438 -18.016 7.062 1 92.5 310 VAL B CA 1
ATOM 5735 C C . VAL B 1 310 ? -0.559 -17.109 7.922 1 92.5 310 VAL B C 1
ATOM 5737 O O . VAL B 1 310 ? -0.962 -16 8.281 1 92.5 310 VAL B O 1
ATOM 5740 N N . MET B 1 311 ? 0.596 -17.547 8.211 1 90.56 311 MET B N 1
ATOM 5741 C CA . MET B 1 311 ? 1.537 -16.75 8.977 1 90.56 311 MET B CA 1
ATOM 5742 C C . MET B 1 311 ? 1.913 -15.469 8.227 1 90.56 311 MET B C 1
ATOM 5744 O O . MET B 1 311 ? 2.002 -14.398 8.82 1 90.56 311 MET B O 1
ATOM 5748 N N . ILE B 1 312 ? 2.137 -15.641 6.941 1 91.06 312 ILE B N 1
ATOM 5749 C CA . ILE B 1 312 ? 2.473 -14.508 6.09 1 91.06 312 ILE B CA 1
ATOM 5750 C C . ILE B 1 312 ? 1.333 -13.492 6.109 1 91.06 312 ILE B C 1
ATOM 5752 O O . ILE B 1 312 ? 1.566 -12.289 6.254 1 91.06 312 ILE B O 1
ATOM 5756 N N . CYS B 1 313 ? 0.148 -13.953 6.027 1 92.19 313 CYS B N 1
ATOM 5757 C CA . CYS B 1 313 ? -1.012 -13.062 6.031 1 92.19 313 CYS B CA 1
ATOM 5758 C C . CYS B 1 313 ? -1.167 -12.367 7.375 1 92.19 313 CYS B C 1
ATOM 5760 O O . CYS B 1 313 ? -1.474 -11.18 7.434 1 92.19 313 CYS B O 1
ATOM 5762 N N . TYR B 1 314 ? -0.89 -13.102 8.422 1 92.19 314 TYR B N 1
ATOM 5763 C CA . TYR B 1 314 ? -1.015 -12.547 9.766 1 92.19 314 TYR B CA 1
ATOM 5764 C C . TYR B 1 314 ? 0.014 -11.445 9.992 1 92.19 314 TYR B C 1
ATOM 5766 O O . TYR B 1 314 ? -0.337 -10.336 10.398 1 92.19 314 TYR B O 1
ATOM 5774 N N . ILE B 1 315 ? 1.241 -11.742 9.75 1 89.06 315 ILE B N 1
ATOM 5775 C CA . ILE B 1 315 ? 2.316 -10.781 9.953 1 89.06 315 ILE B CA 1
ATOM 5776 C C . ILE B 1 315 ? 2.117 -9.578 9.023 1 89.06 315 ILE B C 1
ATOM 5778 O O . ILE B 1 315 ? 2.271 -8.43 9.445 1 89.06 315 ILE B O 1
ATOM 5782 N N . GLY B 1 316 ? 1.809 -9.898 7.773 1 90.5 316 GLY B N 1
ATOM 5783 C CA . GLY B 1 316 ? 1.52 -8.82 6.84 1 90.5 316 GLY B CA 1
ATOM 5784 C C . GLY B 1 316 ? 0.408 -7.906 7.312 1 90.5 316 GLY B C 1
ATOM 5785 O O . GLY B 1 316 ? 0.518 -6.684 7.203 1 90.5 316 GLY B O 1
ATOM 5786 N N . TRP B 1 317 ? -0.589 -8.492 7.879 1 91.56 317 TRP B N 1
ATOM 5787 C CA . TRP B 1 317 ? -1.728 -7.715 8.359 1 91.56 317 TRP B CA 1
ATOM 5788 C C . TRP B 1 317 ? -1.322 -6.816 9.523 1 91.56 317 TRP B C 1
ATOM 5790 O O . TRP B 1 317 ? -1.722 -5.652 9.586 1 91.56 317 TRP B O 1
ATOM 5800 N N . LYS B 1 318 ? -0.579 -7.301 10.414 1 90.12 318 LYS B N 1
ATOM 5801 C CA . LYS B 1 318 ? -0.125 -6.516 11.555 1 90.12 318 LYS B CA 1
ATOM 5802 C C . LYS B 1 318 ? 0.731 -5.336 11.109 1 90.12 318 LYS B C 1
ATOM 5804 O O . LYS B 1 318 ? 0.598 -4.23 11.641 1 90.12 318 LYS B O 1
ATOM 5809 N N . ILE B 1 319 ? 1.55 -5.598 10.148 1 89.56 319 ILE B N 1
ATOM 5810 C CA . ILE B 1 319 ? 2.424 -4.535 9.656 1 89.56 319 ILE B CA 1
ATOM 5811 C C . ILE B 1 319 ? 1.603 -3.504 8.891 1 89.56 319 ILE B C 1
ATOM 5813 O O . ILE B 1 319 ? 1.81 -2.297 9.039 1 89.56 319 ILE B O 1
ATOM 5817 N N . VAL B 1 320 ? 0.651 -3.936 8.102 1 91.5 320 VAL B N 1
ATOM 5818 C CA . VAL B 1 320 ? -0.202 -3.043 7.328 1 91.5 320 VAL B CA 1
ATOM 5819 C C . VAL B 1 320 ? -0.995 -2.139 8.273 1 91.5 320 VAL B C 1
ATOM 5821 O O . VAL B 1 320 ? -1.118 -0.936 8.031 1 91.5 320 VAL B O 1
ATOM 5824 N N . ARG B 1 321 ? -1.5 -2.682 9.312 1 88.56 321 ARG B N 1
ATOM 5825 C CA . ARG B 1 321 ? -2.27 -1.896 10.266 1 88.56 321 ARG B CA 1
ATOM 5826 C C . ARG B 1 321 ? -1.392 -0.851 10.953 1 88.56 321 ARG B C 1
ATOM 5828 O O . ARG B 1 321 ? -1.79 0.308 11.086 1 88.56 321 ARG B O 1
ATOM 5835 N N . TYR B 1 322 ? -0.257 -1.26 11.359 1 88.69 322 TYR B N 1
ATOM 5836 C CA . TYR B 1 322 ? 0.683 -0.37 12.031 1 88.69 322 TYR B CA 1
ATOM 5837 C C . TYR B 1 322 ? 1.085 0.786 11.117 1 88.69 322 TYR B C 1
ATOM 5839 O O . TYR B 1 322 ? 0.972 1.953 11.5 1 88.69 322 TYR B O 1
ATOM 5847 N N . LEU B 1 323 ? 1.519 0.507 9.93 1 88.81 323 LEU B N 1
ATOM 5848 C CA . LEU B 1 323 ? 1.982 1.526 8.992 1 88.81 323 LEU B CA 1
ATOM 5849 C C . LEU B 1 323 ? 0.814 2.348 8.461 1 88.81 323 LEU B C 1
ATOM 5851 O O . LEU B 1 323 ? 0.959 3.543 8.195 1 88.81 323 LEU B O 1
ATOM 5855 N N . GLY B 1 324 ? -0.311 1.704 8.266 1 88.06 324 GLY B N 1
ATOM 5856 C CA . GLY B 1 324 ? -1.496 2.43 7.84 1 88.06 324 GLY B CA 1
ATOM 5857 C C . GLY B 1 324 ? -1.92 3.512 8.812 1 88.06 324 GLY B C 1
ATOM 5858 O O . GLY B 1 324 ? -2.291 4.613 8.406 1 88.06 324 GLY B O 1
ATOM 5859 N N . CYS B 1 325 ? -1.812 3.229 10.031 1 85.12 325 CYS B N 1
ATOM 5860 C CA . CYS B 1 325 ? -2.135 4.219 11.055 1 85.12 325 CYS B CA 1
ATOM 5861 C C . CYS B 1 325 ? -1.18 5.402 10.992 1 85.12 325 CYS B C 1
ATOM 5863 O O . CYS B 1 325 ? -1.596 6.551 11.156 1 85.12 325 CYS B O 1
ATOM 5865 N N . ILE B 1 326 ? 0.03 5.109 10.766 1 85.94 326 ILE B N 1
ATOM 5866 C CA . ILE B 1 326 ? 1.026 6.172 10.664 1 85.94 326 ILE B CA 1
ATOM 5867 C C . ILE B 1 326 ? 0.712 7.055 9.453 1 85.94 326 ILE B C 1
ATOM 5869 O O . ILE B 1 326 ? 0.789 8.281 9.547 1 85.94 326 ILE B O 1
ATOM 5873 N N . ILE B 1 327 ? 0.333 6.414 8.422 1 85.5 327 ILE B N 1
ATOM 5874 C CA . ILE B 1 327 ? 0.024 7.145 7.195 1 85.5 327 ILE B CA 1
ATOM 5875 C C . ILE B 1 327 ? -1.194 8.039 7.418 1 85.5 327 ILE B C 1
ATOM 5877 O O . ILE B 1 327 ? -1.256 9.156 6.902 1 85.5 327 ILE B O 1
ATOM 5881 N N . LEU B 1 328 ? -2.123 7.617 8.234 1 81 328 LEU B N 1
ATOM 5882 C CA . LEU B 1 328 ? -3.334 8.375 8.531 1 81 328 LEU B CA 1
ATOM 5883 C C . LEU B 1 328 ? -3.092 9.375 9.648 1 81 328 LEU B C 1
ATOM 5885 O O . LEU B 1 328 ? -4.027 10.023 10.133 1 81 328 LEU B O 1
ATOM 5889 N N . LEU B 1 329 ? -1.913 9.461 10.047 1 80.88 329 LEU B N 1
ATOM 5890 C CA . LEU B 1 329 ? -1.537 10.375 11.117 1 80.88 329 LEU B CA 1
ATOM 5891 C C . LEU B 1 329 ? -2.301 10.055 12.398 1 80.88 329 LEU B C 1
ATOM 5893 O O . LEU B 1 329 ? -2.895 10.945 13.008 1 80.88 329 LEU B O 1
ATOM 5897 N N . SER B 1 330 ? -2.379 8.836 12.711 1 78.5 330 SER B N 1
ATOM 5898 C CA . SER B 1 330 ? -2.961 8.328 13.945 1 78.5 330 SER B CA 1
ATOM 5899 C C . SER B 1 330 ? -1.926 7.582 14.781 1 78.5 330 SER B C 1
ATOM 5901 O O . SER B 1 330 ? -0.816 7.316 14.312 1 78.5 330 SER B O 1
ATOM 5903 N N . TYR B 1 331 ? -2.227 7.41 16.016 1 78.62 331 TYR B N 1
ATOM 5904 C CA . TYR B 1 331 ? -1.342 6.629 16.875 1 78.62 331 TYR B CA 1
ATOM 5905 C C . TYR B 1 331 ? -1.398 5.148 16.516 1 78.62 331 TYR B C 1
ATOM 5907 O O . TYR B 1 331 ? -2.471 4.539 16.531 1 78.62 331 TYR B O 1
ATOM 5915 N N . PRO B 1 332 ? -0.26 4.508 16.156 1 76.38 332 PRO B N 1
ATOM 5916 C CA . PRO B 1 332 ? -0.269 3.174 15.555 1 76.38 332 PRO B CA 1
ATOM 5917 C C . PRO B 1 332 ? -0.476 2.062 16.578 1 76.38 332 PRO B C 1
ATOM 5919 O O . PRO B 1 332 ? -0.808 0.932 16.219 1 76.38 332 PRO B O 1
ATOM 5922 N N . ASN B 1 333 ? -0.336 2.273 17.828 1 77.5 333 ASN B N 1
ATOM 5923 C CA . ASN B 1 333 ? -0.43 1.199 18.812 1 77.5 333 ASN B CA 1
ATOM 5924 C C . ASN B 1 333 ? -1.833 1.104 19.406 1 77.5 333 ASN B C 1
ATOM 5926 O O . ASN B 1 333 ? -2.781 1.677 18.859 1 77.5 333 ASN B O 1
ATOM 5930 N N . THR B 1 334 ? -2.018 0.323 20.344 1 76.94 334 THR B N 1
ATOM 5931 C CA . THR B 1 334 ? -3.322 0.02 20.922 1 76.94 334 THR B CA 1
ATOM 5932 C C . THR B 1 334 ? -3.859 1.217 21.703 1 76.94 334 THR B C 1
ATOM 5934 O O . THR B 1 334 ? -3.102 2.117 22.062 1 76.94 334 THR B O 1
ATOM 5937 N N . LYS B 1 335 ? -5.164 1.266 21.812 1 78.19 335 LYS B N 1
ATOM 5938 C CA . LYS B 1 335 ? -5.809 2.312 22.594 1 78.19 335 LYS B CA 1
ATOM 5939 C C . LYS B 1 335 ? -5.273 2.334 24.031 1 78.19 335 LYS B C 1
ATOM 5941 O O . LYS B 1 335 ? -5.113 3.402 24.625 1 78.19 335 LYS B O 1
ATOM 5946 N N . LYS B 1 336 ? -5.008 1.137 24.5 1 80.62 336 LYS B N 1
ATOM 5947 C CA . LYS B 1 336 ? -4.461 1.036 25.844 1 80.62 336 LYS B CA 1
ATOM 5948 C C . LYS B 1 336 ? -3.102 1.728 25.938 1 80.62 336 LYS B C 1
ATOM 5950 O O . LYS B 1 336 ? -2.842 2.465 26.891 1 80.62 336 LYS B O 1
ATOM 5955 N N . SER B 1 337 ? -2.301 1.452 24.906 1 82.19 337 SER B N 1
ATOM 5956 C CA . SER B 1 337 ? -0.985 2.084 24.875 1 82.19 337 SER B CA 1
ATOM 5957 C C . SER B 1 337 ? -1.101 3.596 24.703 1 82.19 337 SER B C 1
ATOM 5959 O O . SER B 1 337 ? -0.342 4.355 25.312 1 82.19 337 SER B O 1
ATOM 5961 N N . TYR B 1 338 ? -2.023 4.02 23.922 1 84.38 338 TYR B N 1
ATOM 5962 C CA . TYR B 1 338 ? -2.279 5.441 23.719 1 84.38 338 TYR B CA 1
ATOM 5963 C C . TYR B 1 338 ? -2.662 6.121 25.031 1 84.38 338 TYR B C 1
ATOM 5965 O O . TYR B 1 338 ? -2.109 7.164 25.375 1 84.38 338 TYR B O 1
ATOM 5973 N N . ASN B 1 339 ? -3.592 5.512 25.734 1 86.25 339 ASN B N 1
ATOM 5974 C CA . ASN B 1 339 ? -4.055 6.082 27 1 86.25 339 ASN B CA 1
ATOM 5975 C C . ASN B 1 339 ? -2.951 6.098 28.047 1 86.25 339 ASN B C 1
ATOM 5977 O O . ASN B 1 339 ? -2.828 7.055 28.812 1 86.25 339 ASN B O 1
ATOM 5981 N N . ALA B 1 340 ? -2.225 5.102 28.031 1 88.38 340 ALA B N 1
ATOM 5982 C CA . ALA B 1 340 ? -1.13 5.016 28.984 1 88.38 340 ALA B CA 1
ATOM 5983 C C . ALA B 1 340 ? -0.113 6.129 28.766 1 88.38 340 ALA B C 1
ATOM 5985 O O . ALA B 1 340 ? 0.29 6.812 29.703 1 88.38 340 ALA B O 1
ATOM 5986 N N . ILE B 1 341 ? 0.256 6.309 27.547 1 87.62 341 ILE B N 1
ATOM 5987 C CA . ILE B 1 341 ? 1.259 7.316 27.219 1 87.62 341 ILE B CA 1
ATOM 5988 C C . ILE B 1 341 ? 0.674 8.711 27.438 1 87.62 341 ILE B C 1
ATOM 5990 O O . ILE B 1 341 ? 1.352 9.609 27.938 1 87.62 341 ILE B O 1
ATOM 5994 N N . SER B 1 342 ? -0.556 8.914 26.984 1 89.06 342 SER B N 1
ATOM 5995 C CA . SER B 1 342 ? -1.219 10.203 27.156 1 89.06 342 SER B CA 1
ATOM 5996 C C . SER B 1 342 ? -1.324 10.578 28.641 1 89.06 342 SER B C 1
ATOM 5998 O O . SER B 1 342 ? -1.023 11.711 29.016 1 89.06 342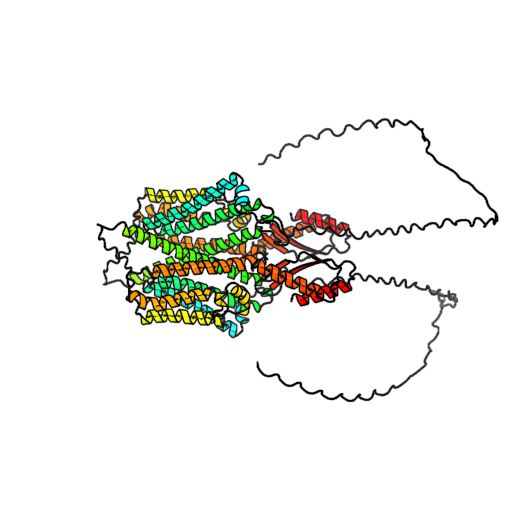 SER B O 1
ATOM 6000 N N . ASN B 1 343 ? -1.678 9.648 29.422 1 90.88 343 ASN B N 1
ATOM 6001 C CA . ASN B 1 343 ? -1.795 9.891 30.844 1 90.88 343 ASN B CA 1
ATOM 6002 C C . ASN B 1 343 ? -0.434 10.164 31.484 1 90.88 343 ASN B C 1
ATOM 6004 O O . ASN B 1 343 ? -0.317 11.008 32.375 1 90.88 343 ASN B O 1
ATOM 6008 N N . ALA B 1 344 ? 0.52 9.477 31.047 1 92.19 344 ALA B N 1
ATOM 6009 C CA . ALA B 1 344 ? 1.871 9.688 31.562 1 92.19 344 ALA B CA 1
ATOM 6010 C C . ALA B 1 344 ? 2.359 11.102 31.25 1 92.19 344 ALA B C 1
ATOM 6012 O O . ALA B 1 344 ? 2.949 11.766 32.094 1 92.19 344 ALA B O 1
ATOM 6013 N N . ILE B 1 345 ? 2.111 11.562 30.078 1 92.5 345 ILE B N 1
ATOM 6014 C CA . ILE B 1 345 ? 2.527 12.891 29.656 1 92.5 345 ILE B CA 1
ATOM 6015 C C . ILE B 1 345 ? 1.789 13.945 30.469 1 92.5 345 ILE B C 1
ATOM 6017 O O . ILE B 1 345 ? 2.396 14.906 30.953 1 92.5 345 ILE B O 1
ATOM 6021 N N . VAL B 1 346 ? 0.521 13.781 30.625 1 92.88 346 VAL B N 1
ATOM 6022 C CA . VAL B 1 346 ? -0.292 14.734 31.375 1 92.88 346 VAL B CA 1
ATOM 6023 C C . VAL B 1 346 ? 0.178 14.789 32.812 1 92.88 346 VAL B C 1
ATOM 6025 O O . VAL B 1 346 ? 0.314 15.875 33.406 1 92.88 346 VAL B O 1
ATOM 6028 N N . LYS B 1 347 ? 0.446 13.633 33.375 1 93.5 347 LYS B N 1
ATOM 6029 C CA . LYS B 1 347 ? 0.93 13.578 34.75 1 93.5 347 LYS B CA 1
ATOM 6030 C C . LYS B 1 347 ? 2.275 14.281 34.906 1 93.5 347 LYS B C 1
ATOM 6032 O O . LYS B 1 347 ? 2.482 15.055 35.844 1 93.5 347 LYS B O 1
ATOM 6037 N N . ASP B 1 348 ? 3.154 14.016 33.969 1 94.44 348 ASP B N 1
ATOM 6038 C CA . ASP B 1 348 ? 4.48 14.633 34 1 94.44 348 ASP B CA 1
ATOM 6039 C C . ASP B 1 348 ? 4.391 16.141 33.844 1 94.44 348 ASP B C 1
ATOM 6041 O O . ASP B 1 348 ? 5.172 16.891 34.469 1 94.44 348 ASP B O 1
ATOM 6045 N N . ILE B 1 349 ? 3.461 16.609 33.031 1 94.25 349 ILE B N 1
ATOM 6046 C CA . ILE B 1 349 ? 3.281 18.047 32.844 1 94.25 349 ILE B CA 1
ATOM 6047 C C . ILE B 1 349 ? 2.709 18.688 34.094 1 94.25 349 ILE B C 1
ATOM 6049 O O . ILE B 1 349 ? 3.148 19.766 34.5 1 94.25 349 ILE B O 1
ATOM 6053 N N . LYS B 1 350 ? 1.811 18.016 34.719 1 93.5 350 LYS B N 1
ATOM 6054 C CA . LYS B 1 350 ? 1.181 18.547 35.938 1 93.5 350 LYS B CA 1
ATOM 6055 C C . LYS B 1 350 ? 2.164 18.578 37.094 1 93.5 350 LYS B C 1
ATOM 6057 O O . LYS B 1 350 ? 2.016 19.375 38.031 1 93.5 350 LYS B O 1
ATOM 6062 N N . ASP B 1 351 ? 3.188 17.766 37.031 1 93.38 351 ASP B N 1
ATOM 6063 C CA . ASP B 1 351 ? 4.188 17.688 38.094 1 93.38 351 ASP B CA 1
ATOM 6064 C C . ASP B 1 351 ? 5.262 18.75 37.938 1 93.38 351 ASP B C 1
ATOM 6066 O O . ASP B 1 351 ? 6.113 18.938 38.812 1 93.38 351 ASP B O 1
ATOM 6070 N N . LEU B 1 352 ? 5.223 19.438 36.812 1 93.44 352 LEU B N 1
ATOM 6071 C CA . LEU B 1 352 ? 6.18 20.516 36.594 1 93.44 352 LEU B CA 1
ATOM 6072 C C . LEU B 1 352 ? 5.934 21.672 37.562 1 93.44 352 LEU B C 1
ATOM 6074 O O . LEU B 1 352 ? 4.785 22 37.875 1 93.44 352 LEU B O 1
ATOM 6078 N N . ASP B 1 353 ? 6.961 22.406 38.031 1 91.69 353 ASP B N 1
ATOM 6079 C CA . ASP B 1 353 ? 6.863 23.547 38.906 1 91.69 353 ASP B CA 1
ATOM 6080 C C . ASP B 1 353 ? 6.16 24.719 38.219 1 91.69 353 ASP B C 1
ATOM 6082 O O . ASP B 1 353 ? 5.492 25.531 38.875 1 91.69 353 ASP B O 1
ATOM 6086 N N . GLN B 1 354 ? 6.371 24.766 36.938 1 91.19 354 GLN B N 1
ATOM 6087 C CA . GLN B 1 354 ? 5.844 25.875 36.156 1 91.19 354 GLN B CA 1
ATOM 6088 C C . GLN B 1 354 ? 4.344 25.719 35.906 1 91.19 354 GLN B C 1
ATOM 6090 O O . GLN B 1 354 ? 3.67 26.672 35.5 1 91.19 354 GLN B O 1
ATOM 6095 N N . PHE B 1 355 ? 3.807 24.562 36.125 1 93.56 355 PHE B N 1
ATOM 6096 C CA . PHE B 1 355 ? 2.383 24.328 35.938 1 93.56 355 PHE B CA 1
ATOM 6097 C C . PHE B 1 355 ? 1.587 24.672 37.188 1 93.56 355 PHE B C 1
ATOM 6099 O O . PHE B 1 355 ? 1.675 23.984 38.188 1 93.56 355 PHE B O 1
ATOM 6106 N N . LYS B 1 356 ? 0.796 25.641 37.062 1 91.12 356 LYS B N 1
ATOM 6107 C CA . LYS B 1 356 ? 0.007 26.109 38.188 1 91.12 356 LYS B CA 1
ATOM 6108 C C . LYS B 1 356 ? -1.312 25.344 38.281 1 91.12 356 LYS B C 1
ATOM 6110 O O . LYS B 1 356 ? -1.764 24.75 37.312 1 91.12 356 LYS B O 1
ATOM 6115 N N . SER B 1 357 ? -1.942 25.391 39.469 1 89 357 SER B N 1
ATOM 6116 C CA . SER B 1 357 ? -3.141 24.594 39.75 1 89 357 SER B CA 1
ATOM 6117 C C . SER B 1 357 ? -4.336 25.109 38.938 1 89 357 SER B C 1
ATOM 6119 O O . SER B 1 357 ? -5.285 24.359 38.688 1 89 357 SER B O 1
ATOM 6121 N N . ASN B 1 358 ? -4.262 26.328 38.406 1 90.62 358 ASN B N 1
ATOM 6122 C CA . ASN B 1 358 ? -5.379 26.891 37.688 1 90.62 358 ASN B CA 1
ATOM 6123 C C . ASN B 1 358 ? -5.27 26.594 36.188 1 90.62 358 ASN B C 1
ATOM 6125 O O . ASN B 1 358 ? -6.164 26.938 35.406 1 90.62 358 ASN B O 1
ATOM 6129 N N . TYR B 1 359 ? -4.117 26 35.844 1 93.06 359 TYR B N 1
ATOM 6130 C CA . TYR B 1 359 ? -3.951 25.656 34.438 1 93.06 359 TYR B CA 1
ATOM 6131 C C . TYR B 1 359 ? -4.684 24.359 34.094 1 93.06 359 TYR B C 1
ATOM 6133 O O . TYR B 1 359 ? -4.836 23.484 34.969 1 93.06 359 TYR B O 1
ATOM 6141 N N . THR B 1 360 ? -5.254 24.266 32.875 1 92.44 360 THR B N 1
ATOM 6142 C CA . THR B 1 360 ? -5.945 23.062 32.438 1 92.44 360 THR B CA 1
ATOM 6143 C C . THR B 1 360 ? -5.43 22.609 31.062 1 92.44 360 THR B C 1
ATOM 6145 O O . THR B 1 360 ? -5.141 23.438 30.188 1 92.44 360 THR B O 1
ATOM 6148 N N . ILE B 1 361 ? -5.211 21.344 31.016 1 92.25 361 ILE B N 1
ATOM 6149 C CA . ILE B 1 361 ? -4.785 20.734 29.766 1 92.25 361 ILE B CA 1
ATOM 6150 C C . ILE B 1 361 ? -5.98 20.078 29.078 1 92.25 361 ILE B C 1
ATOM 6152 O O . ILE B 1 361 ? -6.738 19.344 29.703 1 92.25 361 ILE B O 1
ATOM 6156 N N . SER B 1 362 ? -6.148 20.422 27.781 1 86.31 362 SER B N 1
ATOM 6157 C CA . SER B 1 362 ? -7.234 19.812 27.031 1 86.31 362 SER B CA 1
ATOM 6158 C C . SER B 1 362 ? -6.766 19.359 25.641 1 86.31 362 SER B C 1
ATOM 6160 O O . SER B 1 362 ? -5.762 19.859 25.125 1 86.31 362 SER B O 1
ATOM 6162 N N . ASN B 1 363 ? -7.34 18.391 25.031 1 81.81 363 ASN B N 1
ATOM 6163 C CA . ASN B 1 363 ? -7.199 17.953 23.656 1 81.81 363 ASN B CA 1
ATOM 6164 C C . ASN B 1 363 ? -5.785 17.453 23.359 1 81.81 363 ASN B C 1
ATOM 6166 O O . ASN B 1 363 ? -5.152 17.906 22.406 1 81.81 363 ASN B O 1
ATOM 6170 N N . LEU B 1 364 ? -5.324 16.594 24.188 1 86.31 364 LEU B N 1
ATOM 6171 C CA . LEU B 1 364 ? -4.016 16 23.922 1 86.31 364 LEU B CA 1
ATOM 6172 C C . LEU B 1 364 ? -4.121 14.914 22.859 1 86.31 364 LEU B C 1
ATOM 6174 O O . LEU B 1 364 ? -4.906 13.977 22.984 1 86.31 364 LEU B O 1
ATOM 6178 N N . ILE B 1 365 ? -3.4 15.141 21.75 1 85.12 365 ILE B N 1
ATOM 6179 C CA . ILE B 1 365 ? -3.41 14.18 20.656 1 85.12 365 ILE B CA 1
ATOM 6180 C C . ILE B 1 365 ? -1.979 13.797 20.297 1 85.12 365 ILE B C 1
ATOM 6182 O O . ILE B 1 365 ? -1.108 14.664 20.156 1 85.12 365 ILE B O 1
ATOM 6186 N N . ILE B 1 366 ? -1.847 12.562 20.219 1 85.5 366 ILE B N 1
ATOM 6187 C CA . ILE B 1 366 ? -0.541 12.031 19.844 1 85.5 366 ILE B CA 1
ATOM 6188 C C . ILE B 1 366 ? -0.648 11.312 18.5 1 85.5 366 ILE B C 1
ATOM 6190 O O . ILE B 1 366 ? -1.541 10.484 18.297 1 85.5 366 ILE B O 1
ATOM 6194 N N . PHE B 1 367 ? 0.104 11.648 17.562 1 82.62 367 PHE B N 1
ATOM 6195 C CA . PHE B 1 367 ? 0.118 10.914 16.312 1 82.62 367 PHE B CA 1
ATOM 6196 C C . PHE B 1 367 ? 1.538 10.789 15.773 1 82.62 367 PHE B C 1
ATOM 6198 O O . PHE B 1 367 ? 2.422 11.562 16.141 1 82.62 367 PHE B O 1
ATOM 6205 N N . ARG B 1 368 ? 1.759 9.781 15.086 1 81.88 368 ARG B N 1
ATOM 6206 C CA . ARG B 1 368 ? 3.051 9.516 14.461 1 81.88 368 ARG B CA 1
ATOM 6207 C C . ARG B 1 368 ? 3.047 9.93 12.992 1 81.88 368 ARG B C 1
ATOM 6209 O O . ARG B 1 368 ? 2.15 9.547 12.242 1 81.88 368 ARG B O 1
ATOM 6216 N N . VAL B 1 369 ? 4.023 10.734 12.586 1 77.75 369 VAL B N 1
ATOM 6217 C CA . VAL B 1 369 ? 4.098 11.234 11.219 1 77.75 369 VAL B CA 1
ATOM 6218 C C . VAL B 1 369 ? 4.875 10.25 10.352 1 77.75 369 VAL B C 1
ATOM 6220 O O . VAL B 1 369 ? 4.461 9.93 9.234 1 77.75 369 VAL B O 1
ATOM 6223 N N . HIS B 1 370 ? 6.039 9.812 10.75 1 77.38 370 HIS B N 1
ATOM 6224 C CA . HIS B 1 370 ? 6.824 8.742 10.141 1 77.38 370 HIS B CA 1
ATOM 6225 C C . HIS B 1 370 ? 7.551 7.922 11.203 1 77.38 370 HIS B C 1
ATOM 6227 O O . HIS B 1 370 ? 7.266 8.047 12.391 1 77.38 370 HIS B O 1
ATOM 6233 N N . LEU B 1 371 ? 8.352 7.055 10.859 1 74.12 371 LEU B N 1
ATOM 6234 C CA . LEU B 1 371 ? 8.859 6.043 11.781 1 74.12 371 LEU B CA 1
ATOM 6235 C C . LEU B 1 371 ? 9.719 6.68 12.867 1 74.12 371 LEU B C 1
ATOM 6237 O O . LEU B 1 371 ? 9.812 6.152 13.977 1 74.12 371 LEU B O 1
ATOM 6241 N N . LYS B 1 372 ? 10.25 7.836 12.672 1 74.69 372 LYS B N 1
ATOM 6242 C CA . LYS B 1 372 ? 11.172 8.422 13.641 1 74.69 372 LYS B CA 1
ATOM 6243 C C . LYS B 1 372 ? 10.578 9.68 14.281 1 74.69 372 LYS B C 1
ATOM 6245 O O . LYS B 1 372 ? 11.203 10.297 15.141 1 74.69 372 LYS B O 1
ATOM 6250 N N . LEU B 1 373 ? 9.422 10.047 13.875 1 76.94 373 LEU B N 1
ATOM 6251 C CA . LEU B 1 373 ? 8.891 11.32 14.359 1 76.94 373 LEU B CA 1
ATOM 6252 C C . LEU B 1 373 ? 7.488 11.141 14.93 1 76.94 373 LEU B C 1
ATOM 6254 O O . LEU B 1 373 ? 6.594 10.641 14.25 1 76.94 373 LEU B O 1
ATOM 6258 N N . LEU B 1 374 ? 7.449 11.492 16.234 1 83.06 374 LEU B N 1
ATOM 6259 C CA . LEU B 1 374 ? 6.176 11.547 16.938 1 83.06 374 LEU B CA 1
ATOM 6260 C C . LEU B 1 374 ? 5.793 12.984 17.266 1 83.06 374 LEU B C 1
ATOM 6262 O O . LEU B 1 374 ? 6.652 13.789 17.625 1 83.06 374 LEU B O 1
ATOM 6266 N N . THR B 1 375 ? 4.551 13.336 17.016 1 83.12 375 THR B N 1
ATOM 6267 C CA . THR B 1 375 ? 4.078 14.688 17.297 1 83.12 375 THR B CA 1
ATOM 6268 C C . THR B 1 375 ? 2.955 14.664 18.328 1 83.12 375 THR B C 1
ATOM 6270 O O . THR B 1 375 ? 2.078 13.797 18.281 1 83.12 375 THR B O 1
ATOM 6273 N N . VAL B 1 376 ? 3.059 15.57 19.25 1 88.5 376 VAL B N 1
ATOM 6274 C CA . VAL B 1 376 ? 2.062 15.703 20.312 1 88.5 376 VAL B CA 1
ATOM 6275 C C . VAL B 1 376 ? 1.415 17.078 20.234 1 88.5 376 VAL B C 1
ATOM 6277 O O . VAL B 1 376 ? 2.109 18.109 20.25 1 88.5 376 VAL B O 1
ATOM 6280 N N . PHE B 1 377 ? 0.089 17.062 20.031 1 85.56 377 PHE B N 1
ATOM 6281 C CA . PHE B 1 377 ? -0.694 18.281 20.094 1 85.56 377 PHE B CA 1
ATOM 6282 C C . PHE B 1 377 ? -1.447 18.391 21.406 1 85.56 377 PHE B C 1
ATOM 6284 O O . PHE B 1 377 ? -2.025 17.406 21.875 1 85.56 377 PHE B O 1
ATOM 6291 N N . MET B 1 378 ? -1.304 19.531 22.062 1 88.56 378 MET B N 1
ATOM 6292 C CA . MET B 1 378 ? -2.076 19.75 23.281 1 88.56 378 MET B CA 1
ATOM 6293 C C . MET B 1 378 ? -2.506 21.203 23.406 1 88.56 378 MET B C 1
ATOM 6295 O O . MET B 1 378 ? -1.872 22.094 22.828 1 88.56 378 MET B O 1
ATOM 6299 N N . ASN B 1 379 ? -3.635 21.438 23.984 1 89 379 ASN B N 1
ATOM 6300 C CA . ASN B 1 379 ? -4.141 22.766 24.312 1 89 379 ASN B CA 1
ATOM 6301 C C . ASN B 1 379 ? -4.102 23.031 25.812 1 89 379 ASN B C 1
ATOM 6303 O O . ASN B 1 379 ? -4.668 22.25 26.594 1 89 379 ASN B O 1
ATOM 6307 N N . ILE B 1 380 ? -3.365 24.016 26.25 1 92 380 ILE B N 1
ATOM 6308 C CA . ILE B 1 380 ? -3.27 24.375 27.656 1 92 380 ILE B CA 1
ATOM 6309 C C . ILE B 1 380 ? -3.893 25.75 27.891 1 92 380 ILE B C 1
ATOM 6311 O O . ILE B 1 380 ? -3.48 26.734 27.281 1 92 380 ILE B O 1
ATOM 6315 N N . LYS B 1 381 ? -4.883 25.797 28.656 1 91.75 381 LYS B N 1
ATOM 6316 C CA . LYS B 1 381 ? -5.48 27.062 29.094 1 91.75 381 LYS B CA 1
ATOM 6317 C C . LYS B 1 381 ? -4.809 27.578 30.359 1 91.75 381 LYS B C 1
ATOM 6319 O O . LYS B 1 381 ? -4.852 26.922 31.406 1 91.75 381 LYS B O 1
ATOM 6324 N N . MET B 1 382 ? -4.137 28.688 30.219 1 92.44 382 MET B N 1
ATOM 6325 C CA . MET B 1 382 ? -3.416 29.297 31.344 1 92.44 382 MET B CA 1
ATOM 6326 C C . MET B 1 382 ? -4.148 30.531 31.859 1 92.44 382 MET B C 1
ATOM 6328 O O . MET B 1 382 ? -3.803 31.656 31.5 1 92.44 382 MET B O 1
ATOM 6332 N N . VAL B 1 383 ? -5.047 30.281 32.75 1 89.56 383 VAL B N 1
ATOM 6333 C CA . VAL B 1 383 ? -5.797 31.391 33.344 1 89.56 383 VAL B CA 1
ATOM 6334 C C . VAL B 1 383 ? -4.91 32.156 34.312 1 89.56 383 VAL B C 1
ATOM 6336 O O . VAL B 1 383 ? -4.359 31.594 35.25 1 89.56 383 VAL B O 1
ATOM 6339 N N . GLY B 1 384 ? -4.719 33.469 34.094 1 86.5 384 GLY B N 1
ATOM 6340 C CA . GLY B 1 384 ? -3.941 34.312 35 1 86.5 384 GLY B CA 1
ATOM 6341 C C . GLY B 1 384 ? -2.447 34.219 34.75 1 86.5 384 GLY B C 1
ATOM 6342 O O . GLY B 1 384 ? -1.654 34.812 35.5 1 86.5 384 GLY B O 1
ATOM 6343 N N . GLY B 1 385 ? -2.088 33.562 33.75 1 84.12 385 GLY B N 1
ATOM 6344 C CA . GLY B 1 385 ? -0.674 33.438 33.438 1 84.12 385 GLY B CA 1
ATOM 6345 C C . GLY B 1 385 ? -0.127 34.594 32.625 1 84.12 385 GLY B C 1
ATOM 6346 O O . GLY B 1 385 ? -0.854 35.188 31.828 1 84.12 385 GLY B O 1
ATOM 6347 N N . SER B 1 386 ? 1.12 34.938 32.906 1 85.12 386 SER B N 1
ATOM 6348 C CA . SER B 1 386 ? 1.809 35.969 32.156 1 85.12 386 SER B CA 1
ATOM 6349 C C . SER B 1 386 ? 2.451 35.375 30.891 1 85.12 386 SER B C 1
ATOM 6351 O O . SER B 1 386 ? 2.496 34.156 30.703 1 85.12 386 SER B O 1
ATOM 6353 N N . ASP B 1 387 ? 2.867 36.188 30 1 88 387 ASP B N 1
ATOM 6354 C CA . ASP B 1 387 ? 3.559 35.781 28.781 1 88 387 ASP B CA 1
ATOM 6355 C C . ASP B 1 387 ? 4.852 35.031 29.125 1 88 387 ASP B C 1
ATOM 6357 O O . ASP B 1 387 ? 5.234 34.094 28.422 1 88 387 ASP B O 1
ATOM 6361 N N . ASP B 1 388 ? 5.465 35.5 30.141 1 87.25 388 ASP B N 1
ATOM 6362 C CA . ASP B 1 388 ? 6.688 34.844 30.578 1 87.25 388 ASP B CA 1
ATOM 6363 C C . ASP B 1 388 ? 6.387 33.438 31.094 1 87.25 388 ASP B C 1
ATOM 6365 O O . ASP B 1 388 ? 7.156 32.5 30.859 1 87.25 388 ASP B O 1
ATOM 6369 N N . ASP B 1 389 ? 5.246 33.312 31.719 1 90.31 389 ASP B N 1
ATOM 6370 C CA . ASP B 1 389 ? 4.836 32 32.219 1 90.31 389 ASP B CA 1
ATOM 6371 C C . ASP B 1 389 ? 4.586 31.047 31.047 1 90.31 389 ASP B C 1
ATOM 6373 O O . ASP B 1 389 ? 4.938 29.875 31.125 1 90.31 389 ASP B O 1
ATOM 6377 N N . GLU B 1 390 ? 3.936 31.547 30.047 1 91.94 390 GLU B N 1
ATOM 6378 C CA . GLU B 1 390 ? 3.633 30.719 28.875 1 91.94 390 GLU B CA 1
ATOM 6379 C C . GLU B 1 390 ? 4.91 30.219 28.219 1 91.94 390 GLU B C 1
ATOM 6381 O O . GLU B 1 390 ? 5.008 29.031 27.859 1 91.94 390 GLU B O 1
ATOM 6386 N N . LEU B 1 391 ? 5.875 31.094 28.031 1 90.81 391 LEU B N 1
ATOM 6387 C CA . LEU B 1 391 ? 7.121 30.734 27.375 1 90.81 391 LEU B CA 1
ATOM 6388 C C . LEU B 1 391 ? 7.879 29.688 28.188 1 90.81 391 LEU B C 1
ATOM 6390 O O . LEU B 1 391 ? 8.406 28.719 27.641 1 90.81 391 LEU B O 1
ATOM 6394 N N . ASN B 1 392 ? 7.906 29.922 29.453 1 91.31 392 ASN B N 1
ATOM 6395 C CA . ASN B 1 392 ? 8.609 28.984 30.328 1 91.31 392 ASN B CA 1
ATOM 6396 C C . ASN B 1 392 ? 7.941 27.609 30.328 1 91.31 392 ASN B C 1
ATOM 6398 O O . ASN B 1 392 ? 8.625 26.594 30.266 1 91.31 392 ASN B O 1
ATOM 6402 N N . LEU B 1 393 ? 6.672 27.594 30.453 1 92.69 393 LEU B N 1
ATOM 6403 C CA . LEU B 1 393 ? 5.934 26.344 30.453 1 92.69 393 LEU B CA 1
ATOM 6404 C C . LEU B 1 393 ? 6.082 25.625 29.125 1 92.69 393 LEU B C 1
ATOM 6406 O O . LEU B 1 393 ? 6.262 24.391 29.078 1 92.69 393 LEU B O 1
ATOM 6410 N N . ARG B 1 394 ? 5.992 26.344 28.062 1 92.75 394 ARG B N 1
ATOM 6411 C CA . ARG B 1 394 ? 6.137 25.766 26.734 1 92.75 394 ARG B CA 1
ATOM 6412 C C . ARG B 1 394 ? 7.504 25.109 26.562 1 92.75 394 ARG B C 1
ATOM 6414 O O . ARG B 1 394 ? 7.613 24.031 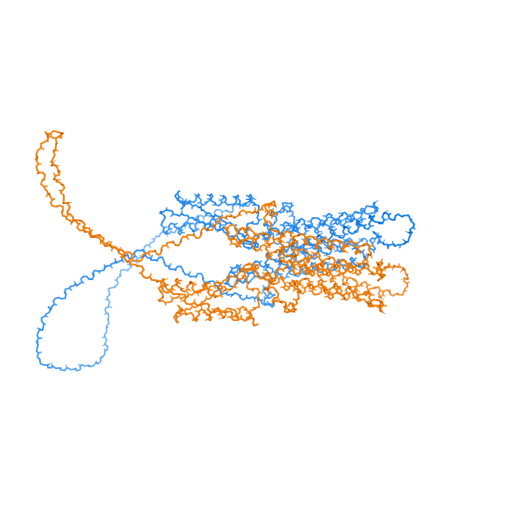25.984 1 92.75 394 ARG B O 1
ATOM 6421 N N . TYR B 1 395 ? 8.492 25.75 27.016 1 90.94 395 TYR B N 1
ATOM 6422 C CA . TYR B 1 395 ? 9.852 25.203 26.906 1 90.94 395 TYR B CA 1
ATOM 6423 C C . TYR B 1 395 ? 9.984 23.922 27.719 1 90.94 395 TYR B C 1
ATOM 6425 O O . TYR B 1 395 ? 10.555 22.938 27.234 1 90.94 395 TYR B O 1
ATOM 6433 N N . GLN B 1 396 ? 9.461 23.922 28.891 1 92 396 GLN B N 1
ATOM 6434 C CA . GLN B 1 396 ? 9.57 22.734 29.734 1 92 396 GLN B CA 1
ATOM 6435 C C . GLN B 1 396 ? 8.781 21.578 29.156 1 92 396 GLN B C 1
ATOM 6437 O O . GLN B 1 396 ? 9.219 20.422 29.203 1 92 396 GLN B O 1
ATOM 6442 N N . ILE B 1 397 ? 7.645 21.859 28.562 1 92.44 397 ILE B N 1
ATOM 6443 C CA . ILE B 1 397 ? 6.809 20.828 27.984 1 92.44 397 ILE B CA 1
ATOM 6444 C C . ILE B 1 397 ? 7.512 20.234 26.766 1 92.44 397 ILE B C 1
ATOM 6446 O O . ILE B 1 397 ? 7.492 19.016 26.562 1 92.44 397 ILE B O 1
ATOM 6450 N N . ASN B 1 398 ? 8.148 21.047 25.969 1 90.44 398 ASN B N 1
ATOM 6451 C CA . ASN B 1 398 ? 8.875 20.562 24.797 1 90.44 398 ASN B CA 1
ATOM 6452 C C . ASN B 1 398 ? 10.023 19.641 25.188 1 90.44 398 ASN B C 1
ATOM 6454 O O . ASN B 1 398 ? 10.258 18.625 24.516 1 90.44 398 ASN B O 1
ATOM 6458 N N . GLU B 1 399 ? 10.625 19.984 26.266 1 89.69 399 GLU B N 1
ATOM 6459 C CA . GLU B 1 399 ? 11.719 19.141 26.734 1 89.69 399 GLU B CA 1
ATOM 6460 C C . GLU B 1 399 ? 11.203 17.828 27.297 1 89.69 399 GLU B C 1
ATOM 6462 O O . GLU B 1 399 ? 11.836 16.781 27.125 1 89.69 399 GLU B O 1
ATOM 6467 N N . LEU B 1 400 ? 10.102 17.969 28 1 89.69 400 LEU B N 1
ATOM 6468 C CA . LEU B 1 400 ? 9.508 16.766 28.578 1 89.69 400 LEU B CA 1
ATOM 6469 C C . LEU B 1 400 ? 9.055 15.797 27.5 1 89.69 400 LEU B C 1
ATOM 6471 O O . LEU B 1 400 ? 9.258 14.586 27.625 1 89.69 400 LEU B O 1
ATOM 6475 N N . VAL B 1 401 ? 8.469 16.297 26.406 1 88.38 401 VAL B N 1
ATOM 6476 C CA . VAL B 1 401 ? 7.926 15.453 25.359 1 88.38 401 VAL B CA 1
ATOM 6477 C C . VAL B 1 401 ? 9.062 14.836 24.547 1 88.38 401 VAL B C 1
ATOM 6479 O O . VAL B 1 401 ? 8.984 13.672 24.141 1 88.38 401 VAL B O 1
ATOM 6482 N N . LYS B 1 402 ? 10.109 15.625 24.422 1 83.31 402 LYS B N 1
ATOM 6483 C CA . LYS B 1 402 ? 11.266 15.102 23.703 1 83.31 402 LYS B CA 1
ATOM 6484 C C . LYS B 1 402 ? 11.938 13.977 24.484 1 83.31 402 LYS B C 1
ATOM 6486 O O . LYS B 1 402 ? 12.391 12.992 23.906 1 83.31 402 LYS B O 1
#

Sequence (804 aa):
YVPPPSIPMRNKSPVRSSSPIRSRSPSPRRYQPFNFRSTNLSTPSLNNARASHRKGHRYKHSSVSMNFFQEPKARAPLKIPASFPIPTINEFFTSCNTLQKQKLAWSFFHLLTSIIIFLVGFKYSISSFSTLSHLIFYDSLGSLTVVFVDIMSNFDVWSKSSIKFPFGLGRVEVLFGFALSVSLIFVGCDLISHFAEEFMVSFFNDEEGHDHTSGHNHHNSNSIDINLPLYEFFVLLTVTVTLVSSNMVVNKERVNNMITNFSFLKNTIINNPTHFITLIFSAYLFVYPFVASFDSDLKINEASTLFISVMICYIGWKIVRYLGCIILLSYPNTKKSYNAISNAIVKDIKDLDQFKSNYTISNLIIFRVHLKLLTVFMNIKMVGGSDDDELNLRYQINELVKYVPPPSIPMRNKSPVRSSSPIRSRSPSPRRYQPFNFRSTNLSTPSLNNARASHRKGHRYKHSSVSMNFFQEPKARAPLKIPASFPIPTINEFFTSCNTLQKQKLAWSFFHLLTSIIIFLVGFKYSISSFSTLSHLIFYDSLGSLTVVFVDIMSNFDVWSKSSIKFPFGLGRVEVLFGFALSVSLIFVGCDLISHFAEEFMVSFFNDEEGHDHTSGHNHHNSNSIDINLPLYEFFVLLTVTVTLVSSNMVVNKERVNNMITNFSFLKNTIINNPTHFITLIFSAYLFVYPFVASFDSDLKINEASTLFISVMICYIGWKIVRYLGCIILLSYPNTKKSYNAISNAIVKDIKDLDQFKSNYTISNLIIFRVHLKLLTVFMNIKMVGGSDDDELNLRYQINELVK

Secondary structure (DSSP, 8-state):
--------------------------------------------------------------------S------------S-PPPPPHHHHHHT--HHHHHHHHHHHHHHHHHHHHHHHHHHTT-HHHHHHHHHHHHHHHHHHHHHHHHHHTTSHHHHS--SSSTT-TTHHHHHHHHHHHHHHHHHHHHHHHHHHHHHHHHHHHHHS-SS--------------S-HHHHHHHHHHHHHHHHHHHHHTS-HHHHHHHHHT-GGGTTSS---HHHHHHHHHHHHHHHHHHHHTT-TT--HHHHHHHHHHHHHHHHHHHHHHHHHHHHTTS--S-HHHHHHHHHHHHHHHHTSTT--TTEEEEEEEEEEEETTEEEEEEEEEETT--HHHHHHHHHHHHHHH-/-----------------------------------------SS-------------------------S------------S-PPPPPHHHHHHT--HHHHHHHHHHHHHHHHHHHHHHHHHHTT-HHHHHHHHHHHHHHHHHHHHHHHHHHTTSHHHHS--SSSTT-TTHHHHHHHHHHHHHHHHHHHHHHHHHHHHHHHHHHHHHS-SS--------------S-HHHHHHHHHHHHHHHHHHHHHTS-HHHHHHHHHT-GGGTTSS---HHHHHHHHHHHHHHHHHHHHTT-TT--HHHHHHHHHHHHHHHHHHHHHHHHHHHHTTS--S-HHHHHHHHHHHHHHHHTSTT--TTEEEEEEEEEEEETTEEEEEEEEEETT--HHHHHHHHHHHHHHH-